Protein 3C66 (pdb70)

Foldseek 3Di:
DLLLLFDPGALDADFDDPLQVVQLVQLVVVLVVVQQADDPVLVVVVVVVVVVVQVLQLVLQLVLCVVVPDDNVLSNQQHKGKDWFFCVNLLRHGDQDETEMEIEGEQSQDVVSVVPVSVVSLVPDPQWDDWDFDCPDPQGWIWTQGVNHTYIYGYAYFHHSHDHHVDDLQDPNSQPPGDPNNNVRSPRRNLRVVLCVLHQDSVQLSSLLNLQVLLCVQQQQEAQLQQHFHRSLSSLLLRLLRSNHVNYGSLVSLLVSLVPLLPPPWPPERDSYDADDDDDPDDAQDVVVDVLSVPRTHFYWGRGPSIDTRRSLHAPQSVVSVSVLSVVSNVQSVCSSVVNHGSCVSSHGHDQLVPFFKKKKKKKKFFADVVVVCVLVVLLSSCNSVLQRVQCVDPFWPHWAKGRAKQKWKFQQQDLVSVVLCVVQPWWQVRNVVCVVTHTDDPPDCPCVPNVPGGMMMMIMIMIGTDTPCVDDDDDDDVVSVVVSVCSSPQDPHDQPPVSTIDIDMDMDTSQGGDPSVDDPPDDGDDDD/DQLQLFPVGALDQDAEDPLQVVQLVQLVVVLVVVQQADDPVLVVVVVVVQVVVQVLQLVLQLVLCVVVPDDNVLSNQLRKGKDWFFCVLLVRHGSQDATEMEIEGEQSQDPVSCVPVSVVSLVVDPQWDDWDFDQPDLAGWIWTQGVNHTYIYGYAYFHHSHDGHPDDLADPCRVPPGPDNNNVRSQRRNLRVVLCVNALDSVQLNSLLSLVVLLCVQQQQEAQLQQHAHRSLSSQLLSNLRSRHVNYHNLVSLLVSLVCLLPPPPPPARESHDQDDDDPNVQAQDVVPDVLSVPQTYFYWRHGPRTDGRRSLHDPFSVVSVSVLSVVSNVASVCVSVVNHHSVVSSHGHDVLPPFFKKKKKKKKFQDDPVVSVVQVVLLSSLVSVLQRVQCVDAWWVGWAKGRAKQKWKWQDDDLVRSVLCVVQPWWQVRVVVCVVTHIQDPPPCPPDVNVPGRMMMMIMIMTGTDTDCDPPDDDDDPVPSVVVSVVSSDDPPDDPPPVSTIDMDMDMYTSQTGDPSVDDPPDDGDDD/DDDDAPAQDPDRVDDDPVCRVVGD/DDDDAPAPDPPRVDDDPVCRVVD

Nearest PDB structures (foldseek):
  3c66-assembly2_B  TM=1.002E+00  e=4.349E-104  Saccharomyces cerevisiae
  3c66-assembly1_A  TM=9.801E-01  e=2.612E-94  Saccharomyces cerevisiae
  1fa0-assembly2_B  TM=9.844E-01  e=1.983E-90  Saccharomyces cerevisiae
  2hhp-assembly1_A  TM=9.898E-01  e=4.742E-90  Saccharomyces cerevisiae
  2q66-assembly1_A  TM=9.422E-01  e=1.354E-90  Saccharomyces cerevisiae

InterPro domains:
  IPR007010 Poly(A) polymerase, RNA-binding domain [PF04926] (353-531)
  IPR007012 Poly(A) polymerase, central domain [PF04928] (206-351)
  IPR011068 Nucleotidyltransferase, class I-like, C-terminal [SSF55003] (353-522)
  IPR014492 Poly(A) polymerase [PIRSF018425] (3-551)
  IPR043519 Nucleotidyltransferase superfamily [G3DSA:3.30.460.10] (40-195)
  IPR043519 Nucleotidyltransferase superfamily [SSF81301] (4-197)
  IPR048840 Poly(A) polymerase, nucleotidyltransferase domain [PF20750] (8-201)

GO terms:
  GO:0005847 mRNA cleavage and polyadenylation specificity factor complex (C, IDA)
  GO:0031124 mRNA 3'-end processing (P, IDA)
  GO:1990817 poly(A) RNA polymerase activity (F, IDA)
  GO:0031126 sno(s)RNA 3'-end processing (P, IGI)
  GO:0031124 mRNA 3'-end processing (P, IMP)
  GO:0000287 magnesium ion binding (F, IDA)
  GO:0005524 ATP binding (F, IDA)
  GO:0005515 protein binding (F, IPI)

Structure (mmCIF, N/CA/C/O backbone):
data_3C66
#
_entry.id   3C66
#
_cell.length_a   111.124
_cell.length_b   184.211
_cell.length_c   73.534
_cell.angle_alpha   90.00
_cell.angle_beta   90.00
_cell.angle_gamma   90.00
#
_symmetry.space_group_name_H-M   'P 21 21 2'
#
loop_
_entity.id
_entity.type
_entity.pdbx_description
1 polymer 'Poly(A) polymerase'
2 polymer 'Pre-mRNA polyadenylation factor FIP1'
3 non-polymer '2-(N-MORPHOLINO)-ETHANESULFONIC ACID'
4 non-polymer GLYCEROL
5 water water
#
loop_
_atom_site.group_PDB
_atom_site.id
_atom_site.type_symbol
_atom_site.label_atom_id
_atom_site.label_alt_id
_atom_site.label_comp_id
_atom_site.label_asym_id
_atom_site.label_entity_id
_atom_site.label_seq_id
_atom_site.pdbx_PDB_ins_code
_atom_site.Cartn_x
_atom_site.Cartn_y
_atom_site.Cartn_z
_atom_site.occupancy
_atom_site.B_iso_or_equiv
_atom_site.auth_seq_id
_atom_site.auth_comp_id
_atom_site.auth_asym_id
_atom_site.auth_atom_id
_atom_site.pdbx_PDB_model_num
ATOM 1 N N . SER A 1 3 ? -13.731 -7.968 -4.999 1.00 61.79 3 SER A N 1
ATOM 2 C CA . SER A 1 3 ? -12.360 -7.431 -4.686 1.00 62.21 3 SER A CA 1
ATOM 3 C C . SER A 1 3 ? -11.897 -6.501 -5.829 1.00 61.95 3 SER A C 1
ATOM 4 O O . SER A 1 3 ? -11.656 -5.296 -5.632 1.00 62.00 3 SER A O 1
ATOM 7 N N . GLN A 1 4 ? -11.790 -7.098 -7.021 1.00 61.12 4 GLN A N 1
ATOM 8 C CA . GLN A 1 4 ? -11.639 -6.399 -8.285 1.00 59.57 4 GLN A CA 1
ATOM 9 C C . GLN A 1 4 ? -13.030 -6.003 -8.778 1.00 58.62 4 GLN A C 1
ATOM 10 O O . GLN A 1 4 ? -13.179 -5.509 -9.904 1.00 58.32 4 GLN A O 1
ATOM 16 N N . LYS A 1 5 ? -14.044 -6.215 -7.936 1.00 57.15 5 LYS A N 1
ATOM 17 C CA . LYS A 1 5 ? -15.435 -5.899 -8.292 1.00 56.31 5 LYS A CA 1
ATOM 18 C C . LYS A 1 5 ? -15.568 -4.410 -8.617 1.00 55.29 5 LYS A C 1
ATOM 19 O O . LYS A 1 5 ? -16.406 -3.988 -9.431 1.00 54.94 5 LYS A O 1
ATOM 25 N N . VAL A 1 6 ? -14.686 -3.644 -7.981 1.00 53.99 6 VAL A N 1
ATOM 26 C CA . VAL A 1 6 ? -14.670 -2.194 -7.996 1.00 52.82 6 VAL A CA 1
ATOM 27 C C . VAL A 1 6 ? -14.166 -1.647 -9.326 1.00 52.43 6 VAL A C 1
ATOM 28 O O . VAL A 1 6 ? -14.252 -0.456 -9.586 1.00 52.39 6 VAL A O 1
ATOM 32 N N . PHE A 1 7 ? -13.660 -2.530 -10.176 1.00 52.13 7 PHE A N 1
ATOM 33 C CA . PHE A 1 7 ? -13.201 -2.135 -11.500 1.00 51.89 7 PHE A CA 1
ATOM 34 C C . PHE A 1 7 ? -14.130 -2.650 -12.606 1.00 51.89 7 PHE A C 1
ATOM 35 O O . PHE A 1 7 ? -13.791 -2.562 -13.790 1.00 51.89 7 PHE A O 1
ATOM 43 N N . GLY A 1 8 ? -15.290 -3.189 -12.225 1.00 51.77 8 GLY A N 1
ATOM 44 C CA . GLY A 1 8 ? -16.302 -3.604 -13.192 1.00 51.58 8 GLY A CA 1
ATOM 45 C C . GLY A 1 8 ? -15.937 -4.784 -14.077 1.00 51.82 8 GLY A C 1
ATOM 46 O O . GLY A 1 8 ? -14.846 -5.343 -13.979 1.00 51.73 8 GLY A O 1
ATOM 47 N N . ILE A 1 9 ? -16.847 -5.131 -14.980 1.00 51.96 9 ILE A N 1
ATOM 48 C CA . ILE A 1 9 ? -16.801 -6.412 -15.682 1.00 51.88 9 ILE A CA 1
ATOM 49 C C . ILE A 1 9 ? -15.727 -6.569 -16.759 1.00 52.32 9 ILE A C 1
ATOM 50 O O . ILE A 1 9 ? -15.597 -7.650 -17.335 1.00 52.65 9 ILE A O 1
ATOM 55 N N . THR A 1 10 ? -14.945 -5.519 -17.013 1.00 52.73 10 THR A N 1
ATOM 56 C CA . THR A 1 10 ? -13.897 -5.571 -18.042 1.00 52.84 10 THR A CA 1
ATOM 57 C C . THR A 1 10 ? -12.591 -5.015 -17.537 1.00 53.03 10 THR A C 1
ATOM 58 O O . THR A 1 10 ? -11.649 -4.826 -18.320 1.00 53.44 10 THR A O 1
ATOM 62 N N . GLY A 1 11 ? -12.533 -4.730 -16.238 1.00 52.97 11 GLY A N 1
ATOM 63 C CA . GLY A 1 11 ? -11.377 -4.061 -15.642 1.00 52.89 11 GLY A CA 1
ATOM 64 C C . GLY A 1 11 ? -11.279 -2.606 -16.070 1.00 53.03 11 GLY A C 1
ATOM 65 O O . GLY A 1 11 ? -12.132 -2.113 -16.804 1.00 53.24 11 GLY A O 1
ATOM 66 N N . PRO A 1 12 ? -10.226 -1.910 -15.656 1.00 53.36 12 PRO A N 1
ATOM 67 C CA . PRO A 1 12 ? -10.119 -0.482 -15.949 1.00 53.39 12 PRO A CA 1
ATOM 68 C C . PRO A 1 12 ? -9.772 -0.246 -17.408 1.00 53.35 12 PRO A C 1
ATOM 69 O O . PRO A 1 12 ? -9.217 -1.128 -18.071 1.00 53.37 12 PRO A O 1
ATOM 73 N N . VAL A 1 13 ? -10.123 0.929 -17.910 1.00 53.44 13 VAL A N 1
ATOM 74 C CA . VAL A 1 13 ? -9.620 1.362 -19.209 1.00 53.20 13 VAL A CA 1
ATOM 75 C C . VAL A 1 13 ? -8.223 1.891 -18.983 1.00 52.95 13 VAL A C 1
ATOM 76 O O . VAL A 1 13 ? -7.312 1.498 -19.685 1.00 53.34 13 VAL A O 1
ATOM 80 N N . SER A 1 14 ? -8.055 2.760 -17.990 1.00 52.92 14 SER A N 1
ATOM 81 C CA . SER A 1 14 ? -6.726 3.282 -17.631 1.00 53.06 14 SER A CA 1
ATOM 82 C C . SER A 1 14 ? -6.625 3.516 -16.126 1.00 53.10 14 SER A C 1
ATOM 83 O O . SER A 1 14 ? -7.617 3.889 -15.480 1.00 53.60 14 SER A O 1
ATOM 86 N N . THR A 1 15 ? -5.433 3.278 -15.585 1.00 52.56 15 THR A N 1
ATOM 87 C CA . THR A 1 15 ? -5.200 3.337 -14.144 1.00 52.55 15 THR A CA 1
ATOM 88 C C . THR A 1 15 ? -4.328 4.534 -13.763 1.00 52.40 15 THR A C 1
ATOM 89 O O . THR A 1 15 ? -4.001 4.730 -12.597 1.00 51.90 15 THR A O 1
ATOM 93 N N . VAL A 1 16 ? -3.986 5.340 -14.764 1.00 52.58 16 VAL A N 1
ATOM 94 C CA . VAL A 1 16 ? -3.228 6.568 -14.582 1.00 52.74 16 VAL A CA 1
ATOM 95 C C . VAL A 1 16 ? -4.045 7.598 -13.793 1.00 52.85 16 VAL A C 1
ATOM 96 O O . VAL A 1 16 ? -5.187 7.910 -14.154 1.00 52.88 16 VAL A O 1
ATOM 100 N N . GLY A 1 17 ? -3.447 8.125 -12.726 1.00 53.05 17 GLY A N 1
ATOM 101 C CA . GLY A 1 17 ? -4.085 9.142 -11.884 1.00 53.43 17 GLY A CA 1
ATOM 102 C C . GLY A 1 17 ? -4.196 10.523 -12.512 1.00 53.55 17 GLY A C 1
ATOM 103 O O . GLY A 1 17 ? -3.860 10.714 -13.677 1.00 53.94 17 GLY A O 1
ATOM 104 N N . ALA A 1 18 ? -4.668 11.493 -11.737 1.00 53.61 18 ALA A N 1
ATOM 105 C CA . ALA A 1 18 ? -4.927 12.837 -12.257 1.00 53.80 18 ALA A CA 1
ATOM 106 C C . ALA A 1 18 ? -3.670 13.716 -12.348 1.00 54.04 18 ALA A C 1
ATOM 107 O O . ALA A 1 18 ? -2.796 13.636 -11.488 1.00 53.73 18 ALA A O 1
ATOM 109 N N . THR A 1 19 ? -3.584 14.551 -13.389 1.00 54.57 19 THR A N 1
ATOM 110 C CA . THR A 1 19 ? -2.526 15.586 -13.472 1.00 54.79 19 THR A CA 1
ATOM 111 C C . THR A 1 19 ? -3.015 16.875 -12.815 1.00 54.85 19 THR A C 1
ATOM 112 O O . THR A 1 19 ? -4.204 17.028 -12.538 1.00 55.28 19 THR A O 1
ATOM 116 N N . ALA A 1 20 ? -2.092 17.799 -12.568 1.00 55.25 20 ALA A N 1
ATOM 117 C CA . ALA A 1 20 ? -2.420 19.086 -11.957 1.00 55.45 20 ALA A CA 1
ATOM 118 C C . ALA A 1 20 ? -3.473 19.871 -12.781 1.00 55.64 20 ALA A C 1
ATOM 119 O O . ALA A 1 20 ? -4.483 20.404 -12.221 1.00 56.23 20 ALA A O 1
ATOM 121 N N . ALA A 1 21 ? -3.268 19.917 -14.102 1.00 55.44 21 ALA A N 1
ATOM 122 C CA . ALA A 1 21 ? -4.188 20.637 -14.984 1.00 55.21 21 ALA A CA 1
ATOM 123 C C . ALA A 1 21 ? -5.602 20.068 -14.854 1.00 55.27 21 ALA A C 1
ATOM 124 O O . ALA A 1 21 ? -6.590 20.813 -14.863 1.00 55.37 21 ALA A O 1
ATOM 126 N N . GLU A 1 22 ? -5.678 18.744 -14.718 1.00 55.13 22 GLU A N 1
ATOM 127 C CA . GLU A 1 22 ? -6.934 18.031 -14.496 1.00 55.17 22 GLU A CA 1
ATOM 128 C C . GLU A 1 22 ? -7.588 18.376 -13.158 1.00 54.17 22 GLU A C 1
ATOM 129 O O . GLU A 1 22 ? -8.778 18.670 -13.106 1.00 54.26 22 GLU A O 1
ATOM 135 N N . ASN A 1 23 ? -6.803 18.361 -12.083 1.00 53.91 23 ASN A N 1
ATOM 136 C CA . ASN A 1 23 ? -7.319 18.756 -10.769 1.00 53.31 23 ASN A CA 1
ATOM 137 C C . ASN A 1 23 ? -7.845 20.192 -10.691 1.00 52.90 23 ASN A C 1
ATOM 138 O O . ASN A 1 23 ? -8.901 20.425 -10.081 1.00 52.80 23 ASN A O 1
ATOM 143 N N . LYS A 1 24 ? -7.115 21.148 -11.299 1.00 52.25 24 LYS A N 1
ATOM 144 C CA . LYS A 1 24 ? -7.619 22.529 -11.366 1.00 51.59 24 LYS A CA 1
ATOM 145 C C . LYS A 1 24 ? -9.035 22.573 -11.956 1.00 50.89 24 LYS A C 1
ATOM 146 O O . LYS A 1 24 ? -9.937 23.201 -11.394 1.00 50.91 24 LYS A O 1
ATOM 152 N N . LEU A 1 25 ? -9.215 21.893 -13.085 1.00 49.85 25 LEU A N 1
ATOM 153 C CA . LEU A 1 25 ? -10.508 21.801 -13.738 1.00 49.02 25 LEU A CA 1
ATOM 154 C C . LEU A 1 25 ? -11.525 21.030 -12.901 1.00 48.73 25 LEU A C 1
ATOM 155 O O . LEU A 1 25 ? -12.727 21.201 -13.076 1.00 48.50 25 LEU A O 1
ATOM 160 N N . ASN A 1 26 ? -11.041 20.167 -12.014 1.00 48.50 26 ASN A N 1
ATOM 161 C CA . ASN A 1 26 ? -11.906 19.528 -11.038 1.00 48.27 26 ASN A CA 1
ATOM 162 C C . ASN A 1 26 ? -12.305 20.531 -9.952 1.00 47.98 26 ASN A C 1
ATOM 163 O O . ASN A 1 26 ? -13.470 20.587 -9.539 1.00 47.93 26 ASN A O 1
ATOM 168 N N . ASP A 1 27 ? -11.342 21.340 -9.517 1.00 47.58 27 ASP A N 1
ATOM 169 C CA . ASP A 1 27 ? -11.604 22.363 -8.509 1.00 47.35 27 ASP A CA 1
ATOM 170 C C . ASP A 1 27 ? -12.648 23.359 -8.986 1.00 46.96 27 ASP A C 1
ATOM 171 O O . ASP A 1 27 ? -13.505 23.778 -8.209 1.00 47.01 27 ASP A O 1
ATOM 176 N N . SER A 1 28 ? -12.591 23.725 -10.262 1.00 46.43 28 SER A N 1
ATOM 177 C CA . SER A 1 28 ? -13.558 24.673 -10.787 1.00 46.21 28 SER A CA 1
ATOM 178 C C . SER A 1 28 ? -14.932 24.023 -10.960 1.00 46.27 28 SER A C 1
ATOM 179 O O . SER A 1 28 ? -15.949 24.704 -10.862 1.00 46.50 28 SER A O 1
ATOM 182 N N . LEU A 1 29 ? -14.960 22.711 -11.182 1.00 46.01 29 LEU A N 1
ATOM 183 C CA . LEU A 1 29 ? -16.224 21.980 -11.247 1.00 45.94 29 LEU A CA 1
ATOM 184 C C . LEU A 1 29 ? -16.958 22.014 -9.907 1.00 46.24 29 LEU A C 1
ATOM 185 O O . LEU A 1 29 ? -18.126 22.400 -9.855 1.00 46.01 29 LEU A O 1
ATOM 190 N N . ILE A 1 30 ? -16.268 21.608 -8.837 1.00 46.54 30 ILE A N 1
ATOM 191 C CA . ILE A 1 30 ? -16.846 21.617 -7.494 1.00 46.69 30 ILE A CA 1
ATOM 192 C C . ILE A 1 30 ? -17.311 23.037 -7.206 1.00 46.79 30 ILE A C 1
ATOM 193 O O . ILE A 1 30 ? -18.406 23.246 -6.684 1.00 46.98 30 ILE A O 1
ATOM 198 N N . GLN A 1 31 ? -16.493 24.011 -7.591 1.00 46.75 31 GLN A N 1
ATOM 199 C CA . GLN A 1 31 ? -16.844 25.419 -7.402 1.00 46.78 31 GLN A CA 1
ATOM 200 C C . GLN A 1 31 ? -18.086 25.837 -8.196 1.00 46.24 31 GLN A C 1
ATOM 201 O O . GLN A 1 31 ? -18.937 26.556 -7.687 1.00 45.77 31 GLN A O 1
ATOM 207 N N . GLU A 1 32 ? -18.205 25.359 -9.427 1.00 46.44 32 GLU A N 1
ATOM 208 C CA . GLU A 1 32 ? -19.413 25.615 -10.222 1.00 46.89 32 GLU A CA 1
ATOM 209 C C . GLU A 1 32 ? -20.617 24.948 -9.568 1.00 46.94 32 GLU A C 1
ATOM 210 O O . GLU A 1 32 ? -21.689 25.550 -9.477 1.00 47.10 32 GLU A O 1
ATOM 216 N N . LEU A 1 33 ? -20.414 23.713 -9.102 1.00 47.06 33 LEU A N 1
ATOM 217 C CA . LEU A 1 33 ? -21.423 22.956 -8.359 1.00 46.97 33 LEU A CA 1
ATOM 218 C C . LEU A 1 33 ? -21.890 23.706 -7.107 1.00 47.39 33 LEU A C 1
ATOM 219 O O . LEU A 1 33 ? -23.083 23.738 -6.800 1.00 47.12 33 LEU A O 1
ATOM 224 N N . LYS A 1 34 ? -20.940 24.318 -6.403 1.00 48.12 34 LYS A N 1
ATOM 225 C CA . LYS A 1 34 ? -21.240 25.136 -5.243 1.00 49.02 34 LYS A CA 1
ATOM 226 C C . LYS A 1 34 ? -22.090 26.355 -5.626 1.00 49.56 34 LYS A C 1
ATOM 227 O O . LYS A 1 34 ? -23.171 26.560 -5.062 1.00 49.57 34 LYS A O 1
ATOM 233 N N . LYS A 1 35 ? -21.605 27.147 -6.590 1.00 50.05 35 LYS A N 1
ATOM 234 C CA . LYS A 1 35 ? -22.352 28.296 -7.134 1.00 50.47 35 LYS A CA 1
ATOM 235 C C . LYS A 1 35 ? -23.780 27.897 -7.539 1.00 50.55 35 LYS A C 1
ATOM 236 O O . LYS A 1 35 ? -24.741 28.637 -7.318 1.00 50.41 35 LYS A O 1
ATOM 242 N N . GLU A 1 36 ? -23.911 26.709 -8.108 1.00 50.60 36 GLU A N 1
ATOM 243 C CA . GLU A 1 36 ? -25.197 26.234 -8.569 1.00 51.01 36 GLU A CA 1
ATOM 244 C C . GLU A 1 36 ? -26.082 25.658 -7.447 1.00 50.82 36 GLU A C 1
ATOM 245 O O . GLU A 1 36 ? -27.235 25.293 -7.686 1.00 50.08 36 GLU A O 1
ATOM 251 N N . GLY A 1 37 ? -25.528 25.580 -6.232 1.00 51.06 37 GLY A N 1
ATOM 252 C CA . GLY A 1 37 ? -26.274 25.154 -5.041 1.00 50.98 37 GLY A CA 1
ATOM 253 C C . GLY A 1 37 ? -26.529 23.657 -4.982 1.00 51.18 37 GLY A C 1
ATOM 254 O O . GLY A 1 37 ? -27.585 23.210 -4.505 1.00 51.27 37 GLY A O 1
ATOM 255 N N . SER A 1 38 ? -25.570 22.878 -5.475 1.00 50.66 38 SER A N 1
ATOM 256 C CA . SER A 1 38 ? -25.631 21.441 -5.339 1.00 50.60 38 SER A CA 1
ATOM 257 C C . SER A 1 38 ? -25.616 21.042 -3.862 1.00 50.43 38 SER A C 1
ATOM 258 O O . SER A 1 38 ? -26.411 20.199 -3.437 1.00 50.95 38 SER A O 1
ATOM 261 N N . PHE A 1 39 ? -24.725 21.666 -3.094 1.00 49.73 39 PHE A N 1
ATOM 262 C CA . PHE A 1 39 ? -24.434 21.269 -1.724 1.00 49.24 39 PHE A CA 1
ATOM 263 C C . PHE A 1 39 ? -25.247 22.038 -0.700 1.00 49.83 39 PHE A C 1
ATOM 264 O O . PHE A 1 39 ? -25.397 23.251 -0.795 1.00 49.92 39 PHE A O 1
ATOM 272 N N . GLU A 1 40 ? -25.745 21.331 0.304 1.00 50.57 40 GLU A N 1
ATOM 273 C CA . GLU A 1 40 ? -26.224 21.979 1.522 1.00 51.12 40 GLU A CA 1
ATOM 274 C C . GLU A 1 40 ? -25.037 22.279 2.451 1.00 51.31 40 GLU A C 1
ATOM 275 O O . GLU A 1 40 ? -23.991 21.633 2.351 1.00 51.25 40 GLU A O 1
ATOM 281 N N . THR A 1 41 ? -25.190 23.249 3.351 1.00 51.61 41 THR A N 1
ATOM 282 C CA . THR A 1 41 ? -24.153 23.517 4.360 1.00 52.09 41 THR A CA 1
ATOM 283 C C . THR A 1 41 ? -23.935 22.321 5.294 1.00 52.54 41 THR A C 1
ATOM 284 O O . THR A 1 41 ? -24.769 21.399 5.364 1.00 52.92 41 THR A O 1
ATOM 288 N N . GLU A 1 42 ? -22.823 22.345 6.022 1.00 52.92 42 GLU A N 1
ATOM 289 C CA . GLU A 1 42 ? -22.549 21.332 7.045 1.00 53.77 42 GLU A CA 1
ATOM 290 C C . GLU A 1 42 ? -23.668 21.281 8.093 1.00 53.78 42 GLU A C 1
ATOM 291 O O . GLU A 1 42 ? -23.968 20.219 8.649 1.00 53.60 42 GLU A O 1
ATOM 297 N N . GLN A 1 43 ? -24.273 22.441 8.344 1.00 54.10 43 GLN A N 1
ATOM 298 C CA . GLN A 1 43 ? -25.334 22.581 9.334 1.00 54.42 43 GLN A CA 1
ATOM 299 C C . GLN A 1 43 ? -26.564 21.778 8.985 1.00 54.51 43 GLN A C 1
ATOM 300 O O . GLN A 1 43 ? -27.004 20.962 9.784 1.00 54.61 43 GLN A O 1
ATOM 306 N N . GLU A 1 44 ? -27.111 21.995 7.793 1.00 54.64 44 GLU A N 1
ATOM 307 C CA . GLU A 1 44 ? -28.301 21.262 7.365 1.00 54.89 44 GLU A CA 1
ATOM 308 C C . GLU A 1 44 ? -28.056 19.755 7.170 1.00 54.85 44 GLU A C 1
ATOM 309 O O . GLU A 1 44 ? -28.986 18.952 7.272 1.00 54.94 44 GLU A O 1
ATOM 315 N N . THR A 1 45 ? -26.808 19.370 6.914 1.00 54.69 45 THR A N 1
ATOM 316 C CA . THR A 1 45 ? -26.435 17.957 6.960 1.00 54.67 45 THR A CA 1
ATOM 317 C C . THR A 1 45 ? -26.483 17.437 8.393 1.00 54.86 45 THR A C 1
ATOM 318 O O . THR A 1 45 ? -26.966 16.328 8.641 1.00 54.99 45 THR A O 1
ATOM 322 N N . ALA A 1 46 ? -25.982 18.240 9.332 1.00 55.05 46 ALA A N 1
ATOM 323 C CA . ALA A 1 46 ? -25.999 17.872 10.753 1.00 55.19 46 ALA A CA 1
ATOM 324 C C . ALA A 1 46 ? -27.427 17.610 11.231 1.00 55.30 46 ALA A C 1
ATOM 325 O O . ALA A 1 46 ? -27.665 16.663 11.992 1.00 55.40 46 ALA A O 1
ATOM 327 N N . ASN A 1 47 ? -28.369 18.429 10.757 1.00 55.28 47 ASN A N 1
ATOM 328 C CA . ASN A 1 47 ? -29.769 18.297 11.131 1.00 55.39 47 ASN A CA 1
ATOM 329 C C . ASN A 1 47 ? -30.314 16.991 10.619 1.00 56.01 47 ASN A C 1
ATOM 330 O O . ASN A 1 47 ? -31.050 16.308 11.332 1.00 56.62 47 ASN A O 1
ATOM 335 N N . ARG A 1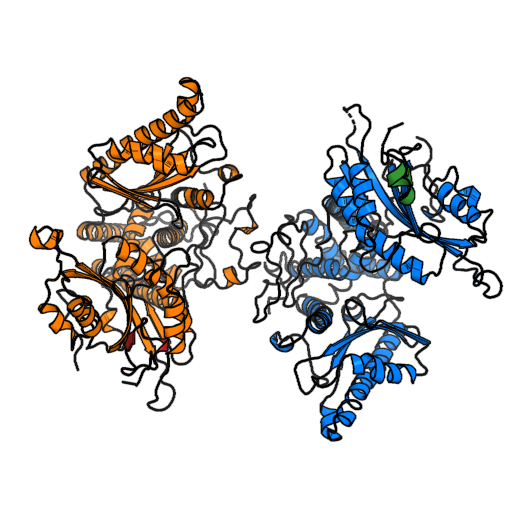 48 ? -29.929 16.647 9.387 1.00 56.11 48 ARG A N 1
ATOM 336 C CA . ARG A 1 48 ? -30.375 15.428 8.728 1.00 56.23 48 ARG A CA 1
ATOM 337 C C . ARG A 1 48 ? -29.980 14.221 9.550 1.00 56.27 48 ARG A C 1
ATOM 338 O O . ARG A 1 48 ? -30.796 13.326 9.771 1.00 56.57 48 ARG A O 1
ATOM 346 N N . VAL A 1 49 ? -28.727 14.214 9.999 1.00 56.15 49 VAL A N 1
ATOM 347 C CA . VAL A 1 49 ? -28.167 13.124 10.790 1.00 55.91 49 VAL A CA 1
ATOM 348 C C . VAL A 1 49 ? -29.008 12.968 12.055 1.00 55.80 49 VAL A C 1
ATOM 349 O O . VAL A 1 49 ? -29.450 11.868 12.387 1.00 56.20 49 VAL A O 1
ATOM 353 N N . GLN A 1 50 ? -29.266 14.087 12.721 1.00 55.56 50 GLN A N 1
ATOM 354 C CA . GLN A 1 50 ? -30.007 14.104 13.973 1.00 55.38 50 GLN A CA 1
ATOM 355 C C . GLN A 1 50 ? -31.423 13.567 13.827 1.00 55.52 50 GLN A C 1
ATOM 356 O O . GLN A 1 50 ? -31.877 12.781 14.660 1.00 55.22 50 GLN A O 1
ATOM 362 N N . VAL A 1 51 ? -32.106 13.973 12.758 1.00 55.91 51 VAL A N 1
ATOM 363 C CA . VAL A 1 51 ? -33.433 13.424 12.431 1.00 56.16 51 VAL A CA 1
ATOM 364 C C . VAL A 1 51 ? -33.452 11.881 12.321 1.00 56.25 51 VAL A C 1
ATOM 365 O O . VAL A 1 51 ? -34.303 11.217 12.922 1.00 56.03 51 VAL A O 1
ATOM 369 N N . LEU A 1 52 ? -32.506 11.317 11.584 1.00 56.75 52 LEU A N 1
ATOM 370 C CA . LEU A 1 52 ? -32.431 9.857 11.459 1.00 57.65 52 LEU A CA 1
ATOM 371 C C . LEU A 1 52 ? -32.195 9.175 12.801 1.00 57.85 52 LEU A C 1
ATOM 372 O O . LEU A 1 52 ? -32.808 8.154 13.071 1.00 57.60 52 LEU A O 1
ATOM 377 N N . LYS A 1 53 ? -31.313 9.749 13.624 1.00 58.46 53 LYS A N 1
ATOM 378 C CA . LYS A 1 53 ? -31.132 9.309 15.007 1.00 59.44 53 LYS A CA 1
ATOM 379 C C . LYS A 1 53 ? -32.451 9.153 15.745 1.00 59.15 53 LYS A C 1
ATOM 380 O O . LYS A 1 53 ? -32.715 8.106 16.332 1.00 59.73 53 LYS A O 1
ATOM 386 N N . ILE A 1 54 ? -33.270 10.196 15.720 1.00 59.01 54 ILE A N 1
ATOM 387 C CA . ILE A 1 54 ? -34.563 10.166 16.387 1.00 59.08 54 ILE A CA 1
ATOM 388 C C . ILE A 1 54 ? -35.440 9.069 15.795 1.00 59.12 54 ILE A C 1
ATOM 389 O O . ILE A 1 54 ? -36.105 8.335 16.533 1.00 59.26 54 ILE A O 1
ATOM 394 N N . LEU A 1 55 ? -35.406 8.939 14.471 1.00 58.99 55 LEU A N 1
ATOM 395 C CA . LEU A 1 55 ? -36.164 7.908 13.783 1.00 58.75 55 LEU A CA 1
ATOM 396 C C . LEU A 1 55 ? -35.636 6.520 14.106 1.00 58.99 55 LEU A C 1
ATOM 397 O O . LEU A 1 55 ? -36.404 5.567 14.238 1.00 59.09 55 LEU A O 1
ATOM 402 N N . GLN A 1 56 ? -34.325 6.400 14.250 1.00 59.28 56 GLN A N 1
ATOM 403 C CA . GLN A 1 56 ? -33.749 5.130 14.641 1.00 59.60 56 GLN A CA 1
ATOM 404 C C . GLN A 1 56 ? -34.281 4.759 16.021 1.00 60.08 56 GLN A C 1
ATOM 405 O O . GLN A 1 56 ? -34.642 3.602 16.248 1.00 59.84 56 GLN A O 1
ATOM 411 N N . GLU A 1 57 ? -34.352 5.752 16.920 1.00 60.41 57 GLU A N 1
ATOM 412 C CA . GLU A 1 57 ? -34.866 5.545 18.273 1.00 61.08 57 GLU A CA 1
ATOM 413 C C . GLU A 1 57 ? -36.310 5.092 18.203 1.00 60.14 57 GLU A C 1
ATOM 414 O O . GLU A 1 57 ? -36.725 4.188 18.926 1.00 60.31 57 GLU A O 1
ATOM 420 N N . LEU A 1 58 ? -37.065 5.722 17.319 1.00 59.37 58 LEU A N 1
ATOM 421 C CA . LEU A 1 58 ? -38.482 5.451 17.208 1.00 59.08 58 LEU A CA 1
ATOM 422 C C . LEU A 1 58 ? -38.778 4.109 16.559 1.00 59.06 58 LEU A C 1
ATOM 423 O O . LEU A 1 58 ? -39.765 3.469 16.907 1.00 58.52 58 LEU A O 1
ATOM 428 N N . ALA A 1 59 ? -37.936 3.700 15.611 1.00 59.48 59 ALA A N 1
ATOM 429 C CA . ALA A 1 59 ? -38.048 2.383 14.981 1.00 60.04 59 ALA A CA 1
ATOM 430 C C . ALA A 1 59 ? -37.854 1.273 16.014 1.00 60.66 59 ALA A C 1
ATOM 431 O O . ALA A 1 59 ? -38.625 0.302 16.045 1.00 60.92 59 ALA A O 1
ATOM 433 N N . GLN A 1 60 ? -36.839 1.434 16.868 1.00 60.96 60 GLN A N 1
ATOM 434 C CA . GLN A 1 60 ? -36.578 0.499 17.965 1.00 61.42 60 GLN A CA 1
ATOM 435 C C . GLN A 1 60 ? -37.742 0.463 18.934 1.00 61.39 60 GLN A C 1
ATOM 436 O O . GLN A 1 60 ? -38.072 -0.595 19.447 1.00 61.82 60 GLN A O 1
ATOM 442 N N . ARG A 1 61 ? -38.368 1.615 19.176 1.00 61.38 61 ARG A N 1
ATOM 443 C CA . ARG A 1 61 ? -39.483 1.700 20.120 1.00 61.66 61 ARG A CA 1
ATOM 444 C C . ARG A 1 61 ? -40.725 1.010 19.571 1.00 60.44 61 ARG A C 1
ATOM 445 O O . ARG A 1 61 ? -41.314 0.144 20.214 1.00 60.29 61 ARG A O 1
ATOM 453 N N . PHE A 1 62 ? -41.105 1.422 18.370 1.00 59.87 62 PHE A N 1
ATOM 454 C CA . PHE A 1 62 ? -42.103 0.759 17.540 1.00 58.88 62 PHE A CA 1
ATOM 455 C C . PHE A 1 62 ? -42.043 -0.767 17.723 1.00 58.96 62 PHE A C 1
ATOM 456 O O . PHE A 1 62 ? -43.037 -1.390 18.128 1.00 58.87 62 PHE A O 1
ATOM 464 N N . VAL A 1 63 ? -40.870 -1.355 17.471 1.00 58.80 63 VAL A N 1
ATOM 465 C CA . VAL A 1 63 ? -40.716 -2.814 17.493 1.00 58.55 63 VAL A CA 1
ATOM 466 C C . VAL A 1 63 ? -40.849 -3.334 18.910 1.00 58.42 63 VAL A C 1
ATOM 467 O O . VAL A 1 63 ? -41.495 -4.358 19.155 1.00 58.46 63 VAL A O 1
ATOM 471 N N . TYR A 1 64 ? -40.261 -2.597 19.843 1.00 58.08 64 TYR A N 1
ATOM 472 C CA . TYR A 1 64 ? -40.345 -2.933 21.238 1.00 57.73 64 TYR A CA 1
ATOM 473 C C . TYR A 1 64 ? -41.812 -3.090 21.657 1.00 58.06 64 TYR A C 1
ATOM 474 O O . TYR A 1 64 ? -42.193 -4.121 22.229 1.00 57.81 64 TYR A O 1
ATOM 483 N N . GLU A 1 65 ? -42.624 -2.075 21.344 1.00 58.33 65 GLU A N 1
ATOM 484 C CA A GLU A 1 65 ? -44.033 -2.021 21.755 0.50 58.35 65 GLU A CA 1
ATOM 485 C CA B GLU A 1 65 ? -44.014 -2.039 21.796 0.50 58.67 65 GLU A CA 1
ATOM 486 C C . GLU A 1 65 ? -44.849 -3.162 21.175 1.00 58.72 65 GLU A C 1
ATOM 487 O O . GLU A 1 65 ? -45.718 -3.736 21.853 1.00 58.88 65 GLU A O 1
ATOM 498 N N . VAL A 1 66 ? -44.576 -3.489 19.909 1.00 58.59 66 VAL A N 1
ATOM 499 C CA . VAL A 1 66 ? -45.306 -4.569 19.251 1.00 58.45 66 VAL A CA 1
ATOM 500 C C . VAL A 1 66 ? -44.918 -5.912 19.857 1.00 58.66 66 VAL A C 1
ATOM 501 O O . VAL A 1 66 ? -45.769 -6.777 20.072 1.00 58.71 66 VAL A O 1
ATOM 505 N N . SER A 1 67 ? -43.630 -6.057 20.159 1.00 58.82 67 SER A N 1
ATOM 506 C CA . SER A 1 67 ? -43.112 -7.253 20.809 1.00 58.55 67 SER A CA 1
ATOM 507 C C . SER A 1 67 ? -43.633 -7.427 22.236 1.00 58.68 67 SER A C 1
ATOM 508 O O . SER A 1 67 ? -43.777 -8.557 22.704 1.00 58.68 67 SER A O 1
ATOM 511 N N . LYS A 1 68 ? -43.918 -6.323 22.928 1.00 58.70 68 LYS A N 1
ATOM 512 C CA . LYS A 1 68 ? -44.592 -6.416 24.233 1.00 58.87 68 LYS A CA 1
ATOM 513 C C . LYS A 1 68 ? -46.038 -6.877 24.076 1.00 58.90 68 LYS A C 1
ATOM 514 O O . LYS A 1 68 ? -46.504 -7.713 24.834 1.00 58.69 68 LYS A O 1
ATOM 520 N N . LYS A 1 69 ? -46.730 -6.348 23.070 1.00 59.49 69 LYS A N 1
ATOM 521 C CA . LYS A 1 69 ? -48.078 -6.800 22.740 1.00 60.07 69 LYS A CA 1
ATOM 522 C C . LYS A 1 69 ? -48.152 -8.294 22.409 1.00 60.36 69 LYS A C 1
ATOM 523 O O . LYS A 1 69 ? -49.158 -8.928 22.695 1.00 60.82 69 LYS A O 1
ATOM 529 N N . LYS A 1 70 ? -47.110 -8.864 21.807 1.00 60.42 70 LYS A N 1
ATOM 530 C CA . LYS A 1 70 ? -47.130 -10.304 21.548 1.00 60.82 70 LYS A CA 1
ATOM 531 C C . LYS A 1 70 ? -46.633 -11.095 22.778 1.00 60.93 70 LYS A C 1
ATOM 532 O O . LYS A 1 70 ? -46.420 -12.311 22.714 1.00 61.04 70 LYS A O 1
ATOM 538 N N . ASN A 1 71 ? -46.467 -10.385 23.896 1.00 60.87 71 ASN A N 1
ATOM 539 C CA . ASN A 1 71 ? -46.095 -10.970 25.190 1.00 60.77 71 ASN A CA 1
ATOM 540 C C . ASN A 1 71 ? -44.696 -11.579 25.290 1.00 60.39 71 ASN A C 1
ATOM 541 O O . ASN A 1 71 ? -44.497 -12.618 25.924 1.00 60.67 71 ASN A O 1
ATOM 546 N N . MET A 1 72 ? -43.726 -10.910 24.678 1.00 59.72 72 MET A N 1
ATOM 547 C CA . MET A 1 72 ? -42.317 -11.197 24.919 1.00 58.95 72 MET A CA 1
ATOM 548 C C . MET A 1 72 ? -41.879 -10.500 26.206 1.00 58.42 72 MET A C 1
ATOM 549 O O . MET A 1 72 ? -42.567 -9.591 26.690 1.00 58.49 72 MET A O 1
ATOM 554 N N . SER A 1 73 ? -40.744 -10.921 26.761 1.00 57.56 73 SER A N 1
ATOM 555 C CA . SER A 1 73 ? -40.147 -10.228 27.892 1.00 57.10 73 SER A CA 1
ATOM 556 C C . SER A 1 73 ? -39.517 -8.912 27.443 1.00 56.67 73 SER A C 1
ATOM 557 O O . SER A 1 73 ? -39.431 -8.640 26.234 1.00 56.76 73 SER A O 1
ATOM 560 N N . ASP A 1 74 ? -39.098 -8.098 28.414 1.00 56.10 74 ASP A N 1
ATOM 561 C CA . ASP A 1 74 ? -38.345 -6.872 28.161 1.00 55.96 74 ASP A CA 1
ATOM 562 C C . ASP A 1 74 ? -37.122 -7.130 27.301 1.00 55.91 74 ASP A C 1
ATOM 563 O O . ASP A 1 74 ? -36.904 -6.438 26.299 1.00 56.16 74 ASP A O 1
ATOM 568 N N . GLY A 1 75 ? -36.327 -8.122 27.707 1.00 55.77 75 GLY A N 1
ATOM 569 C CA . GLY A 1 75 ? -35.104 -8.503 27.005 1.00 55.40 75 GLY A CA 1
ATOM 570 C C . GLY A 1 75 ? -35.373 -8.906 25.574 1.00 55.36 75 GLY A C 1
ATOM 571 O O . GLY A 1 75 ? -34.751 -8.374 24.650 1.00 55.35 75 GLY A O 1
ATOM 572 N N . MET A 1 76 ? -36.322 -9.820 25.379 1.00 55.16 76 MET A N 1
ATOM 573 C CA . MET A 1 76 ? -36.674 -10.225 24.019 1.00 55.68 76 MET A CA 1
ATOM 574 C C . MET A 1 76 ? -37.223 -9.093 23.164 1.00 56.00 76 MET A C 1
ATOM 575 O O . MET A 1 76 ? -36.974 -9.048 21.966 1.00 56.09 76 MET A O 1
ATOM 580 N N . ALA A 1 77 ? -37.951 -8.171 23.781 1.00 56.91 77 ALA A N 1
ATOM 581 C CA . ALA A 1 77 ? -38.506 -7.042 23.040 1.00 57.44 77 ALA A CA 1
ATOM 582 C C . ALA A 1 77 ? -37.382 -6.132 22.577 1.00 57.90 77 ALA A C 1
ATOM 583 O O . ALA A 1 77 ? -37.365 -5.730 21.408 1.00 58.53 77 ALA A O 1
ATOM 585 N N . ARG A 1 78 ? -36.433 -5.831 23.467 1.00 58.04 78 ARG A N 1
ATOM 586 C CA . ARG A 1 78 ? -35.276 -5.023 23.086 1.00 58.64 78 ARG A CA 1
ATOM 587 C C . ARG A 1 78 ? -34.491 -5.721 21.994 1.00 58.68 78 ARG A C 1
ATOM 588 O O . ARG A 1 78 ? -34.186 -5.135 20.958 1.00 58.63 78 ARG A O 1
ATOM 596 N N . ASP A 1 79 ? -34.194 -6.991 22.227 1.00 59.22 79 ASP A N 1
ATOM 597 C CA . ASP A 1 79 ? -33.386 -7.776 21.304 1.00 59.52 79 ASP A CA 1
ATOM 598 C C . ASP A 1 79 ? -34.028 -7.918 19.922 1.00 59.80 79 ASP A C 1
ATOM 599 O O . ASP A 1 79 ? -33.321 -8.081 18.920 1.00 59.92 79 ASP A O 1
ATOM 604 N N . ALA A 1 80 ? -35.358 -7.831 19.866 1.00 59.71 80 ALA A N 1
ATOM 605 C CA . ALA A 1 80 ? -36.058 -7.830 18.587 1.00 59.87 80 ALA A CA 1
ATOM 606 C C . ALA A 1 80 ? -35.640 -6.642 17.688 1.00 59.90 80 ALA A C 1
ATOM 607 O O . ALA A 1 80 ? -35.824 -6.679 16.477 1.00 60.24 80 ALA A O 1
ATOM 609 N N . GLY A 1 81 ? -35.096 -5.593 18.297 1.00 60.17 81 GLY A N 1
ATOM 610 C CA . GLY A 1 81 ? -34.440 -4.510 17.576 1.00 60.30 81 GLY A CA 1
ATOM 611 C C . GLY A 1 81 ? -35.287 -3.604 16.701 1.00 60.75 81 GLY A C 1
ATOM 612 O O . GLY A 1 81 ? -36.214 -2.943 17.180 1.00 60.94 81 GLY A O 1
ATOM 613 N N . GLY A 1 82 ? -34.948 -3.556 15.417 1.00 60.59 82 GLY A N 1
ATOM 614 C CA . GLY A 1 82 ? -35.627 -2.661 14.479 1.00 61.20 82 GLY A CA 1
ATOM 615 C C . GLY A 1 82 ? -34.640 -1.629 13.980 1.00 61.31 82 GLY A C 1
ATOM 616 O O . GLY A 1 82 ? -33.904 -1.048 14.783 1.00 61.28 82 GLY A O 1
ATOM 617 N N . LYS A 1 83 ? -34.610 -1.397 12.669 1.00 60.93 83 LYS A N 1
ATOM 618 C CA . LYS A 1 83 ? -33.523 -0.611 12.103 1.00 61.35 83 LYS A CA 1
ATOM 619 C C . LYS A 1 83 ? -33.852 0.234 10.872 1.00 61.29 83 LYS A C 1
ATOM 620 O O . LYS A 1 83 ? -34.503 -0.212 9.932 1.00 61.73 83 LYS A O 1
ATOM 626 N N . ILE A 1 84 ? -33.345 1.455 10.891 1.00 61.65 84 ILE A N 1
ATOM 627 C CA . ILE A 1 84 ? -33.551 2.447 9.845 1.00 61.84 84 ILE A CA 1
ATOM 628 C C . ILE A 1 84 ? -32.386 2.418 8.849 1.00 61.73 84 ILE A C 1
ATOM 629 O O . ILE A 1 84 ? -31.216 2.386 9.233 1.00 61.88 84 ILE A O 1
ATOM 634 N N . PHE A 1 85 ? -32.714 2.404 7.565 1.00 61.52 85 PHE A N 1
ATOM 635 C CA . PHE A 1 85 ? -31.706 2.524 6.512 1.00 61.11 85 PHE A CA 1
ATOM 636 C C . PHE A 1 85 ? -32.107 3.660 5.606 1.00 60.83 85 PHE A C 1
ATOM 637 O O . PHE A 1 85 ? -33.295 3.854 5.358 1.00 60.65 85 PHE A O 1
ATOM 645 N N . THR A 1 86 ? -31.132 4.397 5.079 1.00 60.49 86 THR A N 1
ATOM 646 C CA . THR A 1 86 ? -31.446 5.308 3.968 1.00 59.92 86 THR A CA 1
ATOM 647 C C . THR A 1 86 ? -31.023 4.709 2.623 1.00 59.58 86 THR A C 1
ATOM 648 O O . THR A 1 86 ? -30.233 3.763 2.572 1.00 59.46 86 THR A O 1
ATOM 652 N N . TYR A 1 87 ? -31.574 5.275 1.549 1.00 59.22 87 TYR A N 1
ATOM 653 C CA . TYR A 1 87 ? -31.262 4.891 0.182 1.00 58.32 87 TYR A CA 1
ATOM 654 C C . TYR A 1 87 ? -31.512 6.088 -0.749 1.00 58.61 87 TYR A C 1
ATOM 655 O O . TYR A 1 87 ? -31.888 7.181 -0.283 1.00 58.55 87 TYR A O 1
ATOM 664 N N . GLY A 1 88 ? -31.288 5.894 -2.054 1.00 58.39 88 GLY A N 1
ATOM 665 C CA . GLY A 1 88 ? -31.397 6.980 -3.046 1.00 57.57 88 GLY A CA 1
ATOM 666 C C . GLY A 1 88 ? -30.369 8.087 -2.818 1.00 57.40 88 GLY A C 1
ATOM 667 O O . GLY A 1 88 ? -29.323 7.855 -2.213 1.00 57.45 88 GLY A O 1
ATOM 668 N N . SER A 1 89 ? -30.681 9.295 -3.281 1.00 56.89 89 SER A N 1
ATOM 669 C CA . SER A 1 89 ? -29.758 10.420 -3.231 1.00 56.46 89 SER A CA 1
ATOM 670 C C . SER A 1 89 ? -29.006 10.592 -1.908 1.00 56.06 89 SER A C 1
ATOM 671 O O . SER A 1 89 ? -27.767 10.666 -1.906 1.00 56.07 89 SER A O 1
ATOM 674 N N . TYR A 1 90 ? -29.731 10.662 -0.791 1.00 55.12 90 TYR A N 1
ATOM 675 C CA . TYR A 1 90 ? -29.073 10.946 0.484 1.00 54.55 90 TYR A CA 1
ATOM 676 C C . TYR A 1 90 ? -28.023 9.908 0.843 1.00 54.40 90 TYR A C 1
ATOM 677 O O . TYR A 1 90 ? -26.899 10.250 1.176 1.00 54.48 90 TYR A O 1
ATOM 686 N N . ARG A 1 91 ? -28.405 8.641 0.782 1.00 54.31 91 ARG A N 1
ATOM 687 C CA . ARG A 1 91 ? -27.499 7.553 1.064 1.00 54.15 91 ARG A CA 1
ATOM 688 C C . ARG A 1 91 ? -26.257 7.642 0.195 1.00 54.07 91 ARG A C 1
ATOM 689 O O . ARG A 1 91 ? -25.147 7.315 0.642 1.00 54.27 91 ARG A O 1
ATOM 697 N N . LEU A 1 92 ? -26.432 8.076 -1.050 1.00 53.34 92 LEU A N 1
ATOM 698 C CA . LEU A 1 92 ? -25.290 8.189 -1.950 1.00 52.84 92 LEU A CA 1
ATOM 699 C C . LEU A 1 92 ? -24.353 9.377 -1.661 1.00 52.50 92 LEU A C 1
ATOM 700 O O . LEU A 1 92 ? -23.195 9.337 -2.042 1.00 52.65 92 LEU A O 1
ATOM 705 N N . GLY A 1 93 ? -24.847 10.415 -0.990 1.00 52.15 93 GLY A N 1
ATOM 706 C CA . GLY A 1 93 ? -24.059 11.627 -0.740 1.00 51.94 93 GLY A CA 1
ATOM 707 C C . GLY A 1 93 ? -24.190 12.666 -1.853 1.00 51.95 93 GLY A C 1
ATOM 708 O O . GLY A 1 93 ? -23.279 13.465 -2.085 1.00 51.64 93 GLY A O 1
ATOM 709 N N . VAL A 1 94 ? -25.335 12.653 -2.537 1.00 51.72 94 VAL A N 1
ATOM 710 C CA . VAL A 1 94 ? -25.556 13.498 -3.709 1.00 51.46 94 VAL A CA 1
ATOM 711 C C . VAL A 1 94 ? -26.787 14.377 -3.538 1.00 51.61 94 VAL A C 1
ATOM 712 O O . VAL A 1 94 ? -27.132 15.137 -4.420 1.00 51.56 94 VAL A O 1
ATOM 716 N N . HIS A 1 95 ? -27.439 14.261 -2.390 1.00 52.14 95 HIS A N 1
ATOM 717 C CA . HIS A 1 95 ? -28.605 15.067 -2.055 1.00 52.78 95 HIS A CA 1
ATOM 718 C C . HIS A 1 95 ? -28.276 16.553 -1.999 1.00 53.60 95 HIS A C 1
ATOM 719 O O . HIS A 1 95 ? -27.117 16.955 -1.821 1.00 53.51 95 HIS A O 1
ATOM 726 N N . GLY A 1 96 ? -29.320 17.364 -2.135 1.00 54.50 96 GLY A N 1
ATOM 727 C CA . GLY A 1 96 ? -29.196 18.806 -2.135 1.00 55.17 96 GLY A CA 1
ATOM 728 C C . GLY A 1 96 ? -30.011 19.434 -1.029 1.00 55.92 96 GLY A C 1
ATOM 729 O O . GLY A 1 96 ? -30.585 18.722 -0.193 1.00 56.03 96 GLY A O 1
ATOM 730 N N . PRO A 1 97 ? -30.071 20.768 -1.027 1.00 56.40 97 PRO A N 1
ATOM 731 C CA . PRO A 1 97 ? -30.684 21.516 0.068 1.00 56.77 97 PRO A CA 1
ATOM 732 C C . PRO A 1 97 ? -32.121 21.095 0.354 1.00 57.31 97 PRO A C 1
ATOM 733 O O . PRO A 1 97 ? -32.483 20.921 1.521 1.00 57.73 97 PRO A O 1
ATOM 737 N N . GLY A 1 98 ? -32.921 20.912 -0.692 1.00 57.58 98 GLY A N 1
ATOM 738 C CA . GLY A 1 98 ? -34.331 20.601 -0.501 1.00 58.21 98 GLY A CA 1
ATOM 739 C C . GLY A 1 98 ? -34.651 19.119 -0.480 1.00 58.62 98 GLY A C 1
ATOM 740 O O . GLY A 1 98 ? -35.801 18.739 -0.252 1.00 58.57 98 GLY A O 1
ATOM 741 N N . SER A 1 99 ? -33.633 18.289 -0.703 1.00 58.97 99 SER A N 1
ATOM 742 C CA . SER A 1 99 ? -33.804 16.850 -0.947 1.00 59.52 99 SER A CA 1
ATOM 743 C C . SER A 1 99 ? -34.494 16.043 0.166 1.00 59.80 99 SER A C 1
ATOM 744 O O . SER A 1 99 ? -34.223 16.236 1.354 1.00 59.65 99 SER A O 1
ATOM 747 N N . ASP A 1 100 ? -35.387 15.141 -0.252 1.00 60.30 100 ASP A N 1
ATOM 748 C CA . ASP A 1 100 ? -36.056 14.174 0.628 1.00 60.44 100 ASP A CA 1
ATOM 749 C C . ASP A 1 100 ? -35.053 13.115 1.027 1.00 60.00 100 ASP A C 1
ATOM 750 O O . ASP A 1 100 ? -34.102 12.858 0.299 1.00 59.87 100 ASP A O 1
ATOM 755 N N . ILE A 1 101 ? -35.252 12.511 2.189 1.00 59.71 101 ILE A N 1
ATOM 756 C CA . ILE A 1 101 ? -34.478 11.336 2.553 1.00 59.71 101 ILE A CA 1
ATOM 757 C C . ILE A 1 101 ? -35.368 10.132 2.313 1.00 59.72 101 ILE A C 1
ATOM 758 O O . ILE A 1 101 ? -36.430 10.028 2.922 1.00 59.98 101 ILE A O 1
ATOM 763 N N . ASP A 1 102 ? -34.963 9.252 1.399 1.00 59.29 102 ASP A N 1
ATOM 764 C CA . ASP A 1 102 ? -35.664 7.989 1.232 1.00 59.53 102 ASP A CA 1
ATOM 765 C C . ASP A 1 102 ? -35.208 6.995 2.334 1.00 59.36 102 ASP A C 1
ATOM 766 O O . ASP A 1 102 ? -34.019 6.676 2.463 1.00 58.93 102 ASP A O 1
ATOM 771 N N . THR A 1 103 ? -36.166 6.525 3.128 1.00 59.12 103 THR A N 1
ATOM 772 C CA . THR A 1 103 ? -35.885 5.771 4.341 1.00 59.01 103 THR A CA 1
ATOM 773 C C . THR A 1 103 ? -36.667 4.451 4.430 1.00 58.95 103 THR A C 1
ATOM 774 O O . THR A 1 103 ? -37.824 4.372 4.028 1.00 59.53 103 THR A O 1
ATOM 778 N N . LEU A 1 104 ? -36.039 3.435 5.001 1.00 58.56 104 LEU A N 1
ATOM 779 C CA . LEU A 1 104 ? -36.644 2.124 5.134 1.00 58.61 104 LEU A CA 1
ATOM 780 C C . LEU A 1 104 ? -36.532 1.640 6.571 1.00 59.03 104 LEU A C 1
ATOM 781 O O . LEU A 1 104 ? -35.439 1.637 7.152 1.00 59.86 104 LEU A O 1
ATOM 786 N N . VAL A 1 105 ? -37.669 1.258 7.152 1.00 59.03 105 VAL A N 1
ATOM 787 C CA . VAL A 1 105 ? -37.709 0.684 8.496 1.00 58.49 105 VAL A CA 1
ATOM 788 C C . VAL A 1 105 ? -37.762 -0.830 8.352 1.00 58.03 105 VAL A C 1
ATOM 789 O O . VAL A 1 105 ? -38.635 -1.362 7.672 1.00 58.23 105 VAL A O 1
ATOM 793 N N . VAL A 1 106 ? -36.827 -1.524 8.982 1.00 57.59 106 VAL A N 1
ATOM 794 C CA . VAL A 1 106 ? -36.781 -2.970 8.863 1.00 57.30 106 VAL A CA 1
ATOM 795 C C . VAL A 1 106 ? -37.245 -3.600 10.176 1.00 56.99 106 VAL A C 1
ATOM 796 O O . VAL A 1 106 ? -36.751 -3.245 11.252 1.00 57.36 106 VAL A O 1
ATOM 800 N N . VAL A 1 107 ? -38.218 -4.510 10.089 1.00 56.03 107 VAL A N 1
ATOM 801 C CA . VAL A 1 107 ? -38.823 -5.100 11.298 1.00 55.01 107 VAL A CA 1
ATOM 802 C C . VAL A 1 107 ? -38.818 -6.635 11.281 1.00 54.77 107 VAL A C 1
ATOM 803 O O . VAL A 1 107 ? -38.817 -7.247 10.216 1.00 55.24 107 VAL A O 1
ATOM 807 N N . PRO A 1 108 ? -38.749 -7.262 12.452 1.00 54.24 108 PRO A N 1
ATOM 808 C CA . PRO A 1 108 ? -38.797 -8.708 12.530 1.00 53.67 108 PRO A CA 1
ATOM 809 C C . PRO A 1 108 ? -40.179 -9.279 12.171 1.00 53.62 108 PRO A C 1
ATOM 810 O O . PRO A 1 108 ? -41.145 -8.527 11.979 1.00 53.30 108 PRO A O 1
ATOM 814 N N . LYS A 1 109 ? -40.252 -10.605 12.111 1.00 53.30 109 LYS A N 1
ATOM 815 C CA . LYS A 1 109 ? -41.373 -11.330 11.538 1.00 53.51 109 LYS A CA 1
ATOM 816 C C . LYS A 1 109 ? -42.724 -10.950 12.125 1.00 53.95 109 LYS A C 1
ATOM 817 O O . LYS A 1 109 ? -43.711 -10.875 11.388 1.00 53.96 109 LYS A O 1
ATOM 823 N N . HIS A 1 110 ? -42.748 -10.699 13.434 1.00 54.05 110 HIS A N 1
ATOM 824 C CA . HIS A 1 110 ? -43.973 -10.512 14.202 1.00 54.51 110 HIS A CA 1
ATOM 825 C C . HIS A 1 110 ? -44.514 -9.072 14.205 1.00 55.13 110 HIS A C 1
ATOM 826 O O . HIS A 1 110 ? -45.479 -8.756 14.922 1.00 55.34 110 HIS A O 1
ATOM 833 N N . VAL A 1 111 ? -43.903 -8.213 13.393 1.00 55.68 111 VAL A N 1
ATOM 834 C CA . VAL A 1 111 ? -44.355 -6.834 13.236 1.00 56.51 111 VAL A CA 1
ATOM 835 C C . VAL A 1 111 ? -44.963 -6.687 11.835 1.00 57.00 111 VAL A C 1
ATOM 836 O O . VAL A 1 111 ? -44.258 -6.822 10.830 1.00 57.22 111 VAL A O 1
ATOM 840 N N . THR A 1 112 ? -46.266 -6.428 11.764 1.00 57.58 112 THR A N 1
ATOM 841 C CA . THR A 1 112 ? -46.946 -6.273 10.464 1.00 58.19 112 THR A CA 1
ATOM 842 C C . THR A 1 112 ? -46.863 -4.832 9.985 1.00 58.91 112 THR A C 1
ATOM 843 O O . THR A 1 112 ? -46.343 -3.962 10.694 1.00 59.00 112 THR A O 1
ATOM 847 N N . ARG A 1 113 ? -47.392 -4.569 8.793 1.00 59.57 113 ARG A N 1
ATOM 848 C CA . ARG A 1 113 ? -47.455 -3.198 8.309 1.00 60.58 113 ARG A CA 1
ATOM 849 C C . ARG A 1 113 ? -48.696 -2.492 8.835 1.00 60.66 113 ARG A C 1
ATOM 850 O O . ARG A 1 113 ? -48.744 -1.270 8.879 1.00 60.86 113 ARG A O 1
ATOM 858 N N . GLU A 1 114 ? -49.688 -3.274 9.257 1.00 61.08 114 GLU A N 1
ATOM 859 C CA . GLU A 1 114 ? -50.844 -2.750 9.991 1.00 61.32 114 GLU A CA 1
ATOM 860 C C . GLU A 1 114 ? -50.343 -2.172 11.312 1.00 61.51 114 GLU A C 1
ATOM 861 O O . GLU A 1 114 ? -50.905 -1.194 11.823 1.00 61.59 114 GLU A O 1
ATOM 867 N N . ASP A 1 115 ? -49.278 -2.776 11.853 1.00 61.07 115 ASP A N 1
ATOM 868 C CA . ASP A 1 115 ? -48.626 -2.246 13.040 1.00 61.01 115 ASP A CA 1
ATOM 869 C C . ASP A 1 115 ? -47.913 -0.937 12.694 1.00 61.01 115 ASP A C 1
ATOM 870 O O . ASP A 1 115 ? -47.977 0.029 13.457 1.00 60.79 115 ASP A O 1
ATOM 875 N N . PHE A 1 116 ? -47.236 -0.926 11.541 1.00 60.81 116 PHE A N 1
ATOM 876 C CA . PHE A 1 116 ? -46.507 0.237 11.034 1.00 60.21 116 PHE A CA 1
ATOM 877 C C . PHE A 1 116 ? -47.436 1.447 10.822 1.00 60.55 116 PHE A C 1
ATOM 878 O O . PHE A 1 116 ? -47.059 2.586 11.109 1.00 60.93 116 PHE A O 1
ATOM 886 N N . PHE A 1 117 ? -48.657 1.206 10.354 1.00 60.38 117 PHE A N 1
ATOM 887 C CA . PHE A 1 117 ? -49.587 2.307 10.078 1.00 60.32 117 PHE A CA 1
ATOM 888 C C . PHE A 1 117 ? -50.419 2.742 11.280 1.00 60.30 117 PHE A C 1
ATOM 889 O O . PHE A 1 117 ? -51.184 3.712 11.192 1.00 60.75 117 PHE A O 1
ATOM 897 N N . THR A 1 118 ? -50.265 2.032 12.394 1.00 60.07 118 THR A N 1
ATOM 898 C CA . THR A 1 118 ? -50.932 2.390 13.645 1.00 59.53 118 THR A CA 1
ATOM 899 C C . THR A 1 118 ? -49.939 2.793 14.733 1.00 59.66 118 THR A C 1
ATOM 900 O O . THR A 1 118 ? -49.957 3.928 15.205 1.00 59.48 118 THR A O 1
ATOM 904 N N . VAL A 1 119 ? -49.064 1.864 15.111 1.00 60.15 119 VAL A N 1
ATOM 905 C CA . VAL A 1 119 ? -48.124 2.062 16.213 1.00 60.37 119 VAL A CA 1
ATOM 906 C C . VAL A 1 119 ? -47.019 3.049 15.836 1.00 61.09 119 VAL A C 1
ATOM 907 O O . VAL A 1 119 ? -46.800 4.045 16.536 1.00 61.31 119 VAL A O 1
ATOM 911 N N . PHE A 1 120 ? -46.331 2.782 14.728 1.00 61.62 120 PHE A N 1
ATOM 912 C CA . PHE A 1 120 ? -45.250 3.647 14.292 1.00 62.07 120 PHE A CA 1
ATOM 913 C C . PHE A 1 120 ? -45.786 5.044 13.976 1.00 62.54 120 PHE A C 1
ATOM 914 O O . PHE A 1 120 ? -45.158 6.054 14.301 1.00 62.82 120 PHE A O 1
ATOM 922 N N . ASP A 1 121 ? -46.958 5.083 13.356 1.00 62.81 121 ASP A N 1
ATOM 923 C CA . ASP A 1 121 ? -47.632 6.324 13.039 1.00 63.24 121 ASP A CA 1
ATOM 924 C C . ASP A 1 121 ? -47.869 7.177 14.293 1.00 63.42 121 ASP A C 1
ATOM 925 O O . ASP A 1 121 ? -47.512 8.355 14.331 1.00 63.45 121 ASP A O 1
ATOM 930 N N . SER A 1 122 ? -48.458 6.579 15.322 1.00 63.64 122 SER A N 1
ATOM 931 C CA . SER A 1 122 ? -48.776 7.323 16.534 1.00 63.90 122 SER A CA 1
ATOM 932 C C . SER A 1 122 ? -47.528 7.715 17.328 1.00 63.89 122 SER A C 1
ATOM 933 O O . SER A 1 122 ? -47.568 8.652 18.127 1.00 64.17 122 SER A O 1
ATOM 936 N N . LEU A 1 123 ? -46.424 7.009 17.110 1.00 63.78 123 LEU A N 1
ATOM 937 C CA . LEU A 1 123 ? -45.162 7.390 17.741 1.00 63.81 123 LEU A CA 1
ATOM 938 C C . LEU A 1 123 ? -44.591 8.630 17.073 1.00 63.99 123 LEU A C 1
ATOM 939 O O . LEU A 1 123 ? -44.043 9.515 17.741 1.00 64.18 123 LEU A O 1
ATOM 944 N N . LEU A 1 124 ? -44.729 8.689 15.753 1.00 63.98 124 LEU A N 1
ATOM 945 C CA . LEU A 1 124 ? -44.345 9.870 14.999 1.00 63.86 124 LEU A CA 1
ATOM 946 C C . LEU A 1 124 ? -45.163 11.101 15.410 1.00 63.72 124 LEU A C 1
ATOM 947 O O . LEU A 1 124 ? -44.606 12.191 15.556 1.00 63.91 124 LEU A O 1
ATOM 952 N N . ARG A 1 125 ? -46.467 10.919 15.623 1.00 63.48 125 ARG A N 1
ATOM 953 C CA . ARG A 1 125 ? -47.360 12.032 15.976 1.00 63.21 125 ARG A CA 1
ATOM 954 C C . ARG A 1 125 ? -47.061 12.617 17.350 1.00 63.39 125 ARG A C 1
ATOM 955 O O . ARG A 1 125 ? -47.422 13.748 17.641 1.00 63.16 125 ARG A O 1
ATOM 963 N N . GLU A 1 126 ? -46.382 11.837 18.183 1.00 63.91 126 GLU A N 1
ATOM 964 C CA . GLU A 1 126 ? -46.019 12.267 19.523 1.00 64.19 126 GLU A CA 1
ATOM 965 C C . GLU A 1 126 ? -44.920 13.324 19.529 1.00 64.28 126 GLU A C 1
ATOM 966 O O . GLU A 1 126 ? -44.706 13.996 20.535 1.00 64.58 126 GLU A O 1
ATOM 972 N N . ARG A 1 127 ? -44.236 13.488 18.407 1.00 64.21 127 ARG A N 1
ATOM 973 C CA . ARG A 1 127 ? -43.039 14.310 18.381 1.00 64.28 127 ARG A CA 1
ATOM 974 C C . ARG A 1 127 ? -43.310 15.764 18.036 1.00 64.24 127 ARG A C 1
ATOM 975 O O . ARG A 1 127 ? -44.053 16.057 17.095 1.00 64.71 127 ARG A O 1
ATOM 983 N N . LYS A 1 128 ? -42.695 16.672 18.794 1.00 64.02 128 LYS A N 1
ATOM 984 C CA . LYS A 1 128 ? -42.759 18.115 18.508 1.00 63.76 128 LYS A CA 1
ATOM 985 C C . LYS A 1 128 ? -42.199 18.452 17.117 1.00 63.71 128 LYS A C 1
ATOM 986 O O . LYS A 1 128 ? -42.705 19.339 16.437 1.00 63.85 128 LYS A O 1
ATOM 988 N N . GLU A 1 129 ? -41.167 17.717 16.705 1.00 63.64 129 GLU A N 1
ATOM 989 C CA . GLU A 1 129 ? -40.469 17.916 15.436 1.00 63.58 129 GLU A CA 1
ATOM 990 C C . GLU A 1 129 ? -41.348 17.586 14.215 1.00 63.63 129 GLU A C 1
ATOM 991 O O . GLU A 1 129 ? -40.990 17.893 13.070 1.00 63.06 129 GLU A O 1
ATOM 997 N N . LEU A 1 130 ? -42.494 16.956 14.468 1.00 63.75 130 LEU A N 1
ATOM 998 C CA . LEU A 1 130 ? -43.404 16.533 13.408 1.00 63.85 130 LEU A CA 1
ATOM 999 C C . LEU A 1 130 ? -44.341 17.671 13.044 1.00 63.99 130 LEU A C 1
ATOM 1000 O O . LEU A 1 130 ? -45.124 18.130 13.878 1.00 63.90 130 LEU A O 1
ATOM 1005 N N . ASP A 1 131 ? -44.259 18.132 11.800 1.00 64.44 131 ASP A N 1
ATOM 1006 C CA . ASP A 1 131 ? -45.168 19.181 11.331 1.00 64.79 131 ASP A CA 1
ATOM 1007 C C . ASP A 1 131 ? -46.152 18.746 10.240 1.00 64.92 131 ASP A C 1
ATOM 1008 O O . ASP A 1 131 ? -47.246 19.314 10.140 1.00 65.03 131 ASP A O 1
ATOM 1013 N N . GLU A 1 132 ? -45.784 17.751 9.433 1.00 64.84 132 GLU A N 1
ATOM 1014 C CA . GLU A 1 132 ? -46.758 17.150 8.521 1.00 64.90 132 GLU A CA 1
ATOM 1015 C C . GLU A 1 132 ? -46.568 15.649 8.376 1.00 64.65 132 GLU A C 1
ATOM 1016 O O . GLU A 1 132 ? -45.449 15.145 8.424 1.00 64.48 132 GLU A O 1
ATOM 1022 N N . ILE A 1 133 ? -47.684 14.947 8.209 1.00 64.52 133 ILE A N 1
ATOM 1023 C CA . ILE A 1 133 ? -47.688 13.501 8.042 1.00 64.05 133 ILE A CA 1
ATOM 1024 C C . ILE A 1 133 ? -48.797 13.087 7.080 1.00 64.29 133 ILE A C 1
ATOM 1025 O O . ILE A 1 133 ? -49.958 13.463 7.250 1.00 64.23 133 ILE A O 1
ATOM 1030 N N . ALA A 1 134 ? -48.420 12.319 6.065 1.00 64.40 134 ALA A N 1
ATOM 1031 C CA . ALA A 1 134 ? -49.362 11.812 5.083 1.00 64.64 134 ALA A CA 1
ATOM 1032 C C . ALA A 1 134 ? -49.150 10.304 4.920 1.00 64.83 134 ALA A C 1
ATOM 1033 O O . ALA A 1 134 ? -48.269 9.882 4.166 1.00 64.71 134 ALA A O 1
ATOM 1035 N N . PRO A 1 135 ? -49.925 9.493 5.649 1.00 65.16 135 PRO A N 1
ATOM 1036 C CA . PRO A 1 135 ? -49.874 8.033 5.483 1.00 65.35 135 PRO A CA 1
ATOM 1037 C C . PRO A 1 135 ? -50.616 7.594 4.224 1.00 65.69 135 PRO A C 1
ATOM 1038 O O . PRO A 1 135 ? -51.734 8.045 3.980 1.00 65.89 135 PRO A O 1
ATOM 1042 N N . VAL A 1 136 ? -49.991 6.748 3.412 1.00 66.16 136 VAL A N 1
ATOM 1043 C CA . VAL A 1 136 ? -50.705 6.181 2.262 1.00 66.75 136 VAL A CA 1
ATOM 1044 C C . VAL A 1 136 ? -50.551 4.657 2.202 1.00 67.15 136 VAL A C 1
ATOM 1045 O O . VAL A 1 136 ? -49.672 4.135 1.519 1.00 67.22 136 VAL A O 1
ATOM 1049 N N . PRO A 1 137 ? -51.436 3.965 2.931 1.00 67.64 137 PRO A N 1
ATOM 1050 C CA . PRO A 1 137 ? -51.332 2.520 3.142 1.00 67.85 137 PRO A CA 1
ATOM 1051 C C . PRO A 1 137 ? -51.473 1.717 1.855 1.00 68.05 137 PRO A C 1
ATOM 1052 O O . PRO A 1 137 ? -50.702 0.794 1.626 1.00 68.34 137 PRO A O 1
ATOM 1056 N N . ASP A 1 138 ? -52.434 2.088 1.016 1.00 68.31 138 ASP A N 1
ATOM 1057 C CA . ASP A 1 138 ? -52.770 1.308 -0.175 1.00 68.54 138 ASP A CA 1
ATOM 1058 C C . ASP A 1 138 ? -51.968 1.670 -1.428 1.00 68.41 138 ASP A C 1
ATOM 1059 O O . ASP A 1 138 ? -52.383 1.364 -2.541 1.00 68.30 138 ASP A O 1
ATOM 1064 N N . ALA A 1 139 ? -50.818 2.311 -1.248 1.00 68.44 139 ALA A N 1
ATOM 1065 C CA . ALA A 1 139 ? -49.942 2.616 -2.367 1.00 68.46 139 ALA A CA 1
ATOM 1066 C C . ALA A 1 139 ? -49.213 1.356 -2.829 1.00 68.86 139 ALA A C 1
ATOM 1067 O O . ALA A 1 139 ? -49.163 0.342 -2.115 1.00 68.97 139 ALA A O 1
ATOM 1069 N N . PHE A 1 140 ? -48.669 1.430 -4.041 1.00 69.19 140 PHE A N 1
ATOM 1070 C CA . PHE A 1 140 ? -47.938 0.339 -4.672 1.00 69.35 140 PHE A CA 1
ATOM 1071 C C . PHE A 1 140 ? -46.794 -0.084 -3.751 1.00 68.97 140 PHE A C 1
ATOM 1072 O O . PHE A 1 140 ? -46.641 -1.270 -3.441 1.00 69.13 140 PHE A O 1
ATOM 1080 N N . VAL A 1 141 ? -46.008 0.886 -3.297 1.00 68.32 141 VAL A N 1
ATOM 1081 C CA . VAL A 1 141 ? -45.236 0.693 -2.068 1.00 68.09 141 VAL A CA 1
ATOM 1082 C C . VAL A 1 141 ? -45.948 1.468 -0.962 1.00 67.01 141 VAL A C 1
ATOM 1083 O O . VAL A 1 141 ? -46.072 2.682 -1.059 1.00 67.54 141 VAL A O 1
ATOM 1087 N N . PRO A 1 142 ? -46.441 0.783 0.064 1.00 65.92 142 PRO A N 1
ATOM 1088 C CA . PRO A 1 142 ? -47.054 1.470 1.196 1.00 65.07 142 PRO A CA 1
ATOM 1089 C C . PRO A 1 142 ? -46.021 2.352 1.886 1.00 64.38 142 PRO A C 1
ATOM 1090 O O . PRO A 1 142 ? -44.878 1.929 2.109 1.00 64.53 142 PRO A O 1
ATOM 1094 N N . ILE A 1 143 ? -46.421 3.580 2.196 1.00 63.23 143 ILE A N 1
ATOM 1095 C CA . ILE A 1 143 ? -45.473 4.611 2.593 1.00 62.23 143 ILE A CA 1
ATOM 1096 C C . ILE A 1 143 ? -46.093 5.587 3.597 1.00 62.14 143 ILE A C 1
ATOM 1097 O O . ILE A 1 143 ? -47.315 5.749 3.666 1.00 62.16 143 ILE A O 1
ATOM 1102 N N . ILE A 1 144 ? -45.236 6.211 4.395 1.00 61.67 144 ILE A N 1
ATOM 1103 C CA . ILE A 1 144 ? -45.633 7.334 5.223 1.00 60.94 144 ILE A CA 1
ATOM 1104 C C . ILE A 1 144 ? -44.726 8.517 4.859 1.00 60.92 144 ILE A C 1
ATOM 1105 O O . ILE A 1 144 ? -43.500 8.459 5.034 1.00 60.95 144 ILE A O 1
ATOM 1110 N N . LYS A 1 145 ? -45.320 9.565 4.303 1.00 60.59 145 LYS A N 1
ATOM 1111 C CA . LYS A 1 145 ? -44.569 10.771 3.987 1.00 60.53 145 LYS A CA 1
ATOM 1112 C C . LYS A 1 145 ? -44.673 11.691 5.189 1.00 60.18 145 LYS A C 1
ATOM 1113 O O . LYS A 1 145 ? -45.776 11.960 5.667 1.00 60.37 145 LYS A O 1
ATOM 1119 N N . ILE A 1 146 ? -43.533 12.154 5.694 1.00 59.56 146 ILE A N 1
ATOM 1120 C CA . ILE A 1 146 ? -43.539 13.101 6.795 1.00 59.40 146 ILE A CA 1
ATOM 1121 C C . ILE A 1 146 ? -42.597 14.249 6.515 1.00 59.90 146 ILE A C 1
ATOM 1122 O O . ILE A 1 146 ? -41.686 14.121 5.702 1.00 59.99 146 ILE A O 1
ATOM 1127 N N . LYS A 1 147 ? -42.843 15.376 7.175 1.00 60.46 147 LYS A N 1
ATOM 1128 C CA . LYS A 1 147 ? -41.849 16.436 7.310 1.00 61.00 147 LYS A CA 1
ATOM 1129 C C . LYS A 1 147 ? -41.487 16.531 8.791 1.00 60.92 147 LYS A C 1
ATOM 1130 O O . LYS A 1 147 ? -42.358 16.687 9.654 1.00 60.90 147 LYS A O 1
ATOM 1136 N N . PHE A 1 148 ? -40.196 16.402 9.072 1.00 60.97 148 PHE A N 1
ATOM 1137 C CA . PHE A 1 148 ? -39.676 16.325 10.425 1.00 60.85 148 PHE A CA 1
ATOM 1138 C C . PHE A 1 148 ? -38.586 17.379 10.529 1.00 60.80 148 PHE A C 1
ATOM 1139 O O . PHE A 1 148 ? -37.637 17.342 9.744 1.00 61.46 148 PHE A O 1
ATOM 1147 N N . SER A 1 149 ? -38.717 18.317 11.466 1.00 60.07 149 SER A N 1
ATOM 1148 C CA . SER A 1 149 ? -37.779 19.441 11.578 1.00 59.76 149 SER A CA 1
ATOM 1149 C C . SER A 1 149 ? -37.491 20.095 10.222 1.00 59.43 149 SER A C 1
ATOM 1150 O O . SER A 1 149 ? -36.339 20.406 9.901 1.00 59.14 149 SER A O 1
ATOM 1153 N N . GLY A 1 150 ? -38.542 20.286 9.428 1.00 59.28 150 GLY A N 1
ATOM 1154 C CA . GLY A 1 150 ? -38.425 20.925 8.114 1.00 59.19 150 GLY A CA 1
ATOM 1155 C C . GLY A 1 150 ? -37.842 20.032 7.029 1.00 59.25 150 GLY A C 1
ATOM 1156 O O . GLY A 1 150 ? -37.864 20.394 5.846 1.00 59.05 150 GLY A O 1
ATOM 1157 N N . ILE A 1 151 ? -37.324 18.867 7.428 1.00 59.09 151 ILE A N 1
ATOM 1158 C CA . ILE A 1 151 ? -36.711 17.912 6.496 1.00 59.12 151 ILE A CA 1
ATOM 1159 C C . ILE A 1 151 ? -37.737 16.864 6.046 1.00 59.18 151 ILE A C 1
ATOM 1160 O O . ILE A 1 151 ? -38.406 16.257 6.890 1.00 59.20 151 ILE A O 1
ATOM 1165 N N . SER A 1 152 ? -37.870 16.667 4.732 1.00 58.96 152 SER A N 1
ATOM 1166 C CA . SER A 1 152 ? -38.821 15.682 4.201 1.00 59.45 152 SER A CA 1
ATOM 1167 C C . SER A 1 152 ? -38.282 14.243 4.210 1.00 59.42 152 SER A C 1
ATOM 1168 O O . SER A 1 152 ? -37.221 13.974 3.657 1.00 59.45 152 SER A O 1
ATOM 1171 N N . ILE A 1 153 ? -39.012 13.339 4.867 1.00 59.70 153 ILE A N 1
ATOM 1172 C CA . ILE A 1 153 ? -38.649 11.915 4.958 1.00 59.92 153 ILE A CA 1
ATOM 1173 C C . ILE A 1 153 ? -39.743 11.087 4.313 1.00 60.29 153 ILE A C 1
ATOM 1174 O O . ILE A 1 153 ? -40.928 11.319 4.555 1.00 60.66 153 ILE A O 1
ATOM 1179 N N . ASP A 1 154 ? -39.347 10.139 3.473 1.00 60.97 154 ASP A N 1
ATOM 1180 C CA . ASP A 1 154 ? -40.264 9.131 2.935 1.00 61.63 154 ASP A CA 1
ATOM 1181 C C . ASP A 1 154 ? -39.955 7.816 3.631 1.00 61.57 154 ASP A C 1
ATOM 1182 O O . ASP A 1 154 ? -38.837 7.302 3.501 1.00 61.73 154 ASP A O 1
ATOM 1187 N N . LEU A 1 155 ? -40.923 7.290 4.391 1.00 61.46 155 LEU A N 1
ATOM 1188 C CA . LEU A 1 155 ? -40.711 6.058 5.172 1.00 61.44 155 LEU A CA 1
ATOM 1189 C C . LEU A 1 155 ? -41.491 4.846 4.654 1.00 61.48 155 LEU A C 1
ATOM 1190 O O . LEU A 1 155 ? -42.729 4.865 4.587 1.00 61.54 155 LEU A O 1
ATOM 1195 N N . ILE A 1 156 ? -40.748 3.798 4.295 1.00 61.36 156 ILE A N 1
ATOM 1196 C CA . ILE A 1 156 ? -41.322 2.514 3.898 1.00 61.51 156 ILE A CA 1
ATOM 1197 C C . ILE A 1 156 ? -40.918 1.395 4.869 1.00 61.84 156 ILE A C 1
ATOM 1198 O O . ILE A 1 156 ? -39.968 1.541 5.646 1.00 61.89 156 ILE A O 1
ATOM 1203 N N . CYS A 1 157 ? -41.648 0.282 4.822 1.00 62.48 157 CYS A N 1
ATOM 1204 C CA . CYS A 1 157 ? -41.479 -0.799 5.797 1.00 62.25 157 CYS A CA 1
ATOM 1205 C C . CYS A 1 157 ? -41.234 -2.172 5.168 1.00 61.70 157 CYS A C 1
ATOM 1206 O O . CYS A 1 157 ? -41.935 -2.573 4.237 1.00 61.53 157 CYS A O 1
ATOM 1209 N N . ALA A 1 158 ? -40.228 -2.877 5.678 1.00 60.98 158 ALA A N 1
ATOM 1210 C CA . ALA A 1 158 ? -39.902 -4.225 5.214 1.00 60.31 158 ALA A CA 1
ATOM 1211 C C . ALA A 1 158 ? -39.896 -5.185 6.375 1.00 59.98 158 ALA A C 1
ATOM 1212 O O . ALA A 1 158 ? -39.301 -4.918 7.429 1.00 59.93 158 ALA A O 1
ATOM 1214 N N . ARG A 1 159 ? -40.557 -6.312 6.178 1.00 59.60 159 ARG A N 1
ATOM 1215 C CA . ARG A 1 159 ? -40.769 -7.254 7.250 1.00 59.68 159 ARG A CA 1
ATOM 1216 C C . ARG A 1 159 ? -40.042 -8.540 6.878 1.00 59.73 159 ARG A C 1
ATOM 1217 O O . ARG A 1 159 ? -40.461 -9.254 5.940 1.00 60.52 159 ARG A O 1
ATOM 1225 N N . LEU A 1 160 ? -38.939 -8.805 7.583 1.00 58.67 160 LEU A N 1
ATOM 1226 C CA . LEU A 1 160 ? -38.105 -9.980 7.335 1.00 58.12 160 LEU A CA 1
ATOM 1227 C C . LEU A 1 160 ? -38.616 -11.253 8.004 1.00 57.55 160 LEU A C 1
ATOM 1228 O O . LEU A 1 160 ? -39.294 -11.208 9.023 1.00 57.53 160 LEU A O 1
ATOM 1233 N N . ASP A 1 161 ? -38.244 -12.386 7.426 1.00 56.97 161 ASP A N 1
ATOM 1234 C CA . ASP A 1 161 ? -38.562 -13.707 7.949 1.00 56.49 161 ASP A CA 1
ATOM 1235 C C . ASP A 1 161 ? -37.586 -14.098 9.060 1.00 56.32 161 ASP A C 1
ATOM 1236 O O . ASP A 1 161 ? -36.914 -15.116 8.972 1.00 56.40 161 ASP A O 1
ATOM 1241 N N . GLN A 1 162 ? -37.536 -13.287 10.111 1.00 56.34 162 GLN A N 1
ATOM 1242 C CA . GLN A 1 162 ? -36.519 -13.381 11.158 1.00 56.28 162 GLN A CA 1
ATOM 1243 C C . GLN A 1 162 ? -37.075 -12.879 12.472 1.00 55.79 162 GLN A C 1
ATOM 1244 O O . GLN A 1 162 ? -37.847 -11.919 12.471 1.00 55.66 162 GLN A O 1
ATOM 1250 N N . PRO A 1 163 ? -36.648 -13.463 13.595 1.00 55.34 163 PRO A N 1
ATOM 1251 C CA . PRO A 1 163 ? -37.128 -13.022 14.905 1.00 55.16 163 PRO A CA 1
ATOM 1252 C C . PRO A 1 163 ? -36.586 -11.650 15.360 1.00 55.03 163 PRO A C 1
ATOM 1253 O O . PRO A 1 163 ? -37.252 -10.939 16.138 1.00 55.03 163 PRO A O 1
ATOM 1257 N N . GLN A 1 164 ? -35.409 -11.270 14.870 1.00 54.69 164 GLN A N 1
ATOM 1258 C CA . GLN A 1 164 ? -34.745 -10.069 15.368 1.00 54.63 164 GLN A CA 1
ATOM 1259 C C . GLN A 1 164 ? -34.100 -9.273 14.257 1.00 55.20 164 GLN A C 1
ATOM 1260 O O . GLN A 1 164 ? -33.606 -9.851 13.290 1.00 55.48 164 GLN A O 1
ATOM 1266 N N . VAL A 1 165 ? -34.101 -7.949 14.401 1.00 55.41 165 VAL A N 1
ATOM 1267 C CA . VAL A 1 165 ? -33.361 -7.076 13.500 1.00 55.84 165 VAL A CA 1
ATOM 1268 C C . VAL A 1 165 ? -32.356 -6.260 14.332 1.00 56.51 165 VAL A C 1
ATOM 1269 O O . VAL A 1 165 ? -32.686 -5.188 14.824 1.00 57.68 165 VAL A O 1
ATOM 1273 N N . PRO A 1 166 ? -31.138 -6.755 14.515 1.00 56.55 166 PRO A N 1
ATOM 1274 C CA . PRO A 1 166 ? -30.178 -6.067 15.380 1.00 56.99 166 PRO A CA 1
ATOM 1275 C C . PRO A 1 166 ? -29.674 -4.805 14.708 1.00 57.67 166 PRO A C 1
ATOM 1276 O O . PRO A 1 166 ? -29.838 -4.656 13.514 1.00 58.28 166 PRO A O 1
ATOM 1280 N N . LEU A 1 167 ? -29.069 -3.908 15.475 1.00 58.74 167 LEU A N 1
ATOM 1281 C CA . LEU A 1 167 ? -28.486 -2.671 14.954 1.00 59.43 167 LEU A CA 1
ATOM 1282 C C . LEU A 1 167 ? -27.423 -2.907 13.903 1.00 59.64 167 LEU A C 1
ATOM 1283 O O . LEU A 1 167 ? -27.153 -2.039 13.090 1.00 60.22 167 LEU A O 1
ATOM 1288 N N . SER A 1 168 ? -26.795 -4.069 13.944 1.00 60.16 168 SER A N 1
ATOM 1289 C CA . SER A 1 168 ? -25.645 -4.349 13.110 1.00 60.62 168 SER A CA 1
ATOM 1290 C C . SER A 1 168 ? -26.028 -4.891 11.735 1.00 60.95 168 SER A C 1
ATOM 1291 O O . SER A 1 168 ? -25.148 -5.228 10.950 1.00 60.69 168 SER A O 1
ATOM 1294 N N . LEU A 1 169 ? -27.328 -4.966 11.444 1.00 61.32 169 LEU A N 1
ATOM 1295 C CA . LEU A 1 169 ? -27.813 -5.649 10.241 1.00 61.84 169 LEU A CA 1
ATOM 1296 C C . LEU A 1 169 ? -27.543 -4.879 8.949 1.00 62.25 169 LEU A C 1
ATOM 1297 O O . LEU A 1 169 ? -27.848 -3.699 8.839 1.00 62.52 169 LEU A O 1
ATOM 1302 N N . THR A 1 170 ? -26.942 -5.553 7.977 1.00 62.80 170 THR A N 1
ATOM 1303 C CA . THR A 1 170 ? -26.807 -4.995 6.630 1.00 62.75 170 THR A CA 1
ATOM 1304 C C . THR A 1 170 ? -27.602 -5.891 5.719 1.00 62.36 170 THR A C 1
ATOM 1305 O O . THR A 1 170 ? -27.731 -7.090 5.979 1.00 62.48 170 THR A O 1
ATOM 1309 N N . LEU A 1 171 ? -28.135 -5.309 4.650 1.00 61.92 171 LEU A N 1
ATOM 1310 C CA . LEU A 1 171 ? -29.171 -5.959 3.870 1.00 61.13 171 LEU A CA 1
ATOM 1311 C C . LEU A 1 171 ? -28.638 -6.697 2.649 1.00 61.20 171 LEU A C 1
ATOM 1312 O O . LEU A 1 171 ? -29.393 -7.022 1.734 1.00 60.28 171 LEU A O 1
ATOM 1317 N N . SER A 1 172 ? -27.340 -6.988 2.642 1.00 61.38 172 SER A N 1
ATOM 1318 C CA . SER A 1 172 ? -26.704 -7.405 1.402 1.00 61.79 172 SER A CA 1
ATOM 1319 C C . SER A 1 172 ? -26.813 -8.888 1.110 1.00 61.79 172 SER A C 1
ATOM 1320 O O . SER A 1 172 ? -26.718 -9.289 -0.043 1.00 61.99 172 SER A O 1
ATOM 1323 N N . ASP A 1 173 ? -27.035 -9.697 2.136 1.00 62.09 173 ASP A N 1
ATOM 1324 C CA . ASP A 1 173 ? -27.192 -11.135 1.942 1.00 62.66 173 ASP A CA 1
ATOM 1325 C C . ASP A 1 173 ? -28.519 -11.524 1.254 1.00 62.73 173 ASP A C 1
ATOM 1326 O O . ASP A 1 173 ? -29.598 -11.185 1.733 1.00 62.68 173 ASP A O 1
ATOM 1331 N N . LYS A 1 174 ? -28.415 -12.262 0.150 1.00 62.94 174 LYS A N 1
ATOM 1332 C CA . LYS A 1 174 ? -29.573 -12.783 -0.591 1.00 63.62 174 LYS A CA 1
ATOM 1333 C C . LYS A 1 174 ? -30.653 -13.444 0.280 1.00 63.78 174 LYS A C 1
ATOM 1334 O O . LYS A 1 174 ? -31.852 -13.298 -0.003 1.00 64.00 174 LYS A O 1
ATOM 1340 N N . ASN A 1 175 ? -30.240 -14.186 1.307 1.00 63.58 175 ASN A N 1
ATOM 1341 C CA . ASN A 1 175 ? -31.195 -14.914 2.143 1.00 63.81 175 ASN A CA 1
ATOM 1342 C C . ASN A 1 175 ? -32.079 -14.048 2.999 1.00 63.16 175 ASN A C 1
ATOM 1343 O O . ASN A 1 175 ? -32.975 -14.561 3.645 1.00 63.67 175 ASN A O 1
ATOM 1348 N N . LEU A 1 176 ? -31.818 -12.746 3.032 1.00 62.40 176 LEU A N 1
ATOM 1349 C CA . LEU A 1 176 ? -32.714 -11.821 3.715 1.00 62.02 176 LEU A CA 1
ATOM 1350 C C . LEU A 1 176 ? -34.014 -11.696 2.947 1.00 61.60 176 LEU A C 1
ATOM 1351 O O . LEU A 1 176 ? -34.987 -11.171 3.458 1.00 61.69 176 LEU A O 1
ATOM 1356 N N . LEU A 1 177 ? -34.021 -12.190 1.716 1.00 61.27 177 LEU A N 1
ATOM 1357 C CA . LEU A 1 177 ? -35.194 -12.111 0.860 1.00 61.09 177 LEU A CA 1
ATOM 1358 C C . LEU A 1 177 ? -36.121 -13.325 0.956 1.00 61.18 177 LEU A C 1
ATOM 1359 O O . LEU A 1 177 ? -37.209 -13.300 0.384 1.00 61.78 177 LEU A O 1
ATOM 1364 N N . ARG A 1 178 ? -35.704 -14.386 1.650 1.00 60.98 178 ARG A N 1
ATOM 1365 C CA . ARG A 1 178 ? -36.547 -15.592 1.788 1.00 60.39 178 ARG A CA 1
ATOM 1366 C C . ARG A 1 178 ? -37.940 -15.283 2.376 1.00 60.41 178 ARG A C 1
ATOM 1367 O O . ARG A 1 178 ? -38.069 -14.435 3.259 1.00 60.16 178 ARG A O 1
ATOM 1375 N N . ASN A 1 179 ? -38.967 -15.958 1.858 1.00 60.27 179 ASN A N 1
ATOM 1376 C CA . ASN A 1 179 ? -40.358 -15.848 2.346 1.00 60.58 179 ASN A CA 1
ATOM 1377 C C . ASN A 1 179 ? -40.900 -14.459 2.515 1.00 60.82 179 ASN A C 1
ATOM 1378 O O . ASN A 1 179 ? -41.503 -14.145 3.542 1.00 61.45 179 ASN A O 1
ATOM 1383 N N . LEU A 1 180 ? -40.687 -13.615 1.527 1.00 61.21 180 LEU A N 1
ATOM 1384 C CA . LEU A 1 180 ? -41.221 -12.273 1.596 1.00 61.32 180 LEU A CA 1
ATOM 1385 C C . LEU A 1 180 ? -42.275 -12.190 0.543 1.00 62.01 180 LEU A C 1
ATOM 1386 O O . LEU A 1 180 ? -42.137 -12.810 -0.522 1.00 61.81 180 LEU A O 1
ATOM 1391 N N . ASP A 1 181 ? -43.329 -11.433 0.837 1.00 62.83 181 ASP A N 1
ATOM 1392 C CA . ASP A 1 181 ? -44.335 -11.130 -0.166 1.00 63.67 181 ASP A CA 1
ATOM 1393 C C . ASP A 1 181 ? -43.854 -9.974 -1.029 1.00 63.42 181 ASP A C 1
ATOM 1394 O O . ASP A 1 181 ? -42.944 -9.241 -0.651 1.00 62.96 181 ASP A O 1
ATOM 1399 N N . GLU A 1 182 ? -44.458 -9.816 -2.194 1.00 63.67 182 GLU A N 1
ATOM 1400 C CA . GLU A 1 182 ? -43.941 -8.858 -3.153 1.00 64.14 182 GLU A CA 1
ATOM 1401 C C . GLU A 1 182 ? -43.777 -7.441 -2.611 1.00 63.79 182 GLU A C 1
ATOM 1402 O O . GLU A 1 182 ? -42.792 -6.791 -2.921 1.00 63.37 182 GLU A O 1
ATOM 1408 N N . LYS A 1 183 ? -44.710 -6.960 -1.793 1.00 64.03 183 LYS A N 1
ATOM 1409 C CA . LYS A 1 183 ? -44.531 -5.615 -1.218 1.00 64.22 183 LYS A CA 1
ATOM 1410 C C . LYS A 1 183 ? -43.243 -5.487 -0.400 1.00 64.13 183 LYS A C 1
ATOM 1411 O O . LYS A 1 183 ? -42.484 -4.543 -0.608 1.00 64.25 183 LYS A O 1
ATOM 1417 N N . ASP A 1 184 ? -42.986 -6.447 0.493 1.00 64.25 184 ASP A N 1
ATOM 1418 C CA . ASP A 1 184 ? -41.734 -6.482 1.284 1.00 64.58 184 ASP A CA 1
ATOM 1419 C C . ASP A 1 184 ? -40.478 -6.638 0.426 1.00 64.19 184 ASP A C 1
ATOM 1420 O O . ASP A 1 184 ? -39.473 -5.995 0.680 1.00 64.78 184 ASP A O 1
ATOM 1425 N N . LEU A 1 185 ? -40.547 -7.507 -0.578 1.00 64.08 185 LEU A N 1
ATOM 1426 C CA . LEU A 1 185 ? -39.488 -7.720 -1.559 1.00 63.77 185 LEU A CA 1
ATOM 1427 C C . LEU A 1 185 ? -39.087 -6.388 -2.179 1.00 63.22 185 LEU A C 1
ATOM 1428 O O . LEU A 1 185 ? -37.914 -6.021 -2.249 1.00 63.02 185 LEU A O 1
ATOM 1433 N N . ARG A 1 186 ? -40.099 -5.662 -2.614 1.00 62.74 186 ARG A N 1
ATOM 1434 C CA . ARG A 1 186 ? -39.932 -4.370 -3.247 1.00 62.74 186 ARG A CA 1
ATOM 1435 C C . ARG A 1 186 ? -39.320 -3.344 -2.295 1.00 61.76 186 ARG A C 1
ATOM 1436 O O . ARG A 1 186 ? -38.440 -2.566 -2.680 1.00 61.70 186 ARG A O 1
ATOM 1444 N N . ALA A 1 187 ? -39.790 -3.354 -1.054 1.00 60.45 187 ALA A N 1
ATOM 1445 C CA . ALA A 1 187 ? -39.338 -2.398 -0.069 1.00 59.69 187 ALA A CA 1
ATOM 1446 C C . ALA A 1 187 ? -37.839 -2.507 0.224 1.00 59.40 187 ALA A C 1
ATOM 1447 O O . ALA A 1 187 ? -37.195 -1.492 0.516 1.00 59.43 187 ALA A O 1
ATOM 1449 N N . LEU A 1 188 ? -37.286 -3.721 0.138 1.00 58.74 188 LEU A N 1
ATOM 1450 C CA . LEU A 1 188 ? -35.848 -3.931 0.401 1.00 58.39 188 LEU A CA 1
ATOM 1451 C C . LEU A 1 188 ? -34.942 -3.483 -0.732 1.00 57.98 188 LEU A C 1
ATOM 1452 O O . LEU A 1 188 ? -33.755 -3.177 -0.502 1.00 58.64 188 LEU A O 1
ATOM 1457 N N . ASN A 1 189 ? -35.491 -3.467 -1.946 1.00 56.70 189 ASN A N 1
ATOM 1458 C CA . ASN A 1 189 ? -34.682 -3.339 -3.148 1.00 55.87 189 ASN A CA 1
ATOM 1459 C C . ASN A 1 189 ? -33.907 -2.022 -3.248 1.00 55.23 189 ASN A C 1
ATOM 1460 O O . ASN A 1 189 ? -32.723 -2.032 -3.603 1.00 55.64 189 ASN A O 1
ATOM 1465 N N . GLY A 1 190 ? -34.558 -0.910 -2.904 1.00 53.66 190 GLY A N 1
ATOM 1466 C CA . GLY A 1 190 ? -33.964 0.408 -3.060 1.00 52.22 190 GLY A CA 1
ATOM 1467 C C . GLY A 1 190 ? -32.671 0.527 -2.267 1.00 51.78 190 GLY A C 1
ATOM 1468 O O . GLY A 1 190 ? -31.682 1.108 -2.737 1.00 52.42 190 GLY A O 1
ATOM 1469 N N . THR A 1 191 ? -32.685 -0.035 -1.065 1.00 49.46 191 THR A N 1
ATOM 1470 C CA . THR A 1 191 ? -31.563 0.051 -0.180 1.00 47.40 191 THR A CA 1
ATOM 1471 C C . THR A 1 191 ? -30.455 -0.883 -0.645 1.00 46.43 191 THR A C 1
ATOM 1472 O O . THR A 1 191 ? -29.293 -0.494 -0.676 1.00 45.77 191 THR A O 1
ATOM 1476 N N . ARG A 1 192 ? -30.814 -2.107 -1.016 1.00 45.21 192 ARG A N 1
ATOM 1477 C CA . ARG A 1 192 ? -29.815 -3.062 -1.461 1.00 44.12 192 ARG A CA 1
ATOM 1478 C C . ARG A 1 192 ? -29.108 -2.562 -2.719 1.00 44.37 192 ARG A C 1
ATOM 1479 O O . ARG A 1 192 ? -27.871 -2.686 -2.823 1.00 44.43 192 ARG A O 1
ATOM 1487 N N . VAL A 1 193 ? -29.879 -1.970 -3.646 1.00 44.20 193 VAL A N 1
ATOM 1488 C CA . VAL A 1 193 ? -29.324 -1.392 -4.876 1.00 43.95 193 VAL A CA 1
ATOM 1489 C C . VAL A 1 193 ? -28.346 -0.280 -4.566 1.00 44.46 193 VAL A C 1
ATOM 1490 O O . VAL A 1 193 ? -27.198 -0.361 -4.987 1.00 44.67 193 VAL A O 1
ATOM 1494 N N . THR A 1 194 ? -28.770 0.747 -3.826 1.00 44.91 194 THR A N 1
ATOM 1495 C CA . THR A 1 194 ? -27.869 1.869 -3.569 1.00 46.16 194 THR A CA 1
ATOM 1496 C C . THR A 1 194 ? -26.682 1.490 -2.687 1.00 46.91 194 THR A C 1
ATOM 1497 O O . THR A 1 194 ? -25.594 2.011 -2.881 1.00 47.68 194 THR A O 1
ATOM 1501 N N . ASP A 1 195 ? -26.870 0.563 -1.752 1.00 47.31 195 ASP A N 1
ATOM 1502 C CA . ASP A 1 195 ? -25.736 0.020 -1.020 1.00 48.29 195 ASP A CA 1
ATOM 1503 C C . ASP A 1 195 ? -24.709 -0.609 -1.954 1.00 48.75 195 ASP A C 1
ATOM 1504 O O . ASP A 1 195 ? -23.508 -0.453 -1.740 1.00 49.13 195 ASP A O 1
ATOM 1509 N N . GLU A 1 196 ? -25.180 -1.337 -2.968 1.00 48.76 196 GLU A N 1
ATOM 1510 C CA . GLU A 1 196 ? -24.278 -2.073 -3.846 1.00 49.01 196 GLU A CA 1
ATOM 1511 C C . GLU A 1 196 ? -23.524 -1.176 -4.795 1.00 48.92 196 GLU A C 1
ATOM 1512 O O . GLU A 1 196 ? -22.350 -1.405 -5.049 1.00 49.29 196 GLU A O 1
ATOM 1518 N N . ILE A 1 197 ? -24.195 -0.148 -5.303 1.00 48.99 197 ILE A N 1
ATOM 1519 C CA . ILE A 1 197 ? -23.553 0.844 -6.152 1.00 48.54 197 ILE A CA 1
ATOM 1520 C C . ILE A 1 197 ? -22.355 1.382 -5.393 1.00 48.98 197 ILE A C 1
ATOM 1521 O O . ILE A 1 197 ? -21.237 1.408 -5.916 1.00 49.12 197 ILE A O 1
ATOM 1526 N N . LEU A 1 198 ? -22.580 1.748 -4.134 1.00 49.35 198 LEU A N 1
ATOM 1527 C CA . LEU A 1 198 ? -21.506 2.244 -3.261 1.00 49.21 198 LEU A CA 1
ATOM 1528 C C . LEU A 1 198 ? -20.351 1.267 -3.118 1.00 49.37 198 LEU A C 1
ATOM 1529 O O . LEU A 1 198 ? -19.202 1.665 -3.039 1.00 49.64 198 LEU A O 1
ATOM 1534 N N . GLU A 1 199 ? -20.645 -0.021 -3.095 1.00 49.80 199 GLU A N 1
ATOM 1535 C CA . GLU A 1 199 ? -19.574 -0.999 -2.956 1.00 50.19 199 GLU A CA 1
ATOM 1536 C C . GLU A 1 199 ? -18.984 -1.392 -4.306 1.00 49.51 199 GLU A C 1
ATOM 1537 O O . GLU A 1 199 ? -18.042 -2.178 -4.358 1.00 49.30 199 GLU A O 1
ATOM 1543 N N . LEU A 1 200 ? -19.551 -0.869 -5.396 1.00 48.68 200 LEU A N 1
ATOM 1544 C CA . LEU A 1 200 ? -19.069 -1.205 -6.737 1.00 47.78 200 LEU A CA 1
ATOM 1545 C C . LEU A 1 200 ? -18.279 -0.073 -7.402 1.00 47.72 200 LEU A C 1
ATOM 1546 O O . LEU A 1 200 ? -18.036 -0.089 -8.616 1.00 48.09 200 LEU A O 1
ATOM 1551 N N . VAL A 1 201 ? -17.859 0.886 -6.591 1.00 47.12 201 VAL A N 1
ATOM 1552 C CA . VAL A 1 201 ? -17.249 2.085 -7.097 1.00 47.00 201 VAL A CA 1
ATOM 1553 C C . VAL A 1 201 ? -15.858 2.237 -6.466 1.00 47.36 201 VAL A C 1
ATOM 1554 O O . VAL A 1 201 ? -15.686 1.995 -5.260 1.00 47.54 201 VAL A O 1
ATOM 1558 N N . PRO A 1 202 ? -14.859 2.587 -7.274 1.00 47.55 202 PRO A N 1
ATOM 1559 C CA . PRO A 1 202 ? -13.459 2.585 -6.806 1.00 47.53 202 PRO A CA 1
ATOM 1560 C C . PRO A 1 202 ? -13.147 3.682 -5.803 1.00 47.55 202 PRO A C 1
ATOM 1561 O O . PRO A 1 202 ? -12.539 3.402 -4.793 1.00 47.69 202 PRO A O 1
ATOM 1565 N N . LYS A 1 203 ? -13.546 4.917 -6.093 1.00 47.85 203 LYS A N 1
ATOM 1566 C CA . LYS A 1 203 ? -13.341 6.045 -5.183 1.00 48.07 203 LYS A CA 1
ATOM 1567 C C . LYS A 1 203 ? -14.657 6.822 -5.031 1.00 48.34 203 LYS A C 1
ATOM 1568 O O . LYS A 1 203 ? -15.038 7.617 -5.911 1.00 48.44 203 LYS A O 1
ATOM 1574 N N . PRO A 1 204 ? -15.361 6.571 -3.929 1.00 48.38 204 PRO A N 1
ATOM 1575 C CA . PRO A 1 204 ? -16.688 7.157 -3.691 1.00 48.62 204 PRO A CA 1
ATOM 1576 C C . PRO A 1 204 ? -16.810 8.696 -3.760 1.00 48.83 204 PRO A C 1
ATOM 1577 O O . PRO A 1 204 ? -17.777 9.197 -4.334 1.00 48.90 204 PRO A O 1
ATOM 1581 N N . ASN A 1 205 ? -15.860 9.439 -3.200 1.00 48.72 205 ASN A N 1
ATOM 1582 C CA . ASN A 1 205 ? -15.930 10.898 -3.292 1.00 49.03 205 ASN A CA 1
ATOM 1583 C C . ASN A 1 205 ? -15.828 11.393 -4.734 1.00 48.74 205 ASN A C 1
ATOM 1584 O O . ASN A 1 205 ? -16.465 12.380 -5.113 1.00 48.61 205 ASN A O 1
ATOM 1589 N N . VAL A 1 206 ? -15.013 10.712 -5.535 1.00 48.36 206 VAL A N 1
ATOM 1590 C CA . VAL A 1 206 ? -14.868 11.074 -6.937 1.00 47.57 206 VAL A CA 1
ATOM 1591 C C . VAL A 1 206 ? -16.202 10.825 -7.629 1.00 46.94 206 VAL A C 1
ATOM 1592 O O . VAL A 1 206 ? -16.672 11.667 -8.394 1.00 47.12 206 VAL A O 1
ATOM 1596 N N . PHE A 1 207 ? -16.812 9.679 -7.320 1.00 46.00 207 PHE A N 1
ATOM 1597 C CA . PHE A 1 207 ? -18.123 9.290 -7.837 1.00 44.78 207 PHE A CA 1
ATOM 1598 C C . PHE A 1 207 ? -19.221 10.276 -7.430 1.00 44.58 207 PHE A C 1
ATOM 1599 O O . PHE A 1 207 ? -20.054 10.666 -8.262 1.00 44.75 207 PHE A O 1
ATOM 1607 N N . ARG A 1 208 ? -19.222 10.663 -6.152 1.00 44.14 208 ARG A N 1
ATOM 1608 C CA A ARG A 1 208 ? -20.210 11.596 -5.634 0.50 43.94 208 ARG A CA 1
ATOM 1609 C CA B ARG A 1 208 ? -20.197 11.614 -5.620 0.50 43.96 208 ARG A CA 1
ATOM 1610 C C . ARG A 1 208 ? -20.210 12.909 -6.434 1.00 44.08 208 ARG A C 1
ATOM 1611 O O . ARG A 1 208 ? -21.274 13.384 -6.868 1.00 44.10 208 ARG A O 1
ATOM 1626 N N . ILE A 1 209 ? -19.028 13.477 -6.661 1.00 44.14 209 ILE A N 1
ATOM 1627 C CA . ILE A 1 209 ? -18.925 14.734 -7.411 1.00 44.19 209 ILE A CA 1
ATOM 1628 C C . ILE A 1 209 ? -19.361 14.549 -8.857 1.00 44.79 209 ILE A C 1
ATOM 1629 O O . ILE A 1 209 ? -20.108 15.375 -9.393 1.00 45.55 209 ILE A O 1
ATOM 1634 N N . ALA A 1 210 ? -18.934 13.453 -9.483 1.00 44.92 210 ALA A N 1
ATOM 1635 C CA . ALA A 1 210 ? -19.320 13.186 -10.869 1.00 44.60 210 ALA A CA 1
ATOM 1636 C C . ALA A 1 210 ? -20.834 13.088 -10.966 1.00 44.87 210 ALA A C 1
ATOM 1637 O O . ALA A 1 210 ? -21.440 13.626 -11.898 1.00 45.19 210 ALA A O 1
ATOM 1639 N N . LEU A 1 211 ? -21.448 12.418 -9.990 1.00 45.23 211 LEU A N 1
ATOM 1640 C CA . LEU A 1 211 ? -22.903 12.253 -9.972 1.00 45.43 211 LEU A CA 1
ATOM 1641 C C . LEU A 1 211 ? -23.614 13.591 -9.759 1.00 45.34 211 LEU A C 1
ATOM 1642 O O . LEU A 1 211 ? -24.642 13.848 -10.387 1.00 45.92 211 LEU A O 1
ATOM 1647 N N . ARG A 1 212 ? -23.074 14.442 -8.885 1.00 44.76 212 ARG A N 1
ATOM 1648 C CA . ARG A 1 212 ? -23.685 15.750 -8.666 1.00 44.10 212 ARG A CA 1
ATOM 1649 C C . ARG A 1 212 ? -23.733 16.513 -9.983 1.00 44.29 212 ARG A C 1
ATOM 1650 O O . ARG A 1 212 ? -24.770 17.100 -10.338 1.00 43.47 212 ARG A O 1
ATOM 1658 N N . ALA A 1 213 ? -22.616 16.466 -10.710 1.00 44.06 213 ALA A N 1
ATOM 1659 C CA . ALA A 1 213 ? -22.539 17.082 -12.022 1.00 44.57 213 ALA A CA 1
ATOM 1660 C C . ALA A 1 213 ? -23.569 16.490 -12.988 1.00 45.13 213 ALA A C 1
ATOM 1661 O O . ALA A 1 213 ? -24.331 17.234 -13.625 1.00 45.25 213 ALA A O 1
ATOM 1663 N N . ILE A 1 214 ? -23.619 15.162 -13.086 1.00 45.45 214 ILE A N 1
ATOM 1664 C CA . ILE A 1 214 ? -24.597 14.546 -13.985 1.00 45.81 214 ILE A CA 1
ATOM 1665 C C . ILE A 1 214 ? -26.039 14.922 -13.631 1.00 46.13 214 ILE A C 1
ATOM 1666 O O . ILE A 1 214 ? -26.804 15.217 -14.540 1.00 46.74 214 ILE A O 1
ATOM 1671 N N . LYS A 1 215 ? -26.412 14.933 -12.346 1.00 46.06 215 LYS A N 1
ATOM 1672 C CA . LYS A 1 215 ? -27.810 15.251 -11.968 1.00 46.61 215 LYS A CA 1
ATOM 1673 C C . LYS A 1 215 ? -28.218 16.668 -12.379 1.00 46.66 215 LYS A C 1
ATOM 1674 O O . LYS A 1 215 ? -29.313 16.884 -12.918 1.00 47.08 215 LYS A O 1
ATOM 1680 N N . LEU A 1 216 ? -27.330 17.626 -12.140 1.00 46.65 216 LEU A N 1
ATOM 1681 C CA . LEU A 1 216 ? -27.544 19.004 -12.558 1.00 46.72 216 LEU A CA 1
ATOM 1682 C C . LEU A 1 216 ? -27.743 19.107 -14.076 1.00 47.10 216 LEU A C 1
ATOM 1683 O O . LEU A 1 216 ? -28.764 19.634 -14.552 1.00 47.47 216 LEU A O 1
ATOM 1688 N N . TRP A 1 217 ? -26.768 18.594 -14.819 1.00 47.20 217 TRP A N 1
ATOM 1689 C CA . TRP A 1 217 ? -26.827 18.491 -16.278 1.00 47.18 217 TRP A CA 1
ATOM 1690 C C . TRP A 1 217 ? -28.147 17.837 -16.752 1.00 47.87 217 TRP A C 1
ATOM 1691 O O . TRP A 1 217 ? -28.932 18.457 -17.487 1.00 47.99 217 TRP A O 1
ATOM 1702 N N . ALA A 1 218 ? -28.416 16.616 -16.300 1.00 48.28 218 ALA A N 1
ATOM 1703 C CA . ALA A 1 218 ? -29.625 15.897 -16.723 1.00 48.83 218 ALA A CA 1
ATOM 1704 C C . ALA A 1 218 ? -30.914 16.707 -16.538 1.00 48.95 218 ALA A C 1
ATOM 1705 O O . ALA A 1 218 ? -31.728 16.772 -17.461 1.00 48.31 218 ALA A O 1
ATOM 1707 N N . GLN A 1 219 ? -31.070 17.323 -15.359 1.00 49.74 219 GLN A N 1
ATOM 1708 C CA . GLN A 1 219 ? -32.172 18.237 -15.046 1.00 50.62 219 GLN A CA 1
ATOM 1709 C C . GLN A 1 219 ? -32.203 19.399 -16.050 1.00 50.53 219 GLN A C 1
ATOM 1710 O O . GLN A 1 219 ? -33.212 19.644 -16.715 1.00 50.64 219 GLN A O 1
ATOM 1716 N N . ARG A 1 220 ? -31.088 20.109 -16.176 1.00 50.07 220 ARG A N 1
ATOM 1717 C CA . ARG A 1 220 ? -31.082 21.313 -16.995 1.00 49.64 220 ARG A CA 1
ATOM 1718 C C . ARG A 1 220 ? -31.273 21.020 -18.479 1.00 49.39 220 ARG A C 1
ATOM 1719 O O . ARG A 1 220 ? -31.988 21.751 -19.184 1.00 49.08 220 ARG A O 1
ATOM 1727 N N . ARG A 1 221 ? -30.658 19.937 -18.941 1.00 49.26 221 ARG A N 1
ATOM 1728 C CA . ARG A 1 221 ? -30.833 19.491 -20.330 1.00 49.38 221 ARG A CA 1
ATOM 1729 C C . ARG A 1 221 ? -32.150 18.739 -20.589 1.00 49.04 221 ARG A C 1
ATOM 1730 O O . ARG A 1 221 ? -32.405 18.319 -21.708 1.00 48.73 221 ARG A O 1
ATOM 1738 N N . ALA A 1 222 ? -32.970 18.576 -19.550 1.00 49.16 222 ALA A N 1
ATOM 1739 C CA . ALA A 1 222 ? -34.303 17.945 -19.672 1.00 49.21 222 ALA A CA 1
ATOM 1740 C C . ALA A 1 222 ? -34.220 16.486 -20.153 1.00 48.75 222 ALA A C 1
ATOM 1741 O O . ALA A 1 222 ? -34.883 16.077 -21.101 1.00 48.49 222 ALA A O 1
ATOM 1743 N N . VAL A 1 223 ? -33.370 15.716 -19.494 1.00 48.81 223 VAL A N 1
ATOM 1744 C CA . VAL A 1 223 ? -33.198 14.303 -19.806 1.00 48.58 223 VAL A CA 1
ATOM 1745 C C . VAL A 1 223 ? -33.166 13.581 -18.482 1.00 48.86 223 VAL A C 1
ATOM 1746 O O . VAL A 1 223 ? -32.390 12.652 -18.274 1.00 48.81 223 VAL A O 1
ATOM 1750 N N . TYR A 1 224 ? -34.016 14.059 -17.582 1.00 48.97 224 TYR A N 1
ATOM 1751 C CA . TYR A 1 224 ? -34.160 13.502 -16.263 1.00 49.98 224 TYR A CA 1
ATOM 1752 C C . TYR A 1 224 ? -35.655 13.452 -15.957 1.00 50.50 224 TYR A C 1
ATOM 1753 O O . TYR A 1 224 ? -36.241 14.455 -15.523 1.00 51.46 224 TYR A O 1
ATOM 1762 N N . ALA A 1 225 ? -36.284 12.309 -16.206 1.00 49.93 225 ALA A N 1
ATOM 1763 C CA . ALA A 1 225 ? -37.707 12.132 -15.899 1.00 49.55 225 ALA A CA 1
ATOM 1764 C C . ALA A 1 225 ? -38.164 10.754 -16.317 1.00 49.23 225 ALA A C 1
ATOM 1765 O O . ALA A 1 225 ? -38.516 10.549 -17.473 1.00 48.86 225 ALA A O 1
ATOM 1767 N N . ASN A 1 226 ? -38.181 9.826 -15.362 1.00 49.08 226 ASN A N 1
ATOM 1768 C CA . ASN A 1 226 ? -38.497 8.446 -15.663 1.00 48.95 226 ASN A CA 1
ATOM 1769 C C . ASN A 1 226 ? -39.871 8.292 -16.311 1.00 48.81 226 ASN A C 1
ATOM 1770 O O . ASN A 1 226 ? -40.013 7.619 -17.347 1.00 48.54 226 ASN A O 1
ATOM 1775 N N . ILE A 1 227 ? -40.873 8.934 -15.717 1.00 47.76 227 ILE A N 1
ATOM 1776 C CA . ILE A 1 227 ? -42.210 8.803 -16.226 1.00 47.96 227 ILE A CA 1
ATOM 1777 C C . ILE A 1 227 ? -42.279 9.183 -17.724 1.00 47.72 227 ILE A C 1
ATOM 1778 O O . ILE A 1 227 ? -43.024 8.570 -18.475 1.00 47.80 227 ILE A O 1
ATOM 1783 N N . PHE A 1 228 ? -41.482 10.157 -18.166 1.00 47.01 228 PHE A N 1
ATOM 1784 C CA . PHE A 1 228 ? -41.572 10.597 -19.551 1.00 46.33 228 PHE A CA 1
ATOM 1785 C C . PHE A 1 228 ? -40.560 9.899 -20.448 1.00 46.09 228 PHE A C 1
ATOM 1786 O O . PHE A 1 228 ? -40.347 10.304 -21.589 1.00 46.55 228 PHE A O 1
ATOM 1794 N N . GLY A 1 229 ? -39.946 8.835 -19.958 1.00 45.47 229 GLY A N 1
ATOM 1795 C CA . GLY A 1 229 ? -39.063 8.053 -20.820 1.00 44.89 229 GLY A CA 1
ATOM 1796 C C . GLY A 1 229 ? -37.605 8.470 -20.831 1.00 44.31 229 GLY A C 1
ATOM 1797 O O . GLY A 1 229 ? -36.884 8.159 -21.771 1.00 44.66 229 GLY A O 1
ATOM 1798 N N . PHE A 1 230 ? -37.166 9.160 -19.784 1.00 44.03 230 PHE A N 1
ATOM 1799 C CA . PHE A 1 230 ? -35.755 9.450 -19.563 1.00 44.10 230 PHE A CA 1
ATOM 1800 C C . PHE A 1 230 ? -35.239 8.745 -18.320 1.00 44.62 230 PHE A C 1
ATOM 1801 O O . PHE A 1 230 ? -36.034 8.363 -17.455 1.00 44.90 230 PHE A O 1
ATOM 1809 N N . PRO A 1 231 ? -33.919 8.575 -18.217 1.00 44.63 231 PRO A N 1
ATOM 1810 C CA . PRO A 1 231 ? -33.318 7.956 -17.039 1.00 44.95 231 PRO A CA 1
ATOM 1811 C C . PRO A 1 231 ? -33.636 8.754 -15.771 1.00 45.56 231 PRO A C 1
ATOM 1812 O O . PRO A 1 231 ? -33.577 9.982 -15.785 1.00 46.12 231 PRO A O 1
ATOM 1816 N N . GLY A 1 232 ? -34.023 8.063 -14.704 1.00 46.34 232 GLY A N 1
ATOM 1817 C CA . GLY A 1 232 ? -34.184 8.668 -13.383 1.00 46.47 232 GLY A CA 1
ATOM 1818 C C . GLY A 1 232 ? -32.876 8.607 -12.599 1.00 47.39 232 GLY A C 1
ATOM 1819 O O . GLY A 1 232 ? -31.833 8.187 -13.123 1.00 47.66 232 GLY A O 1
ATOM 1820 N N . GLY A 1 233 ? -32.948 9.015 -11.331 1.00 47.80 233 GLY A N 1
ATOM 1821 C CA . GLY A 1 233 ? -31.811 9.094 -10.420 1.00 47.28 233 GLY A CA 1
ATOM 1822 C C . GLY A 1 233 ? -30.940 7.871 -10.320 1.00 47.34 233 GLY A C 1
ATOM 1823 O O . GLY A 1 233 ? -29.713 7.972 -10.405 1.00 47.90 233 GLY A O 1
ATOM 1824 N N . VAL 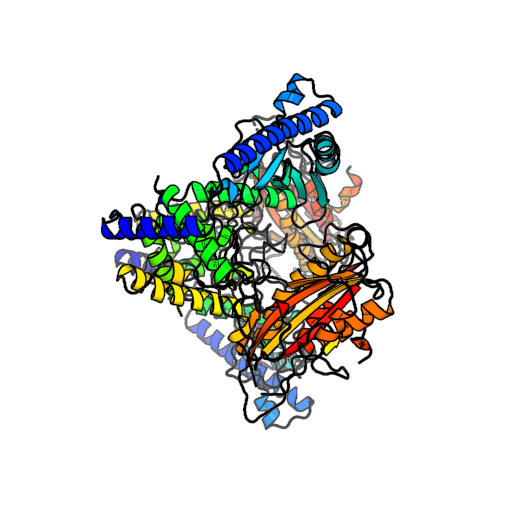A 1 234 ? -31.555 6.718 -10.112 1.00 47.22 234 VAL A N 1
ATOM 1825 C CA . VAL A 1 234 ? -30.784 5.480 -9.919 1.00 47.62 234 VAL A CA 1
ATOM 1826 C C . VAL A 1 234 ? -30.058 5.106 -11.206 1.00 47.25 234 VAL A C 1
ATOM 1827 O O . VAL A 1 234 ? -28.902 4.653 -11.170 1.00 47.62 234 VAL A O 1
ATOM 1831 N N . ALA A 1 235 ? -30.725 5.308 -12.342 1.00 46.85 235 ALA A N 1
ATOM 1832 C CA . ALA A 1 235 ? -30.117 5.019 -13.650 1.00 46.26 235 ALA A CA 1
ATOM 1833 C C . ALA A 1 235 ? -28.880 5.870 -13.863 1.00 46.16 235 ALA A C 1
ATOM 1834 O O . ALA A 1 235 ? -27.806 5.359 -14.203 1.00 45.87 235 ALA A O 1
ATOM 1836 N N . TRP A 1 236 ? -29.021 7.172 -13.631 1.00 46.10 236 TRP A N 1
ATOM 1837 C CA . TRP A 1 236 ? -27.902 8.076 -13.815 1.00 45.72 236 TRP A CA 1
ATOM 1838 C C . TRP A 1 236 ? -26.780 7.673 -12.877 1.00 45.98 236 TRP A C 1
ATOM 1839 O O . TRP A 1 236 ? -25.616 7.656 -13.276 1.00 45.70 236 TRP A O 1
ATOM 1850 N N . ALA A 1 237 ? -27.137 7.302 -11.645 1.00 46.20 237 ALA A N 1
ATOM 185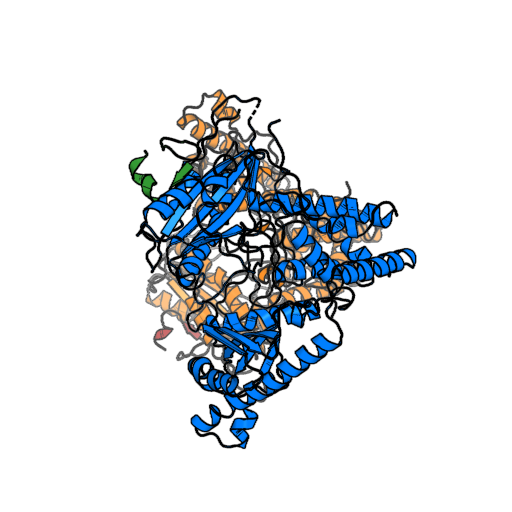1 C CA . ALA A 1 237 ? -26.135 6.930 -10.643 1.00 46.37 237 ALA A CA 1
ATOM 1852 C C . ALA A 1 237 ? -25.343 5.739 -11.128 1.00 46.46 237 ALA A C 1
ATOM 1853 O O . ALA A 1 237 ? -24.122 5.729 -11.032 1.00 46.96 237 ALA A O 1
ATOM 1855 N N . MET A 1 238 ? -26.036 4.752 -11.685 1.00 46.85 238 MET A N 1
ATOM 1856 C CA . MET A 1 238 ? -25.383 3.545 -12.171 1.00 47.18 238 MET A CA 1
ATOM 1857 C C . MET A 1 238 ? -24.517 3.799 -13.406 1.00 47.36 238 MET A C 1
ATOM 1858 O O . MET A 1 238 ? -23.405 3.248 -13.521 1.00 47.62 238 MET A O 1
ATOM 1863 N N . LEU A 1 239 ? -25.016 4.639 -14.320 1.00 47.03 239 LEU A N 1
ATOM 1864 C CA . LEU A 1 239 ? -24.235 5.071 -15.482 1.00 46.16 239 LEU A CA 1
ATOM 1865 C C . LEU A 1 239 ? -22.951 5.754 -15.040 1.00 45.79 239 LEU A C 1
ATOM 1866 O O . LEU A 1 239 ? -21.883 5.438 -15.534 1.00 46.83 239 LEU A O 1
ATOM 1871 N N . VAL A 1 240 ? -23.040 6.664 -14.087 1.00 45.11 240 VAL A N 1
ATOM 1872 C CA . VAL A 1 240 ? -21.849 7.315 -13.558 1.00 44.55 240 VAL A CA 1
ATOM 1873 C C . VAL A 1 240 ? -20.935 6.297 -12.872 1.00 44.69 240 VAL A C 1
ATOM 1874 O O . VAL A 1 240 ? -19.710 6.328 -13.040 1.00 44.67 240 VAL A O 1
ATOM 1878 N N . ALA A 1 241 ? -21.527 5.367 -12.130 1.00 44.62 241 ALA A N 1
ATOM 1879 C CA . ALA A 1 241 ? -20.728 4.335 -11.479 1.00 44.68 241 ALA A CA 1
ATOM 1880 C C . ALA A 1 241 ? -19.923 3.514 -12.490 1.00 45.04 241 ALA A C 1
ATOM 1881 O O . ALA A 1 241 ? -18.739 3.243 -12.260 1.00 45.63 241 ALA A O 1
ATOM 1883 N N . ARG A 1 242 ? -20.543 3.146 -13.613 1.00 44.94 242 ARG A N 1
ATOM 1884 C CA . ARG A 1 242 ? -19.866 2.350 -14.632 1.00 45.03 242 ARG A CA 1
ATOM 1885 C C . ARG A 1 242 ? -18.582 3.034 -15.093 1.00 45.53 242 ARG A C 1
ATOM 1886 O O . ARG A 1 242 ? -17.538 2.383 -15.226 1.00 45.85 242 ARG A O 1
ATOM 1894 N N . ILE A 1 243 ? -18.640 4.349 -15.297 1.00 45.79 243 ILE A N 1
ATOM 1895 C CA . ILE A 1 243 ? -17.484 5.094 -15.828 1.00 45.35 243 ILE A CA 1
ATOM 1896 C C . ILE A 1 243 ? -16.397 5.234 -14.773 1.00 45.85 243 ILE A C 1
ATOM 1897 O O . ILE A 1 243 ? -15.192 5.262 -15.086 1.00 46.03 243 ILE A O 1
ATOM 1902 N N . CYS A 1 244 ? -16.821 5.318 -13.518 1.00 46.00 244 CYS A N 1
ATOM 1903 C CA . CYS A 1 244 ? -15.874 5.365 -12.423 1.00 46.23 244 CYS A CA 1
ATOM 1904 C C . CYS A 1 244 ? -15.002 4.108 -12.370 1.00 46.33 244 CYS A C 1
ATOM 1905 O O . CYS A 1 244 ? -13.826 4.176 -11.981 1.00 46.71 244 CYS A O 1
ATOM 1908 N N . GLN A 1 245 ? -15.572 2.973 -12.772 1.00 46.21 245 GLN A N 1
ATOM 1909 C CA . GLN A 1 245 ? -14.860 1.695 -12.726 1.00 46.26 245 GLN A CA 1
ATOM 1910 C C . GLN A 1 245 ? -13.800 1.620 -13.791 1.00 46.35 245 GLN A C 1
ATOM 1911 O O . GLN A 1 245 ? -12.708 1.081 -13.553 1.00 46.89 245 GLN A O 1
ATOM 1917 N N . LEU A 1 246 ? -14.118 2.159 -14.963 1.00 46.17 246 LEU A N 1
ATOM 1918 C CA . LEU A 1 246 ? -13.171 2.191 -16.066 1.00 46.34 246 LEU A CA 1
ATOM 1919 C C . LEU A 1 246 ? -11.970 3.109 -15.808 1.00 46.94 246 LEU A C 1
ATOM 1920 O O . LEU A 1 246 ? -10.944 2.978 -16.473 1.00 47.12 246 LEU A O 1
ATOM 1925 N N . TYR A 1 247 ? -12.109 4.021 -14.842 1.00 47.51 247 TYR A N 1
ATOM 1926 C CA . TYR A 1 247 ? -11.096 5.031 -14.542 1.00 48.27 247 TYR A CA 1
ATOM 1927 C C . TYR A 1 247 ? -10.919 5.220 -13.033 1.00 48.50 247 TYR A C 1
ATOM 1928 O O . TYR A 1 247 ? -11.274 6.266 -12.484 1.00 48.79 247 TYR A O 1
ATOM 1937 N N . PRO A 1 248 ? -10.343 4.224 -12.364 1.00 48.42 248 PRO A N 1
ATOM 1938 C CA . PRO A 1 248 ? -10.398 4.164 -10.906 1.00 48.65 248 PRO A CA 1
ATOM 1939 C C . PRO A 1 248 ? -9.673 5.330 -10.236 1.00 48.83 248 PRO A C 1
ATOM 1940 O O . PRO A 1 248 ? -10.110 5.778 -9.161 1.00 49.39 248 PRO A O 1
ATOM 1944 N N . ASN A 1 249 ? -8.601 5.816 -10.873 1.00 48.27 249 ASN A N 1
ATOM 1945 C CA . ASN A 1 249 ? -7.772 6.892 -10.324 1.00 47.64 249 ASN A CA 1
ATOM 1946 C C . ASN A 1 249 ? -8.013 8.279 -10.918 1.00 47.58 249 ASN A C 1
ATOM 1947 O O . ASN A 1 249 ? -7.355 9.249 -10.520 1.00 47.69 249 ASN A O 1
ATOM 1952 N N . ALA A 1 250 ? -8.945 8.372 -11.866 1.00 47.05 250 ALA A N 1
ATOM 1953 C CA . ALA A 1 250 ? -9.262 9.645 -12.506 1.00 46.37 250 ALA A CA 1
ATOM 1954 C C . ALA A 1 250 ? -9.940 10.573 -11.511 1.00 46.00 250 ALA A C 1
ATOM 1955 O O . ALA A 1 250 ? -10.521 10.114 -10.532 1.00 46.23 250 ALA A O 1
ATOM 1957 N N . CYS A 1 251 ? -9.851 11.874 -11.746 1.00 45.58 251 CYS A N 1
ATOM 1958 C CA . CYS A 1 251 ? -10.646 12.821 -10.973 1.00 45.65 251 CYS A CA 1
ATOM 1959 C C . CYS A 1 251 ? -11.989 12.983 -11.664 1.00 45.08 251 CYS A C 1
ATOM 1960 O O . CYS A 1 251 ? -12.155 12.551 -12.800 1.00 45.76 251 CYS A O 1
ATOM 1963 N N . SER A 1 252 ? -12.937 13.625 -10.993 1.00 44.44 252 SER A N 1
ATOM 1964 C CA . SER A 1 252 ? -14.297 13.722 -11.503 1.00 43.78 252 SER A CA 1
ATOM 1965 C C . SER A 1 252 ? -14.398 14.454 -12.848 1.00 43.60 252 SER A C 1
ATOM 1966 O O . SER A 1 252 ? -15.158 14.029 -13.729 1.00 43.60 252 SER A O 1
ATOM 1969 N N . ALA A 1 253 ? -13.629 15.529 -13.015 1.00 42.79 253 ALA A N 1
ATOM 1970 C CA . ALA A 1 253 ? -13.646 16.260 -14.275 1.00 42.73 253 ALA A CA 1
ATOM 1971 C C . ALA A 1 253 ? -13.386 15.286 -15.410 1.00 42.91 253 ALA A C 1
ATOM 1972 O O . ALA A 1 253 ? -14.215 15.176 -16.337 1.00 42.96 253 ALA A O 1
ATOM 1974 N N . VAL A 1 254 ? -12.266 14.550 -15.317 1.00 42.18 254 VAL A N 1
ATOM 1975 C CA . VAL A 1 254 ? -11.954 13.540 -16.331 1.00 41.63 254 VAL A CA 1
ATOM 1976 C C . VAL A 1 254 ? -13.085 12.519 -16.491 1.00 41.35 254 VAL A C 1
ATOM 1977 O O . VAL A 1 254 ? -13.414 12.139 -17.609 1.00 40.88 254 VAL A O 1
ATOM 1981 N N . ILE A 1 255 ? -13.674 12.093 -15.375 1.00 41.39 255 ILE A N 1
ATOM 1982 C CA . ILE A 1 255 ? -14.733 11.086 -15.419 1.00 41.71 255 ILE A CA 1
ATOM 1983 C C . ILE A 1 255 ? -15.884 11.554 -16.295 1.00 41.56 255 ILE A C 1
ATOM 1984 O O . ILE A 1 255 ? -16.286 10.837 -17.208 1.00 41.25 255 ILE A O 1
ATOM 1989 N N . LEU A 1 256 ? -16.368 12.770 -16.037 1.00 41.91 256 LEU A N 1
ATOM 1990 C CA . LEU A 1 256 ? -17.390 13.382 -16.876 1.00 42.11 256 LEU A CA 1
ATOM 1991 C C . LEU A 1 256 ? -17.007 13.346 -18.353 1.00 42.70 256 LEU A C 1
ATOM 1992 O O . LEU A 1 256 ? -17.807 12.915 -19.178 1.00 43.36 256 LEU A O 1
ATOM 1997 N N . ASN A 1 257 ? -15.795 13.781 -18.691 1.00 43.20 257 ASN A N 1
ATOM 1998 C CA . ASN A 1 257 ? -15.341 13.733 -20.081 1.00 43.90 257 ASN A CA 1
ATOM 1999 C C . ASN A 1 257 ? -15.524 12.330 -20.669 1.00 44.63 257 ASN A C 1
ATOM 2000 O O . ASN A 1 257 ? -16.294 12.141 -21.647 1.00 45.09 257 ASN A O 1
ATOM 2005 N N . ARG A 1 258 ? -14.878 11.345 -20.048 1.00 44.66 258 ARG A N 1
ATOM 2006 C CA A ARG A 1 258 ? -14.924 9.969 -20.536 0.50 44.85 258 ARG A CA 1
ATOM 2007 C CA B ARG A 1 258 ? -14.940 9.973 -20.539 0.50 45.19 258 ARG A CA 1
ATOM 2008 C C . ARG A 1 258 ? -16.356 9.394 -20.477 1.00 45.38 258 ARG A C 1
ATOM 2009 O O . ARG A 1 258 ? -16.713 8.507 -21.256 1.00 46.05 258 ARG A O 1
ATOM 2024 N N . PHE A 1 259 ? -17.183 9.919 -19.574 1.00 45.68 259 PHE A N 1
ATOM 2025 C CA . PHE A 1 259 ? -18.578 9.482 -19.430 1.00 45.38 259 PHE A CA 1
ATOM 2026 C C . PHE A 1 259 ? -19.392 9.860 -20.668 1.00 46.20 259 PHE A C 1
ATOM 2027 O O . PHE A 1 259 ? -20.224 9.070 -21.161 1.00 46.89 259 PHE A O 1
ATOM 2035 N N . PHE A 1 260 ? -19.178 11.066 -21.186 1.00 46.21 260 PHE A N 1
ATOM 2036 C CA . PHE A 1 260 ? -19.942 11.471 -22.358 1.00 45.86 260 PHE A CA 1
ATOM 2037 C C . PHE A 1 260 ? -19.473 10.713 -23.594 1.00 45.97 260 PHE A C 1
ATOM 2038 O O . PHE A 1 260 ? -20.282 10.340 -24.422 1.00 46.50 260 PHE A O 1
ATOM 2046 N N . ILE A 1 261 ? -18.172 10.447 -23.697 1.00 46.60 261 ILE A N 1
ATOM 2047 C CA . ILE A 1 261 ? -17.621 9.777 -24.877 1.00 46.14 261 ILE A CA 1
ATOM 2048 C C . ILE A 1 261 ? -18.071 8.321 -24.928 1.00 45.94 261 ILE A C 1
ATOM 2049 O O . ILE A 1 261 ? -18.501 7.827 -25.980 1.00 46.38 261 ILE A O 1
ATOM 2054 N N . ILE A 1 262 ? -17.981 7.640 -23.792 1.00 44.93 262 ILE A N 1
ATOM 2055 C CA . ILE A 1 262 ? -18.258 6.218 -23.760 1.00 44.83 262 ILE A CA 1
ATOM 2056 C C . ILE A 1 262 ? -19.756 5.901 -23.870 1.00 45.26 262 ILE A C 1
ATOM 2057 O O . ILE A 1 262 ? -20.135 4.997 -24.609 1.00 45.55 262 ILE A O 1
ATOM 2062 N N . LEU A 1 263 ? -20.602 6.643 -23.156 1.00 45.23 263 LEU A N 1
ATOM 2063 C CA . LEU A 1 263 ? -22.037 6.444 -23.284 1.00 45.61 263 LEU A CA 1
ATOM 2064 C C . LEU A 1 263 ? -22.572 6.857 -24.654 1.00 46.09 263 LEU A C 1
ATOM 2065 O O . LEU A 1 263 ? -23.629 6.379 -25.065 1.00 46.03 263 LEU A O 1
ATOM 2070 N N . SER A 1 264 ? -21.843 7.716 -25.375 1.00 46.44 264 SER A N 1
ATOM 2071 C CA . SER A 1 264 ? -22.314 8.145 -26.711 1.00 46.47 264 SER A CA 1
ATOM 2072 C C . SER A 1 264 ? -21.866 7.187 -27.806 1.00 46.43 264 SER A C 1
ATOM 2073 O O . SER A 1 264 ? -22.501 7.108 -28.845 1.00 45.92 264 SER A O 1
ATOM 2076 N N . GLU A 1 265 ? -20.760 6.481 -27.558 1.00 46.86 265 GLU A N 1
ATOM 2077 C CA . GLU A 1 265 ? -20.273 5.415 -28.445 1.00 47.21 265 GLU A CA 1
ATOM 2078 C C . GLU A 1 265 ? -20.646 3.992 -27.976 1.00 47.12 265 GLU A C 1
ATOM 2079 O O . GLU A 1 265 ? -20.258 3.009 -28.611 1.00 47.18 265 GLU A O 1
ATOM 2085 N N . TRP A 1 266 ? -21.404 3.881 -26.883 1.00 46.72 266 TRP A N 1
ATOM 2086 C CA . TRP A 1 266 ? -21.846 2.580 -26.394 1.00 46.41 266 TRP A CA 1
ATOM 2087 C C . TRP A 1 266 ? -22.644 1.893 -27.474 1.00 46.27 266 TRP A C 1
ATOM 2088 O O . TRP A 1 266 ? -23.415 2.552 -28.159 1.00 46.75 266 TRP A O 1
ATOM 2099 N N . ASN A 1 267 ? -22.465 0.574 -27.614 1.00 45.58 267 ASN A N 1
ATOM 2100 C CA . ASN A 1 267 ? -23.212 -0.226 -28.570 1.00 44.41 267 ASN A CA 1
ATOM 2101 C C . ASN A 1 267 ? -24.625 -0.557 -28.075 1.00 44.52 267 ASN A C 1
ATOM 2102 O O . ASN A 1 267 ? -24.983 -1.727 -27.843 1.00 44.40 267 ASN A O 1
ATOM 2107 N N . TRP A 1 268 ? -25.433 0.479 -27.922 1.00 43.90 268 TRP A N 1
ATOM 2108 C CA . TRP A 1 268 ? -26.796 0.294 -27.450 1.00 43.80 268 TRP A CA 1
ATOM 2109 C C . TRP A 1 268 ? -27.673 -0.623 -28.268 1.00 43.85 268 TRP A C 1
ATOM 2110 O O . TRP A 1 268 ? -27.772 -0.418 -29.473 1.00 43.95 268 TRP A O 1
ATOM 2121 N N . PRO A 1 269 ? -27.992 -1.793 -27.749 1.00 44.15 269 PRO A N 1
ATOM 2122 C CA . PRO A 1 269 ? -28.868 -2.022 -26.620 1.00 44.33 269 PRO A CA 1
ATOM 2123 C C . PRO A 1 269 ? -28.078 -2.882 -25.605 1.00 44.47 269 PRO A C 1
ATOM 2124 O O . PRO A 1 269 ? -28.638 -3.329 -24.596 1.00 45.71 269 PRO A O 1
ATOM 2128 N N . GLN A 1 270 ? -26.802 -3.156 -25.877 1.00 44.43 270 GLN A N 1
ATOM 2129 C CA . GLN A 1 270 ? -25.979 -3.890 -24.918 1.00 45.17 270 GLN A CA 1
ATOM 2130 C C . GLN A 1 270 ? -26.052 -3.158 -23.573 1.00 43.99 270 GLN A C 1
ATOM 2131 O O . GLN A 1 270 ? -25.837 -1.950 -23.527 1.00 43.16 270 GLN A O 1
ATOM 2137 N N . PRO A 1 271 ? -26.345 -3.901 -22.502 1.00 43.37 271 PRO A N 1
ATOM 2138 C CA . PRO A 1 271 ? -26.619 -3.331 -21.183 1.00 43.69 271 PRO A CA 1
ATOM 2139 C C . PRO A 1 271 ? -25.408 -2.736 -20.507 1.00 44.32 271 PRO A C 1
ATOM 2140 O O . PRO A 1 271 ? -24.312 -3.206 -20.736 1.00 45.51 271 PRO A O 1
ATOM 2144 N N . VAL A 1 272 ? -25.581 -1.694 -19.701 1.00 44.87 272 VAL A N 1
ATOM 2145 C CA . VAL A 1 272 ? -24.522 -1.357 -18.739 1.00 45.11 272 VAL A CA 1
ATOM 2146 C C . VAL A 1 272 ? -24.849 -2.009 -17.402 1.00 45.55 272 VAL A C 1
ATOM 2147 O O . VAL A 1 272 ? -25.983 -1.879 -16.891 1.00 45.27 272 VAL A O 1
ATOM 2151 N N . ILE A 1 273 ? -23.867 -2.759 -16.886 1.00 45.58 273 ILE A N 1
ATOM 2152 C CA . ILE A 1 273 ? -24.028 -3.533 -15.665 1.00 46.02 273 ILE A CA 1
ATOM 2153 C C . ILE A 1 273 ? -22.816 -3.258 -14.829 1.00 46.02 273 ILE A C 1
ATOM 2154 O O . ILE A 1 273 ? -21.747 -3.021 -15.367 1.00 47.39 273 ILE A O 1
ATOM 2159 N N . LEU A 1 274 ? -22.982 -3.265 -13.514 1.00 45.68 274 LEU A N 1
ATOM 2160 C CA . LEU A 1 274 ? -21.920 -2.913 -12.597 1.00 44.91 274 LEU A CA 1
ATOM 2161 C C . LEU A 1 274 ? -21.151 -4.131 -12.109 1.00 45.16 274 LEU A C 1
ATOM 2162 O O . LEU A 1 274 ? -20.059 -3.992 -11.524 1.00 45.26 274 LEU A O 1
ATOM 2167 N N . LYS A 1 275 ? -21.732 -5.309 -12.348 1.00 44.80 275 LYS A N 1
ATOM 2168 C CA . LYS A 1 275 ? -21.138 -6.623 -12.047 1.00 44.94 275 LYS A CA 1
ATOM 2169 C C . LYS A 1 275 ? -21.932 -7.707 -12.788 1.00 45.39 275 LYS A C 1
ATOM 2170 O O . LYS A 1 275 ? -23.018 -7.413 -13.315 1.00 45.75 275 LYS A O 1
ATOM 2176 N N . PRO A 1 276 ? -21.438 -8.947 -12.843 1.00 45.32 276 PRO A N 1
ATOM 2177 C CA . PRO A 1 276 ? -22.173 -9.996 -13.557 1.00 45.47 276 PRO A CA 1
ATOM 2178 C C . PRO A 1 276 ? -23.561 -10.198 -12.942 1.00 46.16 276 PRO A C 1
ATOM 2179 O O . PRO A 1 276 ? -23.697 -10.193 -11.726 1.00 46.19 276 PRO A O 1
ATOM 2183 N N . ILE A 1 277 ? -24.589 -10.331 -13.778 1.00 47.21 277 ILE A N 1
ATOM 2184 C CA . ILE A 1 277 ? -25.947 -10.529 -13.291 1.00 47.86 277 ILE A CA 1
ATOM 2185 C C . ILE A 1 277 ? -26.028 -11.883 -12.603 1.00 49.21 277 ILE A C 1
ATOM 2186 O O . ILE A 1 277 ? -25.455 -12.857 -13.093 1.00 49.32 277 ILE A O 1
ATOM 2191 N N . GLU A 1 278 ? -26.743 -11.970 -11.488 1.00 50.41 278 GLU A N 1
ATOM 2192 C CA . GLU A 1 278 ? -26.752 -13.230 -10.754 1.00 52.28 278 GLU A CA 1
ATOM 2193 C C . GLU A 1 278 ? -28.099 -13.944 -10.690 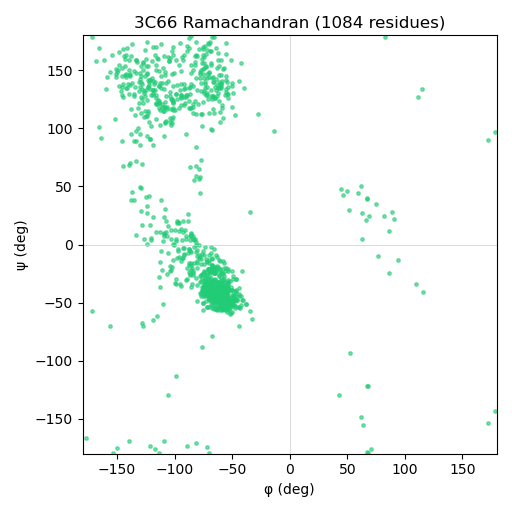1.00 52.74 278 GLU A C 1
ATOM 2194 O O . GLU A 1 278 ? -29.136 -13.349 -10.943 1.00 52.70 278 GLU A O 1
ATOM 2200 N N . ASP A 1 279 ? -28.032 -15.236 -10.391 1.00 54.46 279 ASP A N 1
ATOM 2201 C CA . ASP A 1 279 ? -29.166 -16.088 -10.048 1.00 56.60 279 ASP A CA 1
ATOM 2202 C C . ASP A 1 279 ? -29.455 -15.986 -8.574 1.00 57.55 279 ASP A C 1
ATOM 2203 O O . ASP A 1 279 ? -28.722 -15.335 -7.824 1.00 57.76 279 ASP A O 1
ATOM 2208 N N . GLY A 1 280 ? -30.481 -16.722 -8.157 1.00 58.70 280 GLY A N 1
ATOM 2209 C CA . GLY A 1 280 ? -30.789 -16.921 -6.753 1.00 59.96 280 GLY A CA 1
ATOM 2210 C C . GLY A 1 280 ? -31.871 -17.964 -6.624 1.00 61.06 280 GLY A C 1
ATOM 2211 O O . GLY A 1 280 ? -32.382 -18.455 -7.630 1.00 60.83 280 GLY A O 1
ATOM 2212 N N . PRO A 1 281 ? -32.247 -18.277 -5.386 1.00 62.05 281 PRO A N 1
ATOM 2213 C CA . PRO A 1 281 ? -33.139 -19.405 -5.100 1.00 62.59 281 PRO A CA 1
ATOM 2214 C C . PRO A 1 281 ? -34.623 -19.113 -5.355 1.00 63.18 281 PRO A C 1
ATOM 2215 O O . PRO A 1 281 ? -35.449 -20.039 -5.301 1.00 63.78 281 PRO A O 1
ATOM 2219 N N . LEU A 1 282 ? -34.964 -17.854 -5.621 1.00 63.23 282 LEU A N 1
ATOM 2220 C CA . LEU A 1 282 ? -36.364 -17.421 -5.567 1.00 63.60 282 LEU A CA 1
ATOM 2221 C C . LEU A 1 282 ? -37.078 -17.426 -6.903 1.00 63.77 282 LEU A C 1
ATOM 2222 O O . LEU A 1 282 ? -36.448 -17.303 -7.945 1.00 64.22 282 LEU A O 1
ATOM 2227 N N . GLN A 1 283 ? -38.400 -17.558 -6.867 1.00 63.87 283 GLN A N 1
ATOM 2228 C CA . GLN A 1 283 ? -39.205 -17.410 -8.081 1.00 63.95 283 GLN A CA 1
ATOM 2229 C C . GLN A 1 283 ? -39.406 -15.938 -8.422 1.00 63.16 283 GLN A C 1
ATOM 2230 O O . GLN A 1 283 ? -40.547 -15.479 -8.549 1.00 63.55 283 GLN A O 1
ATOM 2236 N N . VAL A 1 284 ? -38.305 -15.201 -8.568 1.00 61.75 284 VAL A N 1
ATOM 2237 C CA . VAL A 1 284 ? -38.387 -13.785 -8.960 1.00 60.34 284 VAL A CA 1
ATOM 2238 C C . VAL A 1 284 ? -37.698 -13.543 -10.283 1.00 59.05 284 VAL A C 1
ATOM 2239 O O . VAL A 1 284 ? -36.621 -14.071 -10.550 1.00 59.24 284 VAL A O 1
ATOM 2243 N N . ARG A 1 285 ? -38.352 -12.737 -11.100 1.00 57.41 285 ARG A N 1
ATOM 2244 C CA . ARG A 1 285 ? -37.907 -12.406 -12.432 1.00 56.01 285 ARG A CA 1
ATOM 2245 C C . ARG A 1 285 ? -36.604 -11.588 -12.348 1.00 54.26 285 ARG A C 1
ATOM 2246 O O . ARG A 1 285 ? -36.521 -10.611 -11.612 1.00 53.35 285 ARG A O 1
ATOM 2254 N N . VAL A 1 286 ? -35.584 -12.044 -13.076 1.00 52.62 286 VAL A N 1
ATOM 2255 C CA . VAL A 1 286 ? -34.313 -11.323 -13.232 1.00 50.71 286 VAL A CA 1
ATOM 2256 C C . VAL A 1 286 ? -34.277 -10.788 -14.661 1.00 49.95 286 VAL A C 1
ATOM 2257 O O . VAL A 1 286 ? -34.829 -11.421 -15.557 1.00 50.02 286 VAL A O 1
ATOM 2261 N N . TRP A 1 287 ? -33.683 -9.614 -14.874 1.00 48.51 287 TRP A N 1
ATOM 2262 C CA . TRP A 1 287 ? -33.485 -9.120 -16.238 1.00 47.59 287 TRP A CA 1
ATOM 2263 C C . TRP A 1 287 ? -32.760 -10.166 -17.079 1.00 47.41 287 TRP A C 1
ATOM 2264 O O . TRP A 1 287 ? -31.694 -10.667 -16.682 1.00 47.37 287 TRP A O 1
ATOM 2275 N N . ASN A 1 288 ? -33.348 -10.513 -18.221 1.00 46.84 288 ASN A N 1
ATOM 2276 C CA . ASN A 1 288 ? -32.817 -11.582 -19.060 1.00 46.64 288 ASN A CA 1
ATOM 2277 C C . ASN A 1 288 ? -33.416 -11.516 -20.453 1.00 47.09 288 ASN A C 1
ATOM 2278 O O . ASN A 1 288 ? -34.479 -12.074 -20.697 1.00 47.46 288 ASN A O 1
ATOM 2283 N N . PRO A 1 289 ? -32.749 -10.808 -21.358 1.00 47.75 289 PRO A N 1
ATOM 2284 C CA . PRO A 1 289 ? -33.250 -10.607 -22.710 1.00 48.17 289 PRO A CA 1
ATOM 2285 C C . PRO A 1 289 ? -33.443 -11.892 -23.495 1.00 49.01 289 PRO A C 1
ATOM 2286 O O . PRO A 1 289 ? -34.218 -11.920 -24.456 1.00 49.38 289 PRO A O 1
ATOM 2290 N N . LYS A 1 290 ? -32.766 -12.954 -23.078 1.00 49.65 290 LYS A N 1
ATOM 2291 C CA . LYS A 1 290 ? -32.874 -14.241 -23.755 1.00 50.28 290 LYS A CA 1
ATOM 2292 C C . LYS A 1 290 ? -34.209 -14.926 -23.472 1.00 50.43 290 LYS A C 1
ATOM 2293 O O . LYS A 1 290 ? -34.710 -15.666 -24.305 1.00 50.59 290 LYS A O 1
ATOM 2299 N N . ILE A 1 291 ? -34.758 -14.696 -22.283 1.00 50.58 291 ILE A N 1
ATOM 2300 C CA . ILE A 1 291 ? -35.939 -15.402 -21.823 1.00 50.87 291 ILE A CA 1
ATOM 2301 C C . ILE A 1 291 ? -37.194 -14.535 -22.028 1.00 50.75 291 ILE A C 1
ATOM 2302 O O . ILE A 1 291 ? -38.274 -15.047 -22.311 1.00 49.99 291 ILE A O 1
ATOM 2307 N N . TYR A 1 292 ? -37.022 -13.217 -21.902 1.00 50.59 292 TYR A N 1
ATOM 2308 C CA . TYR A 1 292 ? -38.128 -12.273 -21.888 1.00 50.19 292 TYR A CA 1
ATOM 2309 C C . TYR A 1 292 ? -38.120 -11.307 -23.058 1.00 49.99 292 TYR A C 1
ATOM 2310 O O . TYR A 1 292 ? -37.150 -10.560 -23.249 1.00 49.97 292 TYR A O 1
ATOM 2319 N N . ALA A 1 293 ? -39.204 -11.312 -23.834 1.00 49.74 293 ALA A N 1
ATOM 2320 C CA . ALA A 1 293 ? -39.344 -10.382 -24.957 1.00 49.79 293 ALA A CA 1
ATOM 2321 C C . ALA A 1 293 ? -39.301 -8.900 -24.531 1.00 49.99 293 ALA A C 1
ATOM 2322 O O . ALA A 1 293 ? -38.742 -8.049 -25.255 1.00 50.83 293 ALA A O 1
ATOM 2324 N N A GLN A 1 294 ? -39.886 -8.608 -23.365 0.50 49.77 294 GLN A N 1
ATOM 2325 N N B GLN A 1 294 ? -39.853 -8.592 -23.359 0.50 49.34 294 GLN A N 1
ATOM 2326 C CA A GLN A 1 294 ? -39.916 -7.263 -22.791 0.50 49.21 294 GLN A CA 1
ATOM 2327 C CA B GLN A 1 294 ? -39.894 -7.209 -22.900 0.50 48.35 294 GLN A CA 1
ATOM 2328 C C A GLN A 1 294 ? -38.484 -6.749 -22.624 0.50 48.78 294 GLN A C 1
ATOM 2329 C C B GLN A 1 294 ? -38.503 -6.683 -22.491 0.50 48.36 294 GLN A C 1
ATOM 2330 O O A GLN A 1 294 ? -38.162 -5.641 -23.061 0.50 48.51 294 GLN A O 1
ATOM 2331 O O B GLN A 1 294 ? -38.223 -5.489 -22.631 0.50 48.21 294 GLN A O 1
ATOM 2342 N N . ASP A 1 295 ? -37.632 -7.575 -22.022 1.00 48.45 295 ASP A N 1
ATOM 2343 C CA . ASP A 1 295 ? -36.218 -7.215 -21.738 1.00 48.38 295 ASP A CA 1
ATOM 2344 C C . ASP A 1 295 ? -35.457 -6.874 -23.020 1.00 48.59 295 ASP A C 1
ATOM 2345 O O . ASP A 1 295 ? -34.784 -5.853 -23.113 1.00 47.97 295 ASP A O 1
ATOM 2350 N N . ARG A 1 296 ? -35.620 -7.751 -24.005 1.00 49.46 296 ARG A N 1
ATOM 2351 C CA . ARG A 1 296 ? -35.094 -7.637 -25.363 1.00 50.13 296 ARG A CA 1
ATOM 2352 C C . ARG A 1 296 ? -35.451 -6.301 -26.033 1.00 49.99 296 ARG A C 1
ATOM 2353 O O . ARG A 1 296 ? -34.695 -5.778 -26.854 1.00 50.07 296 ARG A O 1
ATOM 2361 N N . SER A 1 297 ? -36.606 -5.750 -25.684 1.00 49.49 297 SER A N 1
ATOM 2362 C CA . SER A 1 297 ? -37.028 -4.500 -26.280 1.00 49.43 297 SER A CA 1
ATOM 2363 C C . SER A 1 297 ? -36.496 -3.258 -25.567 1.00 48.71 297 SER A C 1
ATOM 2364 O O . SER A 1 297 ? -36.701 -2.164 -26.059 1.00 48.60 297 SER A O 1
ATOM 2367 N N . HIS A 1 298 ? -35.819 -3.403 -24.430 1.00 48.50 298 HIS A N 1
ATOM 2368 C CA . HIS A 1 298 ? -35.146 -2.247 -23.815 1.00 48.84 298 HIS A CA 1
ATOM 2369 C C . HIS A 1 298 ? -34.072 -1.643 -24.729 1.00 48.91 298 HIS A C 1
ATOM 2370 O O . HIS A 1 298 ? -33.286 -2.379 -25.310 1.00 49.45 298 HIS A O 1
ATOM 2377 N N . ARG A 1 299 ? -34.024 -0.318 -24.847 1.00 48.61 299 ARG A N 1
ATOM 2378 C CA . ARG A 1 299 ? -33.183 0.298 -25.870 1.00 48.57 299 ARG A CA 1
ATOM 2379 C C . ARG A 1 299 ? -31.850 0.792 -25.358 1.00 48.81 299 ARG A C 1
ATOM 2380 O O . ARG A 1 299 ? -30.863 0.773 -26.125 1.00 48.74 299 ARG A O 1
ATOM 2388 N N . MET A 1 300 ? -31.828 1.269 -24.104 1.00 48.02 300 MET A N 1
ATOM 2389 C CA . MET A 1 300 ? -30.581 1.657 -23.424 1.00 47.98 300 MET A CA 1
ATOM 2390 C C . MET A 1 300 ? -30.576 1.068 -22.027 1.00 46.12 300 MET A C 1
ATOM 2391 O O . MET A 1 300 ? -30.720 1.806 -21.056 1.00 45.75 300 MET A O 1
ATOM 2396 N N . PRO A 1 301 ? -30.403 -0.244 -21.901 1.00 45.09 301 PRO A N 1
ATOM 2397 C CA . PRO A 1 301 ? -30.614 -0.903 -20.624 1.00 44.29 301 PRO A CA 1
ATOM 2398 C C . PRO A 1 301 ? -29.515 -0.569 -19.649 1.00 44.03 301 PRO A C 1
ATOM 2399 O O . PRO A 1 301 ? -28.311 -0.649 -19.992 1.00 44.29 301 PRO A O 1
ATOM 2403 N N . VAL A 1 302 ? -29.947 -0.163 -18.456 1.00 43.58 302 VAL A N 1
ATOM 2404 C CA . VAL A 1 302 ? -29.076 0.093 -17.309 1.00 43.48 302 VAL A CA 1
ATOM 2405 C C . VAL A 1 302 ? -29.590 -0.755 -16.142 1.00 43.57 302 VAL A C 1
ATOM 2406 O O . VAL A 1 302 ? -30.671 -0.479 -15.599 1.00 43.00 302 VAL A O 1
ATOM 2410 N N . ILE A 1 303 ? -28.799 -1.773 -15.778 1.00 43.09 303 ILE A N 1
ATOM 2411 C CA . ILE A 1 303 ? -29.242 -2.857 -14.906 1.00 43.12 303 ILE A CA 1
ATOM 2412 C C . ILE A 1 303 ? -28.808 -2.654 -13.458 1.00 43.57 303 ILE A C 1
ATOM 2413 O O . ILE A 1 303 ? -27.645 -2.394 -13.193 1.00 43.26 303 ILE A O 1
ATOM 2418 N N . THR A 1 304 ? -29.747 -2.767 -12.516 1.00 44.59 304 THR A N 1
ATOM 2419 C CA . THR A 1 304 ? -29.394 -2.675 -11.089 1.00 44.61 304 THR A CA 1
ATOM 2420 C C . THR A 1 304 ? -28.615 -3.925 -10.729 1.00 45.15 304 THR A C 1
ATOM 2421 O O . THR A 1 304 ? -28.905 -4.986 -11.262 1.00 46.37 304 THR A O 1
ATOM 2425 N N . PRO A 1 305 ? -27.672 -3.829 -9.795 1.00 45.18 305 PRO A N 1
ATOM 2426 C CA . PRO A 1 305 ? -26.824 -4.961 -9.461 1.00 44.68 305 PRO A CA 1
ATOM 2427 C C . PRO A 1 305 ? -27.378 -5.874 -8.358 1.00 44.30 305 PRO A C 1
ATOM 2428 O O . PRO A 1 305 ? -27.090 -7.070 -8.343 1.00 44.62 305 PRO A O 1
ATOM 2432 N N . ALA A 1 306 ? -28.154 -5.343 -7.434 1.00 44.03 306 ALA A N 1
ATOM 2433 C CA . ALA A 1 306 ? -28.688 -6.202 -6.387 1.00 44.17 306 ALA A CA 1
ATOM 2434 C C . ALA A 1 306 ? -29.624 -7.254 -6.990 1.00 44.26 306 ALA A C 1
ATOM 2435 O O . ALA A 1 306 ? -30.461 -6.913 -7.829 1.00 43.43 306 ALA A O 1
ATOM 2437 N N . TYR A 1 307 ? -29.453 -8.518 -6.579 1.00 45.20 307 TYR A N 1
ATOM 2438 C CA . TYR A 1 307 ? -30.404 -9.607 -6.864 1.00 46.75 307 TYR A CA 1
ATOM 2439 C C . TYR A 1 307 ? -31.846 -9.099 -6.668 1.00 48.22 307 TYR A C 1
ATOM 2440 O O . TYR A 1 307 ? -32.082 -8.385 -5.694 1.00 49.08 307 TYR A O 1
ATOM 2449 N N . PRO A 1 308 ? -32.830 -9.717 -7.311 1.00 48.76 308 PRO A N 1
ATOM 2450 C CA . PRO A 1 308 ? -33.278 -9.524 -8.692 1.00 48.78 308 PRO A CA 1
ATOM 2451 C C . PRO A 1 308 ? -32.798 -8.300 -9.469 1.00 48.86 308 PRO A C 1
ATOM 2452 O O . PRO A 1 308 ? -33.390 -7.216 -9.360 1.00 48.45 308 PRO A O 1
ATOM 2456 N N . SER A 1 309 ? -31.761 -8.494 -10.282 1.00 48.67 309 SER A N 1
ATOM 2457 C CA . SER A 1 309 ? -31.380 -7.491 -11.267 1.00 49.04 309 SER A CA 1
ATOM 2458 C C . SER A 1 309 ? -32.560 -7.110 -12.141 1.00 49.31 309 SER A C 1
ATOM 2459 O O . SER A 1 309 ? -33.232 -7.973 -12.704 1.00 49.66 309 SER A O 1
ATOM 2462 N N . MET A 1 310 ? -32.791 -5.807 -12.251 1.00 49.91 310 MET A N 1
ATOM 2463 C CA . MET A 1 310 ? -33.878 -5.243 -13.022 1.00 50.16 310 MET A CA 1
ATOM 2464 C C . MET A 1 310 ? -33.343 -4.096 -13.882 1.00 49.37 310 MET A C 1
ATOM 2465 O O . MET A 1 310 ? -32.254 -3.544 -13.608 1.00 49.11 310 MET A O 1
ATOM 2470 N N . CYS A 1 311 ? -34.081 -3.763 -14.944 1.00 48.34 311 CYS A N 1
ATOM 2471 C CA . CYS A 1 311 ? -33.696 -2.660 -15.829 1.00 47.75 311 CYS A CA 1
ATOM 2472 C C . CYS A 1 311 ? -34.336 -1.380 -15.350 1.00 47.13 311 CYS A C 1
ATOM 2473 O O . CYS A 1 311 ? -35.568 -1.285 -15.227 1.00 47.99 311 CYS A O 1
ATOM 2476 N N . ALA A 1 312 ? -33.494 -0.403 -15.064 1.00 45.73 312 ALA A N 1
ATOM 2477 C CA . ALA A 1 312 ? -33.957 0.846 -14.501 1.00 45.37 312 ALA A CA 1
ATOM 2478 C C . ALA A 1 312 ? -34.278 1.862 -15.602 1.00 44.83 312 ALA A C 1
ATOM 2479 O O . ALA A 1 312 ? -34.438 3.026 -15.341 1.00 45.70 312 ALA A O 1
ATOM 2481 N N . THR A 1 313 ? -34.356 1.434 -16.847 1.00 44.74 313 THR A N 1
ATOM 2482 C CA . THR A 1 313 ? -34.715 2.359 -17.919 1.00 44.17 313 THR A CA 1
ATOM 2483 C C . THR A 1 313 ? -35.699 1.707 -18.884 1.00 44.19 313 THR A C 1
ATOM 2484 O O . THR A 1 313 ? -35.596 1.912 -20.097 1.00 43.46 313 THR A O 1
ATOM 2488 N N . HIS A 1 314 ? -36.641 0.920 -18.354 1.00 44.45 314 HIS A N 1
ATOM 2489 C CA A HIS A 1 314 ? -37.664 0.285 -19.194 0.50 44.67 314 HIS A CA 1
ATOM 2490 C CA B HIS A 1 314 ? -37.657 0.285 -19.188 0.50 44.83 314 HIS A CA 1
ATOM 2491 C C . HIS A 1 314 ? -38.329 1.302 -20.120 1.00 44.60 314 HIS A C 1
ATOM 2492 O O . HIS A 1 314 ? -38.548 1.018 -21.278 1.00 45.11 314 HIS A O 1
ATOM 2505 N N . ASN A 1 315 ? -38.603 2.498 -19.607 1.00 44.37 315 ASN A N 1
ATOM 2506 C CA . ASN A 1 315 ? -39.395 3.525 -20.311 1.00 44.26 315 ASN A CA 1
ATOM 2507 C C . ASN A 1 315 ? -38.815 4.278 -21.528 1.00 44.60 315 ASN A C 1
ATOM 2508 O O . ASN A 1 315 ? -39.593 4.968 -22.240 1.00 44.84 315 ASN A O 1
ATOM 2513 N N . ILE A 1 316 ? -37.492 4.186 -21.746 1.00 43.39 316 ILE A N 1
ATOM 2514 C CA . ILE A 1 316 ? -36.836 4.876 -22.862 1.00 42.92 316 ILE A CA 1
ATOM 2515 C C . ILE A 1 316 ? -37.377 4.403 -24.216 1.00 43.55 316 ILE A C 1
ATOM 2516 O O . ILE A 1 316 ? -37.543 3.188 -24.445 1.00 43.69 316 ILE A O 1
ATOM 2521 N N . THR A 1 317 ? -37.646 5.368 -25.101 1.00 43.22 317 THR A N 1
ATOM 2522 C CA . THR A 1 317 ? -38.314 5.119 -26.381 1.00 42.95 317 THR A CA 1
ATOM 2523 C C . THR A 1 317 ? -37.336 5.546 -27.446 1.00 43.96 317 THR A C 1
ATOM 2524 O O . THR A 1 317 ? -36.343 6.187 -27.109 1.00 44.68 317 THR A O 1
ATOM 2528 N N . GLU A 1 318 ? -37.623 5.233 -28.718 1.00 44.22 318 GLU A N 1
ATOM 2529 C CA A GLU A 1 318 ? -36.670 5.523 -29.794 0.50 44.34 318 GLU A CA 1
ATOM 2530 C CA B GLU A 1 318 ? -36.726 5.528 -29.840 0.50 44.16 318 GLU A CA 1
ATOM 2531 C C . GLU A 1 318 ? -36.354 7.002 -29.798 1.00 43.95 318 GLU A C 1
ATOM 2532 O O . GLU A 1 318 ? -35.184 7.384 -29.953 1.00 44.48 318 GLU A O 1
ATOM 2543 N N . SER A 1 319 ? -37.381 7.815 -29.585 1.00 43.31 319 SER A N 1
ATOM 2544 C CA . SER A 1 319 ? -37.248 9.250 -29.565 1.00 42.61 319 SER A CA 1
ATOM 2545 C C . SER A 1 319 ? -36.479 9.725 -28.361 1.00 42.76 319 SER A C 1
ATOM 2546 O O . SER A 1 319 ? -35.622 10.581 -28.525 1.00 44.00 319 SER A O 1
ATOM 2549 N N . THR A 1 320 ? -36.728 9.189 -27.164 1.00 42.19 320 THR A N 1
ATOM 2550 C CA . THR A 1 320 ? -35.938 9.675 -26.022 1.00 42.79 320 THR A CA 1
ATOM 2551 C C . THR A 1 320 ? -34.470 9.240 -26.108 1.00 42.59 320 THR A C 1
ATOM 2552 O O . THR A 1 320 ? -33.596 9.967 -25.658 1.00 43.58 320 THR A O 1
ATOM 2556 N N . LYS A 1 321 ? -34.202 8.076 -26.686 1.00 41.88 321 LYS A N 1
ATOM 2557 C CA . LYS A 1 321 ? -32.849 7.640 -26.861 1.00 42.72 321 LYS A CA 1
ATOM 2558 C C . LYS A 1 321 ? -32.136 8.626 -27.793 1.00 43.27 321 LYS A C 1
ATOM 2559 O O . LYS A 1 321 ? -30.947 8.869 -27.641 1.00 41.80 321 LYS A O 1
ATOM 2565 N N . LYS A 1 322 ? -32.887 9.212 -28.739 1.00 44.00 322 LYS A N 1
ATOM 2566 C CA . LYS A 1 322 ? -32.294 10.160 -29.680 1.00 44.35 322 LYS A CA 1
ATOM 2567 C C . LYS A 1 322 ? -31.820 11.408 -28.938 1.00 45.26 322 LYS A C 1
ATOM 2568 O O . LYS A 1 322 ? -30.697 11.903 -29.160 1.00 45.91 322 LYS A O 1
ATOM 2574 N N . VAL A 1 323 ? -32.671 11.897 -28.041 1.00 45.32 323 VAL A N 1
ATOM 2575 C CA . VAL A 1 323 ? -32.359 13.074 -27.250 1.00 44.96 323 VAL A CA 1
ATOM 2576 C C . VAL A 1 323 ? -31.179 12.822 -26.331 1.00 44.50 323 VAL A C 1
ATOM 2577 O O . VAL A 1 323 ? -30.241 13.615 -26.289 1.00 44.32 323 VAL A O 1
ATOM 2581 N N . ILE A 1 324 ? -31.237 11.720 -25.589 1.00 44.20 324 ILE A N 1
ATOM 2582 C CA . ILE A 1 324 ? -30.165 11.351 -24.660 1.00 43.69 324 ILE A CA 1
ATOM 2583 C C . ILE A 1 324 ? -28.825 11.329 -25.395 1.00 44.04 324 ILE A C 1
ATOM 2584 O O . ILE A 1 324 ? -27.869 11.984 -24.976 1.00 44.74 324 ILE A O 1
ATOM 2589 N N . LEU A 1 325 ? -28.783 10.608 -26.512 1.00 44.08 325 LEU A N 1
ATOM 2590 C CA . LEU A 1 325 ? -27.622 10.577 -27.393 1.00 44.22 325 LEU A CA 1
ATOM 2591 C C . LEU A 1 325 ? -27.166 11.939 -27.920 1.00 44.45 325 LEU A C 1
ATOM 2592 O O . LEU A 1 325 ? -25.960 12.176 -27.986 1.00 45.16 325 LEU A O 1
ATOM 2597 N N . GLN A 1 326 ? -28.095 12.826 -28.293 1.00 44.10 326 GLN A N 1
ATOM 2598 C CA . GLN A 1 326 ? -27.704 14.171 -28.715 1.00 44.17 326 GLN A CA 1
ATOM 2599 C C . GLN A 1 326 ? -27.025 14.812 -27.546 1.00 44.18 326 GLN A C 1
ATOM 2600 O O . GLN A 1 326 ? -25.961 15.379 -27.681 1.00 44.65 326 GLN A O 1
ATOM 2606 N N . GLU A 1 327 ? -27.649 14.710 -26.384 1.00 44.46 327 GLU A N 1
ATOM 2607 C CA . GLU A 1 327 ? -27.104 15.335 -25.200 1.00 44.47 327 GLU A CA 1
ATOM 2608 C C . GLU A 1 327 ? -25.733 14.805 -24.814 1.00 44.54 327 GLU A C 1
ATOM 2609 O O . GLU A 1 327 ? -24.899 15.579 -24.344 1.00 44.93 327 GLU A O 1
ATOM 2615 N N . PHE A 1 328 ? -25.474 13.513 -25.017 1.00 44.30 328 PHE A N 1
ATOM 2616 C CA . PHE A 1 328 ? -24.126 13.014 -24.748 1.00 44.00 328 PHE A CA 1
ATOM 2617 C C . PHE A 1 328 ? -23.151 13.628 -25.730 1.00 43.74 328 PHE A C 1
ATOM 2618 O O . PHE A 1 328 ? -22.049 14.038 -25.340 1.00 43.77 328 PHE A O 1
ATOM 2626 N N . VAL A 1 329 ? -23.558 13.697 -26.999 1.00 42.80 329 VAL A N 1
ATOM 2627 C CA . VAL A 1 329 ? -22.697 14.243 -28.035 1.00 42.00 329 VAL A CA 1
ATOM 2628 C C . VAL A 1 329 ? -22.378 15.710 -27.730 1.00 42.28 329 VAL A C 1
ATOM 2629 O O . VAL A 1 329 ? -21.226 16.150 -27.904 1.00 43.26 329 VAL A O 1
ATOM 2633 N N . ARG A 1 330 ? -23.365 16.449 -27.224 1.00 41.64 330 ARG A N 1
ATOM 2634 C CA . ARG A 1 330 ? -23.140 17.813 -26.721 1.00 41.36 330 ARG A CA 1
ATOM 2635 C C . ARG A 1 330 ? -22.166 17.819 -25.532 1.00 41.54 330 ARG A C 1
ATOM 2636 O O . ARG A 1 330 ? -21.300 18.693 -25.427 1.00 41.96 330 ARG A O 1
ATOM 2644 N N . GLY A 1 331 ? -22.295 16.833 -24.653 1.00 41.56 331 GLY A N 1
ATOM 2645 C CA . GLY A 1 331 ? -21.402 16.700 -23.509 1.00 41.74 331 GLY A CA 1
ATOM 2646 C C . GLY A 1 331 ? -19.970 16.549 -23.984 1.00 42.47 331 GLY A C 1
ATOM 2647 O O . GLY A 1 331 ? -19.055 17.168 -23.439 1.00 42.05 331 GLY A O 1
ATOM 2648 N N . VAL A 1 332 ? -19.797 15.743 -25.029 1.00 42.93 332 VAL A N 1
ATOM 2649 C CA . VAL A 1 332 ? -18.490 15.413 -25.582 1.00 43.30 332 VAL A CA 1
ATOM 2650 C C . VAL A 1 332 ? -17.786 16.663 -26.112 1.00 43.62 332 VAL A C 1
ATOM 2651 O O . VAL A 1 332 ? -16.571 16.824 -25.927 1.00 42.46 332 VAL A O 1
ATOM 2655 N N . GLN A 1 333 ? -18.560 17.545 -26.752 1.00 44.17 333 GLN A N 1
ATOM 2656 C CA . GLN A 1 333 ? -18.000 18.752 -27.368 1.00 45.00 333 GLN A CA 1
ATOM 2657 C C . GLN A 1 333 ? -17.714 19.817 -26.319 1.00 44.61 333 GLN A C 1
ATOM 2658 O O . GLN A 1 333 ? -16.665 20.475 -26.362 1.00 44.18 333 GLN A O 1
ATOM 2664 N N . ILE A 1 334 ? -18.636 19.974 -25.368 1.00 44.23 334 ILE A N 1
ATOM 2665 C CA . ILE A 1 334 ? -18.435 20.955 -24.298 1.00 43.48 334 ILE A CA 1
ATOM 2666 C C . ILE A 1 334 ? -17.304 20.582 -23.334 1.00 43.66 334 ILE A C 1
ATOM 2667 O O . ILE A 1 334 ? -16.473 21.421 -23.018 1.00 43.78 334 ILE A O 1
ATOM 2672 N N . THR A 1 335 ? -17.244 19.331 -22.891 1.00 44.13 335 THR A N 1
ATOM 2673 C CA . THR A 1 335 ? -16.191 18.937 -21.942 1.00 44.59 335 THR A CA 1
ATOM 2674 C C . THR A 1 335 ? -14.797 18.981 -22.556 1.00 44.55 335 THR A C 1
ATOM 2675 O O . THR A 1 335 ? -13.844 19.344 -21.878 1.00 45.18 335 THR A O 1
ATOM 2679 N N . ASN A 1 336 ? -14.681 18.637 -23.834 1.00 44.14 336 ASN A N 1
ATOM 2680 C CA . ASN A 1 336 ? -13.409 18.743 -24.527 1.00 43.82 336 ASN A CA 1
ATOM 2681 C C . ASN A 1 336 ? -12.972 20.192 -24.619 1.00 44.17 336 ASN A C 1
ATOM 2682 O O . ASN A 1 336 ? -11.761 20.501 -24.518 1.00 44.05 336 ASN A O 1
ATOM 2687 N N . ASP A 1 337 ? -13.964 21.070 -24.813 1.00 44.12 337 ASP A N 1
ATOM 2688 C CA . ASP A 1 337 ? -13.750 22.521 -24.853 1.00 44.51 337 ASP A CA 1
ATOM 2689 C C . ASP A 1 337 ? -13.331 23.093 -23.493 1.00 44.54 337 ASP A C 1
ATOM 2690 O O . ASP A 1 337 ? -12.407 23.921 -23.432 1.00 44.28 337 ASP A O 1
ATOM 2695 N N . ILE A 1 338 ? -13.984 22.636 -22.416 1.00 44.08 338 ILE A N 1
ATOM 2696 C CA . ILE A 1 338 ? -13.538 22.943 -21.055 1.00 44.21 338 ILE A CA 1
ATOM 2697 C C . ILE A 1 338 ? -12.080 22.507 -20.848 1.00 44.84 338 ILE A C 1
ATOM 2698 O O . ILE A 1 338 ? -11.261 23.271 -20.310 1.00 44.86 338 ILE A O 1
ATOM 2703 N N . PHE A 1 339 ? -11.766 21.292 -21.301 1.00 45.09 339 PHE A N 1
ATOM 2704 C CA . PHE A 1 339 ? -10.410 20.748 -21.231 1.00 45.39 339 PHE A CA 1
ATOM 2705 C C . PHE A 1 339 ? -9.428 21.439 -22.184 1.00 45.43 339 PHE A C 1
ATOM 2706 O O . PHE A 1 339 ? -8.231 21.186 -22.126 1.00 45.47 339 PHE A O 1
ATOM 2714 N N . SER A 1 340 ? -9.941 22.297 -23.065 1.00 45.53 340 SER A N 1
ATOM 2715 C CA . SER A 1 340 ? -9.099 23.058 -23.995 1.00 45.40 340 SER A CA 1
ATOM 2716 C C . SER A 1 340 ? -9.046 24.533 -23.634 1.00 45.38 340 SER A C 1
ATOM 2717 O O . SER A 1 340 ? -8.519 25.334 -24.399 1.00 45.47 340 SER A O 1
ATOM 2720 N N . ASN A 1 341 ? -9.597 24.877 -22.469 1.00 45.66 341 ASN A N 1
ATOM 2721 C CA . ASN A 1 341 ? -9.645 26.256 -21.964 1.00 45.83 341 ASN A CA 1
ATOM 2722 C C . ASN A 1 341 ? -10.533 27.170 -22.813 1.00 45.71 341 ASN A C 1
ATOM 2723 O O . ASN A 1 341 ? -10.388 28.396 -22.766 1.00 45.68 341 ASN A O 1
ATOM 2728 N N . LYS A 1 342 ? -11.448 26.571 -23.579 1.00 45.37 342 LYS A N 1
ATOM 2729 C CA . LYS A 1 342 ? -12.324 27.308 -24.495 1.00 45.46 342 LYS A CA 1
ATOM 2730 C C . LYS A 1 342 ? -13.772 27.481 -24.005 1.00 45.29 342 LYS A C 1
ATOM 2731 O O . LYS A 1 342 ? -14.500 28.342 -24.509 1.00 45.04 342 LYS A O 1
ATOM 2737 N N . LYS A 1 343 ? -14.195 26.658 -23.045 1.00 45.38 343 LYS A N 1
ATOM 2738 C CA . LYS A 1 343 ? -15.536 26.782 -22.448 1.00 45.32 343 LYS A CA 1
ATOM 2739 C C . LYS A 1 343 ? -15.491 26.550 -20.938 1.00 45.31 343 LYS A C 1
ATOM 2740 O O . LYS A 1 343 ? -14.551 25.961 -20.426 1.00 45.15 343 LYS A O 1
ATOM 2746 N N . SER A 1 344 ? -16.501 27.043 -20.232 1.00 45.60 344 SER A N 1
ATOM 2747 C CA . SER A 1 344 ? -16.592 26.889 -18.778 1.00 45.74 344 SER A CA 1
ATOM 2748 C C . SER A 1 344 ? -17.574 25.771 -18.445 1.00 45.94 344 SER A C 1
ATOM 2749 O O . SER A 1 344 ? -18.302 25.310 -19.319 1.00 45.90 344 SER A O 1
ATOM 2752 N N . TRP A 1 345 ? -17.615 25.366 -17.176 1.00 46.13 345 TRP A N 1
ATOM 2753 C CA . TRP A 1 345 ? -18.576 24.361 -16.715 1.00 45.93 345 TRP A CA 1
ATOM 2754 C C . TRP A 1 345 ? -19.991 24.919 -16.760 1.00 45.73 345 TRP A C 1
ATOM 2755 O O . TRP A 1 345 ? -20.939 24.192 -17.035 1.00 46.30 345 TRP A O 1
ATOM 2766 N N . ALA A 1 346 ? -20.123 26.214 -16.499 1.00 45.51 346 ALA A N 1
ATOM 2767 C CA . ALA A 1 346 ? -21.396 26.911 -16.639 1.00 45.41 346 ALA A CA 1
ATOM 2768 C C . ALA A 1 346 ? -22.079 26.575 -17.966 1.00 45.22 346 ALA A C 1
ATOM 2769 O O . ALA A 1 346 ? -23.299 26.377 -17.991 1.00 45.57 346 ALA A O 1
ATOM 2771 N N . ASN A 1 347 ? -21.292 26.494 -19.045 1.00 44.58 347 ASN A N 1
ATOM 2772 C CA . ASN A 1 347 ? -21.776 26.080 -20.375 1.00 44.29 347 ASN A CA 1
ATOM 2773 C C . ASN A 1 347 ? -22.465 24.711 -20.439 1.00 44.25 347 ASN A C 1
ATOM 2774 O O . ASN A 1 347 ? -23.520 24.561 -21.074 1.00 44.06 347 ASN A O 1
ATOM 2779 N N . LEU A 1 348 ? -21.858 23.720 -19.786 1.00 43.95 348 LEU A N 1
ATOM 2780 C CA . LEU A 1 348 ? -22.390 22.364 -19.752 1.00 43.23 348 LEU A CA 1
ATOM 2781 C C . LEU A 1 348 ? -23.742 22.319 -19.052 1.00 43.65 348 LEU A C 1
ATOM 2782 O O . LEU A 1 348 ? -24.623 21.507 -19.396 1.00 43.62 348 LEU A O 1
ATOM 2787 N N . PHE A 1 349 ? -23.908 23.197 -18.071 1.00 43.41 349 PHE A N 1
ATOM 2788 C CA . PHE A 1 349 ? -25.122 23.198 -17.280 1.00 43.14 349 PHE A CA 1
ATOM 2789 C C . PHE A 1 349 ? -26.125 24.226 -17.776 1.00 43.45 349 PHE A C 1
ATOM 2790 O O . PHE A 1 349 ? -27.025 24.614 -17.042 1.00 43.78 349 PHE A O 1
ATOM 2798 N N . GLU A 1 350 ? -25.963 24.672 -19.014 1.00 43.86 350 GLU A N 1
ATOM 2799 C CA . GLU A 1 350 ? -26.846 25.668 -19.591 1.00 44.52 350 GLU A CA 1
ATOM 2800 C C . GLU A 1 350 ? -28.204 25.038 -19.787 1.00 44.52 350 GLU A C 1
ATOM 2801 O O . GLU A 1 350 ? -28.307 23.921 -20.306 1.00 44.86 350 GLU A O 1
ATOM 2807 N N . LYS A 1 351 ? -29.244 25.749 -19.360 1.00 44.20 351 LYS A N 1
ATOM 2808 C CA . LYS A 1 351 ? -30.618 25.301 -19.540 1.00 43.68 351 LYS A CA 1
ATOM 2809 C C . LYS A 1 351 ? -30.898 24.891 -20.999 1.00 43.22 351 LYS A C 1
ATOM 2810 O O . LYS A 1 351 ? -30.466 25.560 -21.949 1.00 42.97 351 LYS A O 1
ATOM 2816 N N . ASN A 1 352 ? -31.637 23.791 -21.157 1.00 42.49 352 ASN A N 1
ATOM 2817 C CA . ASN A 1 352 ? -32.157 23.351 -22.460 1.00 41.38 352 ASN A CA 1
ATOM 2818 C C . ASN A 1 352 ? -32.989 24.453 -23.153 1.00 40.58 352 ASN A C 1
ATOM 2819 O O . ASN A 1 352 ? -33.407 25.414 -22.506 1.00 40.05 352 ASN A O 1
ATOM 2824 N N . ASP A 1 353 ? -33.237 24.305 -24.452 1.00 39.68 353 ASP A N 1
ATOM 2825 C CA . ASP A 1 353 ? -34.047 25.275 -25.176 1.00 39.65 353 ASP A CA 1
ATOM 2826 C C . ASP A 1 353 ? -35.127 24.560 -25.981 1.00 39.34 353 ASP A C 1
ATOM 2827 O O . ASP A 1 353 ? -35.328 24.800 -27.182 1.00 39.67 353 ASP A O 1
ATOM 2832 N N . PHE A 1 354 ? -35.815 23.678 -25.278 1.00 38.98 354 PHE A N 1
ATOM 2833 C CA . PHE A 1 354 ? -36.823 22.794 -25.824 1.00 38.40 354 PHE A CA 1
ATOM 2834 C C . PHE A 1 354 ? -37.914 23.553 -26.551 1.00 38.45 354 PHE A C 1
ATOM 2835 O O . PHE A 1 354 ? -38.334 23.137 -27.619 1.00 38.83 354 PHE A O 1
ATOM 2843 N N . PHE A 1 355 ? -38.356 24.672 -25.982 1.00 38.54 355 PHE A N 1
ATOM 2844 C CA . PHE A 1 355 ? -39.465 25.434 -26.553 1.00 38.69 355 PHE A CA 1
ATOM 2845 C C . PHE A 1 355 ? -39.043 26.382 -27.667 1.00 38.60 355 PHE A C 1
ATOM 2846 O O . PHE A 1 355 ? -39.880 27.124 -28.206 1.00 38.40 355 PHE A O 1
ATOM 2854 N N . PHE A 1 356 ? -37.761 26.334 -28.034 1.00 38.32 356 PHE A N 1
ATOM 2855 C CA . PHE A 1 356 ? -37.283 27.080 -29.194 1.00 38.30 356 PHE A CA 1
ATOM 2856 C C . PHE A 1 356 ? -36.846 26.187 -30.346 1.00 38.82 356 PHE A C 1
ATOM 2857 O O . PHE A 1 356 ? -36.723 26.647 -31.487 1.00 38.19 356 PHE A O 1
ATOM 2865 N N . ARG A 1 357 ? -36.659 24.903 -30.057 1.00 39.63 357 ARG A N 1
ATOM 2866 C CA . ARG A 1 357 ? -35.983 24.016 -31.002 1.00 41.21 357 ARG A CA 1
ATOM 2867 C C . ARG A 1 357 ? -36.871 23.332 -32.062 1.00 41.35 357 ARG A C 1
ATOM 2868 O O . ARG A 1 357 ? -36.355 22.840 -33.059 1.00 41.76 357 ARG A O 1
ATOM 2876 N N . TYR A 1 358 ? -38.185 23.287 -31.855 1.00 41.81 358 TYR A N 1
ATOM 2877 C CA . TYR A 1 358 ? -39.094 22.714 -32.853 1.00 42.05 358 TYR A CA 1
ATOM 2878 C C . TYR A 1 358 ? -40.122 23.753 -33.345 1.00 42.81 358 TYR A C 1
ATOM 2879 O O . TYR A 1 358 ? -40.406 24.734 -32.652 1.00 42.28 358 TYR A O 1
ATOM 2888 N N . LYS A 1 359 ? -40.678 23.520 -34.534 1.00 43.87 359 LYS A N 1
ATOM 2889 C CA . LYS A 1 359 ? -41.667 24.423 -35.116 1.00 45.12 359 LYS A CA 1
ATOM 2890 C C . LYS A 1 359 ? -43.059 24.139 -34.611 1.00 45.47 359 LYS A C 1
ATOM 2891 O O . LYS A 1 359 ? -43.932 25.018 -34.658 1.00 45.13 359 LYS A O 1
ATOM 2897 N N . PHE A 1 360 ? -43.274 22.905 -34.145 1.00 46.10 360 PHE A N 1
ATOM 2898 C CA . PHE A 1 360 ? -44.616 22.444 -33.764 1.00 46.10 360 PHE A CA 1
ATOM 2899 C C . PHE A 1 360 ? -44.581 21.700 -32.455 1.00 46.63 360 PHE A C 1
ATOM 2900 O O . PHE A 1 360 ? -43.582 21.040 -32.127 1.00 47.10 360 PHE A O 1
ATOM 2908 N N . TYR A 1 361 ? -45.678 21.786 -31.707 1.00 46.63 361 TYR A N 1
ATOM 2909 C CA . TYR A 1 361 ? -45.785 21.087 -30.425 1.00 46.51 361 TYR A CA 1
ATOM 2910 C C . TYR A 1 361 ? -47.152 20.492 -30.276 1.00 46.53 361 TYR A C 1
ATOM 2911 O O . TYR A 1 361 ? -48.130 21.051 -30.748 1.00 47.18 361 TYR A O 1
ATOM 2920 N N . LEU A 1 362 ? -47.223 19.358 -29.606 1.00 47.10 362 LEU A N 1
ATOM 2921 C CA . LEU A 1 362 ? -48.503 18.766 -29.233 1.00 47.64 362 LEU A CA 1
ATOM 2922 C C . LEU A 1 362 ? -48.720 18.913 -27.733 1.00 47.52 362 LEU A C 1
ATOM 2923 O O . LEU A 1 362 ? -48.088 18.228 -26.962 1.00 47.97 362 LEU A O 1
ATOM 2928 N N . GLU A 1 363 ? -49.579 19.838 -27.321 1.00 48.50 363 GLU A N 1
ATOM 2929 C CA . GLU A 1 363 ? -50.033 19.925 -25.930 1.00 48.56 363 GLU A CA 1
ATOM 2930 C C . GLU A 1 363 ? -51.001 18.799 -25.610 1.00 48.78 363 GLU A C 1
ATOM 2931 O O . GLU A 1 363 ? -51.873 18.460 -26.422 1.00 48.11 363 GLU A O 1
ATOM 2937 N N . ILE A 1 364 ? -50.847 18.260 -24.405 1.00 49.02 364 ILE A N 1
ATOM 2938 C CA . ILE A 1 364 ? -51.775 17.328 -23.809 1.00 49.07 364 ILE A CA 1
ATOM 2939 C C . ILE A 1 364 ? -52.148 17.897 -22.465 1.00 49.38 364 ILE A C 1
ATOM 2940 O O . ILE A 1 364 ? -51.295 17.985 -21.579 1.00 48.95 364 ILE A O 1
ATOM 2945 N N . THR A 1 365 ? -53.424 18.261 -22.316 1.00 50.08 365 THR A N 1
ATOM 2946 C CA . THR A 1 365 ? -53.957 18.883 -21.082 1.00 50.20 365 THR A CA 1
ATOM 2947 C C . THR A 1 365 ? -54.976 18.083 -20.247 1.00 49.79 365 THR A C 1
ATOM 2948 O O . THR A 1 365 ? -56.061 17.697 -20.717 1.00 49.65 365 THR A O 1
ATOM 2952 N N . ALA A 1 366 ? -54.625 17.851 -18.994 1.00 49.26 366 ALA A N 1
ATOM 2953 C CA . ALA A 1 366 ? -55.599 17.332 -18.037 1.00 49.04 366 ALA A CA 1
ATOM 2954 C C . ALA A 1 366 ? -56.263 18.497 -17.319 1.00 48.77 366 ALA A C 1
ATOM 2955 O O . ALA A 1 366 ? -55.588 19.284 -16.648 1.00 48.88 366 ALA A O 1
ATOM 2957 N N . TYR A 1 367 ? -57.577 18.598 -17.453 1.00 48.55 367 TYR A N 1
ATOM 2958 C CA . TYR A 1 367 ? -58.353 19.601 -16.730 1.00 48.77 367 TYR A CA 1
ATOM 2959 C C . TYR A 1 367 ? -59.180 18.958 -15.617 1.00 48.99 367 TYR A C 1
ATOM 2960 O O . TYR A 1 367 ? -59.789 17.903 -15.831 1.00 49.31 367 TYR A O 1
ATOM 2969 N N . THR A 1 368 ? -59.242 19.618 -14.454 1.00 49.05 368 THR A N 1
ATOM 2970 C CA . THR A 1 368 ? -60.142 19.211 -13.358 1.00 48.79 368 THR A CA 1
ATOM 2971 C C . THR A 1 368 ? -60.890 20.375 -12.712 1.00 49.03 368 THR A C 1
ATOM 2972 O O . THR A 1 368 ? -60.280 21.345 -12.278 1.00 49.09 368 THR A O 1
ATOM 2976 N N . ARG A 1 369 ? -62.207 20.258 -12.616 1.00 49.05 369 ARG A N 1
ATOM 2977 C CA . ARG A 1 369 ? -62.986 21.200 -11.831 1.00 49.57 369 ARG A CA 1
ATOM 2978 C C . ARG A 1 369 ? -63.494 20.479 -10.588 1.00 49.91 369 ARG A C 1
ATOM 2979 O O . ARG A 1 369 ? -64.542 19.829 -10.611 1.00 50.07 369 ARG A O 1
ATOM 2987 N N . GLY A 1 370 ? -62.722 20.595 -9.509 1.00 50.42 370 GLY A N 1
ATOM 2988 C CA . GLY A 1 370 ? -62.957 19.843 -8.275 1.00 50.81 370 GLY A CA 1
ATOM 2989 C C . GLY A 1 370 ? -61.827 20.020 -7.270 1.00 51.31 370 GLY A C 1
ATOM 2990 O O . GLY A 1 370 ? -61.138 21.045 -7.274 1.00 51.49 370 GLY A O 1
ATOM 2991 N N . SER A 1 371 ? -61.645 19.029 -6.396 1.00 51.55 371 SER A N 1
ATOM 2992 C CA . SER A 1 371 ? -60.594 19.068 -5.392 1.00 51.69 371 SER A CA 1
ATOM 2993 C C . SER A 1 371 ? -59.265 18.847 -6.084 1.00 52.46 371 SER A C 1
ATOM 2994 O O . SER A 1 371 ? -59.195 18.209 -7.146 1.00 52.55 371 SER A O 1
ATOM 2997 N N . ASP A 1 372 ? -58.202 19.370 -5.490 1.00 52.91 372 ASP A N 1
ATOM 2998 C CA . ASP A 1 372 ? -56.901 19.177 -6.073 1.00 53.61 372 ASP A CA 1
ATOM 2999 C C . ASP A 1 372 ? -56.456 17.726 -5.910 1.00 53.64 372 ASP A C 1
ATOM 3000 O O . ASP A 1 372 ? -55.599 17.244 -6.664 1.00 54.16 372 ASP A O 1
ATOM 3005 N N . GLU A 1 373 ? -57.059 17.031 -4.947 1.00 53.20 373 GLU A N 1
ATOM 3006 C CA . GLU A 1 373 ? -56.851 15.603 -4.794 1.00 53.32 373 GLU A CA 1
ATOM 3007 C C . GLU A 1 373 ? -57.393 14.837 -6.008 1.00 53.17 373 GLU A C 1
ATOM 3008 O O . GLU A 1 373 ? -56.770 13.879 -6.473 1.00 53.00 373 GLU A O 1
ATOM 3014 N N . GLN A 1 374 ? -58.553 15.265 -6.511 1.00 53.00 374 GLN A N 1
ATOM 3015 C CA . GLN A 1 374 ? -59.114 14.718 -7.750 1.00 52.33 374 GLN A CA 1
ATOM 3016 C C . GLN A 1 374 ? -58.203 15.010 -8.937 1.00 52.51 374 GLN A C 1
ATOM 3017 O O . GLN A 1 374 ? -57.974 14.142 -9.790 1.00 52.23 374 GLN A O 1
ATOM 3023 N N . HIS A 1 375 ? -57.683 16.232 -8.988 1.00 52.60 375 HIS A N 1
ATOM 3024 C CA . HIS A 1 375 ? -56.812 16.617 -10.093 1.00 53.06 375 HIS A CA 1
ATOM 3025 C C . HIS A 1 375 ? -55.483 15.847 -10.095 1.00 53.11 375 HIS A C 1
ATOM 3026 O O . HIS A 1 375 ? -55.045 15.369 -11.132 1.00 53.32 375 HIS A O 1
ATOM 3033 N N . LEU A 1 376 ? -54.867 15.728 -8.925 1.00 53.07 376 LEU A N 1
ATOM 3034 C CA . LEU A 1 376 ? -53.666 14.937 -8.748 1.00 52.78 376 LEU A CA 1
ATOM 3035 C C . LEU A 1 376 ? -53.816 13.563 -9.372 1.00 52.21 376 LEU A C 1
ATOM 3036 O O . LEU A 1 376 ? -52.972 13.128 -10.158 1.00 51.77 376 LEU A O 1
ATOM 3041 N N . LYS A 1 377 ? -54.902 12.896 -9.002 1.00 51.95 377 LYS A N 1
ATOM 3042 C CA . LYS A 1 377 ? -55.259 11.580 -9.516 1.00 52.07 377 LYS A CA 1
ATOM 3043 C C . LYS A 1 377 ? -55.426 11.583 -11.034 1.00 51.89 377 LYS A C 1
ATOM 3044 O O . LYS A 1 377 ? -54.780 10.810 -11.737 1.00 51.72 377 LYS A O 1
ATOM 3050 N N . TRP A 1 378 ? -56.293 12.468 -11.527 1.00 51.45 378 TRP A N 1
ATOM 3051 C CA . TRP A 1 378 ? -56.630 12.529 -12.938 1.00 50.99 378 TRP A CA 1
ATOM 3052 C C . TRP A 1 378 ? -55.412 12.837 -13.803 1.00 51.79 378 TRP A C 1
ATOM 3053 O O . TRP A 1 378 ? -55.162 12.126 -14.782 1.00 52.64 378 TRP A O 1
ATOM 3064 N N . SER A 1 379 ? -54.652 13.876 -13.438 1.00 51.88 379 SER A N 1
ATOM 3065 C CA . SER A 1 379 ? -53.477 14.298 -14.209 1.00 51.41 379 SER A CA 1
ATOM 3066 C C . SER A 1 379 ? -52.319 13.314 -14.075 1.00 52.17 379 SER A C 1
ATOM 3067 O O . SER A 1 379 ? -51.540 13.132 -15.018 1.00 52.75 379 SER A O 1
ATOM 3070 N N . GLY A 1 380 ? -52.199 12.700 -12.896 1.00 52.24 380 GLY A N 1
ATOM 3071 C CA . GLY A 1 380 ? -51.261 11.615 -12.671 1.00 51.79 380 GLY A CA 1
ATOM 3072 C C . GLY A 1 380 ? -51.500 10.500 -13.662 1.00 51.97 380 GLY A C 1
ATOM 3073 O O . GLY A 1 380 ? -50.570 9.937 -14.214 1.00 52.75 380 GLY A O 1
ATOM 3074 N N . LEU A 1 381 ? -52.761 10.200 -13.915 1.00 52.38 381 LEU A N 1
ATOM 3075 C CA . LEU A 1 381 ? -53.124 9.176 -14.883 1.00 52.52 381 LEU A CA 1
ATOM 3076 C C . LEU A 1 381 ? -52.710 9.595 -16.292 1.00 51.93 381 LEU A C 1
ATOM 3077 O O . LEU A 1 381 ? -51.981 8.868 -16.968 1.00 51.96 381 LEU A O 1
ATOM 3082 N N . VAL A 1 382 ? -53.179 10.767 -16.715 1.00 51.29 382 VAL A N 1
ATOM 3083 C CA . VAL A 1 382 ? -52.848 11.317 -18.024 1.00 51.03 382 VAL A CA 1
ATOM 3084 C C . VAL A 1 382 ? -51.312 11.350 -18.260 1.00 51.57 382 VAL A C 1
ATOM 3085 O O . VAL A 1 382 ? -50.839 10.829 -19.266 1.00 51.93 382 VAL A O 1
ATOM 3089 N N . GLU A 1 383 ? -50.555 11.923 -17.320 1.00 51.39 383 GLU A N 1
ATOM 3090 C CA . GLU A 1 383 ? -49.096 11.957 -17.383 1.00 52.02 383 GLU A CA 1
ATOM 3091 C C . GLU A 1 383 ? -48.433 10.623 -17.696 1.00 51.75 383 GLU A C 1
ATOM 3092 O O . GLU A 1 383 ? -47.493 10.566 -18.498 1.00 52.07 383 GLU A O 1
ATOM 3098 N N . SER A 1 384 ? -48.903 9.568 -17.032 1.00 50.86 384 SER A N 1
ATOM 3099 C CA . SER A 1 384 ? -48.278 8.258 -17.120 1.00 50.09 384 SER A CA 1
ATOM 3100 C C . SER A 1 384 ? -48.428 7.651 -18.507 1.00 49.74 384 SER A C 1
ATOM 3101 O O . SER A 1 384 ? -47.762 6.665 -18.830 1.00 49.33 384 SER A O 1
ATOM 3104 N N . LYS A 1 385 ? -49.289 8.252 -19.330 1.00 49.43 385 LYS A N 1
ATOM 3105 C CA . LYS A 1 385 ? -49.562 7.713 -20.669 1.00 49.18 385 LYS A CA 1
ATOM 3106 C C . LYS A 1 385 ? -48.841 8.510 -21.740 1.00 49.38 385 LYS A C 1
ATOM 3107 O O . LYS A 1 385 ? -48.620 8.021 -22.844 1.00 49.83 385 LYS A O 1
ATOM 3113 N N . VAL A 1 386 ? -48.480 9.745 -21.429 1.00 49.42 386 VAL A N 1
ATOM 3114 C CA . VAL A 1 386 ? -47.802 10.582 -22.419 1.00 49.59 386 VAL A CA 1
ATOM 3115 C C . VAL A 1 386 ? -46.775 9.744 -23.192 1.00 49.58 386 VAL A C 1
ATOM 3116 O O . VAL A 1 386 ? -46.735 9.759 -24.415 1.00 50.22 386 VAL A O 1
ATOM 3120 N N . ARG A 1 387 ? -45.975 8.995 -22.449 1.00 49.41 387 ARG A N 1
ATOM 3121 C CA . ARG A 1 387 ? -44.972 8.074 -22.965 1.00 49.01 387 ARG A CA 1
ATOM 3122 C C . ARG A 1 387 ? -45.526 7.153 -24.049 1.00 48.28 387 ARG A C 1
ATOM 3123 O O . ARG A 1 387 ? -44.926 6.969 -25.114 1.00 48.43 387 ARG A O 1
ATOM 3131 N N . LEU A 1 388 ? -46.669 6.547 -23.751 1.00 47.39 388 LEU A N 1
ATOM 3132 C CA . LEU A 1 388 ? -47.334 5.654 -24.683 1.00 46.22 388 LEU A 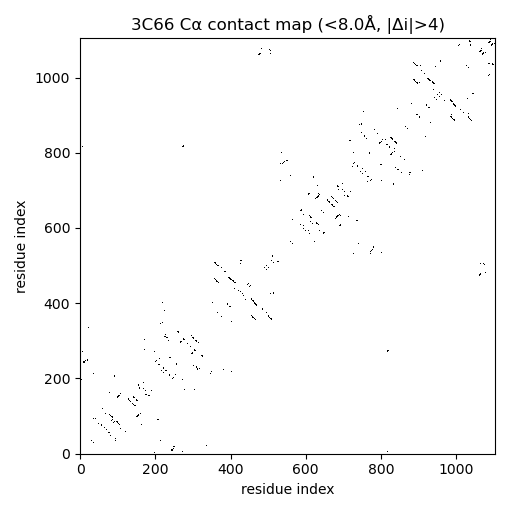CA 1
ATOM 3133 C C . LEU A 1 388 ? -47.715 6.415 -25.956 1.00 45.70 388 LEU A C 1
ATOM 3134 O O . LEU A 1 388 ? -47.603 5.877 -27.046 1.00 45.19 388 LEU A O 1
ATOM 3139 N N . LEU A 1 389 ? -48.098 7.682 -25.829 1.00 45.44 389 LEU A N 1
ATOM 3140 C CA . LEU A 1 389 ? -48.356 8.482 -27.019 1.00 46.11 389 LEU A CA 1
ATOM 3141 C C . LEU A 1 389 ? -47.081 8.676 -27.830 1.00 46.29 389 LEU A C 1
ATOM 3142 O O . LEU A 1 389 ? -47.090 8.507 -29.058 1.00 46.24 389 LEU A O 1
ATOM 3147 N N . VAL A 1 390 ? -45.990 9.021 -27.143 1.00 46.80 390 VAL A N 1
ATOM 3148 C CA . VAL A 1 390 ? -44.675 9.173 -27.778 1.00 46.82 390 VAL A CA 1
ATOM 3149 C C . VAL A 1 390 ? -44.401 7.946 -28.630 1.00 47.41 390 VAL A C 1
ATOM 3150 O O . VAL A 1 390 ? -43.993 8.075 -29.785 1.00 47.53 390 VAL A O 1
ATOM 3154 N N . MET A 1 391 ? -44.699 6.766 -28.087 1.00 47.50 391 MET A N 1
ATOM 3155 C CA . MET A 1 391 ? -44.362 5.521 -28.764 1.00 48.35 391 MET A CA 1
ATOM 3156 C C . MET A 1 391 ? -45.181 5.265 -30.022 1.00 48.39 391 MET A C 1
ATOM 3157 O O . MET A 1 391 ? -44.682 4.703 -30.985 1.00 49.14 391 MET A O 1
ATOM 3162 N N . LYS A 1 392 ? -46.438 5.660 -30.018 1.00 48.79 392 LYS A N 1
ATOM 3163 C CA . LYS A 1 392 ? -47.286 5.398 -31.171 1.00 49.19 392 LYS A CA 1
ATOM 3164 C C . LYS A 1 392 ? -46.946 6.362 -32.301 1.00 49.28 392 LYS A C 1
ATOM 3165 O O . LYS A 1 392 ? -46.919 5.987 -33.469 1.00 49.58 392 LYS A O 1
ATOM 3171 N N . LEU A 1 393 ? -46.685 7.605 -31.924 1.00 50.01 393 LEU A N 1
ATOM 3172 C CA . LEU A 1 393 ? -46.281 8.656 -32.839 1.00 50.35 393 LEU A CA 1
ATOM 3173 C C . LEU A 1 393 ? -44.909 8.364 -33.474 1.00 50.99 393 LEU A C 1
ATOM 3174 O O . LEU A 1 393 ? -44.751 8.491 -34.686 1.00 51.50 393 LEU A O 1
ATOM 3179 N N . GLU A 1 394 ? -43.934 7.949 -32.670 1.00 51.16 394 GLU A N 1
ATOM 3180 C CA . GLU A 1 394 ? -42.552 7.824 -33.161 1.00 52.20 394 GLU A CA 1
ATOM 3181 C C . GLU A 1 394 ? -42.364 6.768 -34.252 1.00 52.27 394 GLU A C 1
ATOM 3182 O O . GLU A 1 394 ? -41.412 6.842 -35.031 1.00 52.33 394 GLU A O 1
ATOM 3188 N N . VAL A 1 395 ? -43.287 5.807 -34.318 1.00 52.58 395 VAL A N 1
ATOM 3189 C CA . VAL A 1 395 ? -43.212 4.700 -35.294 1.00 52.35 395 VAL A CA 1
ATOM 3190 C C . VAL A 1 395 ? -43.724 5.128 -36.674 1.00 52.23 395 VAL A C 1
ATOM 3191 O O . VAL A 1 395 ? -43.405 4.503 -37.695 1.00 52.23 395 VAL A O 1
ATOM 3195 N N . LEU A 1 396 ? -44.513 6.201 -36.693 1.00 51.94 396 LEU A N 1
ATOM 3196 C CA . LEU A 1 396 ? -45.083 6.729 -37.926 1.00 51.60 396 LEU A CA 1
ATOM 3197 C C . LEU A 1 396 ? -44.043 7.246 -38.929 1.00 51.57 396 LEU A C 1
ATOM 3198 O O . LEU A 1 396 ? -43.022 7.846 -38.558 1.00 51.72 396 LEU A O 1
ATOM 3203 N N . ALA A 1 397 ? -44.337 7.004 -40.203 1.00 51.08 397 ALA A N 1
ATOM 3204 C CA . ALA A 1 397 ? -43.430 7.280 -41.311 1.00 50.23 397 ALA A CA 1
ATOM 3205 C C . ALA A 1 397 ? -42.991 8.739 -41.404 1.00 49.71 397 ALA A C 1
ATOM 3206 O O . ALA A 1 397 ? -41.827 9.017 -41.708 1.00 49.93 397 ALA A O 1
ATOM 3208 N N . GLY A 1 398 ? -43.921 9.659 -41.164 1.00 48.97 398 GLY A N 1
ATOM 3209 C CA . GLY A 1 398 ? -43.664 11.084 -41.330 1.00 48.42 398 GLY A CA 1
ATOM 3210 C C . GLY A 1 398 ? -43.089 11.770 -40.102 1.00 48.37 398 GLY A C 1
ATOM 3211 O O . GLY A 1 398 ? -42.550 12.878 -40.197 1.00 48.19 398 GLY A O 1
ATOM 3212 N N . ILE A 1 399 ? -43.197 11.114 -38.950 1.00 48.03 399 ILE A N 1
ATOM 3213 C CA . ILE A 1 399 ? -42.684 11.662 -37.703 1.00 47.97 399 ILE A CA 1
ATOM 3214 C C . ILE A 1 399 ? -41.176 11.369 -37.533 1.00 47.76 399 ILE A C 1
ATOM 3215 O O . ILE A 1 399 ? -40.779 10.221 -37.368 1.00 47.55 399 ILE A O 1
ATOM 3220 N N . LYS A 1 400 ? -40.355 12.417 -37.567 1.00 47.79 400 LYS A N 1
ATOM 3221 C CA . LYS A 1 400 ? -38.910 12.284 -37.361 1.00 48.54 400 LYS A CA 1
ATOM 3222 C C . LYS A 1 400 ? -38.544 12.062 -35.898 1.00 48.30 400 LYS A C 1
ATOM 3223 O O . LYS A 1 400 ? -37.653 11.265 -35.603 1.00 48.31 400 LYS A O 1
ATOM 3229 N N . ILE A 1 401 ? -39.220 12.786 -35.005 1.00 48.06 401 ILE A N 1
ATOM 3230 C CA . ILE A 1 401 ? -39.083 12.622 -33.561 1.00 48.01 401 ILE A CA 1
ATOM 3231 C C . ILE A 1 401 ? -40.328 13.119 -32.854 1.00 47.76 401 ILE A C 1
ATOM 3232 O O . ILE A 1 401 ? -40.985 14.050 -33.314 1.00 47.63 401 ILE A O 1
ATOM 3237 N N . ALA A 1 402 ? -40.634 12.489 -31.725 1.00 47.75 402 ALA A N 1
ATOM 3238 C CA . ALA A 1 402 ? -41.604 12.989 -30.768 1.00 47.28 402 ALA A CA 1
ATOM 3239 C C . ALA A 1 402 ? -40.881 13.132 -29.425 1.00 47.42 402 ALA A C 1
ATOM 3240 O O . ALA A 1 402 ? -40.553 12.146 -28.763 1.00 47.37 402 ALA A O 1
ATOM 3242 N N . HIS A 1 403 ? -40.597 14.374 -29.056 1.00 47.51 403 HIS A N 1
ATOM 3243 C CA . HIS A 1 403 ? -39.822 14.697 -27.872 1.00 47.59 403 HIS A CA 1
ATOM 3244 C C . HIS A 1 403 ? -40.748 15.170 -26.729 1.00 47.87 403 HIS A C 1
ATOM 3245 O O . HIS A 1 403 ? -41.244 16.294 -26.758 1.00 47.54 403 HIS A O 1
ATOM 3252 N N . PRO A 1 404 ? -40.989 14.325 -25.724 1.00 48.03 404 PRO A N 1
ATOM 3253 C CA . PRO A 1 404 ? -41.692 14.777 -24.522 1.00 47.74 404 PRO A CA 1
ATOM 3254 C C . PRO A 1 404 ? -40.766 15.628 -23.688 1.00 48.12 404 PRO A C 1
ATOM 3255 O O . PRO A 1 404 ? -39.613 15.228 -23.469 1.00 49.07 404 PRO A O 1
ATOM 3259 N N . PHE A 1 405 ? -41.237 16.802 -23.271 1.00 48.14 405 PHE A N 1
ATOM 3260 C CA . PHE A 1 405 ? -40.591 17.574 -22.221 1.00 48.64 405 PHE A CA 1
ATOM 3261 C C . PHE A 1 405 ? -40.759 16.821 -20.894 1.00 49.40 405 PHE A C 1
ATOM 3262 O O . PHE A 1 405 ? -41.554 15.901 -20.811 1.00 50.49 405 PHE A O 1
ATOM 3270 N N . THR A 1 406 ? -40.022 17.201 -19.864 1.00 50.18 406 THR A N 1
ATOM 3271 C CA . THR A 1 406 ? -39.861 16.344 -18.688 1.00 51.01 406 THR A CA 1
ATOM 3272 C C . THR A 1 406 ? -40.643 16.843 -17.496 1.00 51.99 406 THR A C 1
ATOM 3273 O O . THR A 1 406 ? -40.527 16.301 -16.389 1.00 51.95 406 THR A O 1
ATOM 3277 N N . LYS A 1 407 ? -41.459 17.864 -17.722 1.00 53.05 407 LYS A N 1
ATOM 3278 C CA . LYS A 1 407 ? -42.167 18.501 -16.628 1.00 54.04 407 LYS A CA 1
ATOM 3279 C C . LYS A 1 407 ? -43.549 18.978 -17.084 1.00 53.50 407 LYS A C 1
ATOM 3280 O O . LYS A 1 407 ? -43.689 19.526 -18.162 1.00 53.45 407 LYS A O 1
ATOM 3286 N N . PRO A 1 408 ? -44.569 18.737 -16.273 1.00 53.47 408 PRO A N 1
ATOM 3287 C CA . PRO A 1 408 ? -45.901 19.255 -16.538 1.00 53.34 408 PRO A CA 1
ATOM 3288 C C . PRO A 1 408 ? -45.974 20.739 -16.222 1.00 53.50 408 PRO A C 1
ATOM 3289 O O . PRO A 1 408 ? -45.256 21.214 -15.350 1.00 53.53 408 PRO A O 1
ATOM 3293 N N . PHE A 1 409 ? -46.843 21.461 -16.922 1.00 53.84 409 PHE A N 1
ATOM 3294 C CA . PHE A 1 409 ? -47.093 22.868 -16.616 1.00 53.81 409 PHE A CA 1
ATOM 3295 C C . PHE A 1 409 ? -48.413 23.048 -15.897 1.00 54.16 409 PHE A C 1
ATOM 3296 O O . PHE A 1 409 ? -49.480 22.885 -16.487 1.00 54.35 409 PHE A O 1
ATOM 3304 N N . GLU A 1 410 ? -48.315 23.378 -14.611 1.00 54.44 410 GLU A N 1
ATOM 3305 C CA . GLU A 1 410 ? -49.467 23.464 -13.720 1.00 54.81 410 GLU A CA 1
ATOM 3306 C C . GLU A 1 410 ? -50.038 24.873 -13.672 1.00 54.30 410 GLU A C 1
ATOM 3307 O O . GLU A 1 410 ? -49.301 25.844 -13.513 1.00 54.38 410 GLU A O 1
ATOM 3313 N N . SER A 1 411 ? -51.355 24.978 -13.777 1.00 53.81 411 SER A N 1
ATOM 3314 C CA . SER A 1 411 ? -52.044 26.198 -13.363 1.00 53.48 411 SER A CA 1
ATOM 3315 C C . SER A 1 411 ? -53.450 25.920 -12.832 1.00 53.33 411 SER A C 1
ATOM 3316 O O . SER A 1 411 ? -53.990 24.828 -12.996 1.00 53.16 411 SER A O 1
ATOM 3319 N N . SER A 1 412 ? -54.027 26.919 -12.175 1.00 53.56 412 SER A N 1
ATOM 3320 C CA . SER A 1 412 ? -55.380 26.820 -11.619 1.00 53.32 412 SER A CA 1
ATOM 3321 C C . SER A 1 412 ? -56.073 28.185 -11.573 1.00 53.44 412 SER A C 1
ATOM 3322 O O . SER A 1 412 ? -55.434 29.208 -11.339 1.00 52.99 412 SER A O 1
ATOM 3325 N N . TYR A 1 413 ? -57.381 28.189 -11.815 1.00 54.00 413 TYR A N 1
ATOM 3326 C CA . TYR A 1 413 ? -58.179 29.413 -11.769 1.00 54.66 413 TYR A CA 1
ATOM 3327 C C . TYR A 1 413 ? -59.386 29.257 -10.857 1.00 54.69 413 TYR A C 1
ATOM 3328 O O . TYR A 1 413 ? -59.853 28.143 -10.600 1.00 54.63 413 TYR A O 1
ATOM 3337 N N . CYS A 1 414 ? -59.887 30.376 -10.351 1.00 54.77 414 CYS A N 1
ATOM 3338 C CA . CYS A 1 414 ? -61.196 30.370 -9.738 1.00 54.88 414 CYS A CA 1
ATOM 3339 C C . CYS A 1 414 ? -62.211 30.133 -10.833 1.00 54.91 414 CYS A C 1
ATOM 3340 O O . CYS A 1 414 ? -62.201 30.810 -11.863 1.00 55.17 414 CYS A O 1
ATOM 3343 N N . CYS A 1 415 ? -63.072 29.150 -10.619 1.00 54.66 415 CYS A N 1
ATOM 3344 C CA . CYS A 1 415 ? -64.012 28.750 -11.647 1.00 54.70 415 CYS A CA 1
ATOM 3345 C C . CYS A 1 415 ? -65.433 28.719 -11.097 1.00 54.77 415 CYS A C 1
ATOM 3346 O O . CYS A 1 415 ? -66.013 27.646 -10.948 1.00 54.39 415 CYS A O 1
ATOM 3349 N N . PRO A 1 416 ? -65.986 29.897 -10.795 1.00 55.03 416 PRO A N 1
ATOM 3350 C CA . PRO A 1 416 ? -67.347 30.001 -10.273 1.00 55.17 416 PRO A CA 1
ATOM 3351 C C . PRO A 1 416 ? -68.396 29.127 -10.982 1.00 55.28 416 PRO A C 1
ATOM 3352 O O . PRO A 1 416 ? -69.176 28.482 -10.289 1.00 55.13 416 PRO A O 1
ATOM 3356 N N . THR A 1 417 ? -68.398 29.084 -12.321 1.00 55.51 417 THR A N 1
ATOM 3357 C CA . THR A 1 417 ? -69.458 28.387 -13.085 1.00 55.89 417 THR A CA 1
ATOM 3358 C C . THR A 1 417 ? -68.992 27.338 -14.094 1.00 56.19 417 THR A C 1
ATOM 3359 O O . THR A 1 417 ? -67.814 27.265 -14.444 1.00 56.39 417 THR A O 1
ATOM 3363 N N . GLU A 1 418 ? -69.951 26.545 -14.574 1.00 56.70 418 GLU A N 1
ATOM 3364 C CA . GLU A 1 418 ? -69.754 25.649 -15.722 1.00 57.28 418 GLU A CA 1
ATOM 3365 C C . GLU A 1 418 ? -69.228 26.415 -16.942 1.00 57.11 418 GLU A C 1
ATOM 3366 O O . GLU A 1 418 ? -68.346 25.931 -17.639 1.00 57.02 418 GLU A O 1
ATOM 3372 N N . ASP A 1 419 ? -69.786 27.605 -17.182 1.00 57.31 419 ASP A N 1
ATOM 3373 C CA . ASP A 1 419 ? -69.438 28.457 -18.333 1.00 57.25 419 ASP A CA 1
ATOM 3374 C C . ASP A 1 419 ? -67.985 28.926 -18.308 1.00 57.24 419 ASP A C 1
ATOM 3375 O O . ASP A 1 419 ? -67.303 28.923 -19.344 1.00 57.39 419 ASP A O 1
ATOM 3380 N N . ASP A 1 420 ? -67.508 29.320 -17.128 1.00 57.06 420 ASP A N 1
ATOM 3381 C CA . ASP A 1 420 ? -66.091 29.632 -16.963 1.00 56.99 420 ASP A CA 1
ATOM 3382 C C . ASP A 1 420 ? -65.244 28.425 -17.347 1.00 56.56 420 ASP A C 1
ATOM 3383 O O . ASP A 1 420 ? -64.190 28.583 -17.963 1.00 57.15 420 ASP A O 1
ATOM 3388 N N . TYR A 1 421 ? -65.726 27.228 -17.013 1.00 55.69 421 TYR A N 1
ATOM 3389 C CA . TYR A 1 421 ? -65.002 25.988 -17.287 1.00 55.08 421 TYR A CA 1
ATOM 3390 C C . TYR A 1 421 ? -64.956 25.651 -18.773 1.00 55.27 421 TYR A C 1
ATOM 3391 O O . TYR A 1 421 ? -63.951 25.158 -19.260 1.00 55.70 421 TYR A O 1
ATOM 3400 N N . GLU A 1 422 ? -66.032 25.924 -19.501 1.00 55.68 422 GLU A N 1
ATOM 3401 C CA . GLU A 1 422 ? -66.017 25.747 -20.958 1.00 55.96 422 GLU A CA 1
ATOM 3402 C C . GLU A 1 422 ? -64.950 26.638 -21.567 1.00 55.43 422 GLU A C 1
ATOM 3403 O O . GLU A 1 422 ? -64.249 26.253 -22.507 1.00 55.22 422 GLU A O 1
ATOM 3409 N N . MET A 1 423 ? -64.847 27.835 -21.006 1.00 55.30 423 MET A N 1
ATOM 3410 C CA . MET A 1 423 ? -64.027 28.880 -21.567 1.00 55.20 423 MET A CA 1
ATOM 3411 C C . MET A 1 423 ? -62.567 28.569 -21.323 1.00 54.47 423 MET A C 1
ATOM 3412 O O . MET A 1 423 ? -61.747 28.701 -22.232 1.00 54.24 423 MET A O 1
ATOM 3417 N N . ILE A 1 424 ? -62.249 28.133 -20.104 1.00 53.87 424 ILE A N 1
ATOM 3418 C CA . ILE A 1 424 ? -60.881 27.747 -19.785 1.00 53.03 424 ILE A CA 1
ATOM 3419 C C . ILE A 1 424 ? -60.454 26.721 -20.813 1.00 52.98 424 ILE A C 1
ATOM 3420 O O . ILE A 1 424 ? -59.434 26.901 -21.473 1.00 53.09 424 ILE A O 1
ATOM 3425 N N . GLN A 1 425 ? -61.273 25.683 -20.984 1.00 52.74 425 GLN A N 1
ATOM 3426 C CA . GLN A 1 425 ? -61.029 24.658 -21.998 1.00 52.40 425 GLN A CA 1
ATOM 3427 C C . GLN A 1 425 ? -60.912 25.238 -23.392 1.00 52.65 425 GLN A C 1
ATOM 3428 O O . GLN A 1 425 ? -60.080 24.799 -24.172 1.00 53.18 425 GLN A O 1
ATOM 3434 N N . ASP A 1 426 ? -61.728 26.230 -23.702 1.00 53.13 426 ASP A N 1
ATOM 3435 C CA . ASP A 1 426 ? -61.738 26.783 -25.045 1.00 53.92 426 ASP A CA 1
ATOM 3436 C C . ASP A 1 426 ? -60.488 27.611 -25.358 1.00 54.40 426 ASP A C 1
ATOM 3437 O O . ASP A 1 426 ? -59.797 27.359 -26.352 1.00 54.39 426 ASP A O 1
ATOM 3442 N N . LYS A 1 427 ? -60.203 28.585 -24.493 1.00 54.88 427 LYS A N 1
ATOM 3443 C CA . LYS A 1 427 ? -59.199 29.608 -24.774 1.00 55.18 427 LYS A CA 1
ATOM 3444 C C . LYS A 1 427 ? -57.775 29.224 -24.377 1.00 55.48 427 LYS A C 1
ATOM 3445 O O . LYS A 1 427 ? -56.815 29.758 -24.939 1.00 55.45 427 LYS A O 1
ATOM 3451 N N . TYR A 1 428 ? -57.630 28.301 -23.428 1.00 55.76 428 TYR A N 1
ATOM 3452 C CA . TYR A 1 428 ? -56.297 27.882 -22.989 1.00 56.06 428 TYR A CA 1
ATOM 3453 C C . TYR A 1 428 ? -55.473 27.242 -24.123 1.00 55.99 428 TYR A C 1
ATOM 3454 O O . TYR A 1 428 ? -56.025 26.701 -25.082 1.00 55.87 428 TYR A O 1
ATOM 3463 N N . GLY A 1 429 ? -54.149 27.337 -24.011 1.00 56.30 429 GLY A N 1
ATOM 3464 C CA . GLY A 1 429 ? -53.233 26.538 -24.827 1.00 56.27 429 GLY A CA 1
ATOM 3465 C C . GLY A 1 429 ? -52.744 27.198 -26.098 1.00 56.27 429 GLY A C 1
ATOM 3466 O O . GLY A 1 429 ? -51.817 26.709 -26.736 1.00 56.57 429 GLY A O 1
ATOM 3467 N N . SER A 1 430 ? -53.379 28.293 -26.481 1.00 55.97 430 SER A N 1
ATOM 3468 C CA . SER A 1 430 ? -52.929 29.075 -27.620 1.00 56.21 430 SER A CA 1
ATOM 3469 C C . SER A 1 430 ? -52.649 30.488 -27.135 1.00 56.21 430 SER A C 1
ATOM 3470 O O . SER A 1 430 ? -53.421 31.046 -26.358 1.00 56.30 430 SER A O 1
ATOM 3473 N N . HIS A 1 431 ? -51.549 31.072 -27.581 1.00 56.23 431 HIS A N 1
ATOM 3474 C CA . HIS A 1 431 ? -51.251 32.427 -27.163 1.00 56.43 431 HIS A CA 1
ATOM 3475 C C . HIS A 1 431 ? -52.233 33.443 -27.767 1.00 56.71 431 HIS A C 1
ATOM 3476 O O . HIS A 1 431 ? -52.464 34.504 -27.182 1.00 56.78 431 HIS A O 1
ATOM 3483 N N . LYS A 1 432 ? -52.820 33.099 -28.916 1.00 56.96 432 LYS A N 1
ATOM 3484 C CA A LYS A 1 432 ? -53.860 33.912 -29.556 0.50 57.06 432 LYS A CA 1
ATOM 3485 C CA B LYS A 1 432 ? -53.835 33.940 -29.545 0.50 57.19 432 LYS A CA 1
ATOM 3486 C C . LYS A 1 432 ? -55.003 34.200 -28.594 1.00 57.30 432 LYS A C 1
ATOM 3487 O O . LYS A 1 432 ? -55.500 35.318 -28.520 1.00 57.33 432 LYS A O 1
ATOM 3498 N N . THR A 1 433 ? -55.410 33.171 -27.853 1.00 57.61 433 THR A N 1
ATOM 3499 C CA . THR A 1 433 ? -56.612 33.232 -27.021 1.00 57.84 433 THR A CA 1
ATOM 3500 C C . THR A 1 433 ? -56.335 33.200 -25.525 1.00 57.94 433 THR A C 1
ATOM 3501 O O . THR A 1 433 ? -57.247 33.351 -24.727 1.00 58.11 433 THR A O 1
ATOM 3505 N N . GLU A 1 434 ? -55.077 33.008 -25.157 1.00 58.31 434 GLU A N 1
ATOM 3506 C CA . GLU A 1 434 ? -54.654 32.846 -23.758 1.00 58.81 434 GLU A CA 1
ATOM 3507 C C . GLU A 1 434 ? -55.045 33.990 -22.806 1.00 58.78 434 GLU A C 1
ATOM 3508 O O . GLU A 1 434 ? -55.365 33.754 -21.643 1.00 58.14 434 GLU A O 1
ATOM 3514 N N . THR A 1 435 ? -55.011 35.221 -23.307 1.00 59.61 435 THR A N 1
ATOM 3515 C CA . THR A 1 435 ? -55.292 36.414 -22.494 1.00 60.46 435 THR A CA 1
ATOM 3516 C C . THR A 1 435 ? -56.737 36.485 -21.996 1.00 60.87 435 THR A C 1
ATOM 3517 O O . THR A 1 435 ? -57.026 37.183 -21.030 1.00 60.72 435 THR A O 1
ATOM 3521 N N . ALA A 1 436 ? -57.631 35.757 -22.657 1.00 61.77 436 ALA A N 1
ATOM 3522 C CA . ALA A 1 436 ? -59.026 35.645 -22.234 1.00 62.99 436 ALA A CA 1
ATOM 3523 C C . ALA A 1 436 ? -59.220 35.192 -20.785 1.00 63.91 436 ALA A C 1
ATOM 3524 O O . ALA A 1 436 ? -60.182 35.602 -20.141 1.00 63.99 436 ALA A O 1
ATOM 3526 N N . LEU A 1 437 ? -58.317 34.362 -20.266 1.00 65.44 437 LEU A N 1
ATOM 3527 C CA . LEU A 1 437 ? -58.475 33.876 -18.889 1.00 66.85 437 LEU A CA 1
ATOM 3528 C C . LEU A 1 437 ? -57.776 34.675 -17.780 1.00 67.70 437 LEU A C 1
ATOM 3529 O O . LEU A 1 437 ? -57.564 34.170 -16.679 1.00 67.81 437 LEU A O 1
ATOM 3534 N N . ASN A 1 438 ? -57.448 35.933 -18.073 1.00 68.85 438 ASN A N 1
ATOM 3535 C CA . ASN A 1 438 ? -57.070 36.906 -17.039 1.00 70.00 438 ASN A CA 1
ATOM 3536 C C . ASN A 1 438 ? -58.334 37.409 -16.349 1.00 70.84 438 ASN A C 1
ATOM 3537 O O . ASN A 1 438 ? -58.303 37.818 -15.183 1.00 70.81 438 ASN A O 1
ATOM 3542 N N . ALA A 1 439 ? -59.440 37.374 -17.095 1.00 71.93 439 ALA A N 1
ATOM 3543 C CA . ALA A 1 439 ? -60.785 37.631 -16.573 1.00 73.00 439 ALA A CA 1
ATOM 3544 C C . ALA A 1 439 ? -61.094 36.783 -15.334 1.00 73.84 439 ALA A C 1
ATOM 3545 O O . ALA A 1 439 ? -61.767 37.247 -14.412 1.00 73.86 439 ALA A O 1
ATOM 3547 N N . LEU A 1 440 ? -60.599 35.546 -15.330 1.00 74.97 440 LEU A N 1
ATOM 3548 C CA . LEU A 1 440 ? -60.698 34.656 -14.177 1.00 76.16 440 LEU A CA 1
ATOM 3549 C C . LEU A 1 440 ? -59.445 34.750 -13.321 1.00 77.09 440 LEU A C 1
ATOM 3550 O O . LEU A 1 440 ? -58.330 34.570 -13.826 1.00 77.46 440 LEU A O 1
ATOM 3555 N N . LYS A 1 441 ? -59.633 35.020 -12.028 1.00 78.07 441 LYS A N 1
ATOM 3556 C CA . LYS A 1 441 ? -58.524 35.130 -11.068 1.00 78.92 441 LYS A CA 1
ATOM 3557 C C . LYS A 1 441 ? -57.565 33.924 -11.139 1.00 79.39 441 LYS A C 1
ATOM 3558 O O . LYS A 1 441 ? -57.961 32.772 -10.918 1.00 79.24 441 LYS A O 1
ATOM 3564 N N . LEU A 1 442 ? -56.310 34.219 -11.475 1.00 80.14 442 LEU A N 1
ATOM 3565 C CA . LEU A 1 442 ? -55.249 33.225 -11.577 1.00 80.75 442 LEU A CA 1
ATOM 3566 C C . LEU A 1 442 ? -54.709 32.952 -10.174 1.00 81.16 442 LEU A C 1
ATOM 3567 O O . LEU A 1 442 ? -54.095 33.828 -9.556 1.00 81.31 442 LEU A O 1
ATOM 3572 N N . VAL A 1 443 ? -54.956 31.744 -9.675 1.00 81.64 443 VAL A N 1
ATOM 3573 C CA . VAL A 1 443 ? -54.499 31.326 -8.351 1.00 82.23 443 VAL A CA 1
ATOM 3574 C C . VAL A 1 443 ? -52.971 31.274 -8.329 1.00 83.01 443 VAL A C 1
ATOM 3575 O O . VAL A 1 443 ? -52.355 30.615 -9.171 1.00 83.07 443 VAL A O 1
ATOM 3579 N N . THR A 1 444 ? -52.369 31.976 -7.368 1.00 83.96 444 THR A N 1
ATOM 3580 C CA . THR A 1 444 ? -50.911 32.134 -7.314 1.00 84.82 444 THR A CA 1
ATOM 3581 C C . THR A 1 444 ? -50.265 31.450 -6.110 1.00 85.39 444 THR A C 1
ATOM 3582 O O . THR A 1 444 ? -50.768 31.542 -4.985 1.00 85.38 444 THR A O 1
ATOM 3586 N N . ASP A 1 445 ? -49.141 30.778 -6.368 1.00 86.22 445 ASP A N 1
ATOM 3587 C CA . ASP A 1 445 ? -48.293 30.196 -5.325 1.00 86.86 445 ASP A CA 1
ATOM 3588 C C . ASP A 1 445 ? -47.999 31.211 -4.219 1.00 87.25 445 ASP A C 1
ATOM 3589 O O . ASP A 1 445 ? -47.809 30.829 -3.063 1.00 87.39 445 ASP A O 1
ATOM 3591 N N . GLU A 1 446 ? -47.978 32.496 -4.582 1.00 87.71 446 GLU A N 1
ATOM 3592 C CA . GLU A 1 446 ? -47.764 33.587 -3.622 1.00 88.09 446 GLU A CA 1
ATOM 3593 C C . GLU A 1 446 ? -49.056 34.271 -3.139 1.00 88.36 446 GLU A C 1
ATOM 3594 O O . GLU A 1 446 ? -49.017 35.054 -2.188 1.00 88.44 446 GLU A O 1
ATOM 3596 N N . ASN A 1 447 ? -50.187 33.982 -3.787 1.00 88.85 447 ASN A N 1
ATOM 3597 C CA . ASN A 1 447 ? -51.491 34.556 -3.396 1.00 89.18 447 ASN A CA 1
ATOM 3598 C C . ASN A 1 447 ? -52.545 33.484 -3.094 1.00 89.40 447 ASN A C 1
ATOM 3599 O O . ASN A 1 447 ? -53.238 33.008 -4.005 1.00 89.42 447 ASN A O 1
ATOM 3604 N N . LYS A 1 448 ? -52.657 33.107 -1.819 1.00 89.54 448 LYS A N 1
ATOM 3605 C CA . LYS A 1 448 ? -53.661 32.130 -1.371 1.00 89.59 448 LYS A CA 1
ATOM 3606 C C . LYS A 1 448 ? -54.359 32.514 -0.063 1.00 89.70 448 LYS A C 1
ATOM 3607 O O . LYS A 1 448 ? -54.525 31.671 0.831 1.00 89.80 448 LYS A O 1
ATOM 3613 N N . GLU A 1 449 ? -54.763 33.785 0.033 1.00 89.67 449 GLU A N 1
ATOM 3614 C CA . GLU A 1 449 ? -55.603 34.274 1.128 1.00 89.51 449 GLU A CA 1
ATOM 3615 C C . GLU A 1 449 ? -56.780 33.315 1.319 1.00 89.51 449 GLU A C 1
ATOM 3616 O O . GLU A 1 449 ? -57.656 33.220 0.456 1.00 89.57 449 GLU A O 1
ATOM 3618 N N . GLU A 1 450 ? -56.776 32.600 2.444 1.00 89.45 450 GLU A N 1
ATOM 3619 C CA . GLU A 1 450 ? -57.705 31.482 2.696 1.00 89.23 450 GLU A CA 1
ATOM 3620 C C . GLU A 1 450 ? -59.193 31.866 2.791 1.00 88.86 450 GLU A C 1
ATOM 3621 O O . GLU A 1 450 ? -60.065 31.060 2.446 1.00 88.94 450 GLU A O 1
ATOM 3627 N N . GLU A 1 451 ? -59.479 33.085 3.249 1.00 88.22 451 GLU A N 1
ATOM 3628 C CA . GLU A 1 451 ? -60.862 33.581 3.337 1.00 87.43 451 GLU A CA 1
ATOM 3629 C C . GLU A 1 451 ? -61.348 34.271 2.047 1.00 86.98 451 GLU A C 1
ATOM 3630 O O . GLU A 1 451 ? -62.244 35.118 2.091 1.00 86.95 451 GLU A O 1
ATOM 3636 N N . SER A 1 452 ? -60.760 33.895 0.910 1.00 86.31 452 SER A N 1
ATOM 3637 C CA . SER A 1 452 ? -61.073 34.498 -0.390 1.00 85.67 452 SER A CA 1
ATOM 3638 C C . SER A 1 452 ? -60.741 33.549 -1.560 1.00 85.22 452 SER A C 1
ATOM 3639 O O . SER A 1 452 ? -61.646 33.025 -2.219 1.00 85.05 452 SER A O 1
ATOM 3642 N N . ILE A 1 453 ? -59.444 33.329 -1.800 1.00 84.60 453 ILE A N 1
ATOM 3643 C CA . ILE A 1 453 ? -58.960 32.459 -2.882 1.00 83.91 453 ILE A CA 1
ATOM 3644 C C . ILE A 1 453 ? -59.130 30.974 -2.531 1.00 83.34 453 ILE A C 1
ATOM 3645 O O . ILE A 1 453 ? -59.775 30.233 -3.279 1.00 83.50 453 ILE A O 1
ATOM 3650 N N . LYS A 1 454 ? -58.559 30.549 -1.399 1.00 82.41 454 LYS A N 1
ATOM 3651 C CA . LYS A 1 454 ? -58.637 29.147 -0.955 1.00 81.22 454 LYS A CA 1
ATOM 3652 C C . LYS A 1 454 ? -60.011 28.844 -0.347 1.00 80.17 454 LYS A C 1
ATOM 3653 O O . LYS A 1 454 ? -60.161 28.684 0.866 1.00 79.95 454 LYS A O 1
ATOM 3655 N N . ASP A 1 455 ? -61.005 28.766 -1.227 1.00 78.85 455 ASP A N 1
ATOM 3656 C CA . ASP A 1 455 ? -62.405 28.651 -0.854 1.00 77.59 455 ASP A CA 1
ATOM 3657 C C . ASP A 1 455 ? -63.235 28.379 -2.106 1.00 76.46 455 ASP A C 1
ATOM 3658 O O . ASP A 1 455 ? -63.951 27.378 -2.181 1.00 76.34 455 ASP A O 1
ATOM 3663 N N . ALA A 1 456 ? -63.128 29.277 -3.084 1.00 74.97 456 ALA A N 1
ATOM 3664 C CA . ALA A 1 456 ? -63.884 29.189 -4.329 1.00 73.61 456 ALA A CA 1
ATOM 3665 C C . ALA A 1 456 ? -63.670 27.851 -5.039 1.00 72.51 456 ALA A C 1
ATOM 3666 O O . ALA A 1 456 ? -62.573 27.283 -4.978 1.00 72.52 456 ALA A O 1
ATOM 3668 N N . PRO A 1 457 ? -64.714 27.337 -5.694 1.00 71.27 457 PRO A N 1
ATOM 3669 C CA . PRO A 1 457 ? -64.544 26.232 -6.639 1.00 70.08 457 PRO A CA 1
ATOM 3670 C C . PRO A 1 457 ? -63.397 26.560 -7.602 1.00 68.76 457 PRO A C 1
ATOM 3671 O O . PRO A 1 457 ? -63.342 27.666 -8.147 1.00 68.67 457 PRO A O 1
ATOM 3675 N N . LYS A 1 458 ? -62.473 25.620 -7.777 1.00 67.11 458 LYS A N 1
ATOM 3676 C CA . LYS A 1 458 ? -61.286 25.860 -8.600 1.00 65.63 458 LYS A CA 1
ATOM 3677 C C . LYS A 1 458 ? -61.135 24.841 -9.729 1.00 64.24 458 LYS A C 1
ATOM 3678 O O . LYS A 1 458 ? -61.528 23.682 -9.594 1.00 63.92 458 LYS A O 1
ATOM 3684 N N . ALA A 1 459 ? -60.593 25.295 -10.854 1.00 62.80 459 ALA A N 1
ATOM 3685 C CA . ALA A 1 459 ? -60.270 24.407 -11.967 1.00 61.47 459 ALA A CA 1
ATOM 3686 C C . ALA A 1 459 ? -58.770 24.271 -12.071 1.00 60.38 459 ALA A C 1
ATOM 3687 O O . ALA A 1 459 ? -58.056 25.262 -12.008 1.00 60.19 459 ALA A O 1
ATOM 3689 N N . TYR A 1 460 ? -58.295 23.040 -12.225 1.00 59.41 460 TYR A N 1
ATOM 3690 C CA . TYR A 1 460 ? -56.865 22.771 -12.325 1.00 58.42 460 TYR A CA 1
ATOM 3691 C C . TYR A 1 460 ? -56.481 22.281 -13.705 1.00 57.66 460 TYR A C 1
ATOM 3692 O O . TYR A 1 460 ? -57.206 21.484 -14.294 1.00 57.57 460 TYR A O 1
ATOM 3701 N N . LEU A 1 461 ? -55.345 22.760 -14.213 1.00 56.83 461 LEU A N 1
ATOM 3702 C CA . LEU A 1 461 ? -54.804 22.283 -15.487 1.00 56.36 461 LEU A CA 1
ATOM 3703 C C . LEU A 1 461 ? -53.421 21.710 -15.287 1.00 55.93 461 LEU A C 1
ATOM 3704 O O . LEU A 1 461 ? -52.637 22.239 -14.511 1.00 56.66 461 LEU A O 1
ATOM 3709 N N . SER A 1 462 ? -53.121 20.625 -15.983 1.00 55.18 462 SER A N 1
ATOM 3710 C CA . SER A 1 462 ? -51.761 20.146 -16.085 1.00 54.69 462 SER A CA 1
ATOM 3711 C C . SER A 1 462 ? -51.507 19.902 -17.545 1.00 54.76 462 SER A C 1
ATOM 3712 O O . SER A 1 462 ? -52.328 19.276 -18.211 1.00 55.14 462 SER A O 1
ATOM 3715 N N . THR A 1 463 ? -50.389 20.398 -18.056 1.00 54.41 463 THR A N 1
ATOM 3716 C CA . THR A 1 463 ? -50.122 20.283 -19.479 1.00 54.48 463 THR A CA 1
ATOM 3717 C C . THR A 1 463 ? -48.747 19.696 -19.782 1.00 54.55 463 THR A C 1
ATOM 3718 O O . THR A 1 463 ? -47.735 20.214 -19.302 1.00 54.56 463 THR A O 1
ATOM 3722 N N . MET A 1 464 ? -48.717 18.620 -20.575 1.00 54.44 464 MET A N 1
ATOM 3723 C CA . MET A 1 464 ? -47.447 18.126 -21.136 1.00 54.84 464 MET A CA 1
ATOM 3724 C C . MET A 1 464 ? -47.259 18.505 -22.600 1.00 53.69 464 MET A C 1
ATOM 3725 O O . MET A 1 464 ? -48.225 18.589 -23.360 1.00 53.78 464 MET A O 1
ATOM 3730 N N . TYR A 1 465 ? -46.009 18.740 -22.976 1.00 52.60 465 TYR A N 1
ATOM 3731 C CA . TYR A 1 465 ? -45.663 19.164 -24.334 1.00 51.64 465 TYR A CA 1
ATOM 3732 C C . TYR A 1 465 ? -44.803 18.099 -25.031 1.00 50.99 465 TYR A C 1
ATOM 3733 O O . TYR A 1 465 ? -43.774 17.673 -24.503 1.00 49.71 465 TYR A O 1
ATOM 3742 N N . ILE A 1 466 ? -45.237 17.672 -26.212 1.00 50.11 466 ILE A N 1
ATOM 3743 C CA . ILE A 1 466 ? -44.367 16.876 -27.080 1.00 49.44 466 ILE A CA 1
ATOM 3744 C C . ILE A 1 466 ? -43.956 17.742 -28.266 1.00 48.85 466 ILE A C 1
ATOM 3745 O O . ILE A 1 466 ? -44.805 18.183 -29.048 1.00 48.71 466 ILE A O 1
ATOM 3750 N N . GLY A 1 467 ? -42.658 17.974 -28.382 1.00 47.81 467 GLY A N 1
ATOM 3751 C CA . GLY A 1 467 ? -42.084 18.596 -29.554 1.00 48.39 467 GLY A CA 1
ATOM 3752 C C . GLY A 1 467 ? -42.045 17.627 -30.723 1.00 48.75 467 GLY A C 1
ATOM 3753 O O . GLY A 1 467 ? -41.807 16.432 -30.552 1.00 48.44 467 GLY A O 1
ATOM 3754 N N . LEU A 1 468 ? -42.282 18.153 -31.921 1.00 49.42 468 LEU A N 1
ATOM 3755 C CA . LEU A 1 468 ? -42.360 17.331 -33.122 1.00 49.61 468 LEU A CA 1
ATOM 3756 C C . LEU A 1 468 ? -41.518 17.881 -34.254 1.00 50.13 468 LEU A C 1
ATOM 3757 O O . LEU A 1 468 ? -41.442 19.090 -34.467 1.00 49.62 468 LEU A O 1
ATOM 3762 N N . ASP A 1 469 ? -40.878 16.950 -34.955 1.00 51.58 469 ASP A N 1
ATOM 3763 C CA . ASP A 1 469 ? -40.113 17.197 -36.162 1.00 53.13 469 ASP A CA 1
ATOM 3764 C C . ASP A 1 469 ? -40.686 16.254 -37.221 1.00 53.81 469 ASP A C 1
ATOM 3765 O O . ASP A 1 469 ? -40.815 15.055 -36.973 1.00 54.28 469 ASP A O 1
ATOM 3770 N N . PHE A 1 470 ? -41.061 16.789 -38.381 1.00 54.55 470 PHE A N 1
ATOM 3771 C CA . PHE A 1 470 ? -41.632 15.969 -39.462 1.00 55.01 470 PHE A CA 1
ATOM 3772 C C . PHE A 1 470 ? -40.652 15.697 -40.612 1.00 55.84 470 PHE A C 1
ATOM 3773 O O . PHE A 1 470 ? -39.653 16.406 -40.764 1.00 56.18 470 PHE A O 1
ATOM 3781 N N . ASN A 1 471 ? -40.932 14.665 -41.409 1.00 56.79 471 ASN A N 1
ATOM 3782 C CA . ASN A 1 471 ? -40.084 14.318 -42.563 1.00 57.61 471 ASN A CA 1
ATOM 3783 C C . ASN A 1 471 ? -40.480 15.016 -43.872 1.00 58.32 471 ASN A C 1
ATOM 3784 O O . ASN A 1 471 ? -39.667 15.106 -44.808 1.00 58.79 471 ASN A O 1
ATOM 3789 N N . ILE A 1 472 ? -41.725 15.498 -43.934 1.00 58.97 472 ILE A N 1
ATOM 3790 C CA . ILE A 1 472 ? -42.222 16.324 -45.050 1.00 59.14 472 ILE A CA 1
ATOM 3791 C C . ILE A 1 472 ? -41.999 15.697 -46.434 1.00 59.31 472 ILE A C 1
ATOM 3792 O O . ILE A 1 472 ? -41.055 16.043 -47.152 1.00 59.34 472 ILE A O 1
ATOM 3794 N N . ASN A 1 474 ? -39.151 16.068 -49.025 1.00 71.63 474 ASN A N 1
ATOM 3795 C CA . ASN A 1 474 ? -39.461 16.466 -50.397 1.00 71.75 474 ASN A CA 1
ATOM 3796 C C . ASN A 1 474 ? -40.813 15.900 -50.879 1.00 71.81 474 ASN A C 1
ATOM 3797 O O . ASN A 1 474 ? -41.026 15.704 -52.085 1.00 71.71 474 ASN A O 1
ATOM 3799 N N . LYS A 1 475 ? -41.723 15.671 -49.926 1.00 71.76 475 LYS A N 1
ATOM 3800 C CA . LYS A 1 475 ? -43.022 15.028 -50.184 1.00 71.68 475 LYS A CA 1
ATOM 3801 C C . LYS A 1 475 ? -44.211 15.938 -49.822 1.00 71.44 475 LYS A C 1
ATOM 3802 O O . LYS A 1 475 ? -44.151 16.666 -48.831 1.00 71.61 475 LYS A O 1
ATOM 3808 N N . LYS A 1 476 ? -45.288 15.886 -50.608 1.00 70.86 476 LYS A N 1
ATOM 3809 C CA . LYS A 1 476 ? -46.409 16.831 -50.446 1.00 70.45 476 LYS A CA 1
ATOM 3810 C C . LYS A 1 476 ? -47.720 16.199 -49.958 1.00 70.00 476 LYS A C 1
ATOM 3811 O O . LYS A 1 476 ? -48.447 15.587 -50.748 1.00 70.11 476 LYS A O 1
ATOM 3817 N N . GLU A 1 477 ? -48.028 16.380 -48.668 1.00 69.16 477 GLU A N 1
ATOM 3818 C CA . GLU A 1 477 ? -49.231 15.785 -48.052 1.00 68.33 477 GLU A CA 1
ATOM 3819 C C . GLU A 1 477 ? -49.575 16.314 -46.646 1.00 67.59 477 GLU A C 1
ATOM 3820 O O . GLU A 1 477 ? -48.712 16.834 -45.922 1.00 67.68 477 GLU A O 1
ATOM 3823 N N . LYS A 1 478 ? -50.845 16.160 -46.269 1.00 66.24 478 LYS A N 1
ATOM 3824 C CA . LYS A 1 478 ? -51.293 16.432 -44.911 1.00 64.90 478 LYS A CA 1
ATOM 3825 C C . LYS A 1 478 ? -50.845 15.284 -44.008 1.00 63.66 478 LYS A C 1
ATOM 3826 O O . LYS A 1 478 ? -51.188 14.124 -44.260 1.00 63.73 478 LYS A O 1
ATOM 3832 N N . VAL A 1 479 ? -50.080 15.617 -42.967 1.00 61.83 479 VAL A N 1
ATOM 3833 C CA . VAL A 1 479 ? -49.632 14.652 -41.957 1.00 60.07 479 VAL A CA 1
ATOM 3834 C C . VAL A 1 479 ? -50.743 14.304 -40.954 1.00 59.05 479 VAL A C 1
ATOM 3835 O O . VAL A 1 479 ? -51.150 15.138 -40.138 1.00 58.30 479 VAL A O 1
ATOM 3839 N N . ASP A 1 480 ? -51.195 13.052 -41.017 1.00 58.06 480 ASP A N 1
ATOM 3840 C CA . ASP A 1 480 ? -52.332 12.549 -40.244 1.00 57.17 480 ASP A CA 1
ATOM 3841 C C . ASP A 1 480 ? -51.946 11.718 -39.001 1.00 56.33 480 ASP A C 1
ATOM 3842 O O . ASP A 1 480 ? -51.472 10.588 -39.107 1.00 56.10 480 ASP A O 1
ATOM 3847 N N . ILE A 1 481 ? -52.177 12.269 -37.818 1.00 55.57 481 ILE A N 1
ATOM 3848 C CA . ILE A 1 481 ? -51.813 11.568 -36.577 1.00 54.55 481 ILE A CA 1
ATOM 3849 C C . ILE A 1 481 ? -52.994 11.381 -35.601 1.00 53.74 481 ILE A C 1
ATOM 3850 O O . ILE A 1 481 ? -52.795 11.262 -34.377 1.00 53.11 481 ILE A O 1
ATOM 3855 N N . HIS A 1 482 ? -54.209 11.327 -36.151 1.00 52.52 482 HIS A N 1
ATOM 3856 C CA . HIS A 1 482 ? -55.400 11.240 -35.317 1.00 51.93 482 HIS A CA 1
ATOM 3857 C C . HIS A 1 482 ? -55.580 9.883 -34.645 1.00 51.73 482 HIS A C 1
ATOM 3858 O O . HIS A 1 482 ? -56.006 9.834 -33.493 1.00 51.50 482 HIS A O 1
ATOM 3865 N N . ILE A 1 483 ? -55.233 8.796 -35.341 1.00 51.53 483 ILE A N 1
ATOM 3866 C CA . ILE A 1 483 ? -55.311 7.446 -34.745 1.00 51.51 483 ILE A CA 1
ATOM 3867 C C . ILE A 1 483 ? -54.489 7.334 -33.448 1.00 51.44 483 ILE A C 1
ATOM 3868 O O . ILE A 1 483 ? -55.044 6.980 -32.409 1.00 51.39 483 ILE A O 1
ATOM 3873 N N . PRO A 1 484 ? -53.189 7.646 -33.492 1.00 51.26 484 PRO A N 1
ATOM 3874 C CA . PRO A 1 484 ? -52.371 7.688 -32.267 1.00 50.96 484 PRO A CA 1
ATOM 3875 C C . PRO A 1 484 ? -52.915 8.598 -31.155 1.00 50.72 484 PRO A C 1
ATOM 3876 O O . PRO A 1 484 ? -52.833 8.237 -29.971 1.00 50.57 484 PRO A O 1
ATOM 3880 N N . CYS A 1 485 ? -53.463 9.757 -31.521 1.00 50.83 485 CYS A N 1
ATOM 3881 C CA . CYS A 1 485 ? -54.024 10.678 -30.522 1.00 50.78 485 CYS A CA 1
ATOM 3882 C C . CYS A 1 485 ? -55.279 10.111 -29.877 1.00 51.20 485 CYS A C 1
ATOM 3883 O O . CYS A 1 485 ? -55.464 10.215 -28.653 1.00 51.29 485 CYS A O 1
ATOM 3886 N N . THR A 1 486 ? -56.105 9.478 -30.704 1.00 51.33 486 THR A N 1
ATOM 3887 C CA . THR A 1 486 ? -57.350 8.845 -30.293 1.00 51.71 486 THR A CA 1
ATOM 3888 C C . THR A 1 486 ? -57.050 7.618 -29.446 1.00 52.48 486 THR A C 1
ATOM 3889 O O . THR A 1 486 ? -57.714 7.376 -28.433 1.00 52.95 486 THR A O 1
ATOM 3893 N N . GLU A 1 487 ? -56.049 6.842 -29.857 1.00 52.56 487 GLU A N 1
ATOM 3894 C CA . GLU A 1 487 ? -55.678 5.664 -29.105 1.00 52.89 487 GLU A CA 1
ATOM 3895 C C . GLU A 1 487 ? -55.203 6.097 -27.727 1.00 53.01 487 GLU A C 1
ATOM 3896 O O . GLU A 1 487 ? -55.664 5.552 -26.723 1.00 53.24 487 GLU A O 1
ATOM 3902 N N . PHE A 1 488 ? -54.310 7.093 -27.689 1.00 52.94 488 PHE A N 1
ATOM 3903 C CA . PHE A 1 488 ? -53.892 7.715 -26.430 1.00 52.82 488 PHE A CA 1
ATOM 3904 C C . PHE A 1 488 ? -55.088 8.104 -25.550 1.00 52.95 488 PHE A C 1
ATOM 3905 O O . PHE A 1 488 ? -55.136 7.720 -24.394 1.00 53.83 488 PHE A O 1
ATOM 3913 N N . VAL A 1 489 ? -56.056 8.837 -26.084 1.00 52.76 489 VAL A N 1
ATOM 3914 C CA . VAL A 1 489 ? -57.185 9.270 -25.267 1.00 52.45 489 VAL A CA 1
ATOM 3915 C C . VAL A 1 489 ? -57.827 8.057 -24.596 1.00 53.09 489 VAL A C 1
ATOM 3916 O O . VAL A 1 489 ? -58.052 8.062 -23.385 1.00 53.31 489 VAL A O 1
ATOM 3920 N N . ASN A 1 490 ? -58.084 7.007 -25.373 1.00 53.54 490 ASN A N 1
ATOM 3921 C CA . ASN A 1 490 ? -58.685 5.777 -24.829 1.00 54.25 490 ASN A CA 1
ATOM 3922 C C . ASN A 1 490 ? -57.818 5.013 -23.809 1.00 54.66 490 ASN A C 1
ATOM 3923 O O . ASN A 1 490 ? -58.326 4.198 -23.048 1.00 54.90 490 ASN A O 1
ATOM 3928 N N . LEU A 1 491 ? -56.520 5.279 -23.808 1.00 55.21 491 LEU A N 1
ATOM 3929 C CA . LEU A 1 491 ? -55.619 4.738 -22.804 1.00 56.24 491 LEU A CA 1
ATOM 3930 C C . LEU A 1 491 ? -55.770 5.436 -21.461 1.00 56.87 491 LEU A C 1
ATOM 3931 O O . LEU A 1 491 ? -55.431 4.864 -20.434 1.00 56.99 491 LEU A O 1
ATOM 3936 N N . CYS A 1 492 ? -56.274 6.668 -21.466 1.00 57.74 492 CYS A N 1
ATOM 3937 C CA . CYS A 1 492 ? -56.486 7.409 -20.230 1.00 58.77 492 CYS A CA 1
ATOM 3938 C C . CYS A 1 492 ? -57.753 6.892 -19.579 1.00 60.62 492 CYS A C 1
ATOM 3939 O O . CYS A 1 492 ? -58.597 7.642 -19.095 1.00 60.76 492 CYS A O 1
ATOM 3942 N N . ARG A 1 493 ? -57.846 5.571 -19.578 1.00 62.91 493 ARG A N 1
ATOM 3943 C CA . ARG A 1 493 ? -59.058 4.840 -19.252 1.00 64.66 493 ARG A CA 1
ATOM 3944 C C . ARG A 1 493 ? -59.178 4.672 -17.751 1.00 65.21 493 ARG A C 1
ATOM 3945 O O . ARG A 1 493 ? -58.210 4.328 -17.032 1.00 64.79 493 ARG A O 1
ATOM 3953 N N . SER A 1 494 ? -60.410 4.910 -17.314 1.00 66.16 494 SER A N 1
ATOM 3954 C CA . SER A 1 494 ? -60.829 4.860 -15.926 1.00 66.17 494 SER A CA 1
ATOM 3955 C C . SER A 1 494 ? -60.742 3.395 -15.445 1.00 66.73 494 SER A C 1
ATOM 3956 O O . SER A 1 494 ? -61.634 2.594 -15.724 1.00 66.93 494 SER A O 1
ATOM 3959 N N . PHE A 1 495 ? -59.651 3.049 -14.755 1.00 67.29 495 PHE A N 1
ATOM 3960 C CA . PHE A 1 495 ? -59.368 1.646 -14.371 1.00 67.68 495 PHE A CA 1
ATOM 3961 C C . PHE A 1 495 ? -60.356 1.075 -13.340 1.00 67.84 495 PHE A C 1
ATOM 3962 O O . PHE A 1 495 ? -61.270 0.315 -13.706 1.00 68.12 495 PHE A O 1
ATOM 3964 N N . ASN A 1 496 ? -60.167 1.428 -12.066 1.00 67.73 496 ASN A N 1
ATOM 3965 C CA . ASN A 1 496 ? -61.181 1.169 -11.029 1.00 67.61 496 ASN A CA 1
ATOM 3966 C C . ASN A 1 496 ? -61.623 2.462 -10.329 1.00 67.10 496 ASN A C 1
ATOM 3967 O O . ASN A 1 496 ? -61.788 2.516 -9.106 1.00 67.20 496 ASN A O 1
ATOM 3972 N N . GLU A 1 497 ? -61.799 3.496 -11.148 1.00 66.24 497 GLU A N 1
ATOM 3973 C CA . GLU A 1 497 ? -62.246 4.826 -10.745 1.00 65.08 497 GLU A CA 1
ATOM 3974 C C . GLU A 1 497 ? -62.729 5.473 -12.042 1.00 64.13 497 GLU A C 1
ATOM 3975 O O . GLU A 1 497 ? -62.325 5.040 -13.124 1.00 64.26 497 GLU A O 1
ATOM 3977 N N . ASP A 1 498 ? -63.575 6.498 -11.946 1.00 62.43 498 ASP A N 1
ATOM 3978 C CA . ASP A 1 498 ? -64.240 7.063 -13.123 1.00 60.49 498 ASP A CA 1
ATOM 3979 C C . ASP A 1 498 ? -63.768 8.489 -13.417 1.00 58.78 498 ASP A C 1
ATOM 3980 O O . ASP A 1 498 ? -63.636 9.301 -12.503 1.00 58.42 498 ASP A O 1
ATOM 3985 N N . TYR A 1 499 ? -63.509 8.786 -14.691 1.00 56.81 499 TYR A N 1
ATOM 3986 C CA . TYR A 1 499 ? -63.191 10.161 -15.107 1.00 54.86 499 TYR A CA 1
ATOM 3987 C C . TYR A 1 499 ? -64.041 10.665 -16.276 1.00 53.40 499 TYR A C 1
ATOM 3988 O O . TYR A 1 499 ? -63.719 11.674 -16.917 1.00 53.02 499 TYR A O 1
ATOM 3997 N N . GLY A 1 500 ? -65.148 9.970 -16.518 1.00 51.88 500 GLY A N 1
ATOM 3998 C CA . GLY A 1 500 ? -66.064 10.303 -17.600 1.00 49.67 500 GLY A CA 1
ATOM 3999 C C . GLY A 1 500 ? -67.066 11.423 -17.346 1.00 48.15 500 GLY A C 1
ATOM 4000 O O . GLY A 1 500 ? -67.774 11.816 -18.280 1.00 48.48 500 GLY A O 1
ATOM 4001 N N . ASP A 1 501 ? -67.147 11.945 -16.117 1.00 45.94 501 ASP A N 1
ATOM 4002 C CA . ASP A 1 501 ? -68.048 13.073 -15.859 1.00 43.91 501 ASP A CA 1
ATOM 4003 C C . ASP A 1 501 ? -67.438 14.406 -16.271 1.00 42.77 501 ASP A C 1
ATOM 4004 O O . ASP A 1 501 ? -66.929 15.122 -15.423 1.00 42.76 501 ASP A O 1
ATOM 4009 N N . HIS A 1 502 ? -67.558 14.762 -17.550 1.00 41.77 502 HIS A N 1
ATOM 4010 C CA . HIS A 1 502 ? -66.873 15.939 -18.097 1.00 41.43 502 HIS A CA 1
ATOM 4011 C C . HIS A 1 502 ? -67.247 17.276 -17.447 1.00 41.89 502 HIS A C 1
ATOM 4012 O O . HIS A 1 502 ? -66.547 18.272 -17.641 1.00 42.37 502 HIS A O 1
ATOM 4019 N N . LYS A 1 503 ? -68.333 17.306 -16.675 1.00 42.25 503 LYS A N 1
ATOM 4020 C CA . LYS A 1 503 ? -68.591 18.430 -15.758 1.00 42.10 503 LYS A CA 1
ATOM 4021 C C . LYS A 1 503 ? -67.432 18.630 -14.761 1.00 42.26 503 LYS A C 1
ATOM 4022 O O . LYS A 1 503 ? -67.273 19.706 -14.179 1.00 42.71 503 LYS A O 1
ATOM 4028 N N . VAL A 1 504 ? -66.623 17.589 -14.586 1.00 42.46 504 VAL A N 1
ATOM 4029 C CA . VAL A 1 504 ? -65.511 17.590 -13.634 1.00 42.46 504 VAL A CA 1
ATOM 4030 C C . VAL A 1 504 ? -64.177 17.378 -14.356 1.00 42.96 504 VAL A C 1
ATOM 4031 O O . VAL A 1 504 ? -63.344 18.296 -14.363 1.00 43.07 504 VAL A O 1
ATOM 4035 N N . PHE A 1 505 ? -63.964 16.212 -14.978 1.00 43.23 505 PHE A N 1
ATOM 4036 C CA . PHE A 1 505 ? -62.649 15.964 -15.650 1.00 44.64 505 PHE A CA 1
ATOM 4037 C C . PHE A 1 505 ? -62.683 16.164 -17.168 1.00 45.44 505 PHE A C 1
ATOM 4038 O O . PHE A 1 505 ? -63.708 15.913 -17.821 1.00 46.17 505 PHE A O 1
ATOM 4046 N N . ASN A 1 506 ? -61.568 16.614 -17.722 1.00 45.61 506 ASN A N 1
ATOM 4047 C CA . ASN A 1 506 ? -61.464 16.752 -19.168 1.00 46.60 506 ASN A CA 1
ATOM 4048 C C . ASN A 1 506 ? -60.077 16.424 -19.662 1.00 47.19 506 ASN A C 1
ATOM 4049 O O . ASN A 1 506 ? -59.132 16.361 -18.880 1.00 47.37 506 ASN A O 1
ATOM 4054 N N . LEU A 1 507 ? -59.987 16.167 -20.962 1.00 47.88 507 LEU A N 1
ATOM 4055 C CA . LEU A 1 507 ? -58.733 15.851 -21.605 1.00 48.34 507 LEU A CA 1
ATOM 4056 C C . LEU A 1 507 ? -58.750 16.422 -22.996 1.00 48.53 507 LEU A C 1
ATOM 4057 O O . LEU A 1 507 ? -59.697 16.222 -23.757 1.00 49.53 507 LEU A O 1
ATOM 4062 N N . ALA A 1 508 ? -57.711 17.155 -23.327 1.00 48.69 508 ALA A N 1
ATOM 4063 C CA . ALA A 1 508 ? -57.669 17.790 -24.614 1.00 48.76 508 ALA A CA 1
ATOM 4064 C C . ALA A 1 508 ? -56.262 17.733 -25.099 1.00 49.13 508 ALA A C 1
ATOM 4065 O O . ALA A 1 508 ? -55.315 17.761 -24.294 1.00 49.01 508 ALA A O 1
ATOM 4067 N N . LEU A 1 509 ? -56.138 17.616 -26.418 1.00 49.23 509 LEU A N 1
ATOM 4068 C CA . LEU A 1 509 ? -54.857 17.694 -27.098 1.00 48.97 509 LEU A CA 1
ATOM 4069 C C . LEU A 1 509 ? -54.983 18.789 -28.130 1.00 49.29 509 LEU A C 1
ATOM 4070 O O . LEU A 1 509 ? -56.061 19.032 -28.682 1.00 49.37 509 LEU A O 1
ATOM 4075 N N . ARG A 1 510 ? -53.874 19.465 -28.362 1.00 49.67 510 ARG A N 1
ATOM 4076 C CA . ARG A 1 510 ? -53.836 20.620 -29.216 1.00 50.07 510 ARG A CA 1
ATOM 4077 C C . ARG A 1 510 ? -52.483 20.665 -29.929 1.00 50.45 510 ARG A C 1
ATOM 4078 O O . ARG A 1 510 ? -51.422 20.491 -29.305 1.00 51.02 510 ARG A O 1
ATOM 4086 N N . PHE A 1 511 ? -52.529 20.874 -31.235 1.00 50.01 511 PHE A N 1
ATOM 4087 C CA . PHE A 1 511 ? -51.330 21.027 -32.022 1.00 50.36 511 PHE A CA 1
ATOM 4088 C C . PHE A 1 511 ? -51.062 22.517 -32.254 1.00 50.94 511 PHE A C 1
ATOM 4089 O O . PHE A 1 511 ? -51.931 23.272 -32.703 1.00 50.69 511 PHE A O 1
ATOM 4097 N N . VAL A 1 512 ? -49.836 22.926 -31.958 1.00 51.79 512 VAL A N 1
ATOM 4098 C CA . VAL A 1 512 ? -49.512 24.335 -31.835 1.00 52.38 512 VAL A CA 1
ATOM 4099 C C . VAL A 1 512 ? -48.177 24.650 -32.458 1.00 52.67 512 VAL A C 1
ATOM 4100 O O . VAL A 1 512 ? -47.206 23.908 -32.299 1.00 53.42 512 VAL A O 1
ATOM 4104 N N . LYS A 1 513 ? -48.133 25.761 -33.173 1.00 52.90 513 LYS A N 1
ATOM 4105 C CA . LYS A 1 513 ? -46.898 26.236 -33.758 1.00 53.12 513 LYS A CA 1
ATOM 4106 C C . LYS A 1 513 ? -46.046 26.921 -32.672 1.00 52.99 513 LYS A C 1
ATOM 4107 O O . LYS A 1 513 ? -46.585 27.484 -31.724 1.00 53.19 513 LYS A O 1
ATOM 4113 N N . GLY A 1 514 ? -44.724 26.834 -32.795 1.00 52.83 514 GLY A N 1
ATOM 4114 C CA . GLY A 1 514 ? -43.791 27.415 -31.812 1.00 52.97 514 GLY A CA 1
ATOM 4115 C C . GLY A 1 514 ? -44.104 28.830 -31.329 1.00 52.99 514 GLY A C 1
ATOM 4116 O O . GLY A 1 514 ? -44.198 29.079 -30.125 1.00 52.88 514 GLY A O 1
ATOM 4117 N N . TYR A 1 515 ? -44.267 29.761 -32.264 1.00 52.78 515 TYR A N 1
ATOM 4118 C CA . TYR A 1 515 ? -44.556 31.147 -31.904 1.00 52.78 515 TYR A CA 1
ATOM 4119 C C . TYR A 1 515 ? -45.841 31.357 -31.093 1.00 52.55 515 TYR A C 1
ATOM 4120 O O . TYR A 1 515 ? -45.966 32.347 -30.366 1.00 52.61 515 TYR A O 1
ATOM 4129 N N . ASP A 1 516 ? -46.789 30.432 -31.215 1.00 51.90 516 ASP A N 1
ATOM 4130 C CA . ASP A 1 516 ? -48.077 30.575 -30.552 1.00 51.50 516 ASP A CA 1
ATOM 4131 C C . ASP A 1 516 ? -48.126 29.776 -29.231 1.00 51.03 516 ASP A C 1
ATOM 4132 O O . ASP A 1 516 ? -49.195 29.497 -28.693 1.00 51.44 516 ASP A O 1
ATOM 4137 N N . LEU A 1 517 ? -46.966 29.414 -28.701 1.00 50.13 517 LEU A N 1
ATOM 4138 C CA . LEU A 1 517 ? -46.931 28.683 -27.450 1.00 49.39 517 LEU A CA 1
ATOM 4139 C C . LEU A 1 517 ? -47.418 29.562 -26.304 1.00 49.21 517 LEU A C 1
ATOM 4140 O O . LEU A 1 517 ? -47.183 30.766 -26.310 1.00 48.78 517 LEU A O 1
ATOM 4145 N N . PRO A 1 518 ? -48.142 28.964 -25.358 1.00 49.11 518 PRO A N 1
ATOM 4146 C CA . PRO A 1 518 ? -48.512 29.635 -24.107 1.00 49.33 518 PRO A CA 1
ATOM 4147 C C . PRO A 1 518 ? -47.332 30.305 -23.378 1.00 49.48 518 PRO A C 1
ATOM 4148 O O . PRO A 1 518 ? -46.267 29.712 -23.281 1.00 49.46 518 PRO A O 1
ATOM 4152 N N . ASP A 1 519 ? -47.540 31.525 -22.874 1.00 49.90 519 ASP A N 1
ATOM 4153 C CA . ASP A 1 519 ? -46.533 32.261 -22.089 1.00 50.70 519 ASP A CA 1
ATOM 4154 C C . ASP A 1 519 ? -45.876 31.435 -20.991 1.00 51.16 519 ASP A C 1
ATOM 4155 O O . ASP A 1 519 ? -44.654 31.443 -20.851 1.00 50.99 519 ASP A O 1
ATOM 4160 N N . GLU A 1 520 ? -46.707 30.737 -20.212 1.00 51.90 520 GLU A N 1
ATOM 4161 C CA . GLU A 1 520 ? -46.264 29.906 -19.080 1.00 52.02 520 GLU A CA 1
ATOM 4162 C C . GLU A 1 520 ? -45.007 29.120 -19.398 1.00 51.67 520 GLU A C 1
ATOM 4163 O O . GLU A 1 520 ? -44.286 28.709 -18.514 1.00 52.04 520 GLU A O 1
ATOM 4169 N N . VAL A 1 521 ? -44.770 28.917 -20.679 1.00 51.60 521 VAL A N 1
ATOM 4170 C CA . VAL A 1 521 ? -43.714 28.062 -21.168 1.00 52.11 521 VAL A CA 1
ATOM 4171 C C . VAL A 1 521 ? -42.325 28.754 -21.228 1.00 52.40 521 VAL A C 1
ATOM 4172 O O . VAL A 1 521 ? -41.299 28.088 -21.304 1.00 52.68 521 VAL A O 1
ATOM 4176 N N . PHE A 1 522 ? -42.310 30.081 -21.154 1.00 52.76 522 PHE A N 1
ATOM 4177 C CA . PHE A 1 522 ? -41.084 30.860 -21.223 1.00 53.30 522 PHE A CA 1
ATOM 4178 C C . PHE A 1 522 ? -40.771 31.501 -19.872 1.00 54.25 522 PHE A C 1
ATOM 4179 O O . PHE A 1 522 ? -41.680 31.976 -19.180 1.00 54.37 522 PHE A O 1
ATOM 4187 N N . ASP A 1 523 ? -39.489 31.491 -19.499 1.00 54.94 523 ASP A N 1
ATOM 4188 C CA . ASP A 1 523 ? -39.018 32.099 -18.248 1.00 56.33 523 ASP A CA 1
ATOM 4189 C C . ASP A 1 523 ? -39.189 33.621 -18.256 1.00 56.74 523 ASP A C 1
ATOM 4190 O O . ASP A 1 523 ? -39.638 34.201 -19.251 1.00 56.56 523 ASP A O 1
ATOM 4195 N N . GLU A 1 524 ? -38.815 34.259 -17.145 1.00 57.37 524 GLU A N 1
ATOM 4196 C CA . GLU A 1 524 ? -38.785 35.718 -17.057 1.00 57.85 524 GLU A CA 1
ATOM 4197 C C . GLU A 1 524 ? -37.837 36.327 -18.100 1.00 58.17 524 GLU A C 1
ATOM 4198 O O . GLU A 1 524 ? -38.155 37.362 -18.699 1.00 58.02 524 GLU A O 1
ATOM 4200 N N . ASN A 1 525 ? -36.691 35.673 -18.328 1.00 58.57 525 ASN A N 1
ATOM 4201 C CA . ASN A 1 525 ? -35.656 36.204 -19.239 1.00 58.92 525 ASN A CA 1
ATOM 4202 C C . ASN A 1 525 ? -35.733 35.747 -20.706 1.00 58.87 525 ASN A C 1
ATOM 4203 O O . ASN A 1 525 ? -34.946 36.196 -21.540 1.00 58.66 525 ASN A O 1
ATOM 4208 N N . GLU A 1 526 ? -36.682 34.863 -21.015 1.00 58.93 526 GLU A N 1
ATOM 4209 C CA . GLU A 1 526 ? -36.868 34.395 -22.387 1.00 58.74 526 GLU A CA 1
ATOM 4210 C C . GLU A 1 526 ? -37.881 35.233 -23.156 1.00 58.70 526 GLU A C 1
ATOM 4211 O O . GLU A 1 526 ? -38.920 35.614 -22.628 1.00 58.62 526 GLU A O 1
ATOM 4217 N N . LYS A 1 527 ? -37.555 35.520 -24.410 1.00 58.87 527 LYS A N 1
ATOM 4218 C CA . LYS A 1 527 ? -38.472 36.193 -25.317 1.00 59.25 527 LYS A CA 1
ATOM 4219 C C . LYS A 1 527 ? -39.048 35.161 -26.281 1.00 59.18 527 LYS A C 1
ATOM 4220 O O . LYS A 1 527 ? -38.298 34.449 -26.947 1.00 59.46 527 LYS A O 1
ATOM 4226 N N . ARG A 1 528 ? -40.375 35.073 -26.343 1.00 59.02 528 ARG A N 1
ATOM 4227 C CA . ARG A 1 528 ? -41.052 34.104 -27.216 1.00 58.78 528 ARG A CA 1
ATOM 4228 C C . ARG A 1 528 ? -40.702 34.313 -28.698 1.00 58.70 528 ARG A C 1
ATOM 4229 O O . ARG A 1 528 ? -40.486 35.447 -29.125 1.00 58.70 528 ARG A O 1
ATOM 4237 N N . PRO A 1 529 ? -40.630 33.231 -29.475 1.00 58.67 529 PRO A N 1
ATOM 4238 C CA . PRO A 1 529 ? -40.368 33.336 -30.902 1.00 58.71 529 PRO A CA 1
ATOM 4239 C C . PRO A 1 529 ? -41.600 33.831 -31.643 1.00 59.20 529 PRO A C 1
ATOM 4240 O O . PRO A 1 529 ? -42.716 33.752 -31.115 1.00 59.05 529 PRO A O 1
ATOM 4244 N N . SER A 1 530 ? -41.387 34.334 -32.856 1.00 59.81 530 SER A N 1
ATOM 4245 C CA . SER A 1 530 ? -42.439 34.965 -33.652 1.00 60.39 530 SER A CA 1
ATOM 4246 C C . SER A 1 530 ? -42.581 34.306 -35.028 1.00 60.77 530 SER A C 1
ATOM 4247 O O . SER A 1 530 ? -41.788 33.429 -35.383 1.00 61.02 530 SER A O 1
ATOM 4250 N N . LYS A 1 531 ? -43.593 34.725 -35.792 1.00 61.08 531 LYS A N 1
ATOM 4251 C CA . LYS A 1 531 ? -43.888 34.141 -37.104 1.00 61.24 531 LYS A CA 1
ATOM 4252 C C . LYS A 1 531 ? -42.728 34.299 -38.097 1.00 61.49 531 LYS A C 1
ATOM 4253 O O . LYS A 1 531 ? -42.362 35.416 -38.488 1.00 61.52 531 LYS A O 1
ATOM 4255 N N . LYS A 1 532 ? -42.146 33.163 -38.480 1.00 61.78 532 LYS A N 1
ATOM 4256 C CA . LYS A 1 532 ? -40.991 33.113 -39.387 1.00 61.76 532 LYS A CA 1
ATOM 4257 C C . LYS A 1 532 ? -41.384 33.419 -40.834 1.00 61.62 532 LYS A C 1
ATOM 4258 O O . LYS A 1 532 ? -41.488 34.581 -41.232 1.00 61.65 532 LYS A O 1
ATOM 4260 N N . SER B 1 3 ? -6.074 -13.573 -42.504 1.00 65.75 3 SER B N 1
ATOM 4261 C CA . SER B 1 3 ? -4.643 -13.141 -42.583 1.00 65.51 3 SER B CA 1
ATOM 4262 C C . SER B 1 3 ? -3.995 -13.271 -41.203 1.00 65.22 3 SER B C 1
ATOM 4263 O O . SER B 1 3 ? -2.995 -13.988 -41.037 1.00 65.54 3 SER B O 1
ATOM 4265 N N . GLN B 1 4 ? -4.580 -12.582 -40.221 1.00 64.09 4 GLN B N 1
ATOM 4266 C CA . GLN B 1 4 ? -4.159 -12.679 -38.830 1.00 62.72 4 GLN B CA 1
ATOM 4267 C C . GLN B 1 4 ? -4.999 -13.688 -38.041 1.00 61.52 4 GLN B C 1
ATOM 4268 O O . GLN B 1 4 ? -4.476 -14.363 -37.153 1.00 61.35 4 GLN B O 1
ATOM 4274 N N . LYS B 1 5 ? -6.287 -13.789 -38.384 1.00 59.93 5 LYS B N 1
ATOM 4275 C CA . LYS B 1 5 ? -7.264 -14.631 -37.680 1.00 58.61 5 LYS B CA 1
ATOM 4276 C C . LYS B 1 5 ? -6.749 -16.041 -37.465 1.00 57.18 5 LYS B C 1
ATOM 4277 O O . LYS B 1 5 ? -7.119 -16.721 -36.510 1.00 57.11 5 LYS B O 1
ATOM 4283 N N . VAL B 1 6 ? -5.864 -16.446 -38.363 1.00 55.63 6 VAL B N 1
ATOM 4284 C CA . VAL B 1 6 ? -5.246 -17.756 -38.375 1.00 54.25 6 VAL B CA 1
ATOM 4285 C C . VAL B 1 6 ? -4.305 -18.025 -37.183 1.00 53.44 6 VAL B C 1
ATOM 4286 O O . VAL B 1 6 ? -4.025 -19.179 -36.872 1.00 52.74 6 VAL B O 1
ATOM 4290 N N . PHE B 1 7 ? -3.848 -16.967 -36.506 1.00 52.87 7 PHE B N 1
ATOM 4291 C CA . PHE B 1 7 ? -2.970 -17.114 -35.328 1.00 52.58 7 PHE B CA 1
ATOM 4292 C C . PHE B 1 7 ? -3.687 -16.899 -33.981 1.00 52.06 7 PHE B C 1
ATOM 4293 O O . PHE B 1 7 ? -3.053 -16.905 -32.924 1.00 51.87 7 PHE B O 1
ATOM 4301 N N . GLY B 1 8 ? -5.007 -16.717 -34.024 1.00 51.98 8 GLY B N 1
ATOM 4302 C CA . GLY B 1 8 ? -5.830 -16.626 -32.813 1.00 51.32 8 GLY B CA 1
ATOM 4303 C C . GLY B 1 8 ? -5.872 -15.263 -32.159 1.00 51.19 8 GLY B C 1
ATOM 4304 O O . GLY B 1 8 ? -5.209 -14.323 -32.597 1.00 51.73 8 GLY B O 1
ATOM 4305 N N . ILE B 1 9 ? -6.642 -15.161 -31.084 1.00 50.86 9 ILE B N 1
ATOM 4306 C CA . ILE B 1 9 ? -6.903 -13.879 -30.430 1.00 50.25 9 ILE B CA 1
ATOM 4307 C C . ILE B 1 9 ? -5.758 -13.357 -29.587 1.00 50.26 9 ILE B C 1
ATOM 4308 O O . ILE B 1 9 ? -5.825 -12.231 -29.089 1.00 50.74 9 ILE B O 1
ATOM 4313 N N . THR B 1 10 ? -4.725 -14.170 -29.388 1.00 50.16 10 THR B N 1
ATOM 4314 C CA . THR B 1 10 ? -3.505 -13.699 -28.699 1.00 49.75 10 THR B CA 1
ATOM 4315 C C . THR B 1 10 ? -2.244 -13.806 -29.541 1.00 49.50 10 THR B C 1
ATOM 4316 O O . THR B 1 10 ? -1.155 -13.563 -29.028 1.00 50.68 10 THR B O 1
ATOM 4320 N N . GLY B 1 11 ? -2.376 -14.186 -30.811 1.00 48.79 11 GLY B N 1
ATOM 4321 C CA . GLY B 1 11 ? -1.228 -14.485 -31.662 1.00 47.77 11 GLY B CA 1
ATOM 4322 C C . GLY B 1 11 ? -0.468 -15.742 -31.256 1.00 47.62 11 GLY B C 1
ATOM 4323 O O . GLY B 1 11 ? -0.802 -16.391 -30.272 1.00 46.96 11 GLY B O 1
ATOM 4324 N N . PRO B 1 12 ? 0.604 -16.059 -31.981 1.00 47.85 12 PRO B N 1
ATOM 4325 C CA . PRO B 1 12 ? 1.353 -17.295 -31.746 1.00 47.71 12 PRO B CA 1
ATOM 4326 C C . PRO B 1 12 ? 2.077 -17.273 -30.406 1.00 47.64 12 PRO B C 1
ATOM 4327 O O . PRO B 1 12 ? 2.360 -16.203 -29.879 1.00 47.65 12 PRO B O 1
ATOM 4331 N N . VAL B 1 13 ? 2.334 -18.450 -29.847 1.00 47.69 13 VAL B N 1
ATOM 4332 C CA . VAL B 1 13 ? 3.291 -18.594 -28.754 1.00 47.24 13 VAL B CA 1
ATOM 4333 C C . VAL B 1 13 ? 4.664 -18.618 -29.397 1.00 47.11 13 VAL B C 1
ATOM 4334 O O . VAL B 1 13 ? 5.608 -18.099 -28.820 1.00 47.27 13 VAL B O 1
ATOM 4338 N N . SER B 1 14 ? 4.754 -19.215 -30.593 1.00 46.72 14 SER B N 1
ATOM 4339 C CA . SER B 1 14 ? 6.026 -19.438 -31.311 1.00 46.34 14 SER B CA 1
ATOM 4340 C C . SER B 1 14 ? 5.815 -19.669 -32.819 1.00 45.61 14 SER B C 1
ATOM 4341 O O . SER B 1 14 ? 4.933 -20.442 -33.203 1.00 46.23 14 SER B O 1
ATOM 4344 N N . THR B 1 15 ? 6.605 -19.007 -33.665 1.00 44.53 15 THR B N 1
ATOM 4345 C CA . THR B 1 15 ? 6.535 -19.237 -35.125 1.00 43.61 15 THR B CA 1
ATOM 4346 C C . THR B 1 15 ? 7.592 -20.234 -35.648 1.00 43.50 15 THR B C 1
ATOM 4347 O O . THR B 1 15 ? 7.604 -20.571 -36.837 1.00 43.40 15 THR B O 1
ATOM 4351 N N . VAL B 1 16 ? 8.470 -20.691 -34.759 1.00 42.77 16 VAL B N 1
ATOM 4352 C CA . VAL B 1 16 ? 9.486 -21.687 -35.079 1.00 42.25 16 VAL B CA 1
ATOM 4353 C C . VAL B 1 16 ? 8.914 -22.995 -35.687 1.00 42.04 16 VAL B C 1
ATOM 4354 O O . VAL B 1 16 ? 7.922 -23.540 -35.190 1.00 41.66 16 VAL B O 1
ATOM 4358 N N . GLY B 1 17 ? 9.550 -23.470 -36.764 1.00 41.55 17 GLY B N 1
ATOM 4359 C CA . GLY B 1 17 ? 9.163 -24.707 -37.452 1.00 41.30 17 GLY B CA 1
ATOM 4360 C C . GLY B 1 17 ? 9.666 -26.002 -36.819 1.00 41.18 17 GLY B C 1
ATOM 4361 O O . GLY B 1 17 ? 10.425 -25.980 -35.850 1.00 40.91 17 GLY B O 1
ATOM 4362 N N . ALA B 1 18 ? 9.232 -27.138 -37.369 1.00 41.03 18 ALA B N 1
ATOM 4363 C CA . ALA B 1 18 ? 9.535 -28.454 -36.790 1.00 40.75 18 ALA B CA 1
ATOM 4364 C C . ALA B 1 18 ? 11.005 -28.833 -36.941 1.00 40.89 18 ALA B C 1
ATOM 4365 O O . ALA B 1 18 ? 11.646 -28.502 -37.946 1.00 40.90 18 ALA B O 1
ATOM 4367 N N . THR B 1 19 ? 11.542 -29.515 -35.935 1.00 40.69 19 THR B N 1
ATOM 4368 C CA . THR B 1 19 ? 12.894 -30.058 -36.042 1.00 40.53 19 THR B CA 1
ATOM 4369 C C . THR B 1 19 ? 12.816 -31.486 -36.579 1.00 40.65 19 THR B C 1
ATOM 4370 O O . THR B 1 19 ? 11.741 -32.115 -36.566 1.00 40.97 19 THR B O 1
ATOM 4374 N N . ALA B 1 20 ? 13.950 -31.982 -37.053 1.00 40.19 20 ALA B N 1
ATOM 4375 C CA . ALA B 1 20 ? 14.069 -33.328 -37.596 1.00 40.44 20 ALA B CA 1
ATOM 4376 C C . ALA B 1 20 ? 13.649 -34.408 -36.599 1.00 40.46 20 ALA B C 1
ATOM 4377 O O . ALA B 1 20 ? 13.175 -35.467 -37.001 1.00 41.03 20 ALA B O 1
ATOM 4379 N N . ALA B 1 21 ? 13.829 -34.142 -35.308 1.00 40.63 21 ALA B N 1
ATOM 4380 C CA . ALA B 1 21 ? 13.411 -35.071 -34.263 1.00 40.99 21 ALA B CA 1
ATOM 4381 C C . ALA B 1 21 ? 11.885 -35.067 -34.080 1.00 41.69 21 ALA B C 1
ATOM 4382 O O . ALA B 1 21 ? 11.298 -36.117 -33.826 1.00 42.03 21 ALA B O 1
ATOM 4384 N N . GLU B 1 22 ? 11.250 -33.901 -34.205 1.00 41.96 22 GLU B N 1
ATOM 4385 C CA . GLU B 1 22 ? 9.782 -33.826 -34.154 1.00 43.23 22 GLU B CA 1
ATOM 4386 C C . GLU B 1 22 ? 9.136 -34.503 -35.374 1.00 43.26 22 GLU B C 1
ATOM 4387 O O . GLU B 1 22 ? 8.232 -35.314 -35.224 1.00 42.78 22 GLU B O 1
ATOM 4393 N N . ASN B 1 23 ? 9.647 -34.198 -36.570 1.00 43.97 23 ASN B N 1
ATOM 4394 C CA . ASN B 1 23 ? 9.234 -34.871 -37.815 1.00 44.27 23 ASN B CA 1
ATOM 4395 C C . ASN B 1 23 ? 9.296 -36.392 -37.743 1.00 44.43 23 ASN B C 1
ATOM 4396 O O . ASN B 1 23 ? 8.353 -37.086 -38.151 1.00 44.35 23 ASN B O 1
ATOM 4401 N N . LYS B 1 24 ? 10.402 -36.899 -37.204 1.00 44.56 24 LYS B N 1
ATOM 4402 C CA . LYS B 1 24 ? 10.541 -38.325 -36.937 1.00 44.77 24 LYS B CA 1
ATOM 4403 C C . LYS B 1 24 ? 9.428 -38.823 -35.989 1.00 44.98 24 LYS B C 1
ATOM 4404 O O . LYS B 1 24 ? 8.908 -39.925 -36.167 1.00 45.08 24 LYS B O 1
ATOM 4410 N N . LEU B 1 25 ? 9.048 -38.008 -35.009 1.00 45.01 25 LEU B N 1
ATOM 4411 C CA . LEU B 1 25 ? 7.952 -38.373 -34.115 1.00 45.46 25 LEU B CA 1
ATOM 4412 C C . LEU B 1 25 ? 6.590 -38.243 -34.808 1.00 45.75 25 LEU B C 1
ATOM 4413 O O . LEU B 1 25 ? 5.668 -39.031 -34.545 1.00 45.75 25 LEU B O 1
ATOM 4418 N N . ASN B 1 26 ? 6.479 -37.258 -35.700 1.00 45.75 26 ASN B N 1
ATOM 4419 C CA . ASN B 1 26 ? 5.281 -37.082 -36.497 1.00 45.65 26 ASN B CA 1
ATOM 4420 C C . ASN B 1 26 ? 5.089 -38.278 -37.436 1.00 46.00 26 ASN B C 1
ATOM 4421 O O . ASN B 1 26 ? 3.958 -38.706 -37.678 1.00 46.02 26 ASN B O 1
ATOM 4426 N N . ASP B 1 27 ? 6.194 -38.835 -37.932 1.00 46.47 27 ASP B N 1
ATOM 4427 C CA . ASP B 1 27 ? 6.129 -40.048 -38.752 1.00 46.91 27 ASP B CA 1
ATOM 4428 C C . ASP B 1 27 ? 5.555 -41.215 -37.936 1.00 47.30 27 ASP B C 1
ATOM 4429 O O . ASP B 1 27 ? 4.631 -41.885 -38.392 1.00 47.61 27 ASP B O 1
ATOM 4434 N N . SER B 1 28 ? 6.088 -41.423 -36.728 1.00 47.59 28 SER B N 1
ATOM 4435 C CA . SER B 1 28 ? 5.615 -42.458 -35.803 1.00 48.07 28 SER B CA 1
ATOM 4436 C C . SER B 1 28 ? 4.115 -42.306 -35.557 1.00 48.64 28 SER B C 1
ATOM 4437 O O . SER B 1 28 ? 3.377 -43.290 -35.569 1.00 48.71 28 SER B O 1
ATOM 4440 N N . LEU B 1 29 ? 3.695 -41.065 -35.325 1.00 48.93 29 LEU B N 1
ATOM 4441 C CA . LEU B 1 29 ? 2.316 -40.721 -35.070 1.00 49.53 29 LEU B CA 1
ATOM 4442 C C . LEU B 1 29 ? 1.401 -41.139 -36.228 1.00 50.29 29 LEU B C 1
ATOM 4443 O O . LEU B 1 29 ? 0.434 -41.894 -36.032 1.00 50.02 29 LEU B O 1
ATOM 4448 N N . ILE B 1 30 ? 1.727 -40.649 -37.425 1.00 51.07 30 ILE B N 1
ATOM 4449 C CA . ILE B 1 30 ? 0.961 -40.938 -38.633 1.00 51.57 30 ILE B CA 1
ATOM 4450 C C . ILE B 1 30 ? 0.897 -42.450 -38.889 1.00 52.43 30 ILE B C 1
ATOM 4451 O O . ILE B 1 30 ? -0.183 -42.975 -39.168 1.00 52.53 30 ILE B O 1
ATOM 4456 N N . GLN B 1 31 ? 2.039 -43.137 -38.766 1.00 53.06 31 GLN B N 1
ATOM 4457 C CA . GLN B 1 31 ? 2.090 -44.604 -38.854 1.00 54.05 31 GLN B CA 1
ATOM 4458 C C . GLN B 1 31 ? 1.221 -45.308 -37.811 1.00 54.45 31 GLN B C 1
ATOM 4459 O O . GLN B 1 31 ? 0.583 -46.320 -38.109 1.00 54.50 31 GLN B O 1
ATOM 4465 N N . GLU B 1 32 ? 1.188 -44.759 -36.597 1.00 54.91 32 GLU B N 1
ATOM 4466 C CA . GLU B 1 32 ? 0.397 -45.342 -35.524 1.00 55.31 32 GLU B CA 1
ATOM 4467 C C . GLU B 1 32 ? -1.079 -45.136 -35.822 1.00 55.11 32 GLU B C 1
ATOM 4468 O O . GLU B 1 32 ? -1.910 -45.949 -35.421 1.00 54.84 32 GLU B O 1
ATOM 4474 N N . LEU B 1 33 ? -1.380 -44.056 -36.540 1.00 54.92 33 LEU B N 1
ATOM 4475 C CA . LEU B 1 33 ? -2.746 -43.746 -36.943 1.00 55.24 33 LEU B CA 1
ATOM 4476 C C . LEU B 1 33 ? -3.236 -44.679 -38.034 1.00 55.38 33 LEU B C 1
ATOM 4477 O O . LEU B 1 33 ? -4.385 -45.107 -38.007 1.00 55.16 33 LEU B O 1
ATOM 4482 N N . LYS B 1 34 ? -2.355 -44.980 -38.991 1.00 56.02 34 LYS B N 1
ATOM 4483 C CA . LYS B 1 34 ? -2.648 -45.940 -40.056 1.00 56.65 34 LYS B CA 1
ATOM 4484 C C . LYS B 1 34 ? -2.946 -47.297 -39.434 1.00 56.43 34 LYS B C 1
ATOM 4485 O O . LYS B 1 34 ? -3.989 -47.885 -39.689 1.00 56.23 34 LYS B O 1
ATOM 4491 N N . LYS B 1 35 ? -2.033 -47.761 -38.582 1.00 56.46 35 LYS B N 1
ATOM 4492 C CA . LYS B 1 35 ? -2.207 -49.015 -37.857 1.00 56.39 35 LYS B CA 1
ATOM 4493 C C . LYS B 1 35 ? -3.613 -49.140 -37.228 1.00 55.99 35 LYS B C 1
ATOM 4494 O O . LYS B 1 35 ? -4.148 -50.237 -37.093 1.00 55.70 35 LYS B O 1
ATOM 4500 N N . GLU B 1 36 ? -4.213 -48.010 -36.884 1.00 55.60 36 GLU B N 1
ATOM 4501 C CA . GLU B 1 36 ? -5.475 -48.006 -36.166 1.00 55.70 36 GLU B CA 1
ATOM 4502 C C . GLU B 1 36 ? -6.698 -47.791 -37.060 1.00 55.68 36 GLU B C 1
ATOM 4503 O O . GLU B 1 36 ? -7.819 -47.683 -36.561 1.00 55.77 36 GLU B O 1
ATOM 4509 N N . GLY B 1 37 ? -6.481 -47.733 -38.373 1.00 55.65 37 GLY B N 1
ATOM 4510 C CA . GLY B 1 37 ? -7.568 -47.629 -39.335 1.00 55.66 37 GLY B CA 1
ATOM 4511 C C . GLY B 1 37 ? -8.288 -46.299 -39.237 1.00 56.22 37 GLY B C 1
ATOM 4512 O O . GLY B 1 37 ? -9.518 -46.228 -39.3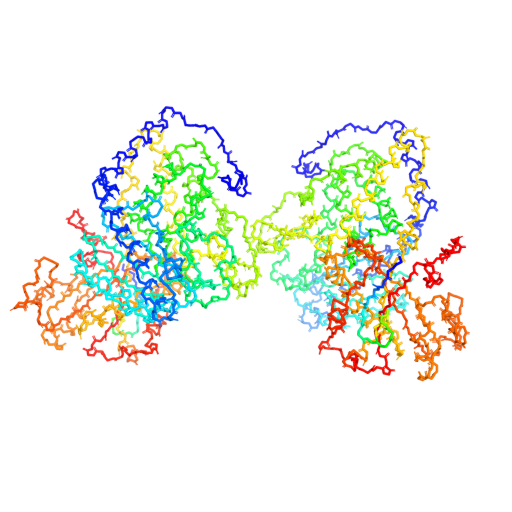47 1.00 56.07 37 GLY B O 1
ATOM 4513 N N . SER B 1 38 ? -7.516 -45.239 -39.015 1.00 56.22 38 SER B N 1
ATOM 4514 C CA . SER B 1 38 ? -8.063 -43.896 -38.998 1.00 56.31 38 SER B CA 1
ATOM 4515 C C . SER B 1 38 ? -8.380 -43.400 -40.419 1.00 56.54 38 SER B C 1
ATOM 4516 O O . SER B 1 38 ? -9.343 -42.653 -40.615 1.00 56.46 38 SER B O 1
ATOM 4519 N N . PHE B 1 39 ? -7.558 -43.816 -41.386 1.00 56.53 39 PHE B N 1
ATOM 4520 C CA . PHE B 1 39 ? -7.686 -43.406 -42.783 1.00 56.83 39 PHE B CA 1
ATOM 4521 C C . PHE B 1 39 ? -8.347 -44.490 -43.610 1.00 57.21 39 PHE B C 1
ATOM 4522 O O . PHE B 1 39 ? -7.998 -45.656 -43.493 1.00 57.20 39 PHE B O 1
ATOM 4530 N N . GLU B 1 40 ? -9.273 -44.084 -44.469 1.00 57.73 40 GLU B N 1
ATOM 4531 C CA . GLU B 1 40 ? -9.935 -44.980 -45.400 1.00 58.10 40 GLU B CA 1
ATOM 4532 C C . GLU B 1 40 ? -9.161 -45.064 -46.724 1.00 58.64 40 GLU B C 1
ATOM 4533 O O . GLU B 1 40 ? -8.227 -44.294 -46.947 1.00 59.05 40 GLU B O 1
ATOM 4539 N N . THR B 1 41 ? -9.547 -45.993 -47.599 1.00 58.88 41 THR B N 1
ATOM 4540 C CA . THR B 1 41 ? -8.895 -46.128 -48.903 1.00 59.19 41 THR B CA 1
ATOM 4541 C C . THR B 1 41 ? -9.385 -45.040 -49.846 1.00 59.73 41 THR B C 1
ATOM 4542 O O . THR B 1 41 ? -10.527 -44.582 -49.732 1.00 60.02 41 THR B O 1
ATOM 4546 N N . GLU B 1 42 ? -8.523 -44.635 -50.776 1.00 60.12 42 GLU B N 1
ATOM 4547 C CA . GLU B 1 42 ? -8.904 -43.711 -51.844 1.00 60.55 42 GLU B CA 1
ATOM 4548 C C . GLU B 1 42 ? -10.246 -44.089 -52.442 1.00 60.47 42 GLU B C 1
ATOM 4549 O O . GLU B 1 42 ? -11.049 -43.216 -52.798 1.00 60.53 42 GLU B O 1
ATOM 4555 N N . GLN B 1 43 ? -10.475 -45.398 -52.547 1.00 60.28 43 GLN B N 1
ATOM 4556 C CA . GLN B 1 43 ? -11.729 -45.924 -53.069 1.00 60.17 43 GLN B CA 1
ATOM 4557 C C . GLN B 1 43 ? -12.952 -45.599 -52.198 1.00 59.89 43 GLN B C 1
ATOM 4558 O O . GLN B 1 43 ? -13.975 -45.139 -52.716 1.00 59.80 43 GLN B O 1
ATOM 4564 N N . GLU B 1 44 ? -12.837 -45.807 -50.889 1.00 59.43 44 GLU B N 1
ATOM 4565 C CA . GLU B 1 44 ? -13.885 -45.387 -49.959 1.00 59.38 44 GLU B CA 1
ATOM 4566 C C . GLU B 1 44 ? -14.149 -43.885 -50.043 1.00 58.92 44 GLU B C 1
ATOM 4567 O O . GLU B 1 44 ? -15.290 -43.464 -49.935 1.00 58.71 44 GLU B O 1
ATOM 4573 N N . THR B 1 45 ? -13.099 -43.092 -50.257 1.00 58.79 45 THR B N 1
ATOM 4574 C CA . THR B 1 45 ? -13.240 -41.647 -50.476 1.00 58.63 45 THR B CA 1
ATOM 4575 C C . THR B 1 45 ? -13.919 -41.347 -51.803 1.00 58.35 45 THR B C 1
ATOM 4576 O O . THR B 1 45 ? -14.876 -40.581 -51.855 1.00 58.34 45 THR B O 1
ATOM 4580 N N . ALA B 1 46 ? -13.412 -41.950 -52.873 1.00 58.08 46 ALA B N 1
ATOM 4581 C CA . ALA B 1 46 ? -13.996 -41.768 -54.193 1.00 57.61 46 ALA B CA 1
ATOM 4582 C C . ALA B 1 46 ? -15.463 -42.181 -54.200 1.00 57.33 46 ALA B C 1
ATOM 4583 O O . ALA B 1 46 ? -16.253 -41.632 -54.963 1.00 57.61 46 ALA B O 1
ATOM 4585 N N . ASN B 1 47 ? -15.824 -43.149 -53.358 1.00 56.71 47 ASN B N 1
ATOM 4586 C CA . ASN B 1 47 ? -17.218 -43.545 -53.206 1.00 56.22 47 ASN B CA 1
ATOM 4587 C C . ASN B 1 47 ? -18.018 -42.409 -52.595 1.00 55.98 47 ASN B C 1
ATOM 4588 O O . ASN B 1 47 ? -19.069 -42.014 -53.118 1.00 55.79 47 ASN B O 1
ATOM 4593 N N . ARG B 1 48 ? -17.500 -41.890 -51.485 1.00 55.44 48 ARG B N 1
ATOM 4594 C CA . ARG B 1 48 ? -18.115 -40.783 -50.782 1.00 55.31 48 ARG B CA 1
ATOM 4595 C C . ARG B 1 48 ? -18.436 -39.650 -51.742 1.00 54.93 48 ARG B C 1
ATOM 4596 O O . ARG B 1 48 ? -19.574 -39.206 -51.801 1.00 54.72 48 ARG B O 1
ATOM 4604 N N . VAL B 1 49 ? -17.437 -39.217 -52.511 1.00 54.89 49 VAL B N 1
ATOM 4605 C CA . VAL B 1 49 ? -17.593 -38.128 -53.486 1.00 55.08 49 VAL B CA 1
ATOM 4606 C C . VAL B 1 49 ? -18.746 -38.345 -54.482 1.00 55.57 49 VAL B C 1
ATOM 4607 O O . VAL B 1 49 ? -19.590 -37.452 -54.678 1.00 55.71 49 VAL B O 1
ATOM 4611 N N . GLN B 1 50 ? -18.782 -39.534 -55.083 1.00 55.89 50 GLN B N 1
ATOM 4612 C CA . GLN B 1 50 ? -19.816 -39.910 -56.040 1.00 56.26 50 GLN B CA 1
ATOM 4613 C C . GLN B 1 50 ? -21.223 -39.784 -55.440 1.00 55.86 50 GLN B C 1
ATOM 4614 O O . GLN B 1 50 ? -22.135 -39.271 -56.083 1.00 55.71 50 GLN B O 1
ATOM 4620 N N . VAL B 1 51 ? -21.392 -40.238 -54.202 1.00 55.71 51 VAL B N 1
ATOM 4621 C CA . VAL B 1 51 ? -22.670 -40.083 -53.504 1.00 55.72 51 VAL B CA 1
ATOM 4622 C C . VAL B 1 51 ? -23.049 -38.594 -53.327 1.00 55.74 51 VAL B C 1
ATOM 4623 O O . VAL B 1 51 ? -24.192 -38.204 -53.549 1.00 55.92 51 VAL B O 1
ATOM 4627 N N . LEU B 1 52 ? -22.089 -37.760 -52.953 1.00 55.86 52 LEU B N 1
ATOM 4628 C CA . LEU B 1 52 ? -22.386 -36.353 -52.765 1.00 56.22 52 LEU B CA 1
ATOM 4629 C C . LEU B 1 52 ? -22.775 -35.716 -54.097 1.00 56.40 52 LEU B C 1
ATOM 4630 O O . LEU B 1 52 ? -23.706 -34.898 -54.163 1.00 56.46 52 LEU B O 1
ATOM 4635 N N . LYS B 1 53 ? -22.085 -36.127 -55.159 1.00 56.25 53 LYS B N 1
ATOM 4636 C CA . LYS B 1 53 ? -22.441 -35.703 -56.515 1.00 56.05 53 LYS B CA 1
ATOM 4637 C C . LYS B 1 53 ? -23.933 -36.007 -56.830 1.00 55.39 53 LYS B C 1
ATOM 4638 O O . LYS B 1 53 ? -24.648 -35.154 -57.353 1.00 55.29 53 LYS B O 1
ATOM 4644 N N . ILE B 1 54 ? -24.403 -37.198 -56.469 1.00 54.64 54 ILE B N 1
ATOM 4645 C CA . ILE B 1 54 ? -25.790 -37.576 -56.718 1.00 54.44 54 ILE B CA 1
ATOM 4646 C C . ILE B 1 54 ? -26.764 -36.845 -55.804 1.00 54.15 54 ILE B C 1
ATOM 4647 O O . ILE B 1 54 ? -27.896 -36.536 -56.200 1.00 53.91 54 ILE B O 1
ATOM 4652 N N . LEU B 1 55 ? -26.329 -36.565 -54.581 1.00 53.77 55 LEU B N 1
ATOM 4653 C CA . LEU B 1 55 ? -27.186 -35.858 -53.650 1.00 53.36 55 LEU B CA 1
ATOM 4654 C C . LEU B 1 55 ? -27.377 -34.405 -54.078 1.00 53.35 55 LEU B C 1
ATOM 4655 O O . LEU B 1 55 ? -28.445 -33.827 -53.901 1.00 52.74 55 LEU B O 1
ATOM 4660 N N . GLN B 1 56 ? -26.339 -33.831 -54.666 1.00 53.89 56 GLN B N 1
ATOM 4661 C CA . GLN B 1 56 ? -26.438 -32.494 -55.215 1.00 54.49 56 GLN B CA 1
ATOM 4662 C C . GLN B 1 56 ? -27.452 -32.477 -56.364 1.00 55.31 56 GLN B C 1
ATOM 4663 O O . GLN B 1 56 ? -28.417 -31.702 -56.333 1.00 55.63 56 GLN B O 1
ATOM 4669 N N . GLU B 1 57 ? -27.237 -33.342 -57.359 1.00 55.65 57 GLU B N 1
ATOM 4670 C CA . GLU B 1 57 ? -28.162 -33.499 -58.462 1.00 56.34 57 GLU B CA 1
ATOM 4671 C C . GLU B 1 57 ? -29.560 -33.667 -57.922 1.00 56.07 57 GLU B C 1
ATOM 4672 O O . GLU B 1 57 ? -30.475 -33.015 -58.393 1.00 56.81 57 GLU B O 1
ATOM 4678 N N . LEU B 1 58 ? -29.725 -34.535 -56.932 1.00 56.17 58 LEU B N 1
ATOM 4679 C CA . LEU B 1 58 ? -31.028 -34.757 -56.307 1.00 56.22 58 LEU B CA 1
ATOM 4680 C C . LEU B 1 58 ? -31.608 -33.520 -55.596 1.00 56.46 58 LEU B C 1
ATOM 4681 O O . LEU B 1 58 ? -32.825 -33.324 -55.577 1.00 56.56 58 LEU B O 1
ATOM 4686 N N . ALA B 1 59 ? -30.744 -32.687 -55.019 1.00 56.46 59 ALA B N 1
ATOM 4687 C CA . ALA B 1 59 ? -31.207 -31.489 -54.324 1.00 56.75 59 ALA B CA 1
ATOM 4688 C C . ALA B 1 59 ? -31.744 -30.444 -55.305 1.00 56.98 59 ALA B C 1
ATOM 4689 O O . ALA B 1 59 ? -32.727 -29.752 -55.020 1.00 57.20 59 ALA B O 1
ATOM 4691 N N . GLN B 1 60 ? -31.089 -30.328 -56.454 1.00 56.88 60 GLN B N 1
ATOM 4692 C CA . GLN B 1 60 ? -31.528 -29.408 -57.485 1.00 57.26 60 GLN B CA 1
ATOM 4693 C C . GLN B 1 60 ? -32.858 -29.865 -58.082 1.00 57.14 60 GLN B C 1
ATOM 4694 O O . GLN B 1 60 ? -33.725 -29.044 -58.396 1.00 57.18 60 GLN B O 1
ATOM 4700 N N . ARG B 1 61 ? -33.017 -31.177 -58.215 1.00 56.79 61 ARG B N 1
ATOM 4701 C CA . ARG B 1 61 ? -34.249 -31.754 -58.715 1.00 56.88 61 ARG B CA 1
ATOM 4702 C C . ARG B 1 61 ? -35.373 -31.451 -57.736 1.00 56.09 61 ARG B C 1
ATOM 4703 O O . ARG B 1 61 ? -36.485 -31.116 -58.125 1.00 56.46 61 ARG B O 1
ATOM 4711 N N . PHE B 1 62 ? -35.058 -31.580 -56.459 1.00 55.29 62 PHE B N 1
ATOM 4712 C CA . PHE B 1 62 ? -35.981 -31.326 -55.378 1.00 54.32 62 PHE B CA 1
ATOM 4713 C C . PHE B 1 62 ? -36.544 -29.908 -55.466 1.00 54.28 62 PHE B C 1
ATOM 4714 O O . PHE B 1 62 ? -37.753 -29.713 -55.450 1.00 54.48 62 PHE B O 1
ATOM 4722 N N . VAL B 1 63 ? -35.667 -28.922 -55.597 1.00 53.97 63 VAL B N 1
ATOM 4723 C CA . VAL B 1 63 ? -36.094 -27.536 -55.655 1.00 53.49 63 VAL B CA 1
ATOM 4724 C C . VAL B 1 63 ? -36.753 -27.243 -56.999 1.00 53.52 63 VAL B C 1
ATOM 4725 O O . VAL B 1 63 ? -37.753 -26.523 -57.065 1.00 52.80 63 VAL B O 1
ATOM 4729 N N . TYR B 1 64 ? -36.193 -27.821 -58.061 1.00 53.76 64 TYR B N 1
ATOM 4730 C CA . TYR B 1 64 ? -36.762 -27.675 -59.398 1.00 53.90 64 TYR B CA 1
ATOM 4731 C C . TYR B 1 64 ? -38.246 -27.989 -59.372 1.00 54.39 64 TYR B C 1
ATOM 4732 O O . TYR B 1 64 ? -39.056 -27.203 -59.857 1.00 54.70 64 TYR B O 1
ATOM 4741 N N . GLU B 1 65 ? -38.603 -29.120 -58.780 1.00 55.03 65 GLU B N 1
ATOM 4742 C CA . GLU B 1 65 ? -39.982 -29.591 -58.826 1.00 55.79 65 GLU B CA 1
ATOM 4743 C C . GLU B 1 65 ? -40.954 -28.865 -57.902 1.00 55.45 65 GLU B C 1
ATOM 4744 O O . GLU B 1 65 ? -42.149 -28.775 -58.207 1.00 55.49 65 GLU B O 1
ATOM 4750 N N . VAL B 1 66 ? -40.448 -28.356 -56.784 1.00 55.13 66 VAL B N 1
ATOM 4751 C CA . VAL B 1 66 ? -41.262 -27.575 -55.864 1.00 55.03 66 VAL B CA 1
ATOM 4752 C C . VAL B 1 66 ? -41.524 -26.207 -56.493 1.00 55.35 66 VAL B C 1
ATOM 4753 O O . VAL B 1 66 ? -42.615 -25.629 -56.342 1.00 55.33 66 VAL B O 1
ATOM 4757 N N . SER B 1 67 ? -40.523 -25.712 -57.218 1.00 55.59 67 SER B N 1
ATOM 4758 C CA . SER B 1 67 ? -40.642 -24.466 -57.983 1.00 55.92 67 SER B CA 1
ATOM 4759 C C . SER B 1 67 ? -41.616 -24.611 -59.155 1.00 56.28 67 SER B C 1
ATOM 4760 O O . SER B 1 67 ? -42.295 -23.647 -59.523 1.00 56.38 67 SER B O 1
ATOM 4763 N N . LYS B 1 68 ? -41.684 -25.804 -59.744 1.00 56.70 68 LYS B N 1
ATOM 4764 C CA . LYS B 1 68 ? -42.625 -26.035 -60.846 1.00 57.40 68 LYS B CA 1
ATOM 4765 C C . LYS B 1 68 ? -44.071 -26.087 -60.348 1.00 58.02 68 LYS B C 1
ATOM 4766 O O . LYS B 1 68 ? -44.952 -25.455 -60.930 1.00 57.85 68 LYS B O 1
ATOM 4772 N N . LYS B 1 69 ? -44.297 -26.798 -59.245 1.00 58.96 69 LYS B N 1
ATOM 4773 C CA . LYS B 1 69 ? -45.621 -26.858 -58.627 1.00 60.09 69 LYS B CA 1
ATOM 4774 C C . LYS B 1 69 ? -46.078 -25.499 -58.107 1.00 60.13 69 LYS B C 1
ATOM 4775 O O . LYS B 1 69 ? -47.223 -25.344 -57.706 1.00 60.34 69 LYS B O 1
ATOM 4781 N N . LYS B 1 70 ? -45.183 -24.517 -58.114 1.00 60.70 70 LYS B N 1
ATOM 4782 C CA . LYS B 1 70 ? -45.557 -23.149 -57.747 1.00 61.18 70 LYS B CA 1
ATOM 4783 C C . LYS B 1 70 ? -45.560 -22.230 -58.958 1.00 61.24 70 LYS B C 1
ATOM 4784 O O . LYS B 1 70 ? -45.404 -21.022 -58.825 1.00 61.40 70 LYS B O 1
ATOM 4790 N N . ASN B 1 71 ? -45.731 -22.821 -60.138 1.00 61.22 71 ASN B N 1
ATOM 4791 C CA . ASN B 1 71 ? -45.878 -22.077 -61.397 1.00 61.23 71 ASN B CA 1
ATOM 4792 C C . ASN B 1 71 ? -44.688 -21.212 -61.837 1.00 60.41 71 ASN B C 1
ATOM 4793 O O . ASN B 1 71 ? -44.866 -20.222 -62.546 1.00 60.41 71 ASN B O 1
ATOM 4798 N N . MET B 1 72 ? -43.479 -21.577 -61.434 1.00 59.37 72 MET B N 1
ATOM 4799 C CA . MET B 1 72 ? -42.303 -20.915 -61.982 1.00 58.22 72 MET B CA 1
ATOM 4800 C C . MET B 1 72 ? -42.008 -21.474 -63.374 1.00 56.80 72 MET B C 1
ATOM 4801 O O . MET B 1 72 ? -42.190 -22.667 -63.626 1.00 56.00 72 MET B O 1
ATOM 4806 N N . SER B 1 73 ? -41.558 -20.607 -64.273 1.00 55.76 73 SER B N 1
ATOM 4807 C CA . SER B 1 73 ? -41.070 -21.047 -65.571 1.00 54.93 73 SER B CA 1
ATOM 4808 C C . SER B 1 73 ? -39.899 -22.002 -65.354 1.00 54.72 73 SER B C 1
ATOM 4809 O O . SER B 1 73 ? -39.269 -21.984 -64.288 1.00 54.67 73 SER B O 1
ATOM 4812 N N . ASP B 1 74 ? -39.610 -22.837 -66.351 1.00 54.14 74 ASP B N 1
ATOM 4813 C CA . ASP B 1 74 ? -38.487 -23.771 -66.268 1.00 53.98 74 ASP B CA 1
ATOM 4814 C C . ASP B 1 74 ? -37.198 -23.043 -65.920 1.00 53.36 74 ASP B C 1
ATOM 4815 O O . ASP B 1 74 ? -36.401 -23.534 -65.122 1.00 53.39 74 ASP B O 1
ATOM 4820 N N . GLY B 1 75 ? -37.004 -21.873 -66.523 1.00 52.72 75 GLY B N 1
ATOM 4821 C CA . GLY B 1 75 ? -35.901 -20.992 -66.182 1.00 52.03 75 GLY B CA 1
ATOM 4822 C C . GLY B 1 75 ? -35.812 -20.633 -64.706 1.00 51.73 75 GLY B C 1
ATOM 4823 O O . GLY B 1 75 ? -34.786 -20.882 -64.070 1.00 52.22 75 GLY B O 1
ATOM 4824 N N . MET B 1 76 ? -36.865 -20.043 -64.146 1.00 50.98 76 MET B N 1
ATOM 4825 C CA . MET B 1 76 ? -36.829 -19.666 -62.730 1.00 50.43 76 MET B CA 1
ATOM 4826 C C . MET B 1 76 ? -36.657 -20.869 -61.807 1.00 50.38 76 MET B C 1
ATOM 4827 O O . MET B 1 76 ? -35.811 -20.856 -60.906 1.00 50.59 76 MET B O 1
ATOM 4832 N N . ALA B 1 77 ? -37.451 -21.910 -62.046 1.00 50.15 77 ALA B N 1
ATOM 4833 C CA . ALA B 1 77 ? -37.280 -23.179 -61.366 1.00 49.71 77 ALA B CA 1
ATOM 4834 C C . ALA B 1 77 ? -35.811 -23.636 -61.325 1.00 49.74 77 ALA B C 1
ATOM 4835 O O . ALA B 1 77 ? -35.325 -23.997 -60.252 1.00 49.92 77 ALA B O 1
ATOM 4837 N N . ARG B 1 78 ? -35.100 -23.600 -62.457 1.00 49.35 78 ARG B N 1
ATOM 4838 C CA . ARG B 1 78 ? -33.664 -23.942 -62.467 1.00 49.43 78 ARG B CA 1
ATOM 4839 C C . ARG B 1 78 ? -32.840 -23.019 -61.569 1.00 48.99 78 ARG B C 1
ATOM 4840 O O . ARG B 1 78 ? -32.108 -23.485 -60.694 1.00 49.12 78 ARG B O 1
ATOM 4848 N N . ASP B 1 79 ? -32.994 -21.715 -61.770 1.00 48.80 79 ASP B N 1
ATOM 4849 C CA . ASP B 1 79 ? -32.207 -20.705 -61.064 1.00 48.56 79 ASP B CA 1
ATOM 4850 C C . ASP B 1 79 ? -32.475 -20.692 -59.573 1.00 48.55 79 ASP B C 1
ATOM 4851 O O . ASP B 1 79 ? -31.640 -20.211 -58.793 1.00 48.70 79 ASP B O 1
ATOM 4856 N N . ALA B 1 80 ? -33.635 -21.219 -59.180 1.00 48.37 80 ALA B N 1
ATOM 4857 C CA . ALA B 1 80 ? -33.964 -21.385 -57.765 1.00 48.61 80 ALA B CA 1
ATOM 4858 C C . ALA B 1 80 ? -32.903 -22.271 -57.096 1.00 48.78 80 ALA B C 1
ATOM 4859 O O . ALA B 1 80 ? -32.698 -22.199 -55.880 1.00 48.78 80 ALA B O 1
ATOM 4861 N N . GLY B 1 81 ? -32.230 -23.082 -57.914 1.00 48.83 81 GLY B N 1
ATOM 4862 C CA . GLY B 1 81 ? -31.038 -23.813 -57.512 1.00 49.18 81 GLY B CA 1
ATOM 4863 C C . GLY B 1 81 ? -31.333 -24.881 -56.483 1.00 49.41 81 GLY B C 1
ATOM 4864 O O . GLY B 1 81 ? -32.148 -25.767 -56.728 1.00 50.02 81 GLY B O 1
ATOM 4865 N N . GLY B 1 82 ? -30.680 -24.780 -55.329 1.00 49.08 82 GLY B N 1
ATOM 4866 C CA . GLY B 1 82 ? -30.790 -25.773 -54.268 1.00 48.98 82 GLY B CA 1
ATOM 4867 C C . GLY B 1 82 ? -29.452 -26.467 -54.188 1.00 48.84 82 GLY B C 1
ATOM 4868 O O . GLY B 1 82 ? -28.952 -26.932 -55.200 1.00 48.89 82 GLY B O 1
ATOM 4869 N N . LYS B 1 83 ? -28.857 -26.526 -53.000 1.00 48.81 83 LYS B N 1
ATOM 4870 C CA . LYS B 1 83 ? -27.463 -26.976 -52.888 1.00 48.48 83 LYS B CA 1
ATOM 4871 C C . LYS B 1 83 ? -27.155 -27.678 -51.581 1.00 48.40 83 LYS B C 1
ATOM 4872 O O . LYS B 1 83 ? -27.718 -27.378 -50.545 1.00 48.36 83 LYS B O 1
ATOM 4878 N N . ILE B 1 84 ? -26.200 -28.590 -51.667 1.00 49.25 84 ILE B N 1
ATOM 4879 C CA . ILE B 1 84 ? -25.804 -29.496 -50.612 1.00 49.51 84 ILE B CA 1
ATOM 4880 C C . ILE B 1 84 ? -24.461 -29.061 -49.991 1.00 49.20 84 ILE B C 1
ATOM 4881 O O . ILE B 1 84 ? -23.565 -28.619 -50.700 1.00 49.27 84 ILE B O 1
ATOM 4886 N N . PHE B 1 85 ? -24.349 -29.179 -48.670 1.00 49.14 85 PHE B N 1
ATOM 4887 C CA . PHE B 1 85 ? -23.126 -28.878 -47.921 1.00 49.23 85 PHE B CA 1
ATOM 4888 C C . PHE B 1 85 ? -22.801 -30.037 -46.986 1.00 49.29 85 PHE B C 1
ATOM 4889 O O . PHE B 1 85 ? -23.721 -30.680 -46.475 1.00 49.42 85 PHE B O 1
ATOM 4897 N N . THR B 1 86 ? -21.515 -30.300 -46.735 1.00 49.08 86 THR B N 1
ATOM 4898 C CA . THR B 1 86 ? -21.173 -31.230 -45.645 1.00 49.20 86 THR B CA 1
ATOM 4899 C C . THR B 1 86 ? -20.642 -30.494 -44.441 1.00 48.76 86 THR B C 1
ATOM 4900 O O . THR B 1 86 ? -20.251 -29.340 -44.548 1.00 49.09 86 THR B O 1
ATOM 4904 N N . TYR B 1 87 ? -20.659 -31.161 -43.292 1.00 48.42 87 TYR B N 1
ATOM 4905 C CA . TYR B 1 87 ? -20.109 -30.607 -42.048 1.00 48.09 87 TYR B CA 1
ATOM 4906 C C . TYR B 1 87 ? -19.572 -31.720 -41.121 1.00 47.96 87 TYR B C 1
ATOM 4907 O O . TYR B 1 87 ? -19.541 -32.878 -41.518 1.00 47.55 87 TYR B O 1
ATOM 4916 N N . GLY B 1 88 ? -19.131 -31.379 -39.911 1.00 48.10 88 GLY B N 1
ATOM 4917 C CA . GLY B 1 88 ? -18.562 -32.379 -39.000 1.00 48.57 88 GLY B CA 1
ATOM 4918 C C . GLY B 1 88 ? -17.294 -33.052 -39.538 1.00 49.07 88 GLY B C 1
ATOM 4919 O O . GLY B 1 88 ? -16.512 -32.440 -40.282 1.00 49.42 88 GLY B O 1
ATOM 4920 N N . SER B 1 89 ? -17.088 -34.313 -39.180 1.00 48.89 89 SER B N 1
ATOM 4921 C CA . SER B 1 89 ? -15.861 -35.017 -39.566 1.00 49.58 89 SER B CA 1
ATOM 4922 C C . SER B 1 89 ? -15.462 -34.994 -41.052 1.00 49.40 89 SER B C 1
ATOM 4923 O O . SER B 1 89 ? -14.310 -34.686 -41.384 1.00 48.43 89 SER B O 1
ATOM 4926 N N . TYR B 1 90 ? -16.405 -35.344 -41.926 1.00 49.66 90 TYR B N 1
ATOM 4927 C CA . TYR B 1 90 ? -16.084 -35.514 -43.326 1.00 50.29 90 TYR B CA 1
ATOM 4928 C C . TYR B 1 90 ? -15.651 -34.188 -43.941 1.00 50.61 90 TYR B C 1
ATOM 4929 O O . TYR B 1 90 ? -14.692 -34.124 -44.710 1.00 50.56 90 TYR B O 1
ATOM 4938 N N . ARG B 1 91 ? -16.358 -33.126 -43.590 1.00 50.81 91 ARG B N 1
ATOM 4939 C CA . ARG B 1 91 ? -16.049 -31.829 -44.134 1.00 50.89 91 ARG B CA 1
ATOM 4940 C C . ARG B 1 91 ? -14.689 -31.379 -43.620 1.00 50.49 91 ARG B C 1
ATOM 4941 O O . ARG B 1 91 ? -13.934 -30.741 -44.354 1.00 50.93 91 ARG B O 1
ATOM 4949 N N . LEU B 1 92 ? -14.367 -31.725 -42.372 1.00 49.81 92 LEU B N 1
ATOM 4950 C CA . LEU B 1 92 ? -13.084 -31.324 -41.772 1.00 48.85 92 LEU B CA 1
ATOM 4951 C C . LEU B 1 92 ? -11.921 -32.134 -42.318 1.00 49.47 92 LEU B C 1
ATOM 4952 O O . LEU B 1 92 ? -10.759 -31.732 -42.155 1.00 50.01 92 LEU B O 1
ATOM 4957 N N . GLY B 1 93 ? -12.243 -33.274 -42.945 1.00 49.25 93 GLY B N 1
ATOM 4958 C CA . GLY B 1 93 ? -11.256 -34.211 -43.465 1.00 48.76 93 GLY B CA 1
ATOM 4959 C C . GLY B 1 93 ? -10.672 -35.170 -42.438 1.00 48.77 93 GLY B C 1
ATOM 4960 O O . GLY B 1 93 ? -9.560 -35.682 -42.629 1.00 49.25 93 GLY B O 1
ATOM 4961 N N . VAL B 1 94 ? -11.402 -35.435 -41.357 1.00 48.16 94 VAL B N 1
ATOM 4962 C CA . VAL B 1 94 ? -10.886 -36.310 -40.292 1.00 47.90 94 VAL B CA 1
ATOM 4963 C C . VAL B 1 94 ? -11.757 -37.553 -40.087 1.00 47.92 94 VAL B C 1
ATOM 4964 O O . VAL B 1 94 ? -11.754 -38.180 -39.032 1.00 47.76 94 VAL B O 1
ATOM 4968 N N . HIS B 1 95 ? -12.484 -37.910 -41.133 1.00 48.59 95 HIS B N 1
ATOM 4969 C CA . HIS B 1 95 ? -13.394 -39.055 -41.132 1.00 49.24 95 HIS B CA 1
ATOM 4970 C C . HIS B 1 95 ? -12.644 -40.386 -41.243 1.00 49.37 95 HIS B C 1
ATOM 4971 O O . HIS B 1 95 ? -11.521 -40.448 -41.761 1.00 48.75 95 HIS B O 1
ATOM 4978 N N . GLY B 1 96 ? -13.285 -41.447 -40.766 1.00 49.84 96 GLY B N 1
ATOM 4979 C CA . GLY B 1 96 ? -12.740 -42.789 -40.884 1.00 50.98 96 GLY B CA 1
ATOM 4980 C C . GLY B 1 96 ? -13.558 -43.695 -41.782 1.00 51.93 96 GLY B C 1
ATOM 4981 O O . GLY B 1 96 ? -14.574 -43.274 -42.347 1.00 52.49 96 GLY B O 1
ATOM 4982 N N . PRO B 1 97 ? -13.125 -44.944 -41.929 1.00 52.45 97 PRO B N 1
ATOM 4983 C CA . PRO B 1 97 ? -13.846 -45.905 -42.758 1.00 52.97 97 PRO B CA 1
ATOM 4984 C C . PRO B 1 97 ? -15.351 -45.984 -42.435 1.00 53.63 97 PRO B C 1
ATOM 4985 O O . PRO B 1 97 ? -16.191 -45.958 -43.354 1.00 53.76 97 PRO B O 1
ATOM 4989 N N . GLY B 1 98 ? -15.693 -46.068 -41.151 1.00 53.92 98 GLY B N 1
ATOM 4990 C CA . GLY B 1 98 ? -17.095 -46.241 -40.778 1.00 54.44 98 GLY B CA 1
ATOM 4991 C C . GLY B 1 98 ? -17.939 -44.980 -40.863 1.00 54.62 98 GLY B C 1
ATOM 4992 O O . GLY B 1 98 ? -19.144 -45.055 -41.078 1.00 54.69 98 GLY B O 1
ATOM 4993 N N . SER B 1 99 ? -17.294 -43.826 -40.717 1.00 54.70 99 SER B N 1
ATOM 4994 C CA . SER B 1 99 ? -17.975 -42.578 -40.386 1.00 55.04 99 SER B CA 1
ATOM 4995 C C . SER B 1 99 ? -19.075 -42.122 -41.362 1.00 54.92 99 SER B C 1
ATOM 4996 O O . SER B 1 99 ? -19.042 -42.417 -42.555 1.00 54.70 99 SER B O 1
ATOM 4999 N N . ASP B 1 100 ? -20.042 -41.399 -40.804 1.00 55.07 100 ASP B N 1
ATOM 5000 C CA . ASP B 1 100 ? -21.157 -40.818 -41.529 1.00 55.21 100 ASP B CA 1
ATOM 5001 C C . ASP B 1 100 ? -20.736 -39.524 -42.199 1.00 55.05 100 ASP B C 1
ATOM 5002 O O . ASP B 1 100 ? -19.723 -38.925 -41.847 1.00 55.15 100 ASP B O 1
ATOM 5007 N N . ILE B 1 101 ? -21.531 -39.094 -43.167 1.00 54.92 101 ILE B N 1
ATOM 5008 C CA . ILE B 1 101 ? -21.373 -37.781 -43.749 1.00 54.62 101 ILE B CA 1
ATOM 5009 C C . ILE B 1 101 ? -22.553 -36.945 -43.295 1.00 54.24 101 ILE B C 1
ATOM 5010 O O . ILE B 1 101 ? -23.694 -37.251 -43.599 1.00 53.98 101 ILE B O 1
ATOM 5015 N N . ASP B 1 102 ? -22.249 -35.914 -42.515 1.00 54.06 102 ASP B N 1
ATOM 5016 C CA . ASP B 1 102 ? -23.213 -34.918 -42.104 1.00 53.51 102 ASP B CA 1
ATOM 5017 C C . ASP B 1 102 ? -23.475 -33.990 -43.277 1.00 52.88 102 ASP B C 1
ATOM 5018 O O . ASP B 1 102 ? -22.600 -33.252 -43.717 1.00 52.62 102 ASP B O 1
ATOM 5023 N N . THR B 1 103 ? -24.689 -34.051 -43.800 1.00 52.62 103 THR B N 1
ATOM 5024 C CA . THR B 1 103 ? -25.008 -33.321 -45.010 1.00 52.23 103 THR B CA 1
ATOM 5025 C C . THR B 1 103 ? -26.138 -32.354 -44.771 1.00 51.59 103 THR B C 1
ATOM 5026 O O . THR B 1 103 ? -27.066 -32.655 -44.036 1.00 52.07 103 THR B O 1
ATOM 5030 N N . LEU B 1 104 ? -26.031 -31.181 -45.377 1.00 50.67 104 LEU B N 1
ATOM 5031 C CA . LEU B 1 104 ? -27.026 -30.149 -45.229 1.00 49.66 104 LEU B CA 1
ATOM 5032 C C . LEU B 1 104 ? -27.524 -29.748 -46.600 1.00 49.26 104 LEU B C 1
ATOM 5033 O O . LEU B 1 104 ? -26.736 -29.380 -47.456 1.00 49.41 104 LEU B O 1
ATOM 5038 N N . VAL B 1 105 ? -28.835 -29.836 -46.805 1.00 49.32 105 VAL B N 1
ATOM 5039 C CA . VAL B 1 105 ? -29.497 -29.329 -48.029 1.00 48.24 105 VAL B CA 1
ATOM 5040 C C . VAL B 1 105 ? -30.057 -27.912 -47.809 1.00 47.84 105 VAL B C 1
ATOM 5041 O O . VAL B 1 105 ? -30.944 -27.699 -46.971 1.00 47.45 105 VAL B O 1
ATOM 5045 N N . VAL B 1 106 ? -29.539 -26.952 -48.563 1.00 47.36 106 VAL B N 1
ATOM 5046 C CA . VAL B 1 106 ? -30.013 -25.589 -48.468 1.00 47.08 106 VAL B CA 1
ATOM 5047 C C . VAL B 1 106 ? -30.955 -25.287 -49.629 1.00 47.16 106 VAL B C 1
ATOM 5048 O O . VAL B 1 106 ? -30.587 -25.424 -50.807 1.00 47.42 106 VAL B O 1
ATOM 5052 N N . VAL B 1 107 ? -32.177 -24.896 -49.270 1.00 46.70 107 VAL B N 1
ATOM 5053 C CA . VAL B 1 107 ? -33.248 -24.611 -50.208 1.00 45.99 107 VAL B CA 1
ATOM 5054 C C . VAL B 1 107 ? -33.780 -23.178 -50.031 1.00 45.41 107 VAL B C 1
ATOM 5055 O O . VAL B 1 107 ? -33.677 -22.595 -48.955 1.00 44.95 107 VAL B O 1
ATOM 5059 N N . PRO B 1 108 ? -34.326 -22.609 -51.099 1.00 44.98 108 PRO B N 1
ATOM 5060 C CA . PRO B 1 108 ? -34.941 -21.269 -51.047 1.00 44.94 108 PRO B CA 1
ATOM 5061 C C . PRO B 1 108 ? -36.334 -21.171 -50.370 1.00 45.28 108 PRO B C 1
ATOM 5062 O O . PRO B 1 108 ? -36.982 -22.193 -50.081 1.00 44.99 108 PRO B O 1
ATOM 5066 N N . LYS B 1 109 ? -36.765 -19.924 -50.148 1.00 45.55 109 LYS B N 1
ATOM 5067 C CA . LYS B 1 109 ? -37.949 -19.570 -49.353 1.00 46.19 109 LYS B CA 1
ATOM 5068 C C . LYS B 1 109 ? -39.221 -20.350 -49.660 1.00 46.81 109 LYS B C 1
ATOM 5069 O O . LYS B 1 109 ? -39.965 -20.696 -48.750 1.00 46.77 109 LYS B O 1
ATOM 5075 N N . HIS B 1 110 ? -39.468 -20.615 -50.938 1.00 47.47 110 HIS B N 1
ATOM 5076 C CA . HIS B 1 110 ? -40.703 -21.282 -51.354 1.00 48.10 110 HIS B CA 1
ATOM 5077 C C . HIS B 1 110 ? -40.664 -22.809 -51.186 1.00 48.96 110 HIS B C 1
ATOM 5078 O O . HIS B 1 110 ? -41.632 -23.485 -51.529 1.00 49.54 110 HIS B O 1
ATOM 5085 N N . VAL B 1 111 ? -39.566 -23.344 -50.652 1.00 49.74 111 VAL B N 1
ATOM 5086 C CA . VAL B 1 111 ? -39.470 -24.781 -50.387 1.00 50.60 111 VAL B CA 1
ATOM 5087 C C . VAL B 1 111 ? -39.566 -25.041 -48.880 1.00 51.57 111 VAL B C 1
ATOM 5088 O O . VAL B 1 111 ? -38.729 -24.575 -48.098 1.00 51.92 111 VAL B O 1
ATOM 5092 N N . THR B 1 112 ? -40.596 -25.783 -48.480 1.00 52.53 112 THR B N 1
ATOM 5093 C CA . THR B 1 112 ? -40.931 -25.942 -47.063 1.00 53.39 112 THR B CA 1
ATOM 5094 C C . THR B 1 112 ? -40.322 -27.209 -46.472 1.00 54.14 112 THR B C 1
ATOM 5095 O O . THR B 1 112 ? -39.737 -28.028 -47.197 1.00 54.15 112 THR B O 1
ATOM 5099 N N . ARG B 1 113 ? -40.463 -27.370 -45.156 1.00 55.03 113 ARG B N 1
ATOM 5100 C CA . ARG B 1 113 ? -39.988 -28.576 -44.490 1.00 56.20 113 ARG B CA 1
ATOM 5101 C C . ARG B 1 113 ? -40.830 -29.790 -44.891 1.00 56.42 113 ARG B C 1
ATOM 5102 O O . ARG B 1 113 ? -40.327 -30.913 -44.923 1.00 56.44 113 ARG B O 1
ATOM 5110 N N . GLU B 1 114 ? -42.101 -29.558 -45.223 1.00 56.88 114 GLU B N 1
ATOM 5111 C CA . GLU B 1 114 ? -42.987 -30.643 -45.654 1.00 57.27 114 GLU B CA 1
ATOM 5112 C C . GLU B 1 114 ? -42.561 -31.147 -47.028 1.00 56.82 114 GLU B C 1
ATOM 5113 O O . GLU B 1 114 ? -42.595 -32.351 -47.281 1.00 56.57 114 GLU B O 1
ATOM 5119 N N . ASP B 1 115 ? -42.134 -30.225 -47.893 1.00 56.34 115 ASP B N 1
ATOM 5120 C CA . ASP B 1 115 ? -41.610 -30.581 -49.213 1.00 56.32 115 ASP B CA 1
ATOM 5121 C C . ASP B 1 115 ? -40.414 -31.510 -49.070 1.00 56.45 115 ASP B C 1
ATOM 5122 O O . ASP B 1 115 ? -40.265 -32.472 -49.827 1.00 56.40 115 ASP B O 1
ATOM 5127 N N . PHE B 1 116 ? -39.560 -31.195 -48.099 1.00 56.34 116 PHE B N 1
ATOM 5128 C CA . PHE B 1 116 ? -38.368 -31.977 -47.814 1.00 56.56 116 PHE B CA 1
ATOM 5129 C C . PHE B 1 116 ? -38.684 -33.433 -47.460 1.00 56.61 116 PHE B C 1
ATOM 5130 O O . PHE B 1 116 ? -38.045 -34.350 -47.976 1.00 56.33 116 PHE B O 1
ATOM 5138 N N . PHE B 1 117 ? -39.686 -33.636 -46.608 1.00 56.92 117 PHE B N 1
ATOM 5139 C CA . PHE B 1 117 ? -40.092 -34.980 -46.190 1.00 57.29 117 PHE B CA 1
ATOM 5140 C C . PHE B 1 117 ? -41.092 -35.638 -47.148 1.00 57.87 117 PHE B C 1
ATOM 5141 O O . PHE B 1 117 ? -41.659 -36.695 -46.853 1.00 57.87 117 PHE B O 1
ATOM 5149 N N . THR B 1 118 ? -41.293 -35.015 -48.302 1.00 58.60 118 THR B N 1
ATOM 5150 C CA . THR B 1 118 ? -42.212 -35.533 -49.291 1.00 59.23 118 THR B CA 1
ATOM 5151 C C . THR B 1 118 ? -41.496 -35.643 -50.617 1.00 59.55 118 THR B C 1
ATOM 5152 O O . THR B 1 118 ? -41.207 -36.740 -51.083 1.00 59.53 118 THR B O 1
ATOM 5156 N N . VAL B 1 119 ? -41.202 -34.498 -51.216 1.00 60.03 119 VAL B N 1
ATOM 5157 C CA . VAL B 1 119 ? -40.577 -34.471 -52.528 1.00 60.60 119 VAL B CA 1
ATOM 5158 C C . VAL B 1 119 ? -39.130 -34.990 -52.479 1.00 60.93 119 VAL B C 1
ATOM 5159 O O . VAL B 1 119 ? -38.712 -35.760 -53.350 1.00 61.16 119 VAL B O 1
ATOM 5163 N N . PHE B 1 120 ? -38.373 -34.580 -51.467 1.00 61.31 120 PHE B N 1
ATOM 5164 C CA . PHE B 1 120 ? -36.986 -35.025 -51.369 1.00 61.63 120 PHE B CA 1
ATOM 5165 C C . PHE B 1 120 ? -36.930 -36.480 -50.962 1.00 61.81 120 PHE B C 1
ATOM 5166 O O . PHE B 1 120 ? -36.127 -37.246 -51.494 1.00 61.82 120 PHE B O 1
ATOM 5174 N N . ASP B 1 121 ? -37.795 -36.843 -50.018 1.00 61.85 121 ASP B N 1
ATOM 5175 C CA . ASP B 1 121 ? -37.968 -38.218 -49.601 1.00 61.94 121 ASP B CA 1
ATOM 5176 C C . ASP B 1 121 ? -38.259 -39.102 -50.825 1.00 62.07 121 ASP B C 1
ATOM 5177 O O . ASP B 1 121 ? -37.518 -40.058 -51.083 1.00 62.09 121 ASP B O 1
ATOM 5182 N N . SER B 1 122 ? -39.310 -38.758 -51.582 1.00 62.07 122 SER B N 1
ATOM 5183 C CA . SER B 1 122 ? -39.709 -39.480 -52.805 1.00 62.08 122 SER B CA 1
ATOM 5184 C C . SER B 1 122 ? -38.603 -39.614 -53.838 1.00 62.12 122 SER B C 1
ATOM 5185 O O . SER B 1 122 ? -38.568 -40.591 -54.589 1.00 62.29 122 SER B O 1
ATOM 5188 N N . LEU B 1 123 ? -37.724 -38.616 -53.890 1.00 62.11 123 LEU B N 1
ATOM 5189 C CA . LEU B 1 123 ? -36.603 -38.623 -54.818 1.00 62.15 123 LEU B CA 1
ATOM 5190 C C . LEU B 1 123 ? -35.515 -39.593 -54.386 1.00 62.12 123 LEU B C 1
ATOM 5191 O O . LEU B 1 123 ? -34.804 -40.149 -55.227 1.00 62.18 123 LEU B O 1
ATOM 5196 N N . LEU B 1 124 ? -35.387 -39.782 -53.075 1.00 62.19 124 LEU B N 1
ATOM 5197 C CA . LEU B 1 124 ? -34.419 -40.723 -52.520 1.00 62.24 124 LEU B CA 1
ATOM 5198 C C . LEU B 1 124 ? -34.836 -42.168 -52.772 1.00 62.58 124 LEU B C 1
ATOM 5199 O O . LEU B 1 124 ? -33.994 -43.009 -53.094 1.00 62.90 124 LEU B O 1
ATOM 5204 N N . ARG B 1 125 ? -36.134 -42.446 -52.653 1.00 62.85 125 ARG B N 1
ATOM 5205 C CA . ARG B 1 125 ? -36.663 -43.796 -52.875 1.00 62.85 125 ARG B CA 1
ATOM 5206 C C . ARG B 1 125 ? -36.653 -44.234 -54.349 1.00 63.31 125 ARG B C 1
ATOM 5207 O O . ARG B 1 125 ? -36.698 -45.427 -54.634 1.00 63.22 125 ARG B O 1
ATOM 5215 N N . GLU B 1 126 ? -36.596 -43.273 -55.274 1.00 63.89 126 GLU B N 1
ATOM 5216 C CA . GLU B 1 126 ? -36.454 -43.565 -56.715 1.00 64.57 126 GLU B CA 1
ATOM 5217 C C . GLU B 1 126 ? -35.081 -44.158 -57.070 1.00 64.35 126 GLU B C 1
ATOM 5218 O O . GLU B 1 126 ? -34.919 -44.772 -58.119 1.00 64.52 126 GLU B O 1
ATOM 5224 N N . ARG B 1 127 ? -34.092 -43.963 -56.205 1.00 64.46 127 ARG B N 1
ATOM 5225 C CA . ARG B 1 127 ? -32.736 -44.436 -56.483 1.00 64.55 127 ARG B CA 1
ATOM 5226 C C . ARG B 1 127 ? -32.531 -45.897 -56.057 1.00 64.99 127 ARG B C 1
ATOM 5227 O O . ARG B 1 127 ? -33.124 -46.361 -55.081 1.00 65.15 127 ARG B O 1
ATOM 5235 N N . LYS B 1 128 ? -31.692 -46.623 -56.789 1.00 65.18 128 LYS B N 1
ATOM 5236 C CA . LYS B 1 128 ? -31.393 -48.005 -56.427 1.00 65.57 128 LYS B CA 1
ATOM 5237 C C . LYS B 1 128 ? -30.290 -48.063 -55.376 1.00 65.46 128 LYS B C 1
ATOM 5238 O O . LYS B 1 128 ? -30.195 -49.021 -54.603 1.00 65.64 128 LYS B O 1
ATOM 5244 N N . GLU B 1 129 ? -29.470 -47.018 -55.345 1.00 65.38 129 GLU B N 1
ATOM 5245 C CA . GLU B 1 129 ? -28.355 -46.925 -54.417 1.00 65.07 129 GLU B CA 1
ATOM 5246 C C . GLU B 1 129 ? -28.856 -46.790 -52.987 1.00 65.01 129 GLU B C 1
ATOM 5247 O O . GLU B 1 129 ? -28.110 -47.027 -52.037 1.00 64.92 129 GLU B O 1
ATOM 5253 N N . LEU B 1 130 ? -30.126 -46.416 -52.840 1.00 65.06 130 LEU B N 1
ATOM 5254 C CA . LEU B 1 130 ? -30.764 -46.333 -51.525 1.00 65.06 130 LEU B CA 1
ATOM 5255 C C . LEU B 1 130 ? -30.852 -47.738 -50.915 1.00 65.03 130 LEU B C 1
ATOM 5256 O O . LEU B 1 130 ? -31.357 -48.675 -51.542 1.00 64.78 130 LEU B O 1
ATOM 5261 N N . ASP B 1 131 ? -30.325 -47.863 -49.701 1.00 65.00 131 ASP B N 1
ATOM 5262 C CA . ASP B 1 131 ? -30.276 -49.131 -48.986 1.00 64.99 131 ASP B CA 1
ATOM 5263 C C . ASP B 1 131 ? -31.183 -49.085 -47.767 1.00 65.20 131 ASP B C 1
ATOM 5264 O O . ASP B 1 131 ? -31.799 -50.090 -47.431 1.00 65.57 131 ASP B O 1
ATOM 5269 N N . GLU B 1 132 ? -31.249 -47.926 -47.111 1.00 65.30 132 GLU B N 1
ATOM 5270 C CA . GLU B 1 132 ? -32.155 -47.694 -45.980 1.00 65.55 132 GLU B CA 1
ATOM 5271 C C . GLU B 1 132 ? -32.550 -46.233 -45.891 1.00 65.41 132 GLU B C 1
ATOM 5272 O O . GLU B 1 132 ? -31.786 -45.353 -46.288 1.00 65.16 132 GLU B O 1
ATOM 5278 N N . ILE B 1 133 ? -33.747 -45.988 -45.363 1.00 65.43 133 ILE B N 1
ATOM 5279 C CA . ILE B 1 133 ? -34.243 -44.634 -45.121 1.00 65.21 133 ILE B CA 1
ATOM 5280 C C . ILE B 1 133 ? -35.076 -44.621 -43.854 1.00 65.61 133 ILE B C 1
ATOM 5281 O O . ILE B 1 133 ? -35.847 -45.537 -43.604 1.00 65.90 133 ILE B O 1
ATOM 5286 N N . ALA B 1 134 ? -34.896 -43.585 -43.049 1.00 66.32 134 ALA B N 1
ATOM 5287 C CA . ALA B 1 134 ? -35.645 -43.405 -41.811 1.00 66.91 134 ALA B CA 1
ATOM 5288 C C . ALA B 1 134 ? -35.873 -41.911 -41.583 1.00 67.41 134 ALA B C 1
ATOM 5289 O O . ALA B 1 134 ? -35.046 -41.239 -40.960 1.00 67.17 134 ALA B O 1
ATOM 5291 N N . PRO B 1 135 ? -36.976 -41.391 -42.125 1.00 68.04 135 PRO B N 1
ATOM 5292 C CA . PRO B 1 135 ? -37.367 -39.997 -41.905 1.00 68.47 135 PRO B CA 1
ATOM 5293 C C . PRO B 1 135 ? -37.745 -39.733 -40.446 1.00 68.92 135 PRO B C 1
ATOM 5294 O O . PRO B 1 135 ? -38.704 -40.312 -39.940 1.00 69.06 135 PRO B O 1
ATOM 5298 N N . VAL B 1 136 ? -36.983 -38.875 -39.778 1.00 69.38 136 VAL B N 1
ATOM 5299 C CA . VAL B 1 136 ? -37.284 -38.494 -38.409 1.00 70.03 136 VAL B CA 1
ATOM 5300 C C . VAL B 1 136 ? -37.539 -36.982 -38.344 1.00 70.75 136 VAL B C 1
ATOM 5301 O O . VAL B 1 136 ? -36.607 -36.212 -38.066 1.00 70.99 136 VAL B O 1
ATOM 5305 N N . PRO B 1 137 ? -38.778 -36.539 -38.598 1.00 71.31 137 PRO B N 1
ATOM 5306 C CA . PRO B 1 137 ? -39.133 -35.152 -38.310 1.00 72.03 137 PRO B CA 1
ATOM 5307 C C . PRO B 1 137 ? -39.111 -34.990 -36.800 1.00 72.92 137 PRO B C 1
ATOM 5308 O O . PRO B 1 137 ? -38.833 -35.960 -36.093 1.00 73.26 137 PRO B O 1
ATOM 5312 N N . ASP B 1 138 ? -39.371 -33.788 -36.298 1.00 73.83 138 ASP B N 1
ATOM 5313 C CA . ASP B 1 138 ? -39.554 -33.579 -34.847 1.00 74.49 138 ASP B CA 1
ATOM 5314 C C . ASP B 1 138 ? -38.336 -33.895 -33.954 1.00 74.39 138 ASP B C 1
ATOM 5315 O O . ASP B 1 138 ? -38.433 -33.834 -32.723 1.00 74.65 138 ASP B O 1
ATOM 5320 N N . ALA B 1 139 ? -37.200 -34.230 -34.561 1.00 74.07 139 ALA B N 1
ATOM 5321 C CA . ALA B 1 139 ? -35.956 -34.298 -33.810 1.00 73.89 139 ALA B CA 1
ATOM 5322 C C . ALA B 1 139 ? -35.525 -32.869 -33.474 1.00 73.73 139 ALA B C 1
ATOM 5323 O O . ALA B 1 139 ? -36.083 -31.902 -34.017 1.00 73.61 139 ALA B O 1
ATOM 5325 N N . PHE B 1 140 ? -34.550 -32.742 -32.572 1.00 73.51 140 PHE B N 1
ATOM 5326 C CA . PHE B 1 140 ? -33.914 -31.454 -32.260 1.00 73.29 140 PHE B CA 1
ATOM 5327 C C . PHE B 1 140 ? -33.654 -30.692 -33.573 1.00 72.62 140 PHE B C 1
ATOM 5328 O O . PHE B 1 140 ? -34.059 -29.528 -33.720 1.00 72.63 140 PHE B O 1
ATOM 5336 N N . VAL B 1 141 ? -33.001 -31.367 -34.526 1.00 71.40 141 VAL B N 1
ATOM 5337 C CA . VAL B 1 141 ? -32.943 -30.901 -35.914 1.00 70.01 141 VAL B CA 1
ATOM 5338 C C . VAL B 1 141 ? -33.649 -31.936 -36.799 1.00 68.95 141 VAL B C 1
ATOM 5339 O O . VAL B 1 141 ? -33.254 -33.110 -36.816 1.00 68.88 141 VAL B O 1
ATOM 5343 N N . PRO B 1 142 ? -34.689 -31.504 -37.519 1.00 67.65 142 PRO B N 1
ATOM 5344 C CA . PRO B 1 142 ? -35.469 -32.388 -38.390 1.00 66.61 142 PRO B CA 1
ATOM 5345 C C . PRO B 1 142 ? -34.596 -33.042 -39.448 1.00 65.53 142 PRO B C 1
ATOM 5346 O O . PRO B 1 142 ? -34.033 -32.354 -40.294 1.00 65.34 142 PRO B O 1
ATOM 5350 N N . ILE B 1 143 ? -34.508 -34.367 -39.399 1.00 64.46 143 ILE B N 1
ATOM 5351 C CA . ILE B 1 143 ? -33.491 -35.107 -40.140 1.00 63.28 143 ILE B CA 1
ATOM 5352 C C . ILE B 1 143 ? -34.045 -36.255 -40.991 1.00 62.74 143 ILE B C 1
ATOM 5353 O O . ILE B 1 143 ? -35.118 -36.792 -40.711 1.00 62.92 143 ILE B O 1
ATOM 5358 N N . ILE B 1 144 ? -33.331 -36.599 -42.058 1.00 61.88 144 ILE B N 1
ATOM 5359 C CA . ILE B 1 144 ? -33.567 -37.858 -42.754 1.00 61.00 144 ILE B CA 1
ATOM 5360 C C . ILE B 1 144 ? -32.257 -38.627 -42.785 1.00 60.55 144 ILE B C 1
ATOM 5361 O O . ILE B 1 144 ? -31.319 -38.223 -43.469 1.00 60.76 144 ILE B O 1
ATOM 5366 N N . LYS B 1 145 ? -32.194 -39.720 -42.033 1.00 60.00 145 LYS B N 1
ATOM 5367 C CA . LYS B 1 145 ? -31.030 -40.617 -42.037 1.00 59.67 145 LYS B CA 1
ATOM 5368 C C . LYS B 1 145 ? -31.160 -41.661 -43.148 1.00 59.18 145 LYS B C 1
ATOM 5369 O O . LYS B 1 145 ? -32.195 -42.318 -43.265 1.00 58.84 145 LYS B O 1
ATOM 5375 N N . ILE B 1 146 ? -30.114 -41.807 -43.962 1.00 58.65 146 ILE B N 1
ATOM 5376 C CA . ILE B 1 146 ? -30.115 -42.795 -45.040 1.00 58.07 146 ILE B CA 1
ATOM 5377 C C . ILE B 1 146 ? -28.832 -43.618 -45.108 1.00 58.10 146 ILE B C 1
ATOM 5378 O O . ILE B 1 146 ? -27.797 -43.210 -44.585 1.00 58.01 146 ILE B O 1
ATOM 5383 N N . LYS B 1 147 ? -28.927 -44.785 -45.744 1.00 58.28 147 LYS B N 1
ATOM 5384 C CA . LYS B 1 147 ? -27.759 -45.539 -46.208 1.00 58.50 147 LYS B CA 1
ATOM 5385 C C . LYS B 1 147 ? -27.818 -45.575 -47.742 1.00 58.15 147 LYS B C 1
ATOM 5386 O O . LYS B 1 147 ? -28.801 -46.040 -48.316 1.00 58.10 147 LYS B O 1
ATOM 5392 N N . PHE B 1 148 ? -26.780 -45.051 -48.393 1.00 57.90 148 PHE B N 1
ATOM 5393 C CA . PHE B 1 148 ? -26.786 -44.809 -49.840 1.00 57.81 148 PHE B CA 1
ATOM 5394 C C . PHE B 1 148 ? -25.513 -45.359 -50.431 1.00 57.84 148 PHE B C 1
ATOM 5395 O O . PHE B 1 148 ? -24.418 -44.895 -50.093 1.00 58.04 148 PHE B O 1
ATOM 5403 N N . SER B 1 149 ? -25.656 -46.351 -51.312 1.00 57.79 149 SER B N 1
ATOM 5404 C CA . SER B 1 149 ? -24.528 -47.146 -51.805 1.00 57.60 149 SER B CA 1
ATOM 5405 C C . SER B 1 149 ? -23.580 -47.550 -50.678 1.00 57.66 149 SER B C 1
ATOM 5406 O O . SER B 1 149 ? -22.367 -47.378 -50.792 1.00 57.73 149 SER B O 1
ATOM 5409 N N . GLY B 1 150 ? -24.145 -48.064 -49.585 1.00 57.85 150 GLY B N 1
ATOM 5410 C CA . GLY B 1 150 ? -23.361 -48.512 -48.429 1.00 58.00 150 GLY B CA 1
ATOM 5411 C C . GLY B 1 150 ? -23.027 -47.428 -47.413 1.00 58.38 150 GLY B C 1
ATOM 5412 O O . GLY B 1 150 ? -22.807 -47.737 -46.239 1.00 58.54 150 GLY B O 1
ATOM 5413 N N . ILE B 1 151 ? -23.000 -46.164 -47.857 1.00 58.44 151 ILE B N 1
ATOM 5414 C CA . ILE B 1 151 ? -22.572 -45.013 -47.023 1.00 58.29 151 ILE B CA 1
ATOM 5415 C C . ILE B 1 151 ? -23.712 -44.426 -46.166 1.00 58.22 151 ILE B C 1
ATOM 5416 O O . ILE B 1 151 ? -24.845 -44.288 -46.633 1.00 58.08 151 ILE B O 1
ATOM 5421 N N . SER B 1 152 ? -23.398 -44.100 -44.909 1.00 58.14 152 SER B N 1
ATOM 5422 C CA . SER B 1 152 ? -24.358 -43.484 -43.990 1.00 58.02 152 SER B CA 1
ATOM 5423 C C . SER B 1 152 ? -24.321 -41.967 -44.083 1.00 57.84 152 SER B C 1
ATOM 5424 O O . SER B 1 152 ? -23.249 -41.348 -43.994 1.00 57.50 152 SER B O 1
ATOM 5427 N N . ILE B 1 153 ? -25.505 -41.381 -44.271 1.00 57.52 153 ILE B N 1
ATOM 5428 C CA . ILE B 1 153 ? -25.642 -39.950 -44.521 1.00 56.90 153 ILE B CA 1
ATOM 5429 C C . ILE B 1 153 ? -26.763 -39.351 -43.685 1.00 57.08 153 ILE B C 1
ATOM 5430 O O . ILE B 1 153 ? -27.881 -39.872 -43.631 1.00 56.98 153 ILE B O 1
ATOM 5435 N N . ASP B 1 154 ? -26.423 -38.265 -43.006 1.00 57.27 154 ASP B N 1
ATOM 5436 C CA . ASP B 1 154 ? -27.342 -37.516 -42.181 1.00 57.50 154 ASP B CA 1
ATOM 5437 C C . ASP B 1 154 ? -27.747 -36.308 -42.978 1.00 56.93 154 ASP B C 1
ATOM 5438 O O . ASP B 1 154 ? -26.901 -35.458 -43.287 1.00 57.09 154 ASP B O 1
ATOM 5443 N N . LEU B 1 155 ? -29.030 -36.229 -43.325 1.00 55.94 155 LEU B N 1
ATOM 5444 C CA . LEU B 1 155 ? -29.522 -35.109 -44.113 1.00 54.62 155 LEU B CA 1
ATOM 5445 C C . LEU B 1 155 ? -30.445 -34.201 -43.317 1.00 53.99 155 LEU B C 1
ATOM 5446 O O . LEU B 1 155 ? -31.501 -34.639 -42.840 1.00 54.24 155 LEU B O 1
ATOM 5451 N N . ILE B 1 156 ? -30.040 -32.940 -43.165 1.00 52.59 156 ILE B N 1
ATOM 5452 C CA . ILE B 1 156 ? -30.926 -31.916 -42.623 1.00 51.53 156 ILE B CA 1
ATOM 5453 C C . ILE B 1 156 ? -31.187 -30.845 -43.660 1.00 51.49 156 ILE B C 1
ATOM 5454 O O . ILE B 1 156 ? -30.524 -30.781 -44.705 1.00 51.01 156 ILE B O 1
ATOM 5459 N N . CYS B 1 157 ? -32.138 -29.976 -43.343 1.00 51.19 157 CYS B N 1
ATOM 5460 C CA . CYS B 1 157 ? -32.604 -28.998 -44.293 1.00 50.60 157 CYS B CA 1
ATOM 5461 C C . CYS B 1 157 ? -32.619 -27.597 -43.705 1.00 50.27 157 CYS B C 1
ATOM 5462 O O . CYS B 1 157 ? -33.062 -27.378 -42.575 1.00 50.42 157 CYS B O 1
ATOM 5465 N N . ALA B 1 158 ? -32.136 -26.647 -44.488 1.00 50.13 158 ALA B N 1
ATOM 5466 C CA . ALA B 1 158 ? -32.230 -25.239 -44.136 1.00 50.23 158 ALA B CA 1
ATOM 5467 C C . ALA B 1 158 ? -33.009 -24.486 -45.221 1.00 50.43 158 ALA B C 1
ATOM 5468 O O . ALA B 1 158 ? -32.705 -24.592 -46.412 1.00 50.18 158 ALA B O 1
ATOM 5470 N N . ARG B 1 159 ? -34.015 -23.733 -44.787 1.00 50.57 159 ARG B N 1
ATOM 5471 C CA . ARG B 1 159 ? -34.872 -22.953 -45.665 1.00 50.91 159 ARG B CA 1
ATOM 5472 C C . ARG B 1 159 ? -34.539 -21.468 -45.494 1.00 50.89 159 ARG B C 1
ATOM 5473 O O . ARG B 1 159 ? -34.919 -20.876 -44.468 1.00 51.53 159 ARG B O 1
ATOM 5481 N N . LEU B 1 160 ? -33.852 -20.880 -46.490 1.00 50.10 160 LEU B N 1
ATOM 5482 C CA . LEU B 1 160 ? -33.359 -19.492 -46.435 1.00 48.71 160 LEU B CA 1
ATOM 5483 C C . LEU B 1 160 ? -34.401 -18.469 -46.837 1.00 47.99 160 LEU B C 1
ATOM 5484 O O . LEU B 1 160 ? -35.272 -18.754 -47.651 1.00 47.80 160 LEU B O 1
ATOM 5489 N N . ASP B 1 161 ? -34.284 -17.272 -46.264 1.00 46.99 161 ASP B N 1
ATOM 5490 C CA . ASP B 1 161 ? -35.090 -16.105 -46.627 1.00 46.40 161 ASP B CA 1
ATOM 5491 C C . ASP B 1 161 ? -34.584 -15.468 -47.931 1.00 46.03 161 ASP B C 1
ATOM 5492 O O . ASP B 1 161 ? -34.206 -14.286 -47.980 1.00 45.80 161 ASP B O 1
ATOM 5497 N N . GLN B 1 162 ? -34.581 -16.281 -48.979 1.00 45.79 162 GLN B N 1
ATOM 5498 C CA . GLN B 1 162 ? -34.097 -15.922 -50.305 1.00 45.97 162 GLN B CA 1
ATOM 5499 C C . GLN B 1 162 ? -34.864 -16.711 -51.375 1.00 45.56 162 GLN B C 1
ATOM 5500 O O . GLN B 1 162 ? -35.252 -17.864 -51.159 1.00 45.11 162 GLN B O 1
ATOM 5506 N N . PRO B 1 163 ? -35.039 -16.099 -52.540 1.00 45.18 163 PRO B N 1
ATOM 5507 C CA . PRO B 1 163 ? -35.685 -16.759 -53.652 1.00 44.94 163 PRO B CA 1
ATOM 5508 C C . PRO B 1 163 ? -34.829 -17.825 -54.306 1.00 45.34 163 PRO B C 1
ATOM 5509 O O . PRO B 1 163 ? -35.374 -18.735 -54.943 1.00 45.62 163 PRO B O 1
ATOM 5513 N N . GLN B 1 164 ? -33.505 -17.727 -54.166 1.00 45.66 164 GLN B N 1
ATOM 5514 C CA . GLN B 1 164 ? -32.598 -18.616 -54.904 1.00 45.67 164 GLN B CA 1
ATOM 5515 C C . GLN B 1 164 ? -31.437 -19.117 -54.086 1.00 45.86 164 GLN B C 1
ATOM 5516 O O . GLN B 1 164 ? -30.890 -18.398 -53.273 1.00 46.59 164 GLN B O 1
ATOM 5522 N N . VAL B 1 165 ? -31.031 -20.348 -54.333 1.00 46.19 165 VAL B N 1
ATOM 5523 C CA . VAL B 1 165 ? -29.800 -20.861 -53.759 1.00 46.36 165 VAL B CA 1
ATOM 5524 C C . VAL B 1 165 ? -28.870 -21.290 -54.909 1.00 46.76 165 VAL B C 1
ATOM 5525 O O . VAL B 1 165 ? -28.931 -22.439 -55.396 1.00 46.94 165 VAL B O 1
ATOM 5529 N N . PRO B 1 166 ? -28.036 -20.368 -55.378 1.00 46.34 166 PRO B N 1
ATOM 5530 C CA . PRO B 1 166 ? -27.187 -20.644 -56.526 1.00 46.53 166 PRO B CA 1
ATOM 5531 C C . PRO B 1 166 ? -26.124 -21.658 -56.157 1.00 46.90 166 PRO B C 1
ATOM 5532 O O . PRO B 1 166 ? -25.909 -21.928 -54.983 1.00 46.92 166 PRO B O 1
ATOM 5536 N N . LEU B 1 167 ? -25.458 -22.217 -57.152 1.00 47.59 167 LEU B N 1
ATOM 5537 C CA . LEU B 1 167 ? -24.472 -23.254 -56.906 1.00 48.25 167 LEU B CA 1
ATOM 5538 C C . LEU B 1 167 ? -23.264 -22.687 -56.196 1.00 48.37 167 LEU B C 1
ATOM 5539 O O . LEU B 1 167 ? -22.528 -23.408 -55.537 1.00 48.56 167 LEU B O 1
ATOM 5544 N N . SER B 1 168 ? -23.061 -21.386 -56.319 1.00 48.82 168 SER B N 1
ATOM 5545 C CA . SER B 1 168 ? -21.866 -20.781 -55.773 1.00 49.53 168 SER B CA 1
ATOM 5546 C C . SER B 1 168 ? -22.064 -20.248 -54.357 1.00 50.08 168 SER B C 1
ATOM 5547 O O . SER B 1 168 ? -21.194 -19.525 -53.859 1.00 50.85 168 SER B O 1
ATOM 5550 N N . LEU B 1 169 ? -23.184 -20.580 -53.710 1.00 49.67 169 LEU B N 1
ATOM 5551 C CA . LEU B 1 169 ? -23.452 -20.063 -52.381 1.00 49.93 169 LEU B CA 1
ATOM 5552 C C . LEU B 1 169 ? -22.480 -20.600 -51.323 1.00 50.11 169 LEU B C 1
ATOM 5553 O O . LEU B 1 169 ? -22.299 -21.809 -51.208 1.00 50.12 169 LEU B O 1
ATOM 5558 N N . THR B 1 170 ? -21.842 -19.705 -50.572 1.00 50.07 170 THR B N 1
ATOM 5559 C CA . THR B 1 170 ? -21.126 -20.125 -49.363 1.00 50.52 170 THR B CA 1
ATOM 5560 C C . THR B 1 170 ? -22.002 -19.695 -48.189 1.00 50.98 170 THR B C 1
ATOM 5561 O O . THR B 1 170 ? -22.861 -18.828 -48.350 1.00 51.78 170 THR B O 1
ATOM 5565 N N . LEU B 1 171 ? -21.858 -20.307 -47.028 1.00 51.10 171 LEU B N 1
ATOM 5566 C CA . LEU B 1 171 ? -22.772 -19.943 -45.943 1.00 51.64 171 LEU B CA 1
ATOM 5567 C C . LEU B 1 171 ? -22.176 -18.938 -44.977 1.00 51.86 171 LEU B C 1
ATOM 5568 O O . LEU B 1 171 ? -22.653 -18.776 -43.859 1.00 51.82 171 LEU B O 1
ATOM 5573 N N . SER B 1 172 ? -21.157 -18.233 -45.439 1.00 52.41 172 SER B N 1
ATOM 5574 C CA . SER B 1 172 ? -20.333 -17.404 -44.567 1.00 53.23 172 SER B CA 1
ATOM 5575 C C . SER B 1 172 ? -21.038 -16.177 -43.950 1.00 53.61 172 SER B C 1
ATOM 5576 O O . SER B 1 172 ? -20.990 -15.986 -42.740 1.00 53.47 172 SER B O 1
ATOM 5579 N N . ASP B 1 173 ? -21.677 -15.363 -44.793 1.00 54.18 173 ASP B N 1
ATOM 5580 C CA . ASP B 1 173 ? -22.355 -14.118 -44.399 1.00 55.13 173 ASP B CA 1
ATOM 5581 C C . ASP B 1 173 ? -23.409 -14.306 -43.301 1.00 55.25 173 ASP B C 1
ATOM 5582 O O . ASP B 1 173 ? -24.273 -15.174 -43.421 1.00 55.51 173 ASP B O 1
ATOM 5587 N N . LYS B 1 174 ? -23.365 -13.480 -42.256 1.00 55.32 174 LYS B N 1
ATOM 5588 C CA . LYS B 1 174 ? -24.343 -13.597 -41.166 1.00 55.90 174 LYS B CA 1
ATOM 5589 C C . LYS B 1 174 ? -25.769 -13.175 -41.559 1.00 55.91 174 LYS B C 1
ATOM 5590 O O . LYS B 1 174 ? -26.744 -13.630 -40.948 1.00 55.75 174 LYS B O 1
ATOM 5596 N N . ASN B 1 175 ? -25.893 -12.344 -42.594 1.00 55.75 175 ASN B N 1
ATOM 5597 C CA . ASN B 1 175 ? -27.198 -12.017 -43.147 1.00 55.90 175 ASN B CA 1
ATOM 5598 C C . ASN B 1 175 ? -28.035 -13.235 -43.538 1.00 55.75 175 ASN B C 1
ATOM 5599 O O . ASN B 1 175 ? -29.272 -13.181 -43.479 1.00 55.71 175 ASN B O 1
ATOM 5604 N N . LEU B 1 176 ? -27.377 -14.326 -43.939 1.00 55.25 176 LEU B N 1
ATOM 5605 C CA . LEU B 1 176 ? -28.090 -15.560 -44.285 1.00 54.79 176 LEU B CA 1
ATOM 5606 C C . LEU B 1 176 ? -29.023 -16.014 -43.154 1.00 54.45 176 LEU B C 1
ATOM 5607 O O . LEU B 1 176 ? -30.004 -16.714 -43.392 1.00 54.19 176 LEU B O 1
ATOM 5612 N N . LEU B 1 177 ? -28.732 -15.568 -41.932 1.00 53.96 177 LEU B N 1
ATOM 5613 C CA . LEU B 1 177 ? -29.492 -15.961 -40.757 1.00 53.40 177 LEU B CA 1
ATOM 5614 C C . LEU B 1 177 ? -30.812 -15.228 -40.610 1.00 53.45 177 LEU B C 1
ATOM 5615 O O . LEU B 1 177 ? -31.621 -15.627 -39.782 1.00 53.37 177 LEU B O 1
ATOM 5620 N N . ARG B 1 178 ? -31.038 -14.174 -41.409 1.00 53.46 178 ARG B N 1
ATOM 5621 C CA . ARG B 1 178 ? -32.216 -13.315 -41.239 1.00 53.05 178 ARG B CA 1
ATOM 5622 C C . ARG B 1 178 ? -33.529 -14.060 -41.469 1.00 53.24 178 ARG B C 1
ATOM 5623 O O . ARG B 1 178 ? -33.639 -14.877 -42.398 1.00 53.07 178 ARG B O 1
ATOM 5631 N N . ASN B 1 179 ? -34.499 -13.782 -40.587 1.00 52.86 179 ASN B N 1
ATOM 5632 C CA . ASN B 1 179 ? -35.816 -14.426 -40.563 1.00 52.72 179 ASN B CA 1
ATOM 5633 C C . ASN B 1 179 ? -35.801 -15.943 -40.575 1.00 52.59 179 ASN B C 1
ATOM 5634 O O . ASN B 1 179 ? -36.728 -16.569 -41.075 1.00 52.91 179 ASN B O 1
ATOM 5639 N N . LEU B 1 180 ? -34.766 -16.550 -40.020 1.00 52.62 180 LEU B N 1
ATOM 5640 C CA . LEU B 1 180 ? -34.757 -18.001 -39.926 1.00 52.89 180 LEU B CA 1
ATOM 5641 C C . LEU B 1 180 ? -35.397 -18.421 -38.622 1.00 53.34 180 LEU B C 1
ATOM 5642 O O . LEU B 1 180 ? -35.034 -17.924 -37.562 1.00 53.46 180 LEU B O 1
ATOM 5647 N N . ASP B 1 181 ? -36.365 -19.323 -38.691 1.00 53.90 181 ASP B N 1
ATOM 5648 C CA . ASP B 1 181 ? -36.916 -19.881 -37.476 1.00 54.49 181 ASP B CA 1
ATOM 5649 C C . ASP B 1 181 ? -35.865 -20.800 -36.824 1.00 54.45 181 ASP B C 1
ATOM 5650 O O . ASP B 1 181 ? -34.805 -21.058 -37.407 1.00 54.27 181 ASP B O 1
ATOM 5655 N N . GLU B 1 182 ? -36.160 -21.270 -35.619 1.00 54.49 182 GLU B N 1
ATOM 5656 C CA . GLU B 1 182 ? -35.191 -21.938 -34.765 1.00 54.64 182 GLU B CA 1
ATOM 5657 C C . GLU B 1 182 ? -34.509 -23.154 -35.397 1.00 54.48 182 GLU B C 1
ATOM 5658 O O . GLU B 1 182 ? -33.280 -23.275 -35.334 1.00 54.37 182 GLU B O 1
ATOM 5664 N N . LYS B 1 183 ? -35.296 -24.050 -35.996 1.00 54.11 183 LYS B N 1
ATOM 5665 C CA . LYS B 1 183 ? -34.755 -25.288 -36.562 1.00 53.78 183 LYS B CA 1
ATOM 5666 C C . LYS B 1 183 ? -33.776 -25.008 -37.716 1.00 53.08 183 LYS B C 1
ATOM 5667 O O . LYS B 1 183 ? -32.737 -25.668 -37.830 1.00 52.73 183 LYS B O 1
ATOM 5673 N N . ASP B 1 184 ? -34.104 -24.015 -38.545 1.00 52.38 184 ASP B N 1
ATOM 5674 C CA . ASP B 1 184 ? -33.226 -23.567 -39.630 1.00 51.88 184 ASP B CA 1
ATOM 5675 C C . ASP B 1 184 ? -31.911 -22.945 -39.104 1.00 51.38 184 ASP B C 1
ATOM 5676 O O . ASP B 1 184 ? -30.830 -23.231 -39.621 1.00 51.05 184 ASP B O 1
ATOM 5681 N N . LEU B 1 185 ? -32.007 -22.111 -38.069 1.00 50.85 185 LEU B N 1
ATOM 5682 C CA . LEU B 1 185 ? -30.815 -21.576 -37.403 1.00 50.65 185 LEU B CA 1
ATOM 5683 C C . LEU B 1 185 ? -29.872 -22.672 -36.931 1.00 50.30 185 LEU B C 1
ATOM 5684 O O . LEU B 1 185 ? -28.659 -22.544 -37.082 1.00 50.30 185 LEU B O 1
ATOM 5689 N N . ARG B 1 186 ? -30.439 -23.737 -36.358 1.00 49.92 186 ARG B N 1
ATOM 5690 C CA . ARG B 1 186 ? -29.669 -24.912 -35.970 1.00 49.49 186 ARG B CA 1
ATOM 5691 C C . ARG B 1 186 ? -29.045 -25.563 -37.180 1.00 48.62 186 ARG B C 1
ATOM 5692 O O . ARG B 1 186 ? -27.881 -25.973 -37.130 1.00 48.38 186 ARG B O 1
ATOM 5700 N N . ALA B 1 187 ? -29.822 -25.664 -38.258 1.00 47.44 187 ALA B N 1
ATOM 5701 C CA . ALA B 1 187 ? -29.394 -26.422 -39.429 1.00 46.68 187 ALA B CA 1
ATOM 5702 C C . ALA B 1 187 ? -28.195 -25.773 -40.123 1.00 46.38 187 ALA B C 1
ATOM 5703 O O . ALA B 1 187 ? -27.294 -26.463 -40.588 1.00 46.14 187 ALA B O 1
ATOM 5705 N N . LEU B 1 188 ? -28.180 -24.447 -40.168 1.00 46.40 188 LEU B N 1
ATOM 5706 C CA . LEU B 1 188 ? -27.055 -23.708 -40.744 1.00 46.53 188 LEU B CA 1
ATOM 5707 C C . LEU B 1 188 ? -25.802 -23.728 -39.884 1.00 46.63 188 LEU B C 1
ATOM 5708 O O . LEU B 1 188 ? -24.700 -23.575 -40.405 1.00 46.66 188 LEU B O 1
ATOM 5713 N N . ASN B 1 189 ? -25.975 -23.897 -38.576 1.00 46.65 189 ASN B N 1
ATOM 5714 C CA . ASN B 1 189 ? -24.866 -23.722 -37.651 1.00 46.66 189 ASN B CA 1
ATOM 5715 C C . ASN B 1 189 ? -23.729 -24.722 -37.819 1.00 46.52 189 ASN B C 1
ATOM 5716 O O . ASN B 1 189 ? -22.565 -24.329 -37.820 1.00 46.50 189 ASN B O 1
ATOM 5721 N N . GLY B 1 190 ? -24.067 -26.000 -37.968 1.00 46.15 190 GLY B N 1
ATOM 5722 C CA . GLY B 1 190 ? -23.055 -27.028 -38.180 1.00 46.07 190 GLY B CA 1
ATOM 5723 C C . GLY B 1 190 ? -22.046 -26.641 -39.253 1.0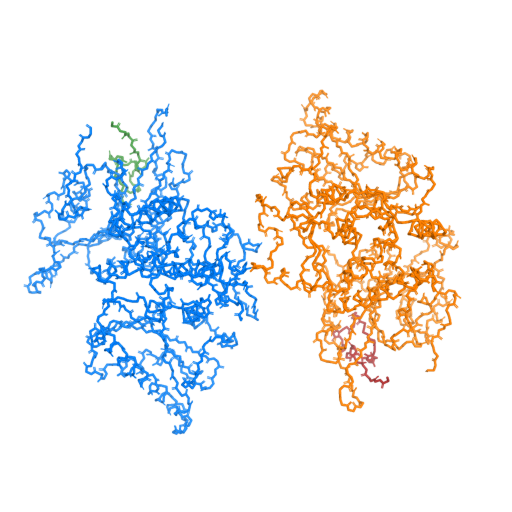0 46.00 190 GLY B C 1
ATOM 5724 O O . GLY B 1 190 ? -20.835 -26.622 -39.007 1.00 46.18 190 GLY B O 1
ATOM 5725 N N . THR B 1 191 ? -22.565 -26.306 -40.434 1.00 45.55 191 THR B N 1
ATOM 5726 C CA . THR B 1 191 ? -21.756 -25.973 -41.578 1.00 45.40 191 THR B CA 1
ATOM 5727 C C . THR B 1 191 ? -20.989 -24.676 -41.396 1.00 45.75 191 THR B C 1
ATOM 5728 O O . THR B 1 191 ? -19.816 -24.604 -41.753 1.00 46.16 191 THR B O 1
ATOM 5732 N N . ARG B 1 192 ? -21.638 -23.655 -40.854 1.00 45.56 192 ARG B N 1
ATOM 5733 C CA . ARG B 1 192 ? -20.972 -22.386 -40.682 1.00 46.04 192 ARG B CA 1
ATOM 5734 C C . ARG B 1 192 ? -19.763 -22.522 -39.735 1.00 46.53 192 ARG B C 1
ATOM 5735 O O . ARG B 1 192 ? -18.704 -21.917 -39.964 1.00 46.10 192 ARG B O 1
ATOM 5743 N N . VAL B 1 193 ? -19.936 -23.344 -38.699 1.00 47.00 193 VAL B N 1
ATOM 5744 C CA . VAL B 1 193 ? -18.907 -23.601 -37.695 1.00 47.66 193 VAL B CA 1
ATOM 5745 C C . VAL B 1 193 ? -17.714 -24.362 -38.291 1.00 48.20 193 VAL B C 1
ATOM 5746 O O . VAL B 1 193 ? -16.568 -23.919 -38.195 1.00 48.42 193 VAL B O 1
ATOM 5750 N N . THR B 1 194 ? -17.993 -25.495 -38.918 1.00 48.98 194 THR B N 1
ATOM 5751 C CA . THR B 1 194 ? -16.962 -26.281 -39.602 1.00 49.33 194 THR B CA 1
ATOM 5752 C C . THR B 1 194 ? -16.168 -25.450 -40.607 1.00 49.65 194 THR B C 1
ATOM 5753 O O . THR B 1 194 ? -14.936 -25.494 -40.624 1.00 50.71 194 THR B O 1
ATOM 5757 N N . ASP B 1 195 ? -16.865 -24.687 -41.436 1.00 49.84 195 ASP B N 1
ATOM 5758 C CA . ASP B 1 195 ? -16.206 -23.817 -42.395 1.00 50.66 195 ASP B CA 1
ATOM 5759 C C . ASP B 1 195 ? -15.288 -22.810 -41.714 1.00 51.06 195 ASP B C 1
ATOM 5760 O O . ASP B 1 195 ? -14.170 -22.584 -42.180 1.00 51.13 195 ASP B O 1
ATOM 5765 N N . GLU B 1 196 ? -15.764 -22.226 -40.611 1.00 51.53 196 GLU B N 1
ATOM 5766 C CA . GLU B 1 196 ? -14.992 -21.250 -39.856 1.00 52.06 196 GLU B CA 1
ATOM 5767 C C . GLU B 1 196 ? -13.807 -21.902 -39.191 1.00 51.97 196 GLU B C 1
ATOM 5768 O O . GLU B 1 196 ? -12.720 -21.322 -39.189 1.00 52.10 196 GLU B O 1
ATOM 5774 N N . ILE B 1 197 ? -13.995 -23.112 -38.667 1.00 51.80 197 ILE B N 1
ATOM 5775 C CA . ILE B 1 197 ? -12.865 -23.855 -38.121 1.00 52.47 197 ILE B CA 1
ATOM 5776 C C . ILE B 1 197 ? -11.751 -24.010 -39.161 1.00 52.73 197 ILE B C 1
ATOM 5777 O O . ILE B 1 197 ? -10.631 -23.617 -38.902 1.00 52.57 197 ILE B O 1
ATOM 5782 N N . LEU B 1 198 ? -12.067 -24.535 -40.343 1.00 53.25 198 LEU B N 1
ATOM 5783 C CA . LEU B 1 198 ? -11.069 -24.665 -41.407 1.00 53.72 198 LEU B CA 1
ATOM 5784 C C . LEU B 1 198 ? -10.354 -23.357 -41.750 1.00 54.17 198 LEU B C 1
ATOM 5785 O O . LEU B 1 198 ? -9.156 -23.362 -42.063 1.00 54.25 198 LEU B O 1
ATOM 5790 N N . GLU B 1 199 ? -11.073 -22.242 -41.667 1.00 54.53 199 GLU B N 1
ATOM 5791 C CA . GLU B 1 199 ? -10.503 -20.927 -41.984 1.00 55.26 199 GLU B CA 1
ATOM 5792 C C . GLU B 1 199 ? -9.671 -20.272 -40.858 1.00 54.68 199 GLU B C 1
ATOM 5793 O O . GLU B 1 199 ? -9.129 -19.180 -41.040 1.00 54.64 199 GLU B O 1
ATOM 5799 N N . LEU B 1 200 ? -9.564 -20.944 -39.715 1.00 54.20 200 LEU B N 1
ATOM 5800 C CA . LEU B 1 200 ? -8.988 -20.352 -38.507 1.00 53.92 200 LEU B CA 1
ATOM 5801 C C . LEU B 1 200 ? -7.706 -21.032 -38.047 1.00 54.05 200 LEU B C 1
ATOM 5802 O O . LEU B 1 200 ? -7.187 -20.755 -36.962 1.00 54.12 200 LEU B O 1
ATOM 5807 N N . VAL B 1 201 ? -7.196 -21.894 -38.915 1.00 54.11 201 VAL B N 1
ATOM 5808 C CA . VAL B 1 201 ? -6.096 -22.795 -38.643 1.00 53.69 201 VAL B CA 1
ATOM 5809 C C . VAL B 1 201 ? -5.032 -22.449 -39.680 1.00 53.71 201 VAL B C 1
ATOM 5810 O O . VAL B 1 201 ? -5.367 -22.289 -40.856 1.00 53.86 201 VAL B O 1
ATOM 5814 N N . PRO B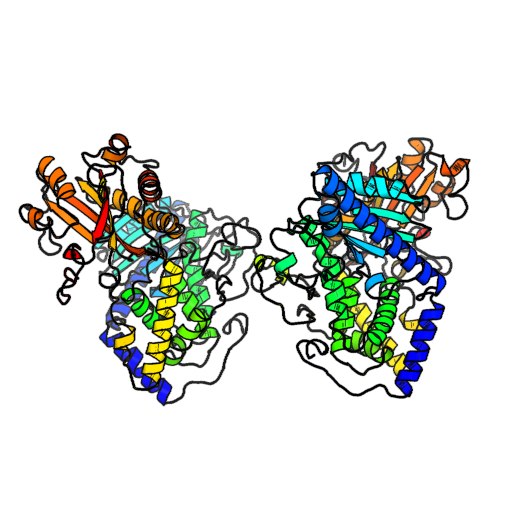 1 202 ? -3.763 -22.317 -39.280 1.00 53.57 202 PRO B N 1
ATOM 5815 C CA . PRO B 1 202 ? -2.734 -21.883 -40.214 1.00 53.36 202 PRO B CA 1
ATOM 5816 C C . PRO B 1 202 ? -2.287 -22.981 -41.181 1.00 53.34 202 PRO B C 1
ATOM 5817 O O . PRO B 1 202 ? -1.995 -22.691 -42.339 1.00 53.46 202 PRO B O 1
ATOM 5821 N N . LYS B 1 203 ? -2.222 -24.221 -40.701 1.00 53.04 203 LYS B N 1
ATOM 5822 C CA . LYS B 1 203 ? -1.825 -25.356 -41.530 1.00 52.66 203 LYS B CA 1
ATOM 5823 C C . LYS B 1 203 ? -2.804 -26.530 -41.306 1.00 52.49 203 LYS B C 1
ATOM 5824 O O . LYS B 1 203 ? -2.598 -27.369 -40.421 1.00 52.48 203 LYS B O 1
ATOM 5830 N N . PRO B 1 204 ? -3.882 -26.551 -42.098 1.00 52.29 204 PRO B N 1
ATOM 5831 C CA . PRO B 1 204 ? -4.955 -27.553 -41.988 1.00 52.07 204 PRO B CA 1
ATOM 5832 C C . PRO B 1 204 ? -4.494 -29.000 -41.968 1.00 52.04 204 PRO B C 1
ATOM 5833 O O . PRO B 1 204 ? -5.060 -29.817 -41.242 1.00 51.72 204 PRO B O 1
ATOM 5837 N N . ASN B 1 205 ? -3.488 -29.318 -42.779 1.00 52.17 205 ASN B N 1
ATOM 5838 C CA . ASN B 1 205 ? -2.906 -30.666 -42.812 1.00 52.19 205 ASN B CA 1
ATOM 5839 C C . ASN B 1 205 ? -2.427 -31.179 -41.434 1.00 51.25 205 ASN B C 1
ATOM 5840 O O . ASN B 1 205 ? -2.696 -32.320 -41.049 1.00 51.27 205 ASN B O 1
ATOM 5845 N N . VAL B 1 206 ? -1.733 -30.312 -40.705 1.00 50.08 206 VAL B N 1
ATOM 5846 C CA . VAL B 1 206 ? -1.241 -30.568 -39.352 1.00 48.55 206 VAL B CA 1
ATOM 5847 C C . VAL B 1 206 ? -2.423 -30.678 -38.394 1.00 47.98 206 VAL B C 1
ATOM 5848 O O . VAL B 1 206 ? -2.441 -31.505 -37.461 1.00 47.20 206 VAL B O 1
ATOM 5852 N N . PHE B 1 207 ? -3.404 -29.813 -38.633 1.00 47.19 207 PHE B N 1
ATOM 5853 C CA . PHE B 1 207 ? -4.611 -29.767 -37.834 1.00 46.48 207 PHE B CA 1
ATOM 5854 C C . PHE B 1 207 ? -5.300 -31.125 -37.908 1.00 46.43 207 PHE B C 1
ATOM 5855 O O . PHE B 1 207 ? -5.652 -31.703 -36.871 1.00 46.21 207 PHE B O 1
ATOM 5863 N N . ARG B 1 208 ? -5.430 -31.638 -39.134 1.00 46.44 208 ARG B N 1
ATOM 5864 C CA . ARG B 1 208 ? -6.132 -32.884 -39.404 1.00 46.64 208 ARG B CA 1
ATOM 5865 C C . ARG B 1 208 ? -5.507 -34.052 -38.687 1.00 46.27 208 ARG B C 1
ATOM 5866 O O . ARG B 1 208 ? -6.191 -34.773 -37.950 1.00 46.78 208 ARG B O 1
ATOM 5874 N N . ILE B 1 209 ? -4.208 -34.232 -38.879 1.00 46.00 209 ILE B N 1
ATOM 5875 C CA . ILE B 1 209 ? -3.495 -35.291 -38.182 1.00 45.60 209 ILE B CA 1
ATOM 5876 C C . ILE B 1 209 ? -3.679 -35.124 -36.662 1.00 45.80 209 ILE B C 1
ATOM 5877 O O . ILE B 1 209 ? -4.175 -36.041 -35.997 1.00 45.36 209 ILE B O 1
ATOM 5882 N N . ALA B 1 210 ? -3.348 -33.942 -36.134 1.00 45.81 210 ALA B N 1
ATOM 5883 C CA . ALA B 1 210 ? -3.601 -33.649 -34.710 1.00 46.22 210 ALA B CA 1
ATOM 5884 C C . ALA B 1 210 ? -5.020 -34.019 -34.223 1.00 45.99 210 ALA B C 1
ATOM 5885 O O . ALA B 1 210 ? -5.165 -34.655 -33.168 1.00 45.74 210 ALA B O 1
ATOM 5887 N N . LEU B 1 211 ? -6.052 -33.633 -34.981 1.00 46.15 211 LEU B N 1
ATOM 5888 C CA . LEU B 1 211 ? -7.444 -33.976 -34.612 1.00 45.66 211 LEU B CA 1
ATOM 5889 C C . LEU B 1 211 ? -7.627 -35.473 -34.703 1.00 46.06 211 LEU B C 1
ATOM 5890 O O . LEU B 1 211 ? -8.026 -36.085 -33.732 1.00 46.90 211 LEU B O 1
ATOM 5895 N N . ARG B 1 212 ? -7.319 -36.078 -35.850 1.00 46.06 212 ARG B N 1
ATOM 5896 C CA . ARG B 1 212 ? -7.374 -37.534 -35.947 1.00 45.84 212 ARG B CA 1
ATOM 5897 C C . ARG B 1 212 ? -6.871 -38.189 -34.658 1.00 46.43 212 ARG B C 1
ATOM 5898 O O . ARG B 1 212 ? -7.550 -39.043 -34.079 1.00 45.94 212 ARG B O 1
ATOM 5906 N N . ALA B 1 213 ? -5.684 -37.769 -34.210 1.00 47.19 213 ALA B N 1
ATOM 5907 C CA . ALA B 1 213 ? -5.093 -38.285 -32.988 1.00 47.73 213 ALA B CA 1
ATOM 5908 C C . ALA B 1 213 ? -6.016 -38.067 -31.791 1.00 48.31 213 ALA B C 1
ATOM 5909 O O . ALA B 1 213 ? -6.220 -38.983 -30.991 1.00 48.58 213 ALA B O 1
ATOM 5911 N N . ILE B 1 214 ? -6.579 -36.860 -31.680 1.00 48.32 214 ILE B N 1
ATOM 5912 C CA . ILE B 1 214 ? -7.358 -36.498 -30.509 1.00 48.57 214 ILE B CA 1
ATOM 5913 C C . ILE B 1 214 ? -8.679 -37.257 -30.442 1.00 49.04 214 ILE B C 1
ATOM 5914 O O . ILE B 1 214 ? -9.048 -37.755 -29.378 1.00 49.42 214 ILE B O 1
ATOM 5919 N N . LYS B 1 215 ? -9.370 -37.358 -31.574 1.00 49.64 215 LYS B N 1
ATOM 5920 C CA . LYS B 1 215 ? -10.571 -38.185 -31.695 1.00 50.65 215 LYS B CA 1
ATOM 5921 C C . LYS B 1 215 ? -10.325 -39.626 -31.186 1.00 50.40 215 LYS B C 1
ATOM 5922 O O . LYS B 1 215 ? -11.068 -40.120 -30.321 1.00 50.66 215 LYS B O 1
ATOM 5928 N N . LEU B 1 216 ? -9.269 -40.268 -31.693 1.00 49.75 216 LEU B N 1
ATOM 5929 C CA . LEU B 1 216 ? -8.878 -41.617 -31.259 1.00 49.57 216 LEU B CA 1
ATOM 5930 C C . LEU B 1 216 ? -8.601 -41.715 -29.738 1.00 49.11 216 LEU B C 1
ATOM 5931 O O . LEU B 1 216 ? -9.193 -42.534 -29.033 1.00 48.56 216 LEU B O 1
ATOM 5936 N N . TRP B 1 217 ? -7.697 -40.866 -29.258 1.00 48.93 217 TRP B N 1
ATOM 5937 C CA . TRP B 1 217 ? -7.452 -40.667 -27.837 1.00 49.05 217 TRP B CA 1
ATOM 5938 C C . TRP B 1 217 ? -8.732 -40.514 -27.008 1.00 49.56 217 TRP B C 1
ATOM 5939 O O . TRP B 1 217 ? -8.874 -41.149 -25.959 1.00 49.46 217 TRP B O 1
ATOM 5950 N N . ALA B 1 218 ? -9.654 -39.662 -27.469 1.00 49.73 218 ALA B N 1
ATOM 5951 C CA . ALA B 1 218 ? -10.777 -39.280 -26.631 1.00 49.90 218 ALA B CA 1
ATOM 5952 C C . ALA B 1 218 ? -11.785 -40.415 -26.542 1.00 50.07 218 ALA B C 1
ATOM 5953 O O . ALA B 1 218 ? -12.342 -40.684 -25.479 1.00 48.85 218 ALA B O 1
ATOM 5955 N N . GLN B 1 219 ? -11.981 -41.086 -27.672 1.00 51.03 219 GLN B N 1
ATOM 5956 C CA . GLN B 1 219 ? -12.767 -42.308 -27.718 1.00 52.60 219 GLN B CA 1
ATOM 5957 C C . GLN B 1 219 ? -12.202 -43.348 -26.759 1.00 52.75 219 GLN B C 1
ATOM 5958 O O . GLN B 1 219 ? -12.937 -43.912 -25.942 1.00 52.93 219 GLN B O 1
ATOM 5964 N N . ARG B 1 220 ? -10.894 -43.567 -26.842 1.00 52.65 220 ARG B N 1
ATOM 5965 C CA . ARG B 1 220 ? -10.264 -44.615 -26.079 1.00 52.79 220 ARG B CA 1
ATOM 5966 C C . ARG B 1 220 ? -10.278 -44.334 -24.569 1.00 52.92 220 ARG B C 1
ATOM 5967 O O . ARG B 1 220 ? -10.538 -45.249 -23.766 1.00 52.70 220 ARG B O 1
ATOM 5975 N N . ARG B 1 221 ? -10.025 -43.076 -24.191 1.00 52.47 221 ARG B N 1
ATOM 5976 C CA . ARG B 1 221 ? -9.981 -42.688 -22.778 1.00 52.03 221 ARG B CA 1
ATOM 5977 C C . ARG B 1 221 ? -11.376 -42.378 -22.224 1.00 51.75 221 ARG B C 1
ATOM 5978 O O . ARG B 1 221 ? -11.518 -41.962 -21.080 1.00 51.75 221 ARG B O 1
ATOM 5986 N N . ALA B 1 222 ? -12.398 -42.599 -23.046 1.00 51.95 222 ALA B N 1
ATOM 5987 C CA . ALA B 1 222 ? -13.822 -42.365 -22.695 1.00 52.01 222 ALA B CA 1
ATOM 5988 C C . ALA B 1 222 ? -14.154 -40.915 -22.295 1.00 52.05 222 ALA B C 1
ATOM 5989 O O . ALA B 1 222 ? -14.844 -40.678 -21.321 1.00 52.15 222 ALA B O 1
ATOM 5991 N N . VAL B 1 223 ? -13.645 -39.952 -23.055 1.00 52.61 223 VAL B N 1
ATOM 5992 C CA . VAL B 1 223 ? -13.930 -38.527 -22.830 1.00 52.74 223 VAL B CA 1
ATOM 5993 C C . VAL B 1 223 ? -14.503 -37.900 -24.118 1.00 53.12 223 VAL B C 1
ATOM 5994 O O . VAL B 1 223 ? -14.290 -36.716 -24.440 1.00 53.39 223 VAL B O 1
ATOM 5998 N N . TYR B 1 224 ? -15.246 -38.714 -24.851 1.00 53.12 224 TYR B N 1
ATOM 5999 C CA . TYR B 1 224 ? -15.788 -38.290 -26.113 1.00 53.37 224 TYR B CA 1
ATOM 6000 C C . TYR B 1 224 ? -17.232 -38.701 -26.135 1.00 52.86 224 TYR B C 1
ATOM 6001 O O . TYR B 1 224 ? -17.523 -39.864 -26.425 1.00 53.79 224 TYR B O 1
ATOM 6010 N N . ALA B 1 225 ? -18.132 -37.769 -25.814 1.00 51.89 225 ALA B N 1
ATOM 6011 C CA . ALA B 1 225 ? -19.601 -38.023 -25.868 1.00 50.74 225 ALA B CA 1
ATOM 6012 C C . ALA B 1 225 ? -20.410 -36.887 -25.278 1.00 50.08 225 ALA B C 1
ATOM 6013 O O . ALA B 1 225 ? -20.706 -36.856 -24.089 1.00 50.00 225 ALA B O 1
ATOM 6015 N N . ASN B 1 226 ? -20.763 -35.949 -26.134 1.00 49.80 226 ASN B N 1
ATOM 6016 C CA . ASN B 1 226 ? -21.601 -34.824 -25.752 1.00 49.78 226 ASN B CA 1
ATOM 6017 C C . ASN B 1 226 ? -22.809 -35.104 -24.828 1.00 49.38 226 ASN B C 1
ATOM 6018 O O . ASN B 1 226 ? -23.017 -34.383 -23.844 1.00 49.04 226 ASN B O 1
ATOM 6023 N N . ILE B 1 227 ? -23.597 -36.126 -25.152 1.00 48.88 227 ILE B N 1
ATOM 6024 C CA . ILE B 1 227 ? -24.855 -36.364 -24.437 1.00 49.12 227 ILE B CA 1
ATOM 6025 C C . ILE B 1 227 ? -24.623 -36.794 -22.989 1.00 49.23 227 ILE B C 1
ATOM 6026 O O . ILE B 1 227 ? -25.537 -36.704 -22.154 1.00 49.43 227 ILE B O 1
ATOM 6031 N N . PHE B 1 228 ? -23.398 -37.235 -22.707 1.00 48.52 228 PHE B N 1
ATOM 6032 C CA . PHE B 1 228 ? -23.020 -37.673 -21.371 1.00 48.68 228 PHE B CA 1
ATOM 6033 C C . PHE B 1 228 ? -22.097 -36.721 -20.608 1.00 48.63 228 PHE B C 1
ATOM 6034 O O . PHE B 1 228 ? -21.413 -37.137 -19.663 1.00 48.85 228 PHE B O 1
ATOM 6042 N N . GLY B 1 229 ? -22.068 -35.456 -21.012 1.00 48.35 229 GLY B N 1
ATOM 6043 C CA . GLY B 1 229 ? -21.255 -34.452 -20.327 1.00 47.65 229 GLY B CA 1
ATOM 6044 C C . GLY B 1 229 ? -19.816 -34.367 -20.802 1.00 47.36 229 GLY B C 1
ATOM 6045 O O . GLY B 1 229 ? -18.991 -33.717 -20.182 1.00 47.73 229 GLY B O 1
ATOM 6046 N N . PHE B 1 230 ? -19.493 -35.005 -21.913 1.00 46.99 230 PHE B N 1
ATOM 6047 C CA . PHE B 1 230 ? -18.130 -34.895 -22.437 1.00 46.27 230 PHE B CA 1
ATOM 6048 C C . PHE B 1 230 ? -18.106 -34.059 -23.698 1.00 45.99 230 PHE B C 1
ATOM 6049 O O . PHE B 1 230 ? -19.131 -33.885 -24.329 1.00 46.10 230 PHE B O 1
ATOM 6057 N N . PRO B 1 231 ? -16.943 -33.564 -24.096 1.00 46.44 231 PRO B N 1
ATOM 6058 C CA . PRO B 1 231 ? -16.841 -32.904 -25.395 1.00 46.71 231 PRO B CA 1
ATOM 6059 C C . PRO B 1 231 ? -17.180 -33.881 -26.546 1.00 47.22 231 PRO B C 1
ATOM 6060 O O . PRO B 1 231 ? -16.944 -35.092 -26.444 1.00 47.80 231 PRO B O 1
ATOM 6064 N N . GLY B 1 232 ? -17.796 -33.364 -27.602 1.00 47.24 232 GLY B N 1
ATOM 6065 C CA . GLY B 1 232 ? -18.110 -34.160 -28.767 1.00 47.05 232 GLY B CA 1
ATOM 6066 C C . GLY B 1 232 ? -17.200 -33.704 -29.874 1.00 47.28 232 GLY B C 1
ATOM 6067 O O . GLY B 1 232 ? -16.270 -32.922 -29.623 1.00 47.76 232 GLY B O 1
ATOM 6068 N N . GLY B 1 233 ? -17.481 -34.156 -31.096 1.00 47.15 233 GLY B N 1
ATOM 6069 C CA . GLY B 1 233 ? -16.590 -33.947 -32.238 1.00 47.21 233 GLY B CA 1
ATOM 6070 C C . GLY B 1 233 ? -16.173 -32.519 -32.503 1.00 47.79 233 GLY B C 1
ATOM 6071 O O . GLY B 1 233 ? -14.977 -32.247 -32.646 1.00 48.87 233 GLY B O 1
ATOM 6072 N N . VAL B 1 234 ? -17.144 -31.606 -32.554 1.00 47.86 234 VAL B N 1
ATOM 6073 C CA . VAL B 1 234 ? -16.892 -30.204 -32.901 1.00 47.83 234 VAL B CA 1
ATOM 6074 C C . VAL B 1 234 ? -16.114 -29.494 -31.804 1.00 47.89 234 VAL B C 1
ATOM 6075 O O . VAL B 1 234 ? -15.251 -28.645 -32.101 1.00 48.38 234 VAL B O 1
ATOM 6079 N N . ALA B 1 235 ? -16.424 -29.830 -30.548 1.00 47.58 235 ALA B N 1
ATOM 6080 C CA . ALA B 1 235 ? -15.695 -29.304 -29.380 1.00 47.35 235 ALA B CA 1
ATOM 6081 C C . ALA B 1 235 ? -14.210 -29.676 -29.434 1.00 47.67 235 ALA B C 1
ATOM 6082 O O . ALA B 1 235 ? -13.347 -28.793 -29.391 1.00 47.69 235 ALA B O 1
ATOM 6084 N N . TRP B 1 236 ? -13.921 -30.976 -29.572 1.00 48.07 236 TRP B N 1
ATOM 6085 C CA . TRP B 1 236 ? -12.537 -31.436 -29.732 1.00 48.40 236 TRP B CA 1
ATOM 6086 C C . TRP B 1 236 ? -11.866 -30.765 -30.924 1.00 48.59 236 TRP B C 1
ATOM 6087 O O . TRP B 1 236 ? -10.677 -30.371 -30.854 1.00 47.98 236 TRP B O 1
ATOM 6098 N N . ALA B 1 237 ? -12.637 -30.602 -32.003 1.00 48.54 237 ALA B N 1
ATOM 6099 C CA . ALA B 1 237 ? -12.117 -29.929 -33.191 1.00 49.03 237 ALA B CA 1
ATOM 6100 C C . ALA B 1 237 ? -11.653 -28.518 -32.835 1.00 49.23 237 ALA B C 1
ATOM 6101 O O . ALA B 1 237 ? -10.566 -28.082 -33.246 1.00 49.71 237 ALA B O 1
ATOM 6103 N N . MET B 1 238 ? -12.444 -27.822 -32.026 1.00 49.20 238 MET B N 1
ATOM 6104 C CA . MET B 1 238 ? -12.103 -26.444 -31.691 1.00 49.16 238 MET B CA 1
ATOM 6105 C C . MET B 1 238 ? -10.978 -26.389 -30.688 1.00 48.82 238 MET B C 1
ATOM 6106 O O . MET B 1 238 ? -10.086 -25.530 -30.785 1.00 48.93 238 MET B O 1
ATOM 6111 N N . LEU B 1 239 ? -11.005 -27.302 -29.720 1.00 48.28 239 LEU B N 1
ATOM 6112 C CA . LEU B 1 239 ? -9.887 -27.394 -28.787 1.00 48.12 239 LEU B CA 1
ATOM 6113 C C . LEU B 1 239 ? -8.561 -27.560 -29.540 1.00 47.86 239 LEU B C 1
ATOM 6114 O O . LEU B 1 239 ? -7.604 -26.864 -29.255 1.00 47.45 239 LEU B O 1
ATOM 6119 N N . VAL B 1 240 ? -8.530 -28.433 -30.544 1.00 47.99 240 VAL B N 1
ATOM 6120 C CA . VAL B 1 240 ? -7.304 -28.641 -31.318 1.00 47.78 240 VAL B CA 1
ATOM 6121 C C . VAL B 1 240 ? -6.930 -27.401 -32.152 1.00 47.52 240 VAL B C 1
ATOM 6122 O O . VAL B 1 240 ? -5.743 -27.059 -32.291 1.00 47.47 240 VAL B O 1
ATOM 6126 N N . ALA B 1 241 ? -7.936 -26.713 -32.678 1.00 46.90 241 ALA B N 1
ATOM 6127 C CA . ALA B 1 241 ? -7.689 -25.496 -33.446 1.00 46.43 241 ALA B CA 1
ATOM 6128 C C . ALA B 1 241 ? -6.931 -24.456 -32.632 1.00 46.45 241 ALA B C 1
ATOM 6129 O O . ALA B 1 241 ? -5.980 -23.825 -33.146 1.00 45.79 241 ALA B O 1
ATOM 6131 N N . ARG B 1 242 ? -7.348 -24.276 -31.371 1.00 46.19 242 ARG B N 1
ATOM 6132 C CA . ARG B 1 242 ? -6.758 -23.254 -30.509 1.00 46.22 242 ARG B CA 1
ATOM 6133 C C . ARG B 1 242 ? -5.261 -23.479 -30.407 1.00 46.85 242 ARG B C 1
ATOM 6134 O O . ARG B 1 242 ? -4.464 -22.528 -30.482 1.00 46.89 242 ARG B O 1
ATOM 6142 N N . ILE B 1 243 ? -4.865 -24.734 -30.249 1.00 46.81 243 ILE B N 1
ATOM 6143 C CA . ILE B 1 243 ? -3.449 -25.001 -30.106 1.00 46.89 243 ILE B CA 1
ATOM 6144 C C . ILE B 1 243 ? -2.764 -24.754 -31.431 1.00 47.39 243 ILE B C 1
ATOM 6145 O O . ILE B 1 243 ? -1.723 -24.098 -31.465 1.00 48.37 243 ILE B O 1
ATOM 6150 N N . CYS B 1 244 ? -3.342 -25.254 -32.520 1.00 47.43 244 CYS B N 1
ATOM 6151 C CA . CYS B 1 244 ? -2.783 -25.003 -33.847 1.00 47.63 244 CYS B CA 1
ATOM 6152 C C . CYS B 1 244 ? -2.492 -23.516 -34.046 1.00 47.99 244 CYS B C 1
ATOM 6153 O O . CYS B 1 244 ? -1.388 -23.156 -34.469 1.00 48.51 244 CYS B O 1
ATOM 6156 N N . GLN B 1 245 ? -3.465 -22.665 -33.707 1.00 47.93 245 GLN B N 1
ATOM 6157 C CA . GLN B 1 245 ? -3.315 -21.209 -33.785 1.00 47.78 245 GLN B CA 1
ATOM 6158 C C . GLN B 1 245 ? -2.097 -20.758 -33.014 1.00 47.08 245 GLN B C 1
ATOM 6159 O O . GLN B 1 245 ? -1.371 -19.884 -33.462 1.00 47.86 245 GLN B O 1
ATOM 6165 N N . LEU B 1 246 ? -1.884 -21.368 -31.856 1.00 46.36 246 LEU B N 1
ATOM 6166 C CA . LEU B 1 246 ? -0.766 -21.039 -30.991 1.00 45.97 246 LEU B CA 1
ATOM 6167 C C . LEU B 1 246 ? 0.615 -21.361 -31.557 1.00 46.03 246 LEU B C 1
ATOM 6168 O O . LEU B 1 246 ? 1.578 -20.750 -31.128 1.00 46.32 246 LEU B O 1
ATOM 6173 N N . TYR B 1 247 ? 0.702 -22.322 -32.481 1.00 46.20 247 TYR B N 1
ATOM 6174 C CA . TYR B 1 247 ? 1.989 -22.837 -33.013 1.00 46.58 247 TYR B CA 1
ATOM 6175 C C . TYR B 1 247 ? 1.949 -23.096 -34.530 1.00 46.61 247 TYR B C 1
ATOM 6176 O O . TYR B 1 247 ? 2.016 -24.254 -34.972 1.00 45.97 247 TYR B O 1
ATOM 6185 N N . PRO B 1 248 ? 1.855 -22.021 -35.317 1.00 46.81 248 PRO B N 1
ATOM 6186 C CA . PRO B 1 248 ? 1.530 -22.115 -36.748 1.00 46.56 248 PRO B CA 1
ATOM 6187 C C . PRO B 1 248 ? 2.518 -22.895 -37.622 1.00 46.19 248 PRO B C 1
ATOM 6188 O O . PRO B 1 248 ? 2.184 -23.218 -38.758 1.00 46.75 248 PRO B O 1
ATOM 6192 N N . ASN B 1 249 ? 3.712 -23.198 -37.124 1.00 45.53 249 ASN B N 1
ATOM 6193 C CA . ASN B 1 249 ? 4.683 -23.917 -37.951 1.00 44.64 249 ASN B CA 1
ATOM 6194 C C . ASN B 1 249 ? 5.126 -25.233 -37.354 1.00 44.21 249 ASN B C 1
ATOM 6195 O O . ASN B 1 249 ? 6.139 -25.803 -37.753 1.00 44.57 249 ASN B O 1
ATOM 6200 N N . ALA B 1 250 ? 4.356 -25.715 -36.394 1.00 43.61 250 ALA B N 1
ATOM 6201 C CA . ALA B 1 250 ? 4.691 -26.934 -35.716 1.00 43.37 250 ALA B CA 1
ATOM 6202 C C . ALA B 1 250 ? 4.169 -28.127 -36.493 1.00 43.58 250 ALA B C 1
ATOM 6203 O O . ALA B 1 250 ? 3.199 -28.028 -37.261 1.00 43.58 250 ALA B O 1
ATOM 6205 N N . CYS B 1 251 ? 4.821 -29.263 -36.291 1.00 43.57 251 CYS B N 1
ATOM 6206 C CA . CYS B 1 251 ? 4.274 -30.527 -36.757 1.00 43.92 251 CYS B CA 1
ATOM 6207 C C . CYS B 1 251 ? 3.184 -30.996 -35.776 1.00 43.28 251 CYS B C 1
ATOM 6208 O O . CYS B 1 251 ? 3.061 -30.448 -34.682 1.00 42.41 251 CYS B O 1
ATOM 6211 N N . SER B 1 252 ? 2.411 -32.012 -36.161 1.00 43.43 252 SER B N 1
ATOM 6212 C CA . SER B 1 252 ? 1.236 -32.431 -35.358 1.00 43.77 252 SER B CA 1
ATOM 6213 C C . SER B 1 252 ? 1.625 -33.124 -34.048 1.00 43.94 252 SER B C 1
ATOM 6214 O O . SER B 1 252 ? 0.897 -33.046 -33.055 1.00 43.50 252 SER B O 1
ATOM 6217 N N . ALA B 1 253 ? 2.777 -33.795 -34.063 1.00 44.22 253 ALA B N 1
ATOM 6218 C CA . ALA B 1 253 ? 3.367 -34.382 -32.859 1.00 44.65 253 ALA B CA 1
ATOM 6219 C C . ALA B 1 253 ? 3.414 -33.330 -31.755 1.00 44.87 253 ALA B C 1
ATOM 6220 O O . ALA B 1 253 ? 2.992 -33.577 -30.619 1.00 44.98 253 ALA B O 1
ATOM 6222 N N . VAL B 1 254 ? 3.913 -32.151 -32.121 1.00 45.39 254 VAL B N 1
ATOM 6223 C CA . VAL B 1 254 ? 4.162 -31.064 -31.183 1.00 45.46 254 VAL B CA 1
ATOM 6224 C C . VAL B 1 254 ? 2.837 -30.503 -30.701 1.00 45.59 254 VAL B C 1
ATOM 6225 O O . VAL B 1 254 ? 2.651 -30.296 -29.496 1.00 45.95 254 VAL B O 1
ATOM 6229 N N . ILE B 1 255 ? 1.902 -30.297 -31.627 1.00 45.68 255 ILE B N 1
ATOM 6230 C CA . ILE B 1 255 ? 0.568 -29.846 -31.240 1.00 45.94 255 ILE B CA 1
ATOM 6231 C C . ILE B 1 255 ? 0.026 -30.739 -30.125 1.00 45.73 255 ILE B C 1
ATOM 6232 O O . ILE B 1 255 ? -0.476 -30.225 -29.128 1.00 45.72 255 ILE B O 1
ATOM 6237 N N . LEU B 1 256 ? 0.150 -32.057 -30.276 1.00 45.45 256 LEU B N 1
ATOM 6238 C CA . LEU B 1 256 ? -0.399 -32.970 -29.276 1.00 45.84 256 LEU B CA 1
ATOM 6239 C C . LEU B 1 256 ? 0.190 -32.718 -27.900 1.00 46.36 256 LEU B C 1
ATOM 6240 O O . LEU B 1 256 ? -0.556 -32.501 -26.939 1.00 46.43 256 LEU B O 1
ATOM 6245 N N . ASN B 1 257 ? 1.522 -32.727 -27.823 1.00 46.39 257 ASN B N 1
ATOM 6246 C CA . ASN B 1 257 ? 2.229 -32.471 -26.583 1.00 46.94 257 ASN B CA 1
ATOM 6247 C C . ASN B 1 257 ? 1.741 -31.164 -25.985 1.00 47.42 257 ASN B C 1
ATOM 6248 O O . ASN B 1 257 ? 1.276 -31.143 -24.849 1.00 48.03 257 ASN B O 1
ATOM 6253 N N . ARG B 1 258 ? 1.816 -30.088 -26.770 1.00 47.54 258 ARG B N 1
ATOM 6254 C CA . ARG B 1 258 ? 1.360 -28.761 -26.343 1.00 47.48 258 ARG B CA 1
ATOM 6255 C C . ARG B 1 258 ? -0.117 -28.665 -25.956 1.00 46.73 258 ARG B C 1
ATOM 6256 O O . ARG B 1 258 ? -0.498 -27.853 -25.096 1.00 46.57 258 ARG B O 1
ATOM 6264 N N . PHE B 1 259 ? -0.933 -29.489 -26.598 1.00 46.41 259 PHE B N 1
ATOM 6265 C CA . PHE B 1 259 ? -2.392 -29.507 -26.401 1.00 46.50 259 PHE B CA 1
ATOM 6266 C C . PHE B 1 259 ? -2.722 -29.944 -24.951 1.00 46.12 259 PHE B C 1
ATOM 6267 O O . PHE B 1 259 ? -3.460 -29.258 -24.240 1.00 46.21 259 PHE B O 1
ATOM 6275 N N . PHE B 1 260 ? -2.114 -31.041 -24.512 1.00 45.06 260 PHE B N 1
ATOM 6276 C CA . PHE B 1 260 ? -2.321 -31.557 -23.179 1.00 44.75 260 PHE B CA 1
ATOM 6277 C C . PHE B 1 260 ? -1.710 -30.674 -22.101 1.00 45.70 260 PHE B C 1
ATOM 6278 O O . PHE B 1 260 ? -2.192 -30.629 -20.966 1.00 46.34 260 PHE B O 1
ATOM 6286 N N . ILE B 1 261 ? -0.618 -29.997 -22.431 1.00 46.00 261 ILE B N 1
ATOM 6287 C CA . ILE B 1 261 ? -0.001 -29.126 -21.457 1.00 45.57 261 ILE B CA 1
ATOM 6288 C C . ILE B 1 261 ? -0.842 -27.868 -21.325 1.00 45.75 261 ILE B C 1
ATOM 6289 O O . ILE B 1 261 ? -1.172 -27.468 -20.210 1.00 46.41 261 ILE B O 1
ATOM 6294 N N . ILE B 1 262 ? -1.179 -27.239 -22.447 1.00 45.33 262 ILE B N 1
ATOM 6295 C CA . ILE B 1 262 ? -1.869 -25.951 -22.367 1.00 45.69 262 ILE B CA 1
ATOM 6296 C C . ILE B 1 262 ? -3.304 -26.123 -21.821 1.00 45.55 262 ILE B C 1
ATOM 6297 O O . ILE B 1 262 ? -3.761 -25.332 -21.003 1.00 45.23 262 ILE B O 1
ATOM 6302 N N . LEU B 1 263 ? -3.983 -27.185 -22.243 1.00 45.78 263 LEU B N 1
ATOM 6303 C CA . LEU B 1 263 ? -5.363 -27.437 -21.789 1.00 45.96 263 LEU B CA 1
ATOM 6304 C C . LEU B 1 263 ? -5.478 -27.919 -20.332 1.00 46.35 263 LEU B C 1
ATOM 6305 O O . LEU B 1 263 ? -6.486 -27.627 -19.667 1.00 45.55 263 LEU B O 1
ATOM 6310 N N . SER B 1 264 ? -4.453 -28.623 -19.839 1.00 46.31 264 SER B N 1
ATOM 6311 C CA . SER B 1 264 ? -4.495 -29.064 -18.448 1.00 47.45 264 SER B CA 1
ATOM 6312 C C . SER B 1 264 ? -4.241 -27.886 -17.507 1.00 48.13 264 SER B C 1
ATOM 6313 O O . SER B 1 264 ? -4.857 -27.794 -16.441 1.00 48.40 264 SER B O 1
ATOM 6316 N N . GLU B 1 265 ? -3.359 -26.982 -17.930 1.00 48.38 265 GLU B N 1
ATOM 6317 C CA . GLU B 1 265 ? -3.022 -25.803 -17.150 1.00 48.73 265 GLU B CA 1
ATOM 6318 C C . GLU B 1 265 ? -3.962 -24.619 -17.360 1.00 48.24 265 GLU B C 1
ATOM 6319 O O . GLU B 1 265 ? -3.982 -23.695 -16.566 1.00 48.41 265 GLU B O 1
ATOM 6325 N N . TRP B 1 266 ? -4.744 -24.655 -18.423 1.00 48.37 266 TRP B N 1
ATOM 6326 C CA . TRP B 1 266 ? -5.785 -23.651 -18.680 1.00 48.33 266 TRP B CA 1
ATOM 6327 C C . TRP B 1 266 ? -6.537 -23.232 -17.412 1.00 48.47 266 TRP B C 1
ATOM 6328 O O . TRP B 1 266 ? -6.910 -24.074 -16.597 1.00 48.22 266 TRP B O 1
ATOM 6339 N N . ASN B 1 267 ? -6.736 -21.928 -17.243 1.00 48.83 267 ASN B N 1
ATOM 6340 C CA . ASN B 1 267 ? -7.403 -21.397 -16.060 1.00 49.15 267 ASN B CA 1
ATOM 6341 C C . ASN B 1 267 ? -8.929 -21.500 -16.174 1.00 49.46 267 ASN B C 1
ATOM 6342 O O . ASN B 1 267 ? -9.645 -20.486 -16.270 1.00 49.48 267 ASN B O 1
ATOM 6347 N N . TRP B 1 268 ? -9.430 -22.730 -16.154 1.00 49.32 268 TRP B N 1
ATOM 6348 C CA . TRP B 1 268 ? -10.849 -22.951 -16.355 1.00 49.17 268 TRP B CA 1
ATOM 6349 C C . TRP B 1 268 ? -11.746 -22.410 -15.273 1.00 49.20 268 TRP B C 1
ATOM 6350 O O . TRP B 1 268 ? -11.522 -22.696 -14.111 1.00 49.32 268 TRP B O 1
ATOM 6361 N N . PRO B 1 269 ? -12.540 -21.411 -15.610 1.00 49.43 269 PRO B N 1
ATOM 6362 C CA . PRO B 1 269 ? -13.722 -21.555 -16.454 1.00 49.07 269 PRO B CA 1
ATOM 6363 C C . PRO B 1 269 ? -13.476 -20.626 -17.675 1.00 48.76 269 PRO B C 1
ATOM 6364 O O . PRO B 1 269 ? -14.351 -20.492 -18.509 1.00 48.89 269 PRO B O 1
ATOM 6368 N N . GLN B 1 270 ? -12.291 -19.995 -17.758 1.00 48.56 270 GLN B N 1
ATOM 6369 C CA A GLN B 1 270 ? -11.910 -19.107 -18.876 0.50 48.78 270 GLN B CA 1
ATOM 6370 C CA B GLN B 1 270 ? -11.983 -19.098 -18.871 0.50 48.75 270 GLN B CA 1
ATOM 6371 C C . GLN B 1 270 ? -12.167 -19.828 -20.201 1.00 48.72 270 GLN B C 1
ATOM 6372 O O . GLN B 1 270 ? -11.663 -20.928 -20.401 1.00 48.68 270 GLN B O 1
ATOM 6383 N N . PRO B 1 271 ? -12.935 -19.225 -21.106 1.00 48.79 271 PRO B N 1
ATOM 6384 C CA . PRO B 1 271 ? -13.412 -19.955 -22.292 1.00 48.16 271 PRO B CA 1
ATOM 6385 C C . PRO B 1 271 ? -12.353 -20.093 -23.364 1.00 47.85 271 PRO B C 1
ATOM 6386 O O . PRO B 1 271 ? -11.547 -19.179 -23.527 1.00 47.38 271 PRO B O 1
ATOM 6390 N N . VAL B 1 272 ? -12.350 -21.204 -24.109 1.00 47.68 272 VAL B N 1
ATOM 6391 C CA . VAL B 1 272 ? -11.521 -21.212 -25.323 1.00 47.26 272 VAL B CA 1
ATOM 6392 C C . VAL B 1 272 ? -12.257 -20.662 -26.540 1.00 47.33 272 VAL B C 1
ATOM 6393 O O . VAL B 1 272 ? -13.272 -21.188 -26.939 1.00 47.30 272 VAL B O 1
ATOM 6397 N N . ILE B 1 273 ? -11.726 -19.567 -27.074 1.00 47.97 273 ILE B N 1
ATOM 6398 C CA . ILE B 1 273 ? -12.306 -18.814 -28.176 1.00 48.28 273 ILE B CA 1
ATOM 6399 C C . ILE B 1 273 ? -11.300 -18.744 -29.349 1.00 48.53 273 ILE B C 1
ATOM 6400 O O . ILE B 1 273 ? -10.089 -18.572 -29.139 1.00 48.26 273 ILE B O 1
ATOM 6405 N N . LEU B 1 274 ? -11.801 -18.883 -30.578 1.00 48.06 274 LEU B N 1
ATOM 6406 C CA . LEU B 1 274 ? -10.936 -19.062 -31.739 1.00 47.28 274 LEU B CA 1
ATOM 6407 C C . LEU B 1 274 ? -10.733 -17.757 -32.491 1.00 48.10 274 LEU B C 1
ATOM 6408 O O . LEU B 1 274 ? -9.688 -17.549 -33.144 1.00 48.52 274 LEU B O 1
ATOM 6413 N N . LYS B 1 275 ? -11.744 -16.894 -32.424 1.00 47.85 275 LYS B N 1
ATOM 6414 C CA . LYS B 1 275 ? -11.640 -15.546 -32.933 1.00 48.22 275 LYS B CA 1
ATOM 6415 C C . LYS B 1 275 ? -12.459 -14.636 -32.015 1.00 48.51 275 LYS B C 1
ATOM 6416 O O . LYS B 1 275 ? -13.199 -15.127 -31.167 1.00 48.65 275 LYS B O 1
ATOM 6422 N N . PRO B 1 276 ? -12.324 -13.318 -32.146 1.00 48.79 276 PRO B N 1
ATOM 6423 C CA . PRO B 1 276 ? -13.125 -12.422 -31.317 1.00 48.88 276 PRO B CA 1
ATOM 6424 C C . PRO B 1 276 ? -14.599 -12.641 -31.606 1.00 49.23 276 PRO B C 1
ATOM 6425 O O . PRO B 1 276 ? -14.990 -12.858 -32.758 1.00 48.83 276 PRO B O 1
ATOM 6429 N N . ILE B 1 277 ? -15.391 -12.616 -30.543 1.00 50.29 277 ILE B N 1
ATOM 6430 C CA . ILE B 1 277 ? -16.830 -12.795 -30.623 1.00 51.33 277 ILE B CA 1
ATOM 6431 C C . ILE B 1 277 ? -17.390 -11.594 -31.332 1.00 52.41 277 ILE B C 1
ATOM 6432 O O . ILE B 1 277 ? -17.112 -10.461 -30.940 1.00 53.21 277 ILE B O 1
ATOM 6437 N N . GLU B 1 278 ? -18.138 -11.832 -32.400 1.00 53.52 278 GLU B N 1
ATOM 6438 C CA . GLU B 1 278 ? -18.647 -10.726 -33.212 1.00 54.70 278 GLU B CA 1
ATOM 6439 C C . GLU B 1 278 ? -20.060 -10.284 -32.805 1.00 54.75 278 GLU B C 1
ATOM 6440 O O . GLU B 1 278 ? -20.764 -11.004 -32.108 1.00 54.64 278 GLU B O 1
ATOM 6446 N N . ASP B 1 279 ? -20.430 -9.075 -33.220 1.00 55.26 279 ASP B N 1
ATOM 6447 C CA . ASP B 1 279 ? -21.751 -8.497 -32.974 1.00 55.80 279 ASP B CA 1
ATOM 6448 C C . ASP B 1 279 ? -22.659 -8.821 -34.180 1.00 55.75 279 ASP B C 1
ATOM 6449 O O . ASP B 1 279 ? -22.165 -9.122 -35.273 1.00 56.05 279 ASP B O 1
ATOM 6454 N N . GLY B 1 280 ? -23.973 -8.783 -33.984 1.00 55.41 280 GLY B N 1
ATOM 6455 C CA . GLY B 1 280 ? -24.915 -8.950 -35.083 1.00 55.46 280 GLY B CA 1
ATOM 6456 C C . GLY B 1 280 ? -26.370 -8.802 -34.671 1.00 55.71 280 GLY B C 1
ATOM 6457 O O . GLY B 1 280 ? -26.669 -8.360 -33.562 1.00 55.62 280 GLY B O 1
ATOM 6458 N N . PRO B 1 281 ? -27.289 -9.202 -35.547 1.00 55.98 281 PRO B N 1
ATOM 6459 C CA . PRO B 1 281 ? -28.713 -8.946 -35.322 1.00 55.97 281 PRO B CA 1
ATOM 6460 C C . PRO B 1 281 ? -29.391 -9.957 -34.392 1.00 56.09 281 PRO B C 1
ATOM 6461 O O . PRO B 1 281 ? -30.601 -9.869 -34.204 1.00 56.84 281 PRO B O 1
ATOM 6465 N N . LEU B 1 282 ? -28.628 -10.887 -33.812 1.00 55.68 282 LEU B N 1
ATOM 6466 C CA . LEU B 1 282 ? -29.168 -11.841 -32.833 1.00 55.19 282 LEU B CA 1
ATOM 6467 C C . LEU B 1 282 ? -28.337 -11.895 -31.544 1.00 55.07 282 LEU B C 1
ATOM 6468 O O . LEU B 1 282 ? -27.993 -12.985 -31.090 1.00 54.38 282 LEU B O 1
ATOM 6473 N N . GLN B 1 283 ? -28.024 -10.730 -30.962 1.00 55.20 283 GLN B N 1
ATOM 6474 C CA . GLN B 1 283 ? -27.046 -10.628 -29.855 1.00 55.19 283 GLN B CA 1
ATOM 6475 C C . GLN B 1 283 ? -27.423 -11.465 -28.663 1.00 54.95 283 GLN B C 1
ATOM 6476 O O . GLN B 1 283 ? -26.580 -12.097 -28.041 1.00 54.51 283 GLN B O 1
ATOM 6482 N N . VAL B 1 284 ? -28.712 -11.458 -28.361 1.00 54.99 284 VAL B N 1
ATOM 6483 C CA . VAL B 1 284 ? -29.271 -12.169 -27.222 1.00 55.15 284 VAL B CA 1
ATOM 6484 C C . VAL B 1 284 ? -28.821 -13.637 -27.152 1.00 54.94 284 VAL B C 1
ATOM 6485 O O . VAL B 1 284 ? -28.773 -14.245 -26.084 1.00 55.40 284 VAL B O 1
ATOM 6489 N N . ARG B 1 285 ? -28.426 -14.165 -28.298 1.00 54.46 285 ARG B N 1
ATOM 6490 C CA . ARG B 1 285 ? -28.128 -15.579 -28.484 1.00 53.84 285 ARG B CA 1
ATOM 6491 C C . ARG B 1 285 ? -26.634 -15.910 -28.277 1.00 52.47 285 ARG B C 1
ATOM 6492 O O . ARG B 1 285 ? -26.229 -17.086 -28.199 1.00 52.57 285 ARG B O 1
ATOM 6500 N N . VAL B 1 286 ? -25.821 -14.861 -28.210 1.00 50.57 286 VAL B N 1
ATOM 6501 C CA . VAL B 1 286 ? -24.381 -14.974 -28.085 1.00 48.75 286 VAL B CA 1
ATOM 6502 C C . VAL B 1 286 ? -24.017 -15.332 -26.652 1.00 47.74 286 VAL B C 1
ATOM 6503 O O . VAL B 1 286 ? -24.611 -14.813 -25.706 1.00 47.87 286 VAL B O 1
ATOM 6507 N N . TRP B 1 287 ? -23.051 -16.226 -26.484 1.00 46.53 287 TRP B N 1
ATOM 6508 C CA . TRP B 1 287 ? -22.573 -16.588 -25.153 1.00 45.80 287 TRP B CA 1
ATOM 6509 C C . TRP B 1 287 ? -22.016 -15.345 -24.485 1.00 45.69 287 TRP B C 1
ATOM 6510 O O . TRP B 1 287 ? -21.338 -14.528 -25.136 1.00 46.00 287 TRP B O 1
ATOM 6521 N N . ASN B 1 288 ? -22.338 -15.166 -23.206 1.00 44.97 288 ASN B N 1
ATOM 6522 C CA . ASN B 1 288 ? -21.850 -14.017 -22.464 1.00 44.46 288 ASN B CA 1
ATOM 6523 C C . ASN B 1 288 ? -22.075 -14.242 -20.999 1.00 44.24 288 ASN B C 1
ATOM 6524 O O . ASN B 1 288 ? -23.210 -14.085 -20.533 1.00 45.20 288 ASN B O 1
ATOM 6529 N N . PRO B 1 289 ? -21.018 -14.622 -20.274 1.00 43.41 289 PRO B N 1
ATOM 6530 C CA . PRO B 1 289 ? -21.156 -15.033 -18.899 1.00 43.42 289 PRO B CA 1
ATOM 6531 C C . PRO B 1 289 ? -21.379 -13.843 -17.996 1.00 43.48 289 PRO B C 1
ATOM 6532 O O . PRO B 1 289 ? -21.624 -14.027 -16.818 1.00 43.95 289 PRO B O 1
ATOM 6536 N N . LYS B 1 290 ? -21.300 -12.638 -18.549 1.00 43.52 290 LYS B N 1
ATOM 6537 C CA . LYS B 1 290 ? -21.415 -11.414 -17.759 1.00 43.83 290 LYS B CA 1
ATOM 6538 C C . LYS B 1 290 ? -22.861 -11.026 -17.559 1.00 43.54 290 LYS B C 1
ATOM 6539 O O . LYS B 1 290 ? -23.218 -10.498 -16.512 1.00 43.54 290 LYS B O 1
ATOM 6545 N N . ILE B 1 291 ? -23.682 -11.309 -18.572 1.00 43.58 291 ILE B N 1
ATOM 6546 C CA . ILE B 1 291 ? -25.104 -11.031 -18.572 1.00 43.05 291 ILE B CA 1
ATOM 6547 C C . ILE B 1 291 ? -25.896 -12.247 -18.109 1.00 43.67 291 ILE B C 1
ATOM 6548 O O . ILE B 1 291 ? -26.928 -12.097 -17.443 1.00 43.94 291 ILE B O 1
ATOM 6553 N N . TYR B 1 292 ? -25.432 -13.450 -18.458 1.00 43.97 292 TYR B N 1
ATOM 6554 C CA . TYR B 1 292 ? -26.203 -14.675 -18.159 1.00 44.46 292 TYR B CA 1
ATOM 6555 C C . TYR B 1 292 ? -25.546 -15.583 -17.132 1.00 45.21 292 TYR B C 1
ATOM 6556 O O . TYR B 1 292 ? -24.481 -16.149 -17.394 1.00 45.19 292 TYR B O 1
ATOM 6565 N N . ALA B 1 293 ? -26.197 -15.747 -15.979 1.00 45.87 293 ALA B N 1
ATOM 6566 C CA . ALA B 1 293 ? -25.690 -16.659 -14.954 1.00 46.84 293 ALA B CA 1
ATOM 6567 C C . ALA B 1 293 ? -25.486 -18.070 -15.509 1.00 47.61 293 ALA B C 1
ATOM 6568 O O . ALA B 1 293 ? -24.517 -18.747 -15.155 1.00 48.63 293 ALA B O 1
ATOM 6570 N N . GLN B 1 294 ? -26.386 -18.501 -16.389 1.00 48.50 294 GLN B N 1
ATOM 6571 C CA . GLN B 1 294 ? -26.325 -19.831 -16.967 1.00 49.23 294 GLN B CA 1
ATOM 6572 C C . GLN B 1 294 ? -25.073 -20.016 -17.816 1.00 49.63 294 GLN B C 1
ATOM 6573 O O . GLN B 1 294 ? -24.404 -21.052 -17.717 1.00 50.37 294 GLN B O 1
ATOM 6579 N N . ASP B 1 295 ? -24.743 -19.020 -18.640 1.00 49.63 295 ASP B N 1
ATOM 6580 C CA . ASP B 1 295 ? -23.463 -19.052 -19.356 1.00 49.74 295 ASP B CA 1
ATOM 6581 C C . ASP B 1 295 ? -22.291 -19.064 -18.415 1.00 49.27 295 ASP B C 1
ATOM 6582 O O . ASP B 1 295 ? -21.319 -19.772 -18.666 1.00 50.63 295 ASP B O 1
ATOM 6587 N N . ARG B 1 296 ? -22.375 -18.276 -17.349 1.00 47.90 296 ARG B N 1
ATOM 6588 C CA . ARG B 1 296 ? -21.279 -18.124 -16.400 1.00 46.79 296 ARG B CA 1
ATOM 6589 C C . ARG B 1 296 ? -20.967 -19.423 -15.663 1.00 46.90 296 ARG B C 1
ATOM 6590 O O . ARG B 1 296 ? -19.847 -19.633 -15.164 1.00 46.11 296 ARG B O 1
ATOM 6598 N N . SER B 1 297 ? -21.965 -20.296 -15.579 1.00 46.79 297 SER B N 1
ATOM 6599 C CA . SER B 1 297 ? -21.767 -21.544 -14.858 1.00 46.49 297 SER B CA 1
ATOM 6600 C C . SER B 1 297 ? -21.243 -22.675 -15.759 1.00 46.51 297 SER B C 1
ATOM 6601 O O . SER B 1 297 ? -21.108 -23.810 -15.299 1.00 46.59 297 SER B O 1
ATOM 6604 N N . HIS B 1 298 ? -20.943 -22.377 -17.024 1.00 46.01 298 HIS B N 1
ATOM 6605 C CA . HIS B 1 298 ? -20.269 -23.363 -17.846 1.00 46.31 298 HIS B CA 1
ATOM 6606 C C . HIS B 1 298 ? -18.891 -23.579 -17.241 1.00 46.57 298 HIS B C 1
ATOM 6607 O O . HIS B 1 298 ? -18.233 -22.627 -16.838 1.00 46.32 298 HIS B O 1
ATOM 6614 N N . ARG B 1 299 ? -18.473 -24.831 -17.132 1.00 47.30 299 ARG B N 1
ATOM 6615 C CA A ARG B 1 299 ? -17.257 -25.150 -16.380 0.50 47.84 299 ARG B CA 1
ATOM 6616 C CA B ARG B 1 299 ? -17.254 -25.158 -16.382 0.50 47.75 299 ARG B CA 1
ATOM 6617 C C . ARG B 1 299 ? -16.005 -25.210 -17.256 1.00 48.00 299 ARG B C 1
ATOM 6618 O O . ARG B 1 299 ? -14.925 -24.955 -16.783 1.00 47.71 299 ARG B O 1
ATOM 6633 N N . MET B 1 300 ? -16.182 -25.519 -18.540 1.00 48.37 300 MET B N 1
ATOM 6634 C CA . MET B 1 300 ? -15.079 -25.659 -19.494 1.00 49.48 300 MET B CA 1
ATOM 6635 C C . MET B 1 300 ? -15.495 -25.154 -20.887 1.00 48.70 300 MET B C 1
ATOM 6636 O O . MET B 1 300 ? -15.627 -25.946 -21.829 1.00 48.86 300 MET B O 1
ATOM 6641 N N . PRO B 1 301 ? -15.710 -23.850 -21.023 1.00 48.30 301 PRO B N 1
ATOM 6642 C CA . PRO B 1 301 ? -16.380 -23.315 -22.201 1.00 47.58 301 PRO B CA 1
ATOM 6643 C C . PRO B 1 301 ? -15.519 -23.376 -23.440 1.00 46.96 301 PRO B C 1
ATOM 6644 O O . PRO B 1 301 ? -14.358 -22.934 -23.420 1.00 46.71 301 PRO B O 1
ATOM 6648 N N . VAL B 1 302 ? -16.095 -23.946 -24.501 1.00 46.54 302 VAL B N 1
ATOM 6649 C CA . VAL B 1 302 ? -15.492 -23.942 -25.834 1.00 45.83 302 VAL B CA 1
ATOM 6650 C C . VAL B 1 302 ? -16.522 -23.300 -26.734 1.00 45.91 302 VAL B C 1
ATOM 6651 O O . VAL B 1 302 ? -17.601 -23.848 -26.952 1.00 45.70 302 VAL B O 1
ATOM 6655 N N . ILE B 1 303 ? -16.180 -22.123 -27.241 1.00 46.48 303 ILE B N 1
ATOM 6656 C CA . ILE B 1 303 ? -17.153 -21.243 -27.894 1.00 47.15 303 ILE B CA 1
ATOM 6657 C C . ILE B 1 303 ? -17.031 -21.337 -29.412 1.00 47.54 303 ILE B C 1
ATOM 6658 O O . ILE B 1 303 ? -15.949 -21.090 -29.948 1.00 47.44 303 ILE B O 1
ATOM 6663 N N . THR B 1 304 ? -18.127 -21.685 -30.092 1.00 47.59 304 THR B N 1
ATOM 6664 C CA . THR B 1 304 ? -18.141 -21.777 -31.554 1.00 47.92 304 THR B CA 1
ATOM 6665 C C . THR B 1 304 ? -17.780 -20.422 -32.170 1.00 48.53 304 THR B C 1
ATOM 6666 O O . THR B 1 304 ? -18.191 -19.394 -31.657 1.00 49.10 304 THR B O 1
ATOM 6670 N N . PRO B 1 305 ? -16.978 -20.390 -33.231 1.00 48.94 305 PRO B N 1
ATOM 6671 C CA . PRO B 1 305 ? -16.576 -19.108 -33.813 1.00 48.97 305 PRO B CA 1
ATOM 6672 C C . PRO B 1 305 ? -17.633 -18.416 -34.671 1.00 48.59 305 PRO B C 1
ATOM 6673 O O . PRO B 1 305 ? -17.663 -17.203 -34.726 1.00 48.63 305 PRO B O 1
ATOM 6677 N N . ALA B 1 306 ? -18.484 -19.171 -35.343 1.00 48.76 306 ALA B N 1
ATOM 6678 C CA . ALA B 1 306 ? -19.436 -18.566 -36.275 1.00 48.83 306 ALA B CA 1
ATOM 6679 C C . ALA B 1 306 ? -20.533 -17.814 -35.525 1.00 48.62 306 ALA B C 1
ATOM 6680 O O . ALA B 1 306 ? -20.954 -18.259 -34.471 1.00 47.45 306 ALA B O 1
ATOM 6682 N N . TYR B 1 307 ? -20.985 -16.680 -36.079 1.00 49.42 307 TYR B N 1
ATOM 6683 C CA . TYR B 1 307 ? -22.073 -15.897 -35.475 1.00 49.86 307 TYR B CA 1
ATOM 6684 C C . TYR B 1 307 ? -23.240 -16.839 -35.182 1.00 50.81 307 TYR B C 1
ATOM 6685 O O . TYR B 1 307 ? -23.509 -17.706 -36.002 1.00 51.54 307 TYR B O 1
ATOM 6694 N N . PRO B 1 308 ? -24.124 -16.469 -34.273 1.00 51.50 308 PRO B N 1
ATOM 6695 C CA . PRO B 1 308 ? -23.945 -16.489 -32.836 1.00 51.52 308 PRO B CA 1
ATOM 6696 C C . PRO B 1 308 ? -22.998 -17.486 -32.217 1.00 52.07 308 PRO B C 1
ATOM 6697 O O . PRO B 1 308 ? -23.261 -18.706 -32.231 1.00 51.94 308 PRO B O 1
ATOM 6701 N N . SER B 1 309 ? -21.907 -16.941 -31.658 1.00 52.19 309 SER B N 1
ATOM 6702 C CA . SER B 1 309 ? -20.989 -17.704 -30.822 1.00 52.18 309 SER B CA 1
ATOM 6703 C C . SER B 1 309 ? -21.743 -18.287 -29.636 1.00 52.08 309 SER B C 1
ATOM 6704 O O . SER B 1 309 ? -22.360 -17.546 -28.863 1.00 52.23 309 SER B O 1
ATOM 6707 N N . MET B 1 310 ? -21.729 -19.613 -29.529 1.00 51.66 310 MET B N 1
ATOM 6708 C CA A MET B 1 310 ? -22.387 -20.287 -28.419 0.50 51.21 310 MET B CA 1
ATOM 6709 C CA B MET B 1 310 ? -22.397 -20.326 -28.439 0.50 51.91 310 MET B CA 1
ATOM 6710 C C . MET B 1 310 ? -21.424 -21.282 -27.742 1.00 51.17 310 MET B C 1
ATOM 6711 O O . MET B 1 310 ? -20.361 -21.603 -28.282 1.00 51.39 310 MET B O 1
ATOM 6720 N N . CYS B 1 311 ? -21.778 -21.741 -26.544 1.00 50.19 311 CYS B N 1
ATOM 6721 C CA . CYS B 1 311 ? -20.939 -22.707 -25.857 1.00 49.09 311 CYS B CA 1
ATOM 6722 C C . CYS B 1 311 ? -21.298 -24.132 -26.261 1.00 48.14 311 CYS B C 1
ATOM 6723 O O . CYS B 1 311 ? -22.441 -24.564 -26.102 1.00 48.17 311 CYS B O 1
ATOM 6726 N N . ALA B 1 312 ? -20.312 -24.857 -26.761 1.00 46.65 312 ALA B N 1
ATOM 6727 C CA . ALA B 1 312 ? -20.540 -26.207 -27.258 1.00 46.65 312 ALA B CA 1
ATOM 6728 C C . ALA B 1 312 ? -20.276 -27.256 -26.190 1.00 46.62 312 ALA B C 1
ATOM 6729 O O . ALA B 1 312 ? -20.322 -28.439 -26.472 1.00 46.79 312 ALA B O 1
ATOM 6731 N N . THR B 1 313 ? -19.964 -26.831 -24.973 1.00 46.76 313 THR B N 1
ATOM 6732 C CA . THR B 1 313 ? -19.711 -27.783 -23.917 1.00 47.25 313 THR B CA 1
ATOM 6733 C C . THR B 1 313 ? -20.506 -27.501 -22.649 1.00 47.77 313 THR B C 1
ATOM 6734 O O . THR B 1 313 ? -20.080 -27.869 -21.560 1.00 47.36 313 THR B O 1
ATOM 6738 N N . HIS B 1 314 ? -21.683 -26.882 -22.786 1.00 48.83 314 HIS B N 1
ATOM 6739 C CA . HIS B 1 314 ? -22.509 -26.598 -21.613 1.00 49.76 314 HIS B CA 1
ATOM 6740 C C . HIS B 1 314 ? -22.846 -27.833 -20.796 1.00 49.28 314 HIS B C 1
ATOM 6741 O O . HIS B 1 314 ? -23.110 -27.727 -19.607 1.00 49.43 314 HIS B O 1
ATOM 6748 N N . ASN B 1 315 ? -22.798 -29.002 -21.425 1.00 49.08 315 ASN B N 1
ATOM 6749 C CA . ASN B 1 315 ? -23.160 -30.250 -20.770 1.00 48.95 315 ASN B CA 1
ATOM 6750 C C . ASN B 1 315 ? -22.183 -30.691 -19.698 1.00 48.97 315 ASN B C 1
ATOM 6751 O O . ASN B 1 315 ? -22.558 -31.420 -18.792 1.00 49.59 315 ASN B O 1
ATOM 6756 N N . ILE B 1 316 ? -20.941 -30.229 -19.801 1.00 48.53 316 ILE B N 1
ATOM 6757 C CA . ILE B 1 316 ? -19.868 -30.644 -18.919 1.00 47.92 316 ILE B CA 1
ATOM 6758 C C . ILE B 1 316 ? -20.238 -30.385 -17.463 1.00 48.69 316 ILE B C 1
ATOM 6759 O O . ILE B 1 316 ? -20.657 -29.282 -17.122 1.00 49.18 316 ILE B O 1
ATOM 6764 N N . THR B 1 317 ? -20.100 -31.417 -16.629 1.00 49.14 317 THR B N 1
ATOM 6765 C CA . THR B 1 317 ? -20.494 -31.358 -15.211 1.00 49.35 317 THR B CA 1
ATOM 6766 C C . THR B 1 317 ? -19.259 -31.424 -14.299 1.00 49.69 317 THR B C 1
ATOM 6767 O O . THR B 1 317 ? -18.146 -31.657 -14.777 1.00 49.55 317 THR B O 1
ATOM 6771 N N . GLU B 1 318 ? -19.472 -31.217 -12.995 1.00 49.90 318 GLU B N 1
ATOM 6772 C CA . GLU B 1 318 ? -18.417 -31.307 -11.985 1.00 50.50 318 GLU B CA 1
ATOM 6773 C C . GLU B 1 318 ? -17.552 -32.524 -12.257 1.00 50.06 318 GLU B C 1
ATOM 6774 O O . GLU B 1 318 ? -16.329 -32.408 -12.408 1.00 49.71 318 GLU B O 1
ATOM 6780 N N . SER B 1 319 ? -18.211 -33.681 -12.355 1.00 49.79 319 SER B N 1
ATOM 6781 C CA . SER B 1 319 ? -17.541 -34.973 -12.518 1.00 49.46 319 SER B CA 1
ATOM 6782 C C . SER B 1 319 ? -16.762 -35.081 -13.821 1.00 49.30 319 SER B C 1
ATOM 6783 O O . SER B 1 319 ? -15.552 -35.355 -13.805 1.00 49.43 319 SER B O 1
ATOM 6786 N N . THR B 1 320 ? -17.444 -34.866 -14.943 1.00 48.61 320 THR B N 1
ATOM 6787 C CA . THR B 1 320 ? -16.798 -35.015 -16.238 1.00 48.05 320 THR B CA 1
ATOM 6788 C C . THR B 1 320 ? -15.620 -34.059 -16.340 1.00 47.95 320 THR B C 1
ATOM 6789 O O . THR B 1 320 ? -14.592 -34.405 -16.924 1.00 48.66 320 THR B O 1
ATOM 6793 N N . LYS B 1 321 ? -15.757 -32.871 -15.755 1.00 47.17 321 LYS B N 1
ATOM 6794 C CA . LYS B 1 321 ? -14.654 -31.944 -15.684 1.00 47.00 321 LYS B CA 1
ATOM 6795 C C . LYS B 1 321 ? -13.409 -32.592 -15.011 1.00 46.69 321 LYS B C 1
ATOM 6796 O O . LYS B 1 321 ? -12.325 -32.586 -15.593 1.00 46.91 321 LYS B O 1
ATOM 6802 N N . LYS B 1 322 ? -13.570 -33.153 -13.813 1.00 46.03 322 LYS B N 1
ATOM 6803 C CA . LYS B 1 322 ? -12.478 -33.877 -13.144 1.00 46.03 322 LYS B CA 1
ATOM 6804 C C . LYS B 1 322 ? -11.846 -34.904 -14.089 1.00 46.30 322 LYS B C 1
ATOM 6805 O O . LYS B 1 322 ? -10.611 -35.031 -14.169 1.00 46.58 322 LYS B O 1
ATOM 6811 N N . VAL B 1 323 ? -12.704 -35.622 -14.811 1.00 46.11 323 VAL B N 1
ATOM 6812 C CA . VAL B 1 323 ? -12.263 -36.727 -15.649 1.00 46.08 323 VAL B CA 1
ATOM 6813 C C . VAL B 1 323 ? -11.443 -36.248 -16.852 1.00 46.35 323 VAL B C 1
ATOM 6814 O O . VAL B 1 323 ? -10.336 -36.772 -17.106 1.00 46.02 323 VAL B O 1
ATOM 6818 N N . ILE B 1 324 ? -11.974 -35.250 -17.563 1.00 46.08 324 ILE B N 1
ATOM 6819 C CA . ILE B 1 324 ? -11.263 -34.634 -18.674 1.00 46.35 324 ILE B CA 1
ATOM 6820 C C . ILE B 1 324 ? -9.916 -34.099 -18.189 1.00 47.37 324 ILE B C 1
ATOM 6821 O O . ILE B 1 324 ? -8.869 -34.321 -18.838 1.00 47.51 324 ILE B O 1
ATOM 6826 N N . LEU B 1 325 ? -9.941 -33.403 -17.050 1.00 47.87 325 LEU B N 1
ATOM 6827 C CA . LEU B 1 325 ? -8.716 -32.852 -16.489 1.00 48.85 325 LEU B CA 1
ATOM 6828 C C . LEU B 1 325 ? -7.650 -33.923 -16.202 1.00 49.10 325 LEU B C 1
ATOM 6829 O O . LEU B 1 325 ? -6.508 -33.769 -16.643 1.00 48.71 325 LEU B O 1
ATOM 6834 N N . GLN B 1 326 ? -8.047 -35.006 -15.526 1.00 49.33 326 GLN B N 1
ATOM 6835 C CA . GLN B 1 326 ? -7.185 -36.180 -15.311 1.00 50.80 326 GLN B CA 1
ATOM 6836 C C . GLN B 1 326 ? -6.499 -36.634 -16.598 1.00 50.53 326 GLN B C 1
ATOM 6837 O O . GLN B 1 326 ? -5.269 -36.885 -16.633 1.00 50.42 326 GLN B O 1
ATOM 6843 N N . GLU B 1 327 ? -7.314 -36.748 -17.644 1.00 50.04 327 GLU B N 1
ATOM 6844 C CA . GLU B 1 327 ? -6.855 -37.286 -18.893 1.00 50.12 327 GLU B CA 1
ATOM 6845 C C . GLU B 1 327 ? -5.867 -36.345 -19.578 1.00 50.27 327 GLU B C 1
ATOM 6846 O O . GLU B 1 327 ? -4.904 -36.811 -20.187 1.00 50.28 327 GLU B O 1
ATOM 6852 N N . PHE B 1 328 ? -6.080 -35.030 -19.447 1.00 50.23 328 PHE B N 1
ATOM 6853 C CA . PHE B 1 328 ? -5.112 -34.062 -19.973 1.00 49.68 328 PHE B CA 1
ATOM 6854 C C . PHE B 1 328 ? -3.768 -34.298 -19.310 1.00 49.76 328 PHE B C 1
ATOM 6855 O O . PHE B 1 328 ? -2.752 -34.379 -20.006 1.00 49.91 328 PHE B O 1
ATOM 6863 N N . VAL B 1 329 ? -3.759 -34.465 -17.981 1.00 49.75 329 VAL B N 1
ATOM 6864 C CA . VAL B 1 329 ? -2.493 -34.694 -17.278 1.00 49.44 329 VAL B CA 1
ATOM 6865 C C . VAL B 1 329 ? -1.864 -36.028 -17.651 1.00 49.28 329 VAL B C 1
ATOM 6866 O O . VAL B 1 329 ? -0.642 -36.122 -17.697 1.00 49.66 329 VAL B O 1
ATOM 6870 N N . ARG B 1 330 ? -2.678 -37.043 -17.949 1.00 48.79 330 ARG B N 1
ATOM 6871 C CA . ARG B 1 330 ? -2.119 -38.307 -18.441 1.00 48.07 330 ARG B CA 1
ATOM 6872 C C . ARG B 1 330 ? -1.375 -38.043 -19.753 1.00 48.63 330 ARG B C 1
ATOM 6873 O O . ARG B 1 330 ? -0.214 -38.435 -19.905 1.00 49.39 330 ARG B O 1
ATOM 6881 N N . GLY B 1 331 ? -2.030 -37.338 -20.669 1.00 48.52 331 GLY B N 1
ATOM 6882 C CA . GLY B 1 331 ? -1.414 -36.896 -21.922 1.00 48.77 331 GLY B CA 1
ATOM 6883 C C . GLY B 1 331 ? -0.127 -36.093 -21.767 1.00 49.14 331 GLY B C 1
ATOM 6884 O O . GLY B 1 331 ? 0.791 -36.211 -22.587 1.00 48.87 331 GLY B O 1
ATOM 6885 N N . VAL B 1 332 ? -0.053 -35.273 -20.722 1.00 49.06 332 VAL B N 1
ATOM 6886 C CA . VAL B 1 332 ? 1.171 -34.545 -20.459 1.00 49.38 332 VAL B CA 1
ATOM 6887 C C . VAL B 1 332 ? 2.289 -35.555 -20.190 1.00 49.83 332 VAL B C 1
ATOM 6888 O O . VAL B 1 332 ? 3.343 -35.498 -20.829 1.00 49.49 332 VAL B O 1
ATOM 6892 N N . GLN B 1 333 ? 2.030 -36.478 -19.261 1.00 50.35 333 GLN B N 1
ATOM 6893 C CA . GLN B 1 333 ? 2.985 -37.507 -18.859 1.00 51.19 333 GLN B CA 1
ATOM 6894 C C . GLN B 1 333 ? 3.472 -38.333 -20.037 1.00 51.16 333 GLN B C 1
ATOM 6895 O O . GLN B 1 333 ? 4.680 -38.512 -20.227 1.00 50.96 333 GLN B O 1
ATOM 6901 N N . ILE B 1 334 ? 2.531 -38.830 -20.836 1.00 51.07 334 ILE B N 1
ATOM 6902 C CA . ILE B 1 334 ? 2.902 -39.730 -21.909 1.00 50.91 334 ILE B CA 1
ATOM 6903 C C . ILE B 1 334 ? 3.609 -39.020 -23.070 1.00 51.23 334 ILE B C 1
ATOM 6904 O O . ILE B 1 334 ? 4.684 -39.473 -23.496 1.00 51.16 334 ILE B O 1
ATOM 6909 N N . THR B 1 335 ? 3.056 -37.904 -23.554 1.00 51.35 335 THR B N 1
ATOM 6910 C CA . THR B 1 335 ? 3.706 -37.192 -24.673 1.00 51.37 335 THR B CA 1
ATOM 6911 C C . THR B 1 335 ? 5.148 -36.824 -24.335 1.00 51.64 335 THR B C 1
ATOM 6912 O O . THR B 1 335 ? 6.064 -37.057 -25.147 1.00 51.56 335 THR B O 1
ATOM 6916 N N . ASN B 1 336 ? 5.351 -36.284 -23.131 1.00 51.53 336 ASN B N 1
ATOM 6917 C CA . ASN B 1 336 ? 6.684 -35.902 -22.678 1.00 51.25 336 ASN B CA 1
ATOM 6918 C C . ASN B 1 336 ? 7.640 -37.091 -22.760 1.00 51.47 336 ASN B C 1
ATOM 6919 O O . ASN B 1 336 ? 8.780 -36.958 -23.225 1.00 51.44 336 ASN B O 1
ATOM 6924 N N . ASP B 1 337 ? 7.162 -38.256 -22.329 1.00 51.62 337 ASP B N 1
ATOM 6925 C CA . ASP B 1 337 ? 7.942 -39.484 -22.429 1.00 51.93 337 ASP B CA 1
ATOM 6926 C C . ASP B 1 337 ? 8.235 -39.869 -23.879 1.00 52.03 337 ASP B C 1
ATOM 6927 O O . ASP B 1 337 ? 9.339 -40.312 -24.179 1.00 52.07 337 ASP B O 1
ATOM 6932 N N . ILE B 1 338 ? 7.250 -39.701 -24.766 1.00 52.41 338 ILE B N 1
ATOM 6933 C CA . ILE B 1 338 ? 7.437 -39.952 -26.202 1.00 52.74 338 ILE B CA 1
ATOM 6934 C C . ILE B 1 338 ? 8.485 -38.996 -26.804 1.00 53.30 338 ILE B C 1
ATOM 6935 O O . ILE B 1 338 ? 9.258 -39.391 -27.676 1.00 53.34 338 ILE B O 1
ATOM 6940 N N . PHE B 1 339 ? 8.516 -37.748 -26.332 1.00 53.84 339 PHE B N 1
ATOM 6941 C CA . PHE B 1 339 ? 9.471 -36.754 -26.837 1.00 54.03 339 PHE B CA 1
ATOM 6942 C C . PHE B 1 339 ? 10.868 -36.979 -26.274 1.00 54.37 339 PHE B C 1
ATOM 6943 O O . PHE B 1 339 ? 11.846 -36.424 -26.776 1.00 54.21 339 PHE B O 1
ATOM 6951 N N . SER B 1 340 ? 10.957 -37.823 -25.252 1.00 54.90 340 SER B N 1
ATOM 6952 C CA . SER B 1 340 ? 12.242 -38.226 -24.693 1.00 55.46 340 SER B CA 1
ATOM 6953 C C . SER B 1 340 ? 12.553 -39.704 -24.938 1.00 55.71 340 SER B C 1
ATOM 6954 O O . SER B 1 340 ? 13.524 -40.238 -24.378 1.00 55.71 340 SER B O 1
ATOM 6957 N N . ASN B 1 341 ? 11.746 -40.351 -25.789 1.00 55.84 341 ASN B N 1
ATOM 6958 C CA . ASN B 1 341 ? 11.994 -41.742 -26.246 1.00 56.26 341 ASN B CA 1
ATOM 6959 C C . ASN B 1 341 ? 11.825 -42.797 -25.145 1.00 56.07 341 ASN B C 1
ATOM 6960 O O . ASN B 1 341 ? 12.409 -43.887 -25.210 1.00 55.88 341 ASN B O 1
ATOM 6965 N N . LYS B 1 342 ? 11.027 -42.453 -24.141 1.00 55.82 342 LYS B N 1
ATOM 6966 C CA . LYS B 1 342 ? 10.803 -43.300 -22.984 1.00 55.70 342 LYS B CA 1
ATOM 6967 C C . LYS B 1 342 ? 9.606 -44.187 -23.296 1.00 55.35 342 LYS B C 1
ATOM 6968 O O . LYS B 1 342 ? 9.526 -45.321 -22.828 1.00 54.89 342 LYS B O 1
ATOM 6974 N N . LYS B 1 343 ? 8.692 -43.651 -24.113 1.00 55.33 343 LYS B N 1
ATOM 6975 C CA . LYS B 1 343 ? 7.423 -44.291 -24.462 1.00 55.04 343 LYS B CA 1
ATOM 6976 C C . LYS B 1 343 ? 7.024 -44.124 -25.935 1.00 54.77 343 LYS B C 1
ATOM 6977 O O . LYS B 1 343 ? 7.818 -43.663 -26.756 1.00 54.92 343 LYS B O 1
ATOM 6983 N N . SER B 1 344 ? 5.779 -44.483 -26.250 1.00 54.15 344 SER B N 1
ATOM 6984 C CA . SER B 1 344 ? 5.318 -44.615 -27.633 1.00 53.43 344 SER B CA 1
ATOM 6985 C C . SER B 1 344 ? 3.924 -44.026 -27.819 1.00 52.88 344 SER B C 1
ATOM 6986 O O . SER B 1 344 ? 3.187 -43.832 -26.857 1.00 52.82 344 SER B O 1
ATOM 6989 N N . TRP B 1 345 ? 3.564 -43.760 -29.067 1.00 52.03 345 TRP B N 1
ATOM 6990 C CA . TRP B 1 345 ? 2.243 -43.265 -29.377 1.00 51.36 345 TRP B CA 1
ATOM 6991 C C . TRP B 1 345 ? 1.163 -44.281 -29.023 1.00 51.03 345 TRP B C 1
ATOM 6992 O O . TRP B 1 345 ? 0.118 -43.917 -28.493 1.00 51.54 345 TRP B O 1
ATOM 7003 N N . ALA B 1 346 ? 1.425 -45.554 -29.293 1.00 50.74 346 ALA B N 1
ATOM 7004 C CA . ALA B 1 346 ? 0.556 -46.650 -28.844 1.00 50.24 346 ALA B CA 1
ATOM 7005 C C . ALA B 1 346 ? 0.052 -46.496 -27.395 1.00 49.79 346 ALA B C 1
ATOM 7006 O O . ALA B 1 346 ? -1.136 -46.711 -27.131 1.00 49.62 346 ALA B O 1
ATOM 7008 N N . ASN B 1 347 ? 0.957 -46.121 -26.482 1.00 49.08 347 ASN B N 1
ATOM 7009 C CA . ASN B 1 347 ? 0.641 -45.924 -25.063 1.00 48.73 347 ASN B CA 1
ATOM 7010 C C . ASN B 1 347 ? -0.431 -44.865 -24.791 1.00 49.27 347 ASN B C 1
ATOM 7011 O O . ASN B 1 347 ? -1.312 -45.072 -23.954 1.00 49.52 347 ASN B O 1
ATOM 7016 N N . LEU B 1 348 ? -0.346 -43.731 -25.487 1.00 49.45 348 LEU B N 1
ATOM 7017 C CA . LEU B 1 348 ? -1.286 -42.636 -25.315 1.00 49.52 348 LEU B CA 1
ATOM 7018 C C . LEU B 1 348 ? -2.705 -43.104 -25.620 1.00 50.26 348 LEU B C 1
ATOM 7019 O O . LEU B 1 348 ? -3.665 -42.702 -24.954 1.00 49.96 348 LEU B O 1
ATOM 7024 N N . PHE B 1 349 ? -2.807 -43.983 -26.616 1.00 50.67 349 PHE B N 1
ATOM 7025 C CA . PHE B 1 349 ? -4.084 -44.458 -27.128 1.00 50.97 349 PHE B CA 1
ATOM 7026 C C . PHE B 1 349 ? -4.621 -45.709 -26.422 1.00 51.31 349 PHE B C 1
ATOM 7027 O O . PHE B 1 349 ? -5.644 -46.290 -26.855 1.00 51.45 349 PHE B O 1
ATOM 7035 N N . GLU B 1 350 ? -3.955 -46.120 -25.343 1.00 51.37 350 GLU B N 1
ATOM 7036 C CA . GLU B 1 350 ? -4.369 -47.331 -24.627 1.00 51.79 350 GLU B CA 1
ATOM 7037 C C . GLU B 1 350 ? -5.774 -47.172 -24.058 1.00 51.47 350 GLU B C 1
ATOM 7038 O O . GLU B 1 350 ? -6.093 -46.159 -23.435 1.00 51.40 350 GLU B O 1
ATOM 7044 N N . LYS B 1 351 ? -6.608 -48.171 -24.332 1.00 51.19 351 LYS B N 1
ATOM 7045 C CA . LYS B 1 351 ? -7.969 -48.235 -23.834 1.00 50.93 351 LYS B CA 1
ATOM 7046 C C . LYS B 1 351 ? -8.028 -47.857 -22.353 1.00 50.27 351 LYS B C 1
ATOM 7047 O O . LYS B 1 351 ? -7.138 -48.212 -21.569 1.00 49.68 351 LYS B O 1
ATOM 7053 N N . ASN B 1 352 ? -9.072 -47.111 -21.993 1.00 49.65 352 ASN B N 1
ATOM 7054 C CA . ASN B 1 352 ? -9.349 -46.750 -20.602 1.00 48.88 352 ASN B CA 1
ATOM 7055 C C . ASN B 1 352 ? -9.657 -48.012 -19.821 1.00 48.85 352 ASN B C 1
ATOM 7056 O O . ASN B 1 352 ? -9.879 -49.085 -20.411 1.00 48.47 352 ASN B O 1
ATOM 7061 N N . ASP B 1 353 ? -9.706 -47.863 -18.497 1.00 48.66 353 ASP B N 1
ATOM 7062 C CA . ASP B 1 353 ? -10.006 -48.975 -17.604 1.00 48.24 353 ASP B CA 1
ATOM 7063 C C . ASP B 1 353 ? -11.179 -48.698 -16.665 1.00 47.52 353 ASP B C 1
ATOM 7064 O O . ASP B 1 353 ? -11.159 -49.069 -15.482 1.00 48.07 353 ASP B O 1
ATOM 7069 N N . PHE B 1 354 ? -12.201 -48.060 -17.222 1.00 46.44 354 PHE B N 1
ATOM 7070 C CA . PHE B 1 354 ? -13.389 -47.609 -16.497 1.00 45.83 354 PHE B CA 1
ATOM 7071 C C . PHE B 1 354 ? -13.958 -48.675 -15.577 1.00 45.70 354 PHE B C 1
ATOM 7072 O O . PHE B 1 354 ? -14.310 -48.383 -14.444 1.00 45.98 354 PHE B O 1
ATOM 7080 N N . PHE B 1 355 ? -14.047 -49.909 -16.056 1.00 45.55 355 PHE B N 1
ATOM 7081 C CA . PHE B 1 355 ? -14.772 -50.926 -15.307 1.00 45.92 355 PHE B CA 1
ATOM 7082 C C . PHE B 1 355 ? -13.947 -51.599 -14.205 1.00 46.69 355 PHE B C 1
ATOM 7083 O O . PHE B 1 355 ? -14.467 -52.411 -13.424 1.00 46.58 355 PHE B O 1
ATOM 7091 N N . PHE B 1 356 ? -12.681 -51.186 -14.117 1.00 47.61 356 PHE B N 1
ATOM 7092 C CA . PHE B 1 356 ? -11.759 -51.642 -13.086 1.00 48.74 356 PHE B CA 1
ATOM 7093 C C . PHE B 1 356 ? -11.483 -50.578 -12.020 1.00 49.75 356 PHE B C 1
ATOM 7094 O O . PHE B 1 356 ? -11.110 -50.919 -10.897 1.00 50.02 356 PHE B O 1
ATOM 7102 N N . ARG B 1 357 ? -11.629 -49.298 -12.362 1.00 50.73 357 ARG B N 1
ATOM 7103 C CA . ARG B 1 357 ? -11.154 -48.242 -11.447 1.00 51.70 357 ARG B CA 1
ATOM 7104 C C . ARG B 1 357 ? -12.147 -47.754 -10.380 1.00 52.34 357 ARG B C 1
ATOM 7105 O O . ARG B 1 357 ? -11.772 -46.997 -9.482 1.00 52.76 357 ARG B O 1
ATOM 7113 N N . TYR B 1 358 ? -13.393 -48.208 -10.462 1.00 52.77 358 TYR B N 1
ATOM 7114 C CA . TYR B 1 358 ? -14.349 -47.998 -9.379 1.00 52.98 358 TYR B CA 1
ATOM 7115 C C . TYR B 1 358 ? -14.773 -49.336 -8.770 1.00 53.47 358 TYR B C 1
ATOM 7116 O O . TYR B 1 358 ? -14.708 -50.387 -9.431 1.00 53.40 358 TYR B O 1
ATOM 7125 N N . LYS B 1 359 ? -15.186 -49.297 -7.506 1.00 53.93 359 LYS B N 1
ATOM 7126 C CA . LYS B 1 359 ? -15.725 -50.479 -6.837 1.00 54.42 359 LYS B CA 1
ATOM 7127 C C . LYS B 1 359 ? -17.247 -50.502 -6.898 1.00 54.35 359 LYS B C 1
ATOM 7128 O O . LYS B 1 359 ? -17.862 -51.506 -6.558 1.00 54.45 359 LYS B O 1
ATOM 7134 N N . PHE B 1 360 ? -17.846 -49.392 -7.325 1.00 54.57 360 PHE B N 1
ATOM 7135 C CA . PHE B 1 360 ? -19.306 -49.240 -7.355 1.00 54.96 360 PHE B CA 1
ATOM 7136 C C . PHE B 1 360 ? -19.801 -48.587 -8.636 1.00 55.33 360 PHE B C 1
ATOM 7137 O O . PHE B 1 360 ? -19.203 -47.623 -9.124 1.00 55.25 360 PHE B O 1
ATOM 7145 N N . TYR B 1 361 ? -20.906 -49.114 -9.160 1.00 55.52 361 TYR B N 1
ATOM 7146 C CA . TYR B 1 361 ? -21.474 -48.657 -10.424 1.00 55.70 361 TYR B CA 1
ATOM 7147 C C . TYR B 1 361 ? -22.995 -48.630 -10.361 1.00 56.35 361 TYR B C 1
ATOM 7148 O O . TYR B 1 361 ? -23.629 -49.579 -9.863 1.00 56.58 361 TYR B O 1
ATOM 7157 N N . LEU B 1 362 ? -23.571 -47.539 -10.850 1.00 56.62 362 LEU B N 1
ATOM 7158 C CA . LEU B 1 362 ? -25.007 -47.476 -11.044 1.00 57.43 362 LEU B CA 1
ATOM 7159 C C . LEU B 1 362 ? -25.318 -47.697 -12.510 1.00 57.71 362 LEU B C 1
ATOM 7160 O O . LEU B 1 362 ? -24.819 -46.986 -13.398 1.00 57.73 362 LEU B O 1
ATOM 7165 N N . GLU B 1 363 ? -26.147 -48.691 -12.771 1.00 58.35 363 GLU B N 1
ATOM 7166 C CA . GLU B 1 363 ? -26.508 -48.979 -14.149 1.00 59.04 363 GLU B CA 1
ATOM 7167 C C . GLU B 1 363 ? -27.963 -48.648 -14.401 1.00 58.85 363 GLU B C 1
ATOM 7168 O O . GLU B 1 363 ? -28.836 -48.972 -13.588 1.00 59.27 363 GLU B O 1
ATOM 7174 N N . ILE B 1 364 ? -28.209 -47.977 -15.517 1.00 58.39 364 ILE B N 1
ATOM 7175 C CA . ILE B 1 364 ? -29.550 -47.564 -15.873 1.00 58.09 364 ILE B CA 1
ATOM 7176 C C . ILE B 1 364 ? -29.906 -48.355 -17.113 1.00 57.97 364 ILE B C 1
ATOM 7177 O O . ILE B 1 364 ? -29.193 -48.281 -18.115 1.00 57.23 364 ILE B O 1
ATOM 7182 N N . THR B 1 365 ? -30.990 -49.130 -17.037 1.00 58.00 365 THR B N 1
ATOM 7183 C CA . THR B 1 365 ? -31.395 -49.966 -18.168 1.00 58.23 365 THR B CA 1
ATOM 7184 C C . THR B 1 365 ? -32.778 -49.658 -18.747 1.00 58.45 365 THR B C 1
ATOM 7185 O O . THR B 1 365 ? -33.772 -49.601 -18.030 1.00 58.20 365 THR B O 1
ATOM 7189 N N . ALA B 1 366 ? -32.804 -49.474 -20.064 1.00 58.60 366 ALA B N 1
ATOM 7190 C CA . ALA B 1 366 ? -34.036 -49.269 -20.802 1.00 59.27 366 ALA B CA 1
ATOM 7191 C C . ALA B 1 366 ? -34.377 -50.568 -21.528 1.00 59.49 366 ALA B C 1
ATOM 7192 O O . ALA B 1 366 ? -33.525 -51.128 -22.243 1.00 59.43 366 ALA B O 1
ATOM 7194 N N . TYR B 1 367 ? -35.606 -51.052 -21.349 1.00 59.04 367 TYR B N 1
ATOM 7195 C CA . TYR B 1 367 ? -36.002 -52.310 -21.970 1.00 59.06 367 TYR B CA 1
ATOM 7196 C C . TYR B 1 367 ? -37.151 -52.121 -22.933 1.00 58.62 367 TYR B C 1
ATOM 7197 O O . TYR B 1 367 ? -38.090 -51.393 -22.621 1.00 59.08 367 TYR B O 1
ATOM 7206 N N . THR B 1 368 ? -37.119 -52.813 -24.070 1.00 57.81 368 THR B N 1
ATOM 7207 C CA . THR B 1 368 ? -38.273 -52.804 -24.979 1.00 57.26 368 THR B CA 1
ATOM 7208 C C . THR B 1 368 ? -38.627 -54.188 -25.483 1.00 56.60 368 THR B C 1
ATOM 7209 O O . THR B 1 368 ? -37.889 -54.769 -26.276 1.00 56.45 368 THR B O 1
ATOM 7213 N N . ARG B 1 369 ? -39.768 -54.707 -25.052 1.00 55.95 369 ARG B N 1
ATOM 7214 C CA . ARG B 1 369 ? -40.349 -55.854 -25.721 1.00 55.58 369 ARG B CA 1
ATOM 7215 C C . ARG B 1 369 ? -41.265 -55.277 -26.791 1.00 55.38 369 ARG B C 1
ATOM 7216 O O . ARG B 1 369 ? -42.411 -54.923 -26.514 1.00 56.09 369 ARG B O 1
ATOM 7224 N N . GLY B 1 370 ? -40.740 -55.151 -28.005 1.00 54.89 370 GLY B N 1
ATOM 7225 C CA . GLY B 1 370 ? -41.404 -54.400 -29.063 1.00 54.35 370 GLY B CA 1
ATOM 7226 C C . GLY B 1 370 ? -40.580 -54.370 -30.329 1.00 53.85 370 GLY B C 1
ATOM 7227 O O . GLY B 1 370 ? -39.935 -55.346 -30.653 1.00 53.85 370 GLY B O 1
ATOM 7228 N N . SER B 1 371 ? -40.601 -53.250 -31.043 1.00 53.89 371 SER B N 1
ATOM 7229 C CA . SER B 1 371 ? -39.876 -53.132 -32.304 1.00 54.13 371 SER B CA 1
ATOM 7230 C C . SER B 1 371 ? -38.561 -52.344 -32.175 1.00 54.38 371 SER B C 1
ATOM 7231 O O . SER B 1 371 ? -38.322 -51.652 -31.175 1.00 54.09 371 SER B O 1
ATOM 7234 N N . ASP B 1 372 ? -37.732 -52.446 -33.216 1.00 54.58 372 ASP B N 1
ATOM 7235 C CA A ASP B 1 372 ? -36.451 -51.748 -33.275 0.50 54.78 372 ASP B CA 1
ATOM 7236 C CA B ASP B 1 372 ? -36.451 -51.749 -33.253 0.50 54.74 372 ASP B CA 1
ATOM 7237 C C . ASP B 1 372 ? -36.590 -50.235 -33.048 1.00 54.94 372 ASP B C 1
ATOM 7238 O O . ASP B 1 372 ? -35.808 -49.633 -32.303 1.00 55.04 372 ASP B O 1
ATOM 7247 N N . GLU B 1 373 ? -37.589 -49.626 -33.681 1.00 55.23 373 GLU B N 1
ATOM 7248 C CA . GLU B 1 373 ? -37.763 -48.180 -33.549 1.00 55.94 373 GLU B CA 1
ATOM 7249 C C . GLU B 1 373 ? -38.499 -47.756 -32.268 1.00 55.85 373 GLU B C 1
ATOM 7250 O O . GLU B 1 373 ? -38.251 -46.669 -31.735 1.00 55.91 373 GLU B O 1
ATOM 7256 N N . GLN B 1 374 ? -39.375 -48.617 -31.758 1.00 55.76 374 GLN B N 1
ATOM 7257 C CA . GLN B 1 374 ? -39.865 -48.435 -30.396 1.00 55.46 374 GLN B CA 1
ATOM 7258 C C . GLN B 1 374 ? -38.669 -48.305 -29.437 1.00 55.65 374 GLN B C 1
ATOM 7259 O O . GLN B 1 374 ? -38.600 -47.357 -28.667 1.00 55.94 374 GLN B O 1
ATOM 7265 N N . HIS B 1 375 ? -37.703 -49.218 -29.520 1.00 55.69 375 HIS B N 1
ATOM 7266 C CA . HIS B 1 375 ? -36.528 -49.155 -28.634 1.00 55.70 375 HIS B CA 1
ATOM 7267 C C . HIS B 1 375 ? -35.618 -47.956 -28.887 1.00 55.56 375 HIS B C 1
ATOM 7268 O O . HIS B 1 375 ? -35.063 -47.387 -27.936 1.00 55.24 375 HIS B O 1
ATOM 7275 N N . LEU B 1 376 ? -35.465 -47.590 -30.164 1.00 55.29 376 LEU B N 1
ATOM 7276 C CA . LEU B 1 376 ? -34.699 -46.413 -30.542 1.00 55.22 376 LEU B CA 1
ATOM 7277 C C . LEU B 1 376 ? -35.160 -45.198 -29.766 1.00 54.88 376 LEU B C 1
ATOM 7278 O O . LEU B 1 376 ? -34.356 -44.531 -29.120 1.00 54.52 376 LEU B O 1
ATOM 7283 N N . LYS B 1 377 ? -36.462 -44.923 -29.847 1.00 54.71 377 LYS B N 1
ATOM 7284 C CA . LYS B 1 377 ? -37.064 -43.772 -29.197 1.00 54.37 377 LYS B CA 1
ATOM 7285 C C . LYS B 1 377 ? -36.956 -43.897 -27.684 1.00 53.75 377 LYS B C 1
ATOM 7286 O O . LYS B 1 377 ? -36.553 -42.958 -27.006 1.00 53.77 377 LYS B O 1
ATOM 7292 N N . TRP B 1 378 ? -37.285 -45.068 -27.159 1.00 53.17 378 TRP B N 1
ATOM 7293 C CA . TRP B 1 378 ? -37.402 -45.224 -25.724 1.00 53.03 378 TRP B CA 1
ATOM 7294 C C . TRP B 1 378 ? -36.057 -45.156 -25.011 1.00 53.60 378 TRP B C 1
ATOM 7295 O O . TRP B 1 378 ? -35.931 -44.490 -23.977 1.00 53.42 378 TRP B O 1
ATOM 7306 N N . SER B 1 379 ? -35.067 -45.861 -25.557 1.00 54.05 379 SER B N 1
ATOM 7307 C CA . SER B 1 379 ? -33.729 -45.839 -25.008 1.00 54.64 379 SER B CA 1
ATOM 7308 C C . SER B 1 379 ? -33.154 -44.458 -25.273 1.00 54.70 379 SER B C 1
ATOM 7309 O O . SER B 1 379 ? -32.443 -43.911 -24.433 1.00 55.16 379 SER B O 1
ATOM 7312 N N . GLY B 1 380 ? -33.475 -43.898 -26.437 1.00 54.45 380 GLY B N 1
ATOM 7313 C CA . GLY B 1 380 ? -33.052 -42.543 -26.780 1.00 54.64 380 GLY B CA 1
ATOM 7314 C C . GLY B 1 380 ? -33.438 -41.550 -25.697 1.00 54.96 380 GLY B C 1
ATOM 7315 O O . GLY B 1 380 ? -32.606 -40.773 -25.228 1.00 55.12 380 GLY B O 1
ATOM 7316 N N . LEU B 1 381 ? -34.700 -41.593 -25.287 1.00 54.91 381 LEU B N 1
ATOM 7317 C CA . LEU B 1 381 ? -35.203 -40.708 -24.264 1.00 54.97 381 LEU B CA 1
ATOM 7318 C C . LEU B 1 381 ? -34.429 -40.859 -22.949 1.00 55.32 381 LEU B C 1
ATOM 7319 O O . LEU B 1 381 ? -33.996 -39.865 -22.351 1.00 55.21 381 LEU B O 1
ATOM 7324 N N . VAL B 1 382 ? -34.262 -42.107 -22.513 1.00 55.39 382 VAL B N 1
ATOM 7325 C CA . VAL B 1 382 ? -33.668 -42.430 -21.222 1.00 55.32 382 VAL B CA 1
ATOM 7326 C C . VAL B 1 382 ? -32.210 -41.974 -21.214 1.00 55.99 382 VAL B C 1
ATOM 7327 O O . VAL B 1 382 ? -31.733 -41.312 -20.293 1.00 56.23 382 VAL B O 1
ATOM 7331 N N . GLU B 1 383 ? -31.523 -42.319 -22.285 1.00 56.66 383 GLU B N 1
ATOM 7332 C CA . GLU B 1 383 ? -30.165 -41.943 -22.509 1.00 57.21 383 GLU B CA 1
ATOM 7333 C C . GLU B 1 383 ? -29.979 -40.425 -22.402 1.00 56.68 383 GLU B C 1
ATOM 7334 O O . GLU B 1 383 ? -28.959 -39.956 -21.890 1.00 56.96 383 GLU B O 1
ATOM 7340 N N . SER B 1 384 ? -30.956 -39.656 -22.880 1.00 55.98 384 SER B N 1
ATOM 7341 C CA . SER B 1 384 ? -30.849 -38.188 -22.868 1.00 55.35 384 SER B CA 1
ATOM 7342 C C . SER B 1 384 ? -31.007 -37.565 -21.473 1.00 54.98 384 SER B C 1
ATOM 7343 O O . SER B 1 384 ? -30.709 -36.394 -21.277 1.00 54.86 384 SER B O 1
ATOM 7346 N N . LYS B 1 385 ? -31.459 -38.360 -20.512 1.00 54.52 385 LYS B N 1
ATOM 7347 C CA . LYS B 1 385 ? -31.674 -37.886 -19.158 1.00 54.17 385 LYS B CA 1
ATOM 7348 C C . LYS B 1 385 ? -30.547 -38.286 -18.205 1.00 53.89 385 LYS B C 1
ATOM 7349 O O . LYS B 1 385 ? -30.466 -37.761 -17.089 1.00 54.26 385 LYS B O 1
ATOM 7355 N N . VAL B 1 386 ? -29.692 -39.213 -18.633 1.00 52.84 386 VAL B N 1
ATOM 7356 C CA . VAL B 1 386 ? -28.677 -39.777 -17.743 1.00 51.99 386 VAL B CA 1
ATOM 7357 C C . VAL B 1 386 ? -27.775 -38.707 -17.128 1.00 51.44 386 VAL B C 1
ATOM 7358 O O . VAL B 1 386 ? -27.504 -38.723 -15.931 1.00 51.77 386 VAL B O 1
ATOM 7362 N N . ARG B 1 387 ? -27.343 -37.775 -17.963 1.00 50.96 387 ARG B N 1
ATOM 7363 C CA . ARG B 1 387 ? -26.485 -36.662 -17.576 1.00 50.57 387 ARG B CA 1
ATOM 7364 C C . ARG B 1 387 ? -27.070 -35.892 -16.408 1.00 50.44 387 ARG B C 1
ATOM 7365 O O . ARG B 1 387 ? -26.326 -35.354 -15.574 1.00 50.40 387 ARG B O 1
ATOM 7373 N N . LEU B 1 388 ? -28.400 -35.825 -16.370 1.00 49.88 388 LEU B N 1
ATOM 7374 C CA . LEU B 1 388 ? -29.091 -35.088 -15.340 1.00 49.63 388 LEU B CA 1
ATOM 7375 C C . LEU B 1 388 ? -28.932 -35.833 -14.022 1.00 49.82 388 LEU B C 1
ATOM 7376 O O . LEU B 1 388 ? -28.735 -35.218 -12.978 1.00 50.14 388 LEU B O 1
ATOM 7381 N N . LEU B 1 389 ? -28.972 -37.160 -14.072 1.00 49.96 389 LEU B N 1
ATOM 7382 C CA . LEU B 1 389 ? -28.736 -37.968 -12.865 1.00 50.16 389 LEU B CA 1
ATOM 7383 C C . LEU B 1 389 ? -27.334 -37.744 -12.300 1.00 50.15 389 LEU B C 1
ATOM 7384 O O . LEU B 1 389 ? -27.156 -37.657 -11.083 1.00 49.97 389 LEU B O 1
ATOM 7389 N N . VAL B 1 390 ? -26.350 -37.647 -13.196 1.00 50.26 390 VAL B N 1
ATOM 7390 C CA . VAL B 1 390 ? -24.990 -37.292 -12.819 1.00 50.33 390 VAL B CA 1
ATOM 7391 C C . VAL B 1 390 ? -25.052 -36.023 -11.973 1.00 50.39 390 VAL B C 1
ATOM 7392 O O . VAL B 1 390 ? -24.648 -36.028 -10.811 1.00 50.73 390 VAL B O 1
ATOM 7396 N N . MET B 1 391 ? -25.607 -34.956 -12.536 1.00 50.38 391 MET B N 1
ATOM 7397 C CA . MET B 1 391 ? -25.720 -33.681 -11.832 1.00 50.34 391 MET B CA 1
ATOM 7398 C C . MET B 1 391 ? -26.424 -33.781 -10.475 1.00 50.11 391 MET B C 1
ATOM 7399 O O . MET B 1 391 ? -25.946 -33.239 -9.475 1.00 49.92 391 MET B O 1
ATOM 7404 N N . LYS B 1 392 ? -27.541 -34.495 -10.447 1.00 50.04 392 LYS B N 1
ATOM 7405 C CA . LYS B 1 392 ? -28.309 -34.667 -9.229 1.00 50.16 392 LYS B CA 1
ATOM 7406 C C . LYS B 1 392 ? -27.493 -35.393 -8.167 1.00 50.55 392 LYS B C 1
ATOM 7407 O O . LYS B 1 392 ? -27.517 -35.019 -6.988 1.00 50.60 392 LYS B O 1
ATOM 7413 N N . LEU B 1 393 ? -26.764 -36.417 -8.605 1.00 50.85 393 LEU B N 1
ATOM 7414 C CA . LEU B 1 393 ? -25.928 -37.235 -7.732 1.00 50.88 393 LEU B CA 1
ATOM 7415 C C . LEU B 1 393 ? -24.719 -36.487 -7.220 1.00 50.70 393 LEU B C 1
ATOM 7416 O O . LEU B 1 393 ? -24.424 -36.539 -6.040 1.00 50.81 393 LEU B O 1
ATOM 7421 N N . GLU B 1 394 ? -24.018 -35.801 -8.120 1.00 50.76 394 GLU B N 1
ATOM 7422 C CA . GLU B 1 394 ? -22.680 -35.276 -7.825 1.00 50.62 394 GLU B CA 1
ATOM 7423 C C . GLU B 1 394 ? -22.665 -34.120 -6.827 1.00 50.55 394 GLU B C 1
ATOM 7424 O O . GLU B 1 394 ? -21.633 -33.853 -6.219 1.00 50.54 394 GLU B O 1
ATOM 7430 N N . VAL B 1 395 ? -23.801 -33.440 -6.672 1.00 50.62 395 VAL B N 1
ATOM 7431 C CA . VAL B 1 395 ? -23.908 -32.309 -5.749 1.00 50.67 395 VAL B CA 1
ATOM 7432 C C . VAL B 1 395 ? -24.106 -32.783 -4.312 1.00 50.96 395 VAL B C 1
ATOM 7433 O O . VAL B 1 395 ? -24.016 -31.996 -3.377 1.00 50.95 395 VAL B O 1
ATOM 7437 N N . LEU B 1 396 ? -24.352 -34.078 -4.145 1.00 51.21 396 LEU B N 1
ATOM 7438 C CA . LEU B 1 396 ? -24.593 -34.650 -2.827 1.00 51.71 396 LEU B CA 1
ATOM 7439 C C . LEU B 1 396 ? -23.352 -34.766 -1.951 1.00 51.88 396 LEU B C 1
ATOM 7440 O O . LEU B 1 396 ? -22.294 -35.203 -2.409 1.00 52.06 396 LEU B O 1
ATOM 7445 N N . ALA B 1 397 ? -23.500 -34.361 -0.692 1.00 52.00 397 ALA B N 1
ATOM 7446 C CA . ALA B 1 397 ? -22.538 -34.706 0.343 1.00 52.37 397 ALA B CA 1
ATOM 7447 C C . ALA B 1 397 ? -22.537 -36.227 0.452 1.00 52.58 397 ALA B C 1
ATOM 7448 O O . ALA B 1 397 ? -23.588 -36.860 0.647 1.00 52.81 397 ALA B O 1
ATOM 7450 N N . GLY B 1 398 ? -21.365 -36.820 0.280 1.00 52.65 398 GLY B N 1
ATOM 7451 C CA . GLY B 1 398 ? -21.277 -38.272 0.234 1.00 52.66 398 GLY B CA 1
ATOM 7452 C C . GLY B 1 398 ? -20.802 -38.769 -1.116 1.00 52.70 398 GLY B C 1
ATOM 7453 O O . GLY B 1 398 ? -20.002 -39.705 -1.176 1.00 53.00 398 GLY B O 1
ATOM 7454 N N . ILE B 1 399 ? -21.288 -38.156 -2.196 1.00 52.25 399 ILE B N 1
ATOM 7455 C CA . ILE B 1 399 ? -20.807 -38.501 -3.534 1.00 51.88 399 ILE B CA 1
ATOM 7456 C C . ILE B 1 399 ? -19.549 -37.694 -3.858 1.00 51.70 399 ILE B C 1
ATOM 7457 O O . ILE B 1 399 ? -19.584 -36.462 -3.910 1.00 51.52 399 ILE B O 1
ATOM 7462 N N . LYS B 1 400 ? -18.447 -38.412 -4.064 1.00 51.47 400 LYS B N 1
ATOM 7463 C CA . LYS B 1 400 ? -17.168 -37.822 -4.436 1.00 51.24 400 LYS B CA 1
ATOM 7464 C C . LYS B 1 400 ? -17.113 -37.641 -5.949 1.00 51.31 400 LYS B C 1
ATOM 7465 O O . LYS B 1 400 ? -16.563 -36.654 -6.442 1.00 51.77 400 LYS B O 1
ATOM 7471 N N . ILE B 1 401 ? -17.686 -38.596 -6.680 1.00 51.00 401 ILE B N 1
ATOM 7472 C CA . ILE B 1 401 ? -17.822 -38.504 -8.144 1.00 50.70 401 ILE B CA 1
ATOM 7473 C C . ILE B 1 401 ? -18.944 -39.427 -8.628 1.00 50.41 401 ILE B C 1
ATOM 7474 O O . ILE B 1 401 ? -19.153 -40.504 -8.058 1.00 49.99 401 ILE B O 1
ATOM 7479 N N . ALA B 1 402 ? -19.671 -38.977 -9.651 1.00 50.16 402 ALA B N 1
ATOM 7480 C CA . ALA B 1 402 ? -20.554 -39.838 -10.452 1.00 50.36 402 ALA B CA 1
ATOM 7481 C C . ALA B 1 402 ? -20.074 -39.758 -11.897 1.00 50.58 402 ALA B C 1
ATOM 7482 O O . ALA B 1 402 ? -20.327 -38.767 -12.583 1.00 50.69 402 ALA B O 1
ATOM 7484 N N . HIS B 1 403 ? -19.362 -40.793 -12.340 1.00 50.85 403 HIS B N 1
ATOM 7485 C CA . HIS B 1 403 ? -18.629 -40.787 -13.612 1.00 51.29 403 HIS B CA 1
ATOM 7486 C C . HIS B 1 403 ? -19.363 -41.582 -14.705 1.00 51.56 403 HIS B C 1
ATOM 7487 O O . HIS B 1 403 ? -19.300 -42.805 -14.707 1.00 52.27 403 HIS B O 1
ATOM 7494 N N . PRO B 1 404 ? -20.031 -40.918 -15.649 1.00 51.58 404 PRO B N 1
ATOM 7495 C CA . PRO B 1 404 ? -20.735 -41.657 -16.711 1.00 51.89 404 PRO B CA 1
ATOM 7496 C C . PRO B 1 404 ? -19.761 -42.241 -17.725 1.00 51.97 404 PRO B C 1
ATOM 7497 O O . PRO B 1 404 ? -18.806 -41.569 -18.111 1.00 52.67 404 PRO B O 1
ATOM 7501 N N . PHE B 1 405 ? -19.995 -43.474 -18.153 1.00 52.25 405 PHE B N 1
ATOM 7502 C CA . PHE B 1 405 ? -19.243 -44.040 -19.269 1.00 52.81 405 PHE B CA 1
ATOM 7503 C C . PHE B 1 405 ? -19.775 -43.409 -20.559 1.00 53.42 405 PHE B C 1
ATOM 7504 O O . PHE B 1 405 ? -20.795 -42.717 -20.520 1.00 53.84 405 PHE B O 1
ATOM 7512 N N . THR B 1 406 ? -19.091 -43.595 -21.683 1.00 54.24 406 THR B N 1
ATOM 7513 C CA . THR B 1 406 ? -19.429 -42.818 -22.874 1.00 55.63 406 THR B CA 1
ATOM 7514 C C . THR B 1 406 ? -20.268 -43.556 -23.888 1.00 56.30 406 THR B C 1
ATOM 7515 O O . THR B 1 406 ? -20.613 -42.983 -24.934 1.00 56.70 406 THR B O 1
ATOM 7519 N N . LYS B 1 407 ? -20.592 -44.808 -23.592 1.00 56.85 407 LYS B N 1
ATOM 7520 C CA . LYS B 1 407 ? -21.290 -45.655 -24.540 1.00 57.65 407 LYS B CA 1
ATOM 7521 C C . LYS B 1 407 ? -22.293 -46.537 -23.818 1.00 58.28 407 LYS B C 1
ATOM 7522 O O . LYS B 1 407 ? -21.988 -47.120 -22.786 1.00 58.52 407 LYS B O 1
ATOM 7524 N N . PRO B 1 408 ? -23.499 -46.640 -24.357 1.00 59.05 408 PRO B N 1
ATOM 7525 C CA . PRO B 1 408 ? -24.482 -47.570 -23.817 1.00 59.38 408 PRO B CA 1
ATOM 7526 C C . PRO B 1 408 ? -24.110 -48.984 -24.222 1.00 59.64 408 PRO B C 1
ATOM 7527 O O . PRO B 1 408 ? -23.477 -49.185 -25.258 1.00 59.68 408 PRO B O 1
ATOM 7531 N N . PHE B 1 409 ? -24.500 -49.948 -23.401 1.00 60.04 409 PHE B N 1
ATOM 7532 C CA . PHE B 1 409 ? -24.299 -51.344 -23.713 1.00 60.38 409 PHE B CA 1
ATOM 7533 C C . PHE B 1 409 ? -25.602 -51.936 -24.200 1.00 60.56 409 PHE B C 1
ATOM 7534 O O . PHE B 1 409 ? -26.638 -51.850 -23.519 1.00 60.92 409 PHE B O 1
ATOM 7542 N N . GLU B 1 410 ? -25.554 -52.510 -25.397 1.00 60.04 410 GLU B N 1
ATOM 7543 C CA . GLU B 1 410 ? -26.775 -52.898 -26.082 1.00 59.87 410 GLU B CA 1
ATOM 7544 C C . GLU B 1 410 ? -26.824 -54.356 -26.441 1.00 59.33 410 GLU B C 1
ATOM 7545 O O . GLU B 1 410 ? -25.841 -54.935 -26.923 1.00 59.62 410 GLU B O 1
ATOM 7551 N N . SER B 1 411 ? -27.976 -54.952 -26.177 1.00 58.27 411 SER B N 1
ATOM 7552 C CA . SER B 1 411 ? -28.229 -56.312 -26.583 1.00 57.68 411 SER B CA 1
ATOM 7553 C C . SER B 1 411 ? -29.728 -56.566 -26.753 1.00 57.47 411 SER B C 1
ATOM 7554 O O . SER B 1 411 ? -30.572 -55.792 -26.297 1.00 57.57 411 SER B O 1
ATOM 7557 N N . SER B 1 412 ? -30.048 -57.644 -27.444 1.00 57.07 412 SER B N 1
ATOM 7558 C CA . SER B 1 412 ? -31.418 -58.060 -27.573 1.00 57.39 412 SER B CA 1
ATOM 7559 C C . SER B 1 412 ? -31.497 -59.568 -27.552 1.00 57.22 412 SER B C 1
ATOM 7560 O O . SER B 1 412 ? -30.541 -60.259 -27.912 1.00 57.05 412 SER B O 1
ATOM 7563 N N . TYR B 1 413 ? -32.641 -60.075 -27.119 1.00 57.03 413 TYR B N 1
ATOM 7564 C CA . TYR B 1 413 ? -32.881 -61.504 -27.145 1.00 57.01 413 TYR B CA 1
ATOM 7565 C C . TYR B 1 413 ? -34.153 -61.766 -27.918 1.00 56.99 413 TYR B C 1
ATOM 7566 O O . TYR B 1 413 ? -35.026 -60.902 -27.992 1.00 56.85 413 TYR B O 1
ATOM 7575 N N . CYS B 1 414 ? -34.246 -62.954 -28.501 1.00 56.70 414 CYS B N 1
ATOM 7576 C CA . CYS B 1 414 ? -35.525 -63.459 -28.945 1.00 56.62 414 CYS B CA 1
ATOM 7577 C C . CYS B 1 414 ? -36.404 -63.618 -27.723 1.00 56.94 414 CYS B C 1
ATOM 7578 O O . CYS B 1 414 ? -36.003 -64.224 -26.732 1.00 57.00 414 CYS B O 1
ATOM 7581 N N . CYS B 1 415 ? -37.597 -63.051 -27.783 1.00 57.30 415 CYS B N 1
ATOM 7582 C CA . CYS B 1 415 ? -38.471 -63.083 -26.633 1.00 57.36 415 CYS B CA 1
ATOM 7583 C C . CYS B 1 415 ? -39.904 -63.450 -27.026 1.00 57.24 415 CYS B C 1
ATOM 7584 O O . CYS B 1 415 ? -40.697 -62.570 -27.357 1.00 57.57 415 CYS B O 1
ATOM 7587 N N . PRO B 1 416 ? -40.213 -64.748 -27.037 1.00 57.06 416 PRO B N 1
ATOM 7588 C CA . PRO B 1 416 ? -41.576 -65.220 -27.280 1.00 57.20 416 PRO B CA 1
ATOM 7589 C C . PRO B 1 416 ? -42.613 -64.818 -26.211 1.00 57.24 416 PRO B C 1
ATOM 7590 O O . PRO B 1 416 ? -43.614 -64.206 -26.558 1.00 57.43 416 PRO B O 1
ATOM 7594 N N . THR B 1 417 ? -42.377 -65.140 -24.941 1.00 57.31 417 THR B N 1
ATOM 7595 C CA . THR B 1 417 ? -43.397 -64.953 -23.897 1.00 57.56 417 THR B CA 1
ATOM 7596 C C . THR B 1 417 ? -43.223 -63.685 -23.061 1.00 57.68 417 THR B C 1
ATOM 7597 O O . THR B 1 417 ? -42.129 -63.128 -22.978 1.00 57.65 417 THR B O 1
ATOM 7601 N N . GLU B 1 418 ? -44.309 -63.243 -22.426 1.00 57.92 418 GLU B N 1
ATOM 7602 C CA . GLU B 1 418 ? -44.218 -62.221 -21.380 1.00 58.08 418 GLU B CA 1
ATOM 7603 C C . GLU B 1 418 ? -43.304 -62.701 -20.249 1.00 58.33 418 GLU B C 1
ATOM 7604 O O . GLU B 1 418 ? -42.468 -61.940 -19.723 1.00 58.11 418 GLU B O 1
ATOM 7610 N N . ASP B 1 419 ? -43.478 -63.974 -19.893 1.00 58.34 419 ASP B N 1
ATOM 7611 C CA . ASP B 1 419 ? -42.661 -64.627 -18.885 1.00 58.27 419 ASP B CA 1
ATOM 7612 C C . ASP B 1 419 ? -41.161 -64.377 -19.133 1.00 58.05 419 ASP B C 1
ATOM 7613 O O . ASP B 1 419 ? -40.422 -64.070 -18.193 1.00 58.03 419 ASP B O 1
ATOM 7618 N N . ASP B 1 420 ? -40.730 -64.485 -20.393 1.00 57.73 420 ASP B N 1
ATOM 7619 C CA . ASP B 1 420 ? -39.315 -64.310 -20.762 1.00 57.51 420 ASP B CA 1
ATOM 7620 C C . ASP B 1 420 ? -38.844 -62.875 -20.550 1.00 57.64 420 ASP B C 1
ATOM 7621 O O . ASP B 1 420 ? -37.799 -62.634 -19.939 1.00 57.64 420 ASP B O 1
ATOM 7626 N N . TYR B 1 421 ? -39.631 -61.929 -21.055 1.00 57.69 421 TYR B N 1
ATOM 7627 C CA . TYR B 1 421 ? -39.348 -60.514 -20.894 1.00 58.05 421 TYR B CA 1
ATOM 7628 C C . TYR B 1 421 ? -39.164 -60.164 -19.424 1.00 58.61 421 TYR B C 1
ATOM 7629 O O . TYR B 1 421 ? -38.283 -59.380 -19.057 1.00 58.60 421 TYR B O 1
ATOM 7638 N N . GLU B 1 422 ? -39.981 -60.776 -18.580 1.00 59.31 422 GLU B N 1
ATOM 7639 C CA . GLU B 1 422 ? -39.877 -60.548 -17.151 1.00 59.93 422 GLU B CA 1
ATOM 7640 C C . GLU B 1 422 ? -38.593 -61.132 -16.545 1.00 60.05 422 GLU B C 1
ATOM 7641 O O . GLU B 1 422 ? -37.902 -60.440 -15.782 1.00 60.33 422 GLU B O 1
ATOM 7647 N N . MET B 1 423 ? -38.228 -62.356 -16.929 1.00 60.01 423 MET B N 1
ATOM 7648 C CA . MET B 1 423 ? -37.004 -62.943 -16.387 1.00 60.40 423 MET B CA 1
ATOM 7649 C C . MET B 1 423 ? -35.760 -62.209 -16.884 1.00 60.43 423 MET B C 1
ATOM 7650 O O . MET B 1 423 ? -34.780 -62.112 -16.149 1.00 60.84 423 MET B O 1
ATOM 7655 N N . ILE B 1 424 ? -35.813 -61.665 -18.103 1.00 60.26 424 ILE B N 1
ATOM 7656 C CA . ILE B 1 424 ? -34.746 -60.790 -18.610 1.00 60.05 424 ILE B CA 1
ATOM 7657 C C . ILE B 1 424 ? -34.505 -59.608 -17.669 1.00 60.16 424 ILE B C 1
ATOM 7658 O O . ILE B 1 424 ? -33.368 -59.336 -17.294 1.00 59.84 424 ILE B O 1
ATOM 7663 N N . GLN B 1 425 ? -35.588 -58.936 -17.274 1.00 60.60 425 GLN B N 1
ATOM 7664 C CA . GLN B 1 425 ? -35.532 -57.778 -16.384 1.00 60.86 425 GLN B CA 1
ATOM 7665 C C . GLN B 1 425 ? -35.025 -58.188 -15.025 1.00 60.98 425 GLN B C 1
ATOM 7666 O O . GLN B 1 425 ? -34.178 -57.504 -14.439 1.00 61.16 425 GLN B O 1
ATOM 7672 N N . ASP B 1 426 ? -35.545 -59.306 -14.522 1.00 60.86 426 ASP B N 1
ATOM 7673 C CA . ASP B 1 426 ? -35.082 -59.843 -13.249 1.00 60.65 426 ASP B CA 1
ATOM 7674 C C . ASP B 1 426 ? -33.589 -60.184 -13.310 1.00 60.63 426 ASP B C 1
ATOM 7675 O O . ASP B 1 426 ? -32.795 -59.706 -12.489 1.00 60.81 426 ASP B O 1
ATOM 7680 N N . LYS B 1 427 ? -33.207 -60.977 -14.304 1.00 60.31 427 LYS B N 1
ATOM 7681 C CA . LYS B 1 427 ? -31.887 -61.587 -14.310 1.00 60.29 427 LYS B CA 1
ATOM 7682 C C . LYS B 1 427 ? -30.769 -60.739 -14.911 1.00 60.28 427 LYS B C 1
ATOM 7683 O O . LYS B 1 427 ? -29.602 -60.910 -14.548 1.00 60.23 427 LYS B O 1
ATOM 7689 N N . TYR B 1 428 ? -31.112 -59.823 -15.814 1.00 60.42 428 TYR B N 1
ATOM 7690 C CA . TYR B 1 428 ? -30.102 -58.965 -16.416 1.00 60.50 428 TYR B CA 1
ATOM 7691 C C . TYR B 1 428 ? -29.466 -58.091 -15.328 1.00 60.89 428 TYR B C 1
ATOM 7692 O O . TYR B 1 428 ? -30.103 -57.819 -14.304 1.00 61.19 428 TYR B O 1
ATOM 7701 N N . GLY B 1 429 ? -28.206 -57.690 -15.535 1.00 60.81 429 GLY B N 1
ATOM 7702 C CA . GLY B 1 429 ? -27.578 -56.661 -14.712 1.00 60.48 429 GLY B CA 1
ATOM 7703 C C . GLY B 1 429 ? -26.484 -57.094 -13.756 1.00 60.48 429 GLY B C 1
ATOM 7704 O O . GLY B 1 429 ? -25.554 -56.335 -13.498 1.00 60.73 429 GLY B O 1
ATOM 7705 N N . SER B 1 430 ? -26.603 -58.302 -13.210 1.00 60.23 430 SER B N 1
ATOM 7706 C CA . SER B 1 430 ? -25.647 -58.822 -12.232 1.00 59.73 430 SER B CA 1
ATOM 7707 C C . SER B 1 430 ? -24.951 -60.048 -12.787 1.00 59.63 430 SER B C 1
ATOM 7708 O O . SER B 1 430 ? -25.596 -60.892 -13.418 1.00 60.01 430 SER B O 1
ATOM 7711 N N . HIS B 1 431 ? -23.648 -60.166 -12.539 1.00 59.03 431 HIS B N 1
ATOM 7712 C CA . HIS B 1 431 ? -22.912 -61.347 -12.976 1.00 58.33 431 HIS B CA 1
ATOM 7713 C C . HIS B 1 431 ? -23.314 -62.617 -12.213 1.00 58.35 431 HIS B C 1
ATOM 7714 O O . HIS B 1 431 ? -23.130 -63.731 -12.724 1.00 58.27 431 HIS B O 1
ATOM 7721 N N . LYS B 1 432 ? -23.864 -62.455 -11.005 1.00 58.30 432 LYS B N 1
ATOM 7722 C CA . LYS B 1 432 ? -24.439 -63.596 -10.264 1.00 58.31 432 LYS B CA 1
ATOM 7723 C C . LYS B 1 432 ? -25.564 -64.230 -11.082 1.00 57.50 432 LYS B C 1
ATOM 7724 O O . LYS B 1 432 ? -25.627 -65.443 -11.205 1.00 57.26 432 LYS B O 1
ATOM 7730 N N . THR B 1 433 ? -26.420 -63.394 -11.672 1.00 56.91 433 THR B N 1
ATOM 7731 C CA . THR B 1 433 ? -27.670 -63.865 -12.304 1.00 56.09 433 THR B CA 1
ATOM 7732 C C . THR B 1 433 ? -27.714 -63.931 -13.844 1.00 55.70 433 THR B C 1
ATOM 7733 O O . THR B 1 433 ? -28.511 -64.677 -14.406 1.00 55.52 433 THR B O 1
ATOM 7737 N N . GLU B 1 434 ? -26.867 -63.153 -14.516 1.00 55.33 434 GLU B N 1
ATOM 7738 C CA . GLU B 1 434 ? -26.954 -62.965 -15.965 1.00 54.79 434 GLU B CA 1
ATOM 7739 C C . GLU B 1 434 ? -26.851 -64.264 -16.767 1.00 54.81 434 GLU B C 1
ATOM 7740 O O . GLU B 1 434 ? -27.174 -64.301 -17.951 1.00 54.48 434 GLU B O 1
ATOM 7746 N N . THR B 1 435 ? -26.417 -65.327 -16.102 1.00 55.19 435 THR B N 1
ATOM 7747 C CA . THR B 1 435 ? -26.260 -66.639 -16.716 1.00 55.45 435 THR B CA 1
ATOM 7748 C C . THR B 1 435 ? -27.610 -67.215 -17.158 1.00 55.92 435 THR B C 1
ATOM 7749 O O . THR B 1 435 ? -27.680 -67.962 -18.141 1.00 56.13 435 THR B O 1
ATOM 7753 N N . ALA B 1 436 ? -28.675 -66.863 -16.436 1.00 55.93 436 ALA B N 1
ATOM 7754 C CA . ALA B 1 436 ? -30.007 -67.366 -16.740 1.00 56.25 436 ALA B CA 1
ATOM 7755 C C . ALA B 1 436 ? -30.469 -66.902 -18.131 1.00 56.47 436 ALA B C 1
ATOM 7756 O O . ALA B 1 436 ? -31.335 -67.541 -18.751 1.00 56.39 436 ALA B O 1
ATOM 7758 N N . LEU B 1 437 ? -29.872 -65.810 -18.618 1.00 56.07 437 LEU B N 1
ATOM 7759 C CA . LEU B 1 437 ? -30.136 -65.316 -19.973 1.00 56.37 437 LEU B CA 1
ATOM 7760 C C . LEU B 1 437 ? -29.733 -66.302 -21.096 1.00 56.49 437 LEU B C 1
ATOM 7761 O O . LEU B 1 437 ? -30.223 -66.192 -22.225 1.00 56.24 437 LEU B O 1
ATOM 7766 N N . ASN B 1 438 ? -28.857 -67.262 -20.788 1.00 56.54 438 ASN B N 1
ATOM 7767 C CA . ASN B 1 438 ? -28.490 -68.284 -21.767 1.00 56.81 438 ASN B CA 1
ATOM 7768 C C . ASN B 1 438 ? -29.666 -69.163 -22.199 1.00 56.84 438 ASN B C 1
ATOM 7769 O O . ASN B 1 438 ? -29.594 -69.817 -23.235 1.00 56.60 438 ASN B O 1
ATOM 7774 N N . ALA B 1 439 ? -30.741 -69.178 -21.411 1.00 57.08 439 ALA B N 1
ATOM 7775 C CA . ALA B 1 439 ? -31.966 -69.893 -21.793 1.00 57.50 439 ALA B CA 1
ATOM 7776 C C . ALA B 1 439 ? -32.650 -69.293 -23.044 1.00 57.74 439 ALA B C 1
ATOM 7777 O O . ALA B 1 439 ? -33.374 -69.983 -23.757 1.00 57.84 439 ALA B O 1
ATOM 7779 N N . LEU B 1 440 ? -32.400 -68.015 -23.309 1.00 57.95 440 LEU B N 1
ATOM 7780 C CA . LEU B 1 440 ? -32.913 -67.352 -24.510 1.00 58.12 440 LEU B CA 1
ATOM 7781 C C . LEU B 1 440 ? -31.818 -67.141 -25.551 1.00 58.27 440 LEU B C 1
ATOM 7782 O O . LEU B 1 440 ? -30.631 -67.128 -25.216 1.00 58.37 440 LEU B O 1
ATOM 7787 N N . LYS B 1 441 ? -32.220 -66.975 -26.809 1.00 58.47 441 LYS B N 1
ATOM 7788 C CA . LYS B 1 441 ? -31.274 -66.786 -27.900 1.00 58.70 441 LYS B CA 1
ATOM 7789 C C . LYS B 1 441 ? -30.859 -65.322 -28.011 1.00 58.94 441 LYS B C 1
ATOM 7790 O O . LYS B 1 441 ? -31.696 -64.456 -28.238 1.00 58.83 441 LYS B O 1
ATOM 7792 N N . LEU B 1 442 ? -29.564 -65.062 -27.832 1.00 59.68 442 LEU B N 1
ATOM 7793 C CA . LEU B 1 442 ? -28.998 -63.716 -27.908 1.00 60.79 442 LEU B CA 1
ATOM 7794 C C . LEU B 1 442 ? -28.632 -63.352 -29.340 1.00 61.47 442 LEU B C 1
ATOM 7795 O O . LEU B 1 442 ? -28.036 -64.154 -30.042 1.00 61.59 442 LEU B O 1
ATOM 7800 N N . VAL B 1 443 ? -28.979 -62.141 -29.760 1.00 62.79 443 VAL B N 1
ATOM 7801 C CA . VAL B 1 443 ? -28.735 -61.689 -31.128 1.00 64.61 443 VAL B CA 1
ATOM 7802 C C . VAL B 1 443 ? -27.305 -61.158 -31.250 1.00 66.38 443 VAL B C 1
ATOM 7803 O O . VAL B 1 443 ? -26.921 -60.219 -30.552 1.00 66.73 443 VAL B O 1
ATOM 7807 N N . THR B 1 444 ? -26.529 -61.773 -32.146 1.00 68.45 444 THR B N 1
ATOM 7808 C CA . THR B 1 444 ? -25.075 -61.586 -32.217 1.00 70.34 444 THR B CA 1
ATOM 7809 C C . THR B 1 444 ? -24.666 -60.963 -33.538 1.00 71.45 444 THR B C 1
ATOM 7810 O O . THR B 1 444 ? -25.510 -60.598 -34.359 1.00 71.69 444 THR B O 1
ATOM 7814 N N . ASP B 1 445 ? -23.357 -60.839 -33.730 1.00 72.80 445 ASP B N 1
ATOM 7815 C CA . ASP B 1 445 ? -22.806 -60.447 -35.010 1.00 73.98 445 ASP B CA 1
ATOM 7816 C C . ASP B 1 445 ? -23.009 -61.553 -36.052 1.00 74.24 445 ASP B C 1
ATOM 7817 O O . ASP B 1 445 ? -23.270 -61.259 -37.218 1.00 74.34 445 ASP B O 1
ATOM 7822 N N . GLU B 1 446 ? -22.907 -62.815 -35.634 1.00 74.68 446 GLU B N 1
ATOM 7823 C CA . GLU B 1 446 ? -23.028 -63.939 -36.575 1.00 75.20 446 GLU B CA 1
ATOM 7824 C C . GLU B 1 446 ? -24.465 -64.250 -36.977 1.00 75.13 446 GLU B C 1
ATOM 7825 O O . GLU B 1 446 ? -24.746 -64.501 -38.152 1.00 75.24 446 GLU B O 1
ATOM 7831 N N . ASN B 1 447 ? -25.364 -64.261 -35.994 1.00 74.99 447 ASN B N 1
ATOM 7832 C CA . ASN B 1 447 ? -26.712 -64.787 -36.204 1.00 74.55 447 ASN B CA 1
ATOM 7833 C C . ASN B 1 447 ? -27.800 -63.751 -36.509 1.00 74.71 447 ASN B C 1
ATOM 7834 O O . ASN B 1 447 ? -28.936 -64.123 -36.820 1.00 74.70 447 ASN B O 1
ATOM 7839 N N . LYS B 1 448 ? -27.448 -62.463 -36.434 1.00 74.88 448 LYS B N 1
ATOM 7840 C CA . LYS B 1 448 ? -28.398 -61.359 -36.669 1.00 74.92 448 LYS B CA 1
ATOM 7841 C C . LYS B 1 448 ? -29.064 -61.434 -38.043 1.00 74.99 448 LYS B C 1
ATOM 7842 O O . LYS B 1 448 ? -30.092 -60.787 -38.286 1.00 75.18 448 LYS B O 1
ATOM 7844 N N . GLU B 1 449 ? -28.464 -62.238 -38.920 1.00 74.87 449 GLU B N 1
ATOM 7845 C CA . GLU B 1 449 ? -28.847 -62.341 -40.322 1.00 74.58 449 GLU B CA 1
ATOM 7846 C C . GLU B 1 449 ? -29.601 -63.622 -40.628 1.00 74.28 449 GLU B C 1
ATOM 7847 O O . GLU B 1 449 ? -30.104 -63.790 -41.735 1.00 74.27 449 GLU B O 1
ATOM 7853 N N . GLU B 1 450 ? -29.669 -64.520 -39.650 1.00 73.91 450 GLU B N 1
ATOM 7854 C CA . GLU B 1 450 ? -30.359 -65.796 -39.819 1.00 73.60 450 GLU B CA 1
ATOM 7855 C C . GLU B 1 450 ? -31.877 -65.645 -39.864 1.00 73.17 450 GLU B C 1
ATOM 7856 O O . GLU B 1 450 ? -32.452 -64.776 -39.204 1.00 73.05 450 GLU B O 1
ATOM 7862 N N . GLU B 1 451 ? -32.495 -66.518 -40.657 1.00 72.72 451 GLU B N 1
ATOM 7863 C CA . GLU B 1 451 ? -33.942 -66.628 -40.824 1.00 72.03 451 GLU B CA 1
ATOM 7864 C C . GLU B 1 451 ? -34.685 -66.559 -39.486 1.00 71.54 451 GLU B C 1
ATOM 7865 O O . GLU B 1 451 ? -35.334 -65.551 -39.185 1.00 71.39 451 GLU B O 1
ATOM 7871 N N . SER B 1 452 ? -34.548 -67.615 -38.681 1.00 70.86 452 SER B N 1
ATOM 7872 C CA . SER B 1 452 ? -35.342 -67.794 -37.467 1.00 70.18 452 SER B CA 1
ATOM 7873 C C . SER B 1 452 ? -35.006 -66.776 -36.373 1.00 69.98 452 SER B C 1
ATOM 7874 O O . SER B 1 452 ? -35.629 -66.777 -35.303 1.00 70.00 452 SER B O 1
ATOM 7877 N N . ILE B 1 453 ? -34.029 -65.912 -36.645 1.00 69.41 453 ILE B N 1
ATOM 7878 C CA . ILE B 1 453 ? -33.672 -64.842 -35.718 1.00 68.92 453 ILE B CA 1
ATOM 7879 C C . ILE B 1 453 ? -34.072 -63.479 -36.255 1.00 68.62 453 ILE B C 1
ATOM 7880 O O . ILE B 1 453 ? -34.729 -62.718 -35.551 1.00 68.60 453 ILE B O 1
ATOM 7885 N N . LYS B 1 454 ? -33.689 -63.170 -37.494 1.00 68.27 454 LYS B N 1
ATOM 7886 C CA . LYS B 1 454 ? -34.046 -61.881 -38.103 1.00 67.92 454 LYS B CA 1
ATOM 7887 C C . LYS B 1 454 ? -35.549 -61.603 -37.954 1.00 67.23 454 LYS B C 1
ATOM 7888 O O . LYS B 1 454 ? -35.952 -60.478 -37.669 1.00 66.98 454 LYS B O 1
ATOM 7894 N N . ASP B 1 455 ? -36.356 -62.649 -38.110 1.00 66.45 455 ASP B N 1
ATOM 7895 C CA . ASP B 1 455 ? -37.809 -62.538 -38.042 1.00 65.77 455 ASP B CA 1
ATOM 7896 C C . ASP B 1 455 ? -38.427 -62.586 -36.637 1.00 65.17 455 ASP B C 1
ATOM 7897 O O . ASP B 1 455 ? -39.508 -62.041 -36.427 1.00 65.10 455 ASP B O 1
ATOM 7902 N N . ALA B 1 456 ? -37.754 -63.229 -35.686 1.00 64.53 456 ALA B N 1
ATOM 7903 C CA . ALA B 1 456 ? -38.321 -63.451 -34.346 1.00 64.06 456 ALA B CA 1
ATOM 7904 C C . ALA B 1 456 ? -38.535 -62.167 -33.535 1.00 63.68 456 ALA B C 1
ATOM 7905 O O . ALA B 1 456 ? -37.711 -61.249 -33.587 1.00 63.40 456 ALA B O 1
ATOM 7907 N N . PRO B 1 457 ? -39.661 -62.092 -32.821 1.00 63.38 457 PRO B N 1
ATOM 7908 C CA . PRO B 1 457 ? -39.904 -61.014 -31.856 1.00 62.89 457 PRO B CA 1
ATOM 7909 C C . PRO B 1 457 ? -38.767 -60.897 -30.855 1.00 62.45 457 PRO B C 1
ATOM 7910 O O . PRO B 1 457 ? -38.281 -61.911 -30.343 1.00 62.57 457 PRO B O 1
ATOM 7914 N N . LYS B 1 458 ? -38.341 -59.670 -30.585 1.00 61.62 458 LYS B N 1
ATOM 7915 C CA . LYS B 1 458 ? -37.164 -59.462 -29.760 1.00 61.12 458 LYS B CA 1
ATOM 7916 C C . LYS B 1 458 ? -37.432 -58.564 -28.572 1.00 60.81 458 LYS B C 1
ATOM 7917 O O . LYS B 1 458 ? -38.404 -57.814 -28.567 1.00 60.82 458 LYS B O 1
ATOM 7923 N N . ALA B 1 459 ? -36.568 -58.654 -27.562 1.00 60.39 459 ALA B N 1
ATOM 7924 C CA . ALA B 1 459 ? -36.557 -57.683 -26.470 1.00 60.26 459 ALA B CA 1
ATOM 7925 C C . ALA B 1 459 ? -35.214 -56.995 -26.461 1.00 60.14 459 ALA B C 1
ATOM 7926 O O . ALA B 1 459 ? -34.173 -57.649 -26.534 1.00 60.66 459 ALA B O 1
ATOM 7928 N N . TYR B 1 460 ? -35.236 -55.678 -26.364 1.00 59.74 460 TYR B N 1
ATOM 7929 C CA . TYR B 1 460 ? -34.024 -54.906 -26.500 1.00 59.88 460 TYR B CA 1
ATOM 7930 C C . TYR B 1 460 ? -33.608 -54.344 -25.140 1.00 60.17 460 TYR B C 1
ATOM 7931 O O . TYR B 1 460 ? -34.465 -54.071 -24.295 1.00 59.99 460 TYR B O 1
ATOM 7940 N N . LEU B 1 461 ? -32.294 -54.196 -24.942 1.00 60.33 461 LEU B N 1
ATOM 7941 C CA . LEU B 1 461 ? -31.701 -53.649 -23.715 1.00 60.48 461 LEU B CA 1
ATOM 7942 C C . LEU B 1 461 ? -30.738 -52.539 -24.087 1.00 60.26 461 LEU B C 1
ATOM 7943 O O . LEU B 1 461 ? -29.960 -52.682 -25.035 1.00 60.31 461 LEU B O 1
ATOM 7948 N N . SER B 1 462 ? -30.772 -51.449 -23.329 1.00 60.09 462 SER B N 1
ATOM 7949 C CA . SER B 1 462 ? -29.759 -50.408 -23.421 1.00 59.98 462 SER B CA 1
ATOM 7950 C C . SER B 1 462 ? -29.396 -49.961 -22.018 1.00 60.00 462 SER B C 1
ATOM 7951 O O . SER B 1 462 ? -30.258 -49.457 -21.280 1.00 60.24 462 SER B O 1
ATOM 7954 N N . THR B 1 463 ? -28.134 -50.187 -21.641 1.00 59.45 463 THR B N 1
ATOM 7955 C CA . THR B 1 463 ? -27.653 -49.893 -20.296 1.00 58.82 463 THR B CA 1
ATOM 7956 C C . THR B 1 463 ? -26.541 -48.860 -20.291 1.00 59.03 463 THR B C 1
ATOM 7957 O O . THR B 1 463 ? -25.551 -48.966 -21.029 1.00 58.68 463 THR B O 1
ATOM 7961 N N . MET B 1 464 ? -26.693 -47.861 -19.437 1.00 59.46 464 MET B N 1
ATOM 7962 C CA . MET B 1 464 ? -25.588 -46.949 -19.189 1.00 60.24 464 MET B CA 1
ATOM 7963 C C . MET B 1 464 ? -25.035 -47.138 -17.789 1.00 59.84 464 MET B C 1
ATOM 7964 O O . MET B 1 464 ? -25.737 -47.588 -16.879 1.00 60.41 464 MET B O 1
ATOM 7969 N N . TYR B 1 465 ? -23.756 -46.835 -17.631 1.00 59.52 465 TYR B N 1
ATOM 7970 C CA . TYR B 1 465 ? -23.094 -47.004 -16.352 1.00 58.72 465 TYR B CA 1
ATOM 7971 C C . TYR B 1 465 ? -22.644 -45.667 -15.816 1.00 58.78 465 TYR B C 1
ATOM 7972 O O . TYR B 1 465 ? -22.018 -44.877 -16.537 1.00 58.53 465 TYR B O 1
ATOM 7981 N N . ILE B 1 466 ? -23.016 -45.398 -14.566 1.00 58.82 466 ILE B N 1
ATOM 7982 C CA . ILE B 1 466 ? -22.364 -44.351 -13.786 1.00 58.86 466 ILE B CA 1
ATOM 7983 C C . ILE B 1 466 ? -21.533 -45.029 -12.706 1.00 58.76 466 ILE B C 1
ATOM 7984 O O . ILE B 1 466 ? -22.063 -45.738 -11.843 1.00 58.99 466 ILE B O 1
ATOM 7989 N N . GLY B 1 467 ? -20.229 -44.807 -12.766 1.00 58.59 467 GLY B N 1
ATOM 7990 C CA . GLY B 1 467 ? -19.326 -45.264 -11.720 1.00 58.48 467 GLY B CA 1
ATOM 7991 C C . GLY B 1 467 ? -19.343 -44.308 -10.541 1.00 58.73 467 GLY B C 1
ATOM 7992 O O . GLY B 1 467 ? -19.247 -43.081 -10.707 1.00 58.68 467 GLY B O 1
ATOM 7993 N N . LEU B 1 468 ? -19.460 -44.872 -9.344 1.00 58.46 468 LEU B N 1
ATOM 7994 C CA . LEU B 1 468 ? -19.527 -44.073 -8.135 1.00 58.19 468 LEU B CA 1
ATOM 7995 C C . LEU B 1 468 ? -18.318 -44.247 -7.231 1.00 58.30 468 LEU B C 1
ATOM 7996 O O . LEU B 1 468 ? -17.704 -45.307 -7.187 1.00 58.49 468 LEU B O 1
ATOM 8001 N N . ASP B 1 469 ? -18.005 -43.174 -6.514 1.00 58.43 469 ASP B N 1
ATOM 8002 C CA . ASP B 1 469 ? -16.909 -43.098 -5.576 1.00 58.59 469 ASP B CA 1
ATOM 8003 C C . ASP B 1 469 ? -17.436 -42.256 -4.409 1.00 58.81 469 ASP B C 1
ATOM 8004 O O . ASP B 1 469 ? -18.211 -41.325 -4.617 1.00 58.54 469 ASP B O 1
ATOM 8009 N N . PHE B 1 470 ? -17.035 -42.584 -3.184 1.00 59.57 470 PHE B N 1
ATOM 8010 C CA . PHE B 1 470 ? -17.685 -41.996 -1.994 1.00 60.05 470 PHE B CA 1
ATOM 8011 C C . PHE B 1 470 ? -16.797 -41.254 -1.002 1.00 60.33 470 PHE B C 1
ATOM 8012 O O . PHE B 1 470 ? -15.672 -41.673 -0.733 1.00 60.19 470 PHE B O 1
ATOM 8020 N N . ASN B 1 471 ? -17.336 -40.147 -0.475 1.00 61.09 471 ASN B N 1
ATOM 8021 C CA . ASN B 1 471 ? -16.834 -39.488 0.735 1.00 61.77 471 ASN B CA 1
ATOM 8022 C C . ASN B 1 471 ? -17.303 -40.327 1.935 1.00 62.26 471 ASN B C 1
ATOM 8023 O O . ASN B 1 471 ? -18.469 -40.230 2.331 1.00 62.27 471 ASN B O 1
ATOM 8028 N N . ILE B 1 472 ? -16.434 -41.145 2.525 1.00 62.86 472 ILE B N 1
ATOM 8029 C CA . ILE B 1 472 ? -16.931 -42.054 3.575 1.00 63.73 472 ILE B CA 1
ATOM 8030 C C . ILE B 1 472 ? -17.066 -41.487 5.015 1.00 63.88 472 ILE B C 1
ATOM 8031 O O . ILE B 1 472 ? -16.494 -42.009 5.968 1.00 63.62 472 ILE B O 1
ATOM 8036 N N . GLU B 1 473 ? -17.819 -40.385 5.114 1.00 64.48 473 GLU B N 1
ATOM 8037 C CA . GLU B 1 473 ? -18.518 -39.923 6.336 1.00 65.15 473 GLU B CA 1
ATOM 8038 C C . GLU B 1 473 ? -17.730 -40.013 7.649 1.00 65.39 473 GLU B C 1
ATOM 8039 O O . GLU B 1 473 ? -16.607 -39.512 7.756 1.00 65.39 473 GLU B O 1
ATOM 8045 N N . ASN B 1 474 ? -18.369 -40.619 8.652 1.00 65.62 474 ASN B N 1
ATOM 8046 C CA . ASN B 1 474 ? -17.684 -41.146 9.822 1.00 66.05 474 ASN B CA 1
ATOM 8047 C C . ASN B 1 474 ? -17.672 -42.676 9.680 1.00 66.23 474 ASN B C 1
ATOM 8048 O O . ASN B 1 474 ? -17.286 -43.186 8.620 1.00 65.90 474 ASN B O 1
ATOM 8050 N N . LYS B 1 475 ? -18.102 -43.397 10.723 1.00 66.62 475 LYS B N 1
ATOM 8051 C CA . LYS B 1 475 ? -18.115 -44.876 10.725 1.00 66.83 475 LYS B CA 1
ATOM 8052 C C . LYS B 1 475 ? -18.895 -45.485 9.538 1.00 66.93 475 LYS B C 1
ATOM 8053 O O . LYS B 1 475 ? -19.514 -44.752 8.747 1.00 66.91 475 LYS B O 1
ATOM 8055 N N . LYS B 1 476 ? -18.843 -46.813 9.402 1.00 66.94 476 LYS B N 1
ATOM 8056 C CA . LYS B 1 476 ? -19.544 -47.505 8.317 1.00 66.95 476 LYS B CA 1
ATOM 8057 C C . LYS B 1 476 ? -21.044 -47.240 8.412 1.00 66.84 476 LYS B C 1
ATOM 8058 O O . LYS B 1 476 ? -21.728 -47.766 9.293 1.00 66.72 476 LYS B O 1
ATOM 8060 N N . GLU B 1 477 ? -21.534 -46.389 7.513 1.00 66.68 477 GLU B N 1
ATOM 8061 C CA . GLU B 1 477 ? -22.905 -45.891 7.577 1.00 66.40 477 GLU B CA 1
ATOM 8062 C C . GLU B 1 477 ? -23.597 -46.114 6.234 1.00 66.04 477 GLU B C 1
ATOM 8063 O O . GLU B 1 477 ? -22.935 -46.247 5.204 1.00 65.95 477 GLU B O 1
ATOM 8069 N N . LYS B 1 478 ? -24.927 -46.167 6.265 1.00 65.67 478 LYS B N 1
ATOM 8070 C CA . LYS B 1 478 ? -25.753 -46.267 5.062 1.00 65.29 478 LYS B CA 1
ATOM 8071 C C . LYS B 1 478 ? -25.734 -44.937 4.315 1.00 64.88 478 LYS B C 1
ATOM 8072 O O . LYS B 1 478 ? -25.860 -43.881 4.937 1.00 64.95 478 LYS B O 1
ATOM 8078 N N . VAL B 1 479 ? -25.569 -44.981 2.993 1.00 64.22 479 VAL B N 1
ATOM 8079 C CA . VAL B 1 479 ? -25.729 -43.770 2.190 1.00 63.58 479 VAL B CA 1
ATOM 8080 C C . VAL B 1 479 ? -26.941 -43.879 1.255 1.00 62.98 479 VAL B C 1
ATOM 8081 O O . VAL B 1 479 ? -27.050 -44.816 0.467 1.00 62.74 479 VAL B O 1
ATOM 8085 N N . ASP B 1 480 ? -27.851 -42.913 1.376 1.00 62.26 480 ASP B N 1
ATOM 8086 C CA . ASP B 1 480 ? -29.154 -42.955 0.705 1.00 61.47 480 ASP B CA 1
ATOM 8087 C C . ASP B 1 480 ? -29.239 -42.036 -0.525 1.00 61.00 480 ASP B C 1
ATOM 8088 O O . ASP B 1 480 ? -29.367 -40.813 -0.401 1.00 60.84 480 ASP B O 1
ATOM 8093 N N . ILE B 1 481 ? -29.193 -42.637 -1.709 1.00 60.25 481 ILE B N 1
ATOM 8094 C CA . ILE B 1 481 ? -29.342 -41.876 -2.942 1.00 59.63 481 ILE B CA 1
ATOM 8095 C C . ILE B 1 481 ? -30.648 -42.219 -3.654 1.00 59.31 481 ILE B C 1
ATOM 8096 O O . ILE B 1 481 ? -30.690 -42.296 -4.879 1.00 59.47 481 ILE B O 1
ATOM 8101 N N . HIS B 1 482 ? -31.719 -42.427 -2.898 1.00 58.85 482 HIS B N 1
ATOM 8102 C CA . HIS B 1 482 ? -32.952 -42.868 -3.529 1.00 58.63 482 HIS B CA 1
ATOM 8103 C C . HIS B 1 482 ? -33.711 -41.759 -4.261 1.00 58.57 482 HIS B C 1
ATOM 8104 O O . HIS B 1 482 ? -34.176 -41.991 -5.370 1.00 58.67 482 HIS B O 1
ATOM 8111 N N . ILE B 1 483 ? -33.805 -40.564 -3.672 1.00 58.49 483 ILE B N 1
ATOM 8112 C CA . ILE B 1 483 ? -34.555 -39.455 -4.285 1.00 58.40 483 ILE B CA 1
ATOM 8113 C C . ILE B 1 483 ? -34.041 -39.103 -5.684 1.00 58.40 483 ILE B C 1
ATOM 8114 O O . ILE B 1 483 ? -34.815 -39.125 -6.640 1.00 58.50 483 ILE B O 1
ATOM 8119 N N . PRO B 1 484 ? -32.747 -38.815 -5.828 1.00 58.40 484 PRO B N 1
ATOM 8120 C CA . PRO B 1 484 ? -32.189 -38.495 -7.144 1.00 58.27 484 PRO B CA 1
ATOM 8121 C C . PRO B 1 484 ? -32.421 -39.594 -8.181 1.00 58.24 484 PRO B C 1
ATOM 8122 O O . PRO B 1 484 ? -32.478 -39.305 -9.375 1.00 58.49 484 PRO B O 1
ATOM 8126 N N . CYS B 1 485 ? -32.557 -40.837 -7.728 1.00 58.05 485 CYS B N 1
ATOM 8127 C CA . CYS B 1 485 ? -32.830 -41.963 -8.620 1.00 57.93 485 CYS B CA 1
ATOM 8128 C C . CYS B 1 485 ? -34.269 -42.002 -9.073 1.00 58.14 485 CYS B C 1
ATOM 8129 O O . CYS B 1 485 ? -34.545 -42.331 -10.234 1.00 58.55 485 CYS B O 1
ATOM 8132 N N . THR B 1 486 ? -35.188 -41.696 -8.162 1.00 57.86 486 THR B N 1
ATOM 8133 C CA . THR B 1 486 ? -36.586 -41.636 -8.545 1.00 57.81 486 THR B CA 1
ATOM 8134 C C . THR B 1 486 ? -36.880 -40.360 -9.332 1.00 58.05 486 THR B C 1
ATOM 8135 O O . THR B 1 486 ? -37.658 -40.403 -10.284 1.00 58.66 486 THR B O 1
ATOM 8139 N N . GLU B 1 487 ? -36.238 -39.246 -8.963 1.00 57.62 487 GLU B N 1
ATOM 8140 C CA . GLU B 1 487 ? -36.365 -37.999 -9.727 1.00 57.27 487 GLU B CA 1
ATOM 8141 C C . GLU B 1 487 ? -35.911 -38.202 -11.171 1.00 57.30 487 GLU B C 1
ATOM 8142 O O . GLU B 1 487 ? -36.560 -37.728 -12.107 1.00 57.50 487 GLU B O 1
ATOM 8148 N N . PHE B 1 488 ? -34.810 -38.927 -11.348 1.00 57.16 488 PHE B N 1
ATOM 8149 C CA . PHE B 1 488 ? -34.371 -39.330 -12.674 1.00 57.05 488 PHE B CA 1
ATOM 8150 C C . PHE B 1 488 ? -35.458 -40.125 -13.400 1.00 57.27 488 PHE B C 1
ATOM 8151 O O . PHE B 1 488 ? -35.728 -39.856 -14.568 1.00 57.40 488 PHE B O 1
ATOM 8159 N N . VAL B 1 489 ? -36.070 -41.099 -12.715 1.00 57.42 489 VAL B N 1
ATOM 8160 C CA . VAL B 1 489 ? -37.133 -41.923 -13.321 1.00 57.00 489 VAL B CA 1
ATOM 8161 C C . VAL B 1 489 ? -38.276 -41.037 -13.818 1.00 57.30 489 VAL B C 1
ATOM 8162 O O . VAL B 1 489 ? -38.680 -41.142 -14.971 1.00 57.03 489 VAL B O 1
ATOM 8166 N N . ASN B 1 490 ? -38.753 -40.139 -12.960 1.00 57.77 490 ASN B N 1
ATOM 8167 C CA . ASN B 1 490 ? -39.843 -39.223 -13.301 1.00 58.42 490 ASN B CA 1
ATOM 8168 C C . ASN B 1 490 ? -39.515 -38.317 -14.500 1.00 59.02 490 ASN B C 1
ATOM 8169 O O . ASN B 1 490 ? -40.420 -37.827 -15.191 1.00 58.94 490 ASN B O 1
ATOM 8174 N N . LEU B 1 491 ? -38.219 -38.107 -14.735 1.00 59.59 491 LEU B N 1
ATOM 8175 C CA . LEU B 1 491 ? -37.735 -37.304 -15.857 1.00 60.13 491 LEU B CA 1
ATOM 8176 C C . LEU B 1 491 ? -37.726 -38.079 -17.176 1.00 60.88 491 LEU B C 1
ATOM 8177 O O . LEU B 1 491 ? -37.595 -37.482 -18.252 1.00 60.93 491 LEU B O 1
ATOM 8182 N N . CYS B 1 492 ? -37.859 -39.405 -17.091 1.00 61.47 492 CYS B N 1
ATOM 8183 C CA . CYS B 1 492 ? -37.874 -40.262 -18.276 1.00 62.06 492 CYS B CA 1
ATOM 8184 C C . CYS B 1 492 ? -39.286 -40.389 -18.853 1.00 63.39 492 CYS B C 1
ATOM 8185 O O . CYS B 1 492 ? -39.895 -41.462 -18.839 1.00 63.31 492 CYS B O 1
ATOM 8188 N N . ARG B 1 493 ? -39.796 -39.274 -19.368 1.00 65.05 493 ARG B N 1
ATOM 8189 C CA . ARG B 1 493 ? -41.163 -39.210 -19.876 1.00 66.59 493 ARG B CA 1
ATOM 8190 C C . ARG B 1 493 ? -41.273 -38.333 -21.117 1.00 66.96 493 ARG B C 1
ATOM 8191 O O . ARG B 1 493 ? -40.408 -37.488 -21.392 1.00 66.76 493 ARG B O 1
ATOM 8199 N N . SER B 1 494 ? -42.348 -38.556 -21.864 1.00 68.04 494 SER B N 1
ATOM 8200 C CA . SER B 1 494 ? -42.697 -37.715 -22.998 1.00 69.09 494 SER B CA 1
ATOM 8201 C C . SER B 1 494 ? -44.201 -37.529 -22.997 1.00 69.69 494 SER B C 1
ATOM 8202 O O . SER B 1 494 ? -44.948 -38.478 -22.738 1.00 70.09 494 SER B O 1
ATOM 8205 N N . PHE B 1 495 ? -44.637 -36.304 -23.268 1.00 70.26 495 PHE B N 1
ATOM 8206 C CA . PHE B 1 495 ? -46.062 -35.972 -23.287 1.00 70.84 495 PHE B CA 1
ATOM 8207 C C . PHE B 1 495 ? -46.686 -36.278 -24.649 1.00 70.60 495 PHE B C 1
ATOM 8208 O O . PHE B 1 495 ? -47.915 -36.383 -24.781 1.00 70.48 495 PHE B O 1
ATOM 8216 N N . ASN B 1 496 ? -45.826 -36.416 -25.655 1.00 70.22 496 ASN B N 1
ATOM 8217 C CA . ASN B 1 496 ? -46.254 -36.732 -27.014 1.00 69.87 496 ASN B CA 1
ATOM 8218 C C . ASN B 1 496 ? -45.914 -38.164 -27.428 1.00 69.51 496 ASN B C 1
ATOM 8219 O O . ASN B 1 496 ? -46.041 -38.524 -28.601 1.00 69.51 496 ASN B O 1
ATOM 8224 N N . GLU B 1 497 ? -45.494 -38.975 -26.456 1.00 69.00 497 GLU B N 1
ATOM 8225 C CA . GLU B 1 497 ? -45.216 -40.396 -26.684 1.00 68.59 497 GLU B CA 1
ATOM 8226 C C . GLU B 1 497 ? -45.412 -41.249 -25.429 1.00 67.90 497 GLU B C 1
ATOM 8227 O O . GLU B 1 497 ? -44.632 -41.184 -24.470 1.00 67.84 497 GLU B O 1
ATOM 8233 N N . ASP B 1 498 ? -46.482 -42.037 -25.454 1.00 66.91 498 ASP B N 1
ATOM 8234 C CA . ASP B 1 498 ? -46.842 -42.920 -24.359 1.00 65.78 498 ASP B CA 1
ATOM 8235 C C . ASP B 1 498 ? -45.860 -44.100 -24.230 1.00 65.17 498 ASP B C 1
ATOM 8236 O O . ASP B 1 498 ? -45.785 -44.971 -25.109 1.00 64.89 498 ASP B O 1
ATOM 8241 N N . TYR B 1 499 ? -45.108 -44.106 -23.132 1.00 64.15 499 TYR B N 1
ATOM 8242 C CA . TYR B 1 499 ? -44.287 -45.250 -22.767 1.00 63.50 499 TYR B CA 1
ATOM 8243 C C . TYR B 1 499 ? -44.880 -45.968 -21.556 1.00 63.00 499 TYR B C 1
ATOM 8244 O O . TYR B 1 499 ? -44.161 -46.576 -20.754 1.00 62.74 499 TYR B O 1
ATOM 8253 N N . GLY B 1 500 ? -46.208 -45.903 -21.455 1.00 62.47 500 GLY B N 1
ATOM 8254 C CA . GLY B 1 500 ? -46.954 -46.431 -20.309 1.00 61.70 500 GLY B CA 1
ATOM 8255 C C . GLY B 1 500 ? -47.152 -47.937 -20.300 1.00 61.11 500 GLY B C 1
ATOM 8256 O O . GLY B 1 500 ? -47.199 -48.560 -19.232 1.00 61.13 500 GLY B O 1
ATOM 8257 N N . ASP B 1 501 ? -47.269 -48.519 -21.490 1.00 60.32 501 ASP B N 1
ATOM 8258 C CA . ASP B 1 501 ? -47.492 -49.946 -21.638 1.00 59.51 501 ASP B CA 1
ATOM 8259 C C . ASP B 1 501 ? -46.249 -50.733 -21.201 1.00 60.11 501 ASP B C 1
ATOM 8260 O O . ASP B 1 501 ? -45.273 -50.872 -21.958 1.00 60.22 501 ASP B O 1
ATOM 8265 N N . HIS B 1 502 ? -46.280 -51.250 -19.975 1.00 60.33 502 HIS B N 1
ATOM 8266 C CA . HIS B 1 502 ? -45.112 -51.947 -19.428 1.00 60.28 502 HIS B CA 1
ATOM 8267 C C . HIS B 1 502 ? -44.968 -53.376 -19.942 1.00 60.15 502 HIS B C 1
ATOM 8268 O O . HIS B 1 502 ? -43.917 -54.007 -19.756 1.00 59.92 502 HIS B O 1
ATOM 8275 N N . LYS B 1 503 ? -46.019 -53.877 -20.607 1.00 20.00 503 LYS B N 1
ATOM 8276 C CA . LYS B 1 503 ? -45.927 -55.063 -21.450 1.00 20.00 503 LYS B CA 1
ATOM 8277 C C . LYS B 1 503 ? -45.031 -54.812 -22.658 1.00 20.00 503 LYS B C 1
ATOM 8278 O O . LYS B 1 503 ? -44.745 -55.725 -23.472 1.00 60.26 503 LYS B O 1
ATOM 8280 N N . VAL B 1 504 ? -44.548 -53.566 -22.797 1.00 60.10 504 VAL B N 1
ATOM 8281 C CA . VAL B 1 504 ? -43.640 -53.138 -23.868 1.00 59.56 504 VAL B CA 1
ATOM 8282 C C . VAL B 1 504 ? -42.404 -52.430 -23.281 1.00 59.12 504 VAL B C 1
ATOM 8283 O O . VAL B 1 504 ? -41.298 -52.964 -23.347 1.00 59.50 504 VAL B O 1
ATOM 8287 N N . PHE B 1 505 ? -42.595 -51.247 -22.694 1.00 58.40 505 PHE B N 1
ATOM 8288 C CA . PHE B 1 505 ? -41.477 -50.427 -22.209 1.00 57.81 505 PHE B CA 1
ATOM 8289 C C . PHE B 1 505 ? -41.187 -50.561 -20.714 1.00 58.06 505 PHE B C 1
ATOM 8290 O O . PHE B 1 505 ? -42.101 -50.568 -19.894 1.00 58.09 505 PHE B O 1
ATOM 8298 N N . ASN B 1 506 ? -39.903 -50.645 -20.367 1.00 58.52 506 ASN B N 1
ATOM 8299 C CA . ASN B 1 506 ? -39.467 -50.694 -18.966 1.00 58.71 506 ASN B CA 1
ATOM 8300 C C . ASN B 1 506 ? -38.145 -49.987 -18.734 1.00 58.79 506 ASN B C 1
ATOM 8301 O O . ASN B 1 506 ? -37.301 -49.912 -19.624 1.00 58.92 506 ASN B O 1
ATOM 8306 N N . LEU B 1 507 ? -37.980 -49.487 -17.515 1.00 59.24 507 LEU B N 1
ATOM 8307 C CA . LEU B 1 507 ? -36.751 -48.847 -17.067 1.00 59.52 507 LEU B CA 1
ATOM 8308 C C . LEU B 1 507 ? -36.382 -49.372 -15.678 1.00 59.80 507 LEU B C 1
ATOM 8309 O O . LEU B 1 507 ? -37.252 -49.493 -14.806 1.00 60.12 507 LEU B O 1
ATOM 8314 N N . ALA B 1 508 ? -35.099 -49.692 -15.497 1.00 60.10 508 ALA B N 1
ATOM 8315 C CA . ALA B 1 508 ? -34.546 -50.219 -14.233 1.00 60.03 508 ALA B CA 1
ATOM 8316 C C . ALA B 1 508 ? -33.175 -49.622 -13.902 1.00 59.86 508 ALA B C 1
ATOM 8317 O O . ALA B 1 508 ? -32.413 -49.256 -14.802 1.00 59.72 508 ALA B O 1
ATOM 8319 N N . LEU B 1 509 ? -32.881 -49.529 -12.605 1.00 59.67 509 LEU B N 1
ATOM 8320 C CA . LEU B 1 509 ? -31.581 -49.087 -12.124 1.00 59.25 509 LEU B CA 1
ATOM 8321 C C . LEU B 1 509 ? -31.032 -50.076 -11.109 1.00 59.60 509 LEU B C 1
ATOM 8322 O O . LEU B 1 509 ? -31.775 -50.598 -10.280 1.00 59.64 509 LEU B O 1
ATOM 8327 N N . ARG B 1 510 ? -29.730 -50.342 -11.189 1.00 59.80 510 ARG B N 1
ATOM 8328 C CA . ARG B 1 510 ? -29.064 -51.224 -10.233 1.00 59.97 510 ARG B CA 1
ATOM 8329 C C . ARG B 1 510 ? -27.816 -50.589 -9.657 1.00 59.57 510 ARG B C 1
ATOM 8330 O O . ARG B 1 510 ? -27.070 -49.901 -10.358 1.00 59.49 510 ARG B O 1
ATOM 8338 N N . PHE B 1 511 ? -27.595 -50.841 -8.375 1.00 59.03 511 PHE B N 1
ATOM 8339 C CA . PHE B 1 511 ? -26.320 -50.569 -7.758 1.00 58.77 511 PHE B CA 1
ATOM 8340 C C . PHE B 1 511 ? -25.562 -51.889 -7.678 1.00 58.96 511 PHE B C 1
ATOM 8341 O O . PHE B 1 511 ? -25.972 -52.839 -6.993 1.00 58.71 511 PHE B O 1
ATOM 8349 N N . VAL B 1 512 ? -24.455 -51.943 -8.397 1.00 59.12 512 VAL B N 1
ATOM 8350 C CA . VAL B 1 512 ? -23.733 -53.185 -8.572 1.00 59.41 512 VAL B CA 1
ATOM 8351 C C . VAL B 1 512 ? -22.268 -52.961 -8.220 1.00 59.65 512 VAL B C 1
ATOM 8352 O O . VAL B 1 512 ? -21.679 -51.959 -8.623 1.00 60.42 512 VAL B O 1
ATOM 8356 N N . LYS B 1 513 ? -21.697 -53.865 -7.436 1.00 59.84 513 LYS B N 1
ATOM 8357 C CA . LYS B 1 513 ? -20.287 -53.784 -7.081 1.00 60.04 513 LYS B CA 1
ATOM 8358 C C . LYS B 1 513 ? -19.435 -54.219 -8.265 1.00 60.12 513 LYS B C 1
ATOM 8359 O O . LYS B 1 513 ? -19.842 -55.089 -9.038 1.00 59.96 513 LYS B O 1
ATOM 8365 N N . GLY B 1 514 ? -18.260 -53.603 -8.393 1.00 60.29 514 GLY B N 1
ATOM 8366 C CA . GLY B 1 514 ? -17.271 -53.927 -9.428 1.00 60.72 514 GLY B CA 1
ATOM 8367 C C . GLY B 1 514 ? -17.206 -55.385 -9.857 1.00 61.19 514 GLY B C 1
ATOM 8368 O O . GLY B 1 514 ? -17.503 -55.707 -11.011 1.00 61.28 514 GLY B O 1
ATOM 8369 N N . TYR B 1 515 ? -16.837 -56.273 -8.931 1.00 61.69 515 TYR B N 1
ATOM 8370 C CA . TYR B 1 515 ? -16.710 -57.708 -9.241 1.00 61.92 515 TYR B CA 1
ATOM 8371 C C . TYR B 1 515 ? -17.969 -58.339 -9.840 1.00 61.58 515 TYR B C 1
ATOM 8372 O O . TYR B 1 515 ? -17.888 -59.378 -10.487 1.00 61.52 515 TYR B O 1
ATOM 8381 N N . ASP B 1 516 ? -19.114 -57.691 -9.645 1.00 61.21 516 ASP B N 1
ATOM 8382 C CA . ASP B 1 516 ? -20.391 -58.234 -10.072 1.00 61.02 516 ASP B CA 1
ATOM 8383 C C . ASP B 1 516 ? -20.925 -57.586 -11.361 1.00 60.51 516 ASP B C 1
ATOM 8384 O O . ASP B 1 516 ? -22.083 -57.789 -11.735 1.00 60.64 516 ASP B O 1
ATOM 8389 N N . LEU B 1 517 ? -20.084 -56.828 -12.054 1.00 59.74 517 LEU B N 1
ATOM 8390 C CA . LEU B 1 517 ? -20.492 -56.235 -13.326 1.00 59.30 517 LEU B CA 1
ATOM 8391 C C . LEU B 1 517 ? -20.733 -57.302 -14.401 1.00 59.05 517 LEU B C 1
ATOM 8392 O O . LEU B 1 517 ? -20.004 -58.299 -14.449 1.00 58.88 517 LEU B O 1
ATOM 8397 N N . PRO B 1 518 ? -21.731 -57.080 -15.267 1.00 58.69 518 PRO B N 1
ATOM 8398 C CA . PRO B 1 518 ? -22.017 -57.977 -16.396 1.00 58.46 518 PRO B CA 1
ATOM 8399 C C . PRO B 1 518 ? -20.798 -58.202 -17.278 1.00 58.58 518 PRO B C 1
ATOM 8400 O O . PRO B 1 518 ? -20.067 -57.255 -17.550 1.00 58.64 518 PRO B O 1
ATOM 8404 N N . ASP B 1 519 ? -20.603 -59.439 -17.736 1.00 58.75 519 ASP B N 1
ATOM 8405 C CA . ASP B 1 519 ? -19.514 -59.794 -18.661 1.00 59.07 519 ASP B CA 1
ATOM 8406 C C . ASP B 1 519 ? -19.302 -58.820 -19.804 1.00 59.05 519 ASP B C 1
ATOM 8407 O O . ASP B 1 519 ? -18.164 -58.511 -20.148 1.00 59.04 519 ASP B O 1
ATOM 8412 N N . GLU B 1 520 ? -20.407 -58.377 -20.397 1.00 59.08 520 GLU B N 1
ATOM 8413 C CA . GLU B 1 520 ? -20.395 -57.517 -21.566 1.00 59.50 520 GLU B CA 1
ATOM 8414 C C . GLU B 1 520 ? -19.421 -56.334 -21.466 1.00 59.30 520 GLU B C 1
ATOM 8415 O O . GLU B 1 520 ? -18.921 -55.870 -22.496 1.00 59.01 520 GLU B O 1
ATOM 8421 N N . VAL B 1 521 ? -19.169 -55.842 -20.247 1.00 59.37 521 VAL B N 1
ATOM 8422 C CA . VAL B 1 521 ? -18.342 -54.636 -20.061 1.00 59.60 521 VAL B CA 1
ATOM 8423 C C . VAL B 1 521 ? -16.839 -54.873 -20.125 1.00 60.17 521 VAL B C 1
ATOM 8424 O O . VAL B 1 521 ? -16.077 -53.921 -20.260 1.00 60.12 521 VAL B O 1
ATOM 8428 N N . PHE B 1 522 ? -16.429 -56.136 -20.016 1.00 60.91 522 PHE B N 1
ATOM 8429 C CA . PHE B 1 522 ? -15.034 -56.530 -20.178 1.00 61.90 522 PHE B CA 1
ATOM 8430 C C . PHE B 1 522 ? -14.863 -57.192 -21.540 1.00 62.73 522 PHE B C 1
ATOM 8431 O O . PHE B 1 522 ? -15.637 -58.086 -21.904 1.00 62.58 522 PHE B O 1
ATOM 8439 N N . ASP B 1 523 ? -13.857 -56.758 -22.294 1.00 63.68 523 ASP B N 1
ATOM 8440 C CA . ASP B 1 523 ? -13.653 -57.327 -23.617 1.00 65.24 523 ASP B CA 1
ATOM 8441 C C . ASP B 1 523 ? -12.885 -58.675 -23.570 1.00 66.25 523 ASP B C 1
ATOM 8442 O O . ASP B 1 523 ? -12.689 -59.244 -22.489 1.00 66.37 523 ASP B O 1
ATOM 8447 N N . GLU B 1 524 ? -12.477 -59.191 -24.729 1.00 67.51 524 GLU B N 1
ATOM 8448 C CA . GLU B 1 524 ? -11.822 -60.511 -24.799 1.00 68.88 524 GLU B CA 1
ATOM 8449 C C . GLU B 1 524 ? -10.496 -60.603 -24.022 1.00 69.23 524 GLU B C 1
ATOM 8450 O O . GLU B 1 524 ? -10.111 -61.693 -23.581 1.00 69.27 524 GLU B O 1
ATOM 8456 N N . ASN B 1 525 ? -9.812 -59.467 -23.859 1.00 69.72 525 ASN B N 1
ATOM 8457 C CA . ASN B 1 525 ? -8.510 -59.421 -23.167 1.00 70.23 525 ASN B CA 1
ATOM 8458 C C . ASN B 1 525 ? -8.643 -59.547 -21.658 1.00 70.48 525 ASN B C 1
ATOM 8459 O O . ASN B 1 525 ? -7.977 -60.363 -21.026 1.00 70.63 525 ASN B O 1
ATOM 8464 N N . GLU B 1 526 ? -9.526 -58.726 -21.107 1.00 70.75 526 GLU B N 1
ATOM 8465 C CA . GLU B 1 526 ? -9.558 -58.417 -19.690 1.00 70.93 526 GLU B CA 1
ATOM 8466 C C . GLU B 1 526 ? -10.114 -59.556 -18.839 1.00 70.84 526 GLU B C 1
ATOM 8467 O O . GLU B 1 526 ? -11.146 -60.134 -19.163 1.00 70.65 526 GLU B O 1
ATOM 8473 N N . LYS B 1 527 ? -9.409 -59.886 -17.759 1.00 71.01 527 LYS B N 1
ATOM 8474 C CA . LYS B 1 527 ? -9.986 -60.712 -16.700 1.00 71.19 527 LYS B CA 1
ATOM 8475 C C . LYS B 1 527 ? -10.917 -59.784 -15.922 1.00 71.22 527 LYS B C 1
ATOM 8476 O O . LYS B 1 527 ? -10.773 -58.565 -16.008 1.00 71.57 527 LYS B O 1
ATOM 8478 N N . ARG B 1 528 ? -11.876 -60.344 -15.182 1.00 71.31 528 ARG B N 1
ATOM 8479 C CA . ARG B 1 528 ? -12.778 -59.522 -14.371 1.00 71.16 528 ARG B CA 1
ATOM 8480 C C . ARG B 1 528 ? -12.270 -59.401 -12.925 1.00 71.58 528 ARG B C 1
ATOM 8481 O O . ARG B 1 528 ? -11.617 -60.319 -12.431 1.00 71.77 528 ARG B O 1
ATOM 8489 N N . PRO B 1 529 ? -12.551 -58.278 -12.258 1.00 71.94 529 PRO B N 1
ATOM 8490 C CA . PRO B 1 529 ? -12.164 -58.084 -10.848 1.00 72.42 529 PRO B CA 1
ATOM 8491 C C . PRO B 1 529 ? -12.719 -59.161 -9.893 1.00 73.05 529 PRO B C 1
ATOM 8492 O O . PRO B 1 529 ? -13.794 -59.721 -10.151 1.00 73.05 529 PRO B O 1
ATOM 8496 N N . SER B 1 530 ? -12.000 -59.410 -8.790 1.00 73.62 530 SER B N 1
ATOM 8497 C CA . SER B 1 530 ? -12.118 -60.667 -8.025 1.00 74.27 530 SER B CA 1
ATOM 8498 C C . SER B 1 530 ? -12.997 -60.686 -6.750 1.00 74.51 530 SER B C 1
ATOM 8499 O O . SER B 1 530 ? -14.222 -60.570 -6.831 1.00 74.50 530 SER B O 1
ATOM 8502 N N . LYS B 1 531 ? -12.354 -60.860 -5.589 1.00 74.84 531 LYS B N 1
ATOM 8503 C CA . LYS B 1 531 ? -13.032 -61.116 -4.303 1.00 74.92 531 LYS B CA 1
ATOM 8504 C C . LYS B 1 531 ? -14.025 -60.021 -3.890 1.00 74.96 531 LYS B C 1
ATOM 8505 O O . LYS B 1 531 ? -15.159 -60.315 -3.468 1.00 74.81 531 LYS B O 1
ATOM 8507 N N . ASP C 2 1 ? -46.890 27.188 -44.103 1.00 62.25 80 ASP C N 1
ATOM 8508 C CA . ASP C 2 1 ? -48.218 26.733 -43.292 1.00 62.64 80 ASP C CA 1
ATOM 8509 C C . ASP C 2 1 ? -48.451 25.239 -43.562 1.00 62.64 80 ASP C C 1
ATOM 8510 O O . ASP C 2 1 ? -49.026 24.860 -44.599 1.00 62.74 80 ASP C O 1
ATOM 8512 N N . LEU C 2 2 ? -47.971 24.401 -42.639 1.00 62.43 81 LEU C N 1
ATOM 8513 C CA . LEU C 2 2 ? -48.125 22.944 -42.739 1.00 62.31 81 LEU C CA 1
ATOM 8514 C C . LEU C 2 2 ? -49.442 22.516 -42.115 1.00 62.11 81 LEU C C 1
ATOM 8515 O O . LEU C 2 2 ? -49.791 22.972 -41.020 1.00 62.29 81 LEU C O 1
ATOM 8520 N N . GLU C 2 3 ? -50.171 21.640 -42.801 1.00 61.74 82 GLU C N 1
ATOM 8521 C CA . GLU C 2 3 ? -51.402 21.083 -42.234 1.00 61.29 82 GLU C CA 1
ATOM 8522 C C . GLU C 2 3 ? -51.138 19.790 -41.444 1.00 60.75 82 GLU C C 1
ATOM 8523 O O . GLU C 2 3 ? -50.511 18.863 -41.953 1.00 60.83 82 GLU C O 1
ATOM 8525 N N . VAL C 2 4 ? -51.594 19.743 -40.195 1.00 60.03 83 VAL C N 1
ATOM 8526 C CA . VAL C 2 4 ? -51.480 18.528 -39.394 1.00 59.54 83 VAL C CA 1
ATOM 8527 C C . VAL C 2 4 ? -52.820 18.203 -38.753 1.00 59.47 83 VAL C C 1
ATOM 8528 O O . VAL C 2 4 ? -53.371 19.009 -38.005 1.00 60.01 83 VAL C O 1
ATOM 8532 N N . ILE C 2 5 ? -53.333 17.012 -39.047 1.00 58.94 84 ILE C N 1
ATOM 8533 C CA . ILE C 2 5 ? -54.591 16.541 -38.482 1.00 57.95 84 ILE C CA 1
ATOM 8534 C C . ILE C 2 5 ? -54.343 15.697 -37.234 1.00 57.81 84 ILE C C 1
ATOM 8535 O O . ILE C 2 5 ? -53.647 14.671 -37.298 1.00 57.37 84 ILE C O 1
ATOM 8540 N N . ILE C 2 6 ? -54.896 16.145 -36.099 1.00 57.67 85 ILE C N 1
ATOM 8541 C CA . ILE C 2 6 ? -54.881 15.343 -34.857 1.00 57.44 85 ILE C CA 1
ATOM 8542 C C . ILE C 2 6 ? -56.267 14.845 -34.457 1.00 57.55 85 ILE C C 1
ATOM 8543 O O . ILE C 2 6 ? -56.390 13.877 -33.703 1.00 57.82 85 ILE C O 1
ATOM 8548 N N . SER C 2 7 ? -57.307 15.515 -34.944 1.00 57.66 86 SER C N 1
ATOM 8549 C CA . SER C 2 7 ? -58.664 15.015 -34.761 1.00 57.55 86 SER C CA 1
ATOM 8550 C C . SER C 2 7 ? -59.500 15.241 -35.997 1.00 57.20 86 SER C C 1
ATOM 8551 O O . SER C 2 7 ? -59.093 15.958 -36.904 1.00 57.30 86 SER C O 1
ATOM 8554 N N . LEU C 2 8 ? -60.673 14.616 -36.004 1.00 57.31 87 LEU C N 1
ATOM 8555 C CA . LEU C 2 8 ? -61.673 14.752 -37.064 1.00 56.87 87 LEU C CA 1
ATOM 8556 C C . LEU C 2 8 ? -62.764 15.792 -36.730 1.00 56.76 87 LEU C C 1
ATOM 8557 O O . LEU C 2 8 ? -63.798 15.889 -37.424 1.00 56.89 87 LEU C O 1
ATOM 8562 N N . GLY C 2 9 ? -62.535 16.577 -35.676 1.00 56.31 88 GLY C N 1
ATOM 8563 C CA . GLY C 2 9 ? -63.469 17.631 -35.278 1.00 55.83 88 GLY C CA 1
ATOM 8564 C C . GLY C 2 9 ? -63.498 18.799 -36.241 1.00 55.58 88 GLY C C 1
ATOM 8565 O O . GLY C 2 9 ? -62.800 18.787 -37.255 1.00 55.69 88 GLY C O 1
ATOM 8566 N N . PRO C 2 10 ? -64.310 19.809 -35.942 1.00 55.45 89 PRO C N 1
ATOM 8567 C CA . PRO C 2 10 ? -64.328 21.042 -36.760 1.00 55.26 89 PRO C CA 1
ATOM 8568 C C . PRO C 2 10 ? -62.944 21.731 -36.849 1.00 55.05 89 PRO C C 1
ATOM 8569 O O . PRO C 2 10 ? -62.621 22.306 -37.887 1.00 54.97 89 PRO C O 1
ATOM 8573 N N . ASP C 2 11 ? -62.145 21.658 -35.780 1.00 54.77 90 ASP C N 1
ATOM 8574 C CA . ASP C 2 11 ? -60.761 22.158 -35.783 1.00 54.68 90 ASP C CA 1
ATOM 8575 C C . ASP C 2 11 ? -59.796 20.965 -35.769 1.00 54.55 90 ASP C C 1
ATOM 8576 O O . ASP C 2 11 ? -59.640 20.309 -34.745 1.00 54.55 90 ASP C O 1
ATOM 8581 N N . PRO C 2 12 ? -59.167 20.664 -36.903 1.00 54.50 91 PRO C N 1
ATOM 8582 C CA . PRO C 2 12 ? -58.289 19.494 -36.994 1.00 54.29 91 PRO C CA 1
ATOM 8583 C C . PRO C 2 12 ? -57.059 19.555 -36.083 1.00 54.77 91 PRO C C 1
ATOM 8584 O O . PRO C 2 12 ? -56.371 18.538 -35.918 1.00 55.49 91 PRO C O 1
ATOM 8588 N N . THR C 2 13 ? -56.782 20.712 -35.480 1.00 54.70 92 THR C N 1
ATOM 8589 C CA . THR C 2 13 ? -55.616 20.836 -34.577 1.00 54.54 92 THR C CA 1
ATOM 8590 C C . THR C 2 13 ? -55.995 20.735 -33.094 1.00 54.69 92 THR C C 1
ATOM 8591 O O . THR C 2 13 ? -55.182 21.070 -32.218 1.00 54.98 92 THR C O 1
ATOM 8595 N N . ARG C 2 14 ? -57.226 20.305 -32.827 1.00 54.27 93 ARG C N 1
ATOM 8596 C CA . ARG C 2 14 ? -57.779 20.237 -31.468 1.00 54.18 93 ARG C CA 1
ATOM 8597 C C . ARG C 2 14 ? -58.609 18.960 -31.283 1.00 54.21 93 ARG C C 1
ATOM 8598 O O . ARG C 2 14 ? -59.480 18.649 -32.103 1.00 53.42 93 ARG C O 1
ATOM 8606 N N . LEU C 2 15 ? -58.306 18.231 -30.210 1.00 54.15 94 LEU C N 1
ATOM 8607 C CA . LEU C 2 15 ? -58.992 17.006 -29.866 1.00 54.49 94 LEU C CA 1
ATOM 8608 C C . LEU C 2 15 ? -59.405 17.130 -28.414 1.00 55.08 94 LEU C C 1
ATOM 8609 O O . LEU C 2 15 ? -58.558 17.180 -27.512 1.00 55.50 94 LEU C O 1
ATOM 8614 N N . ASP C 2 16 ? -60.710 17.187 -28.210 1.00 55.09 95 ASP C N 1
ATOM 8615 C CA . ASP C 2 16 ? -61.300 17.274 -26.894 1.00 55.38 95 ASP C CA 1
ATOM 8616 C C . ASP C 2 16 ? -61.940 15.911 -26.634 1.00 55.18 95 ASP C C 1
ATOM 8617 O O . ASP C 2 16 ? -62.796 15.458 -27.400 1.00 54.91 95 ASP C O 1
ATOM 8622 N N . ALA C 2 17 ? -61.522 15.261 -25.556 1.00 54.82 96 ALA C N 1
ATOM 8623 C CA . ALA C 2 17 ? -61.816 13.846 -25.390 1.00 54.52 96 ALA C CA 1
ATOM 8624 C C . ALA C 2 17 ? -63.327 13.528 -25.329 1.00 54.77 96 ALA C C 1
ATOM 8625 O O . ALA C 2 17 ? -63.766 12.485 -25.821 1.00 54.48 96 ALA C O 1
ATOM 8627 N N . LYS C 2 18 ? -64.117 14.431 -24.754 1.00 54.95 97 LYS C N 1
ATOM 8628 C CA . LYS C 2 18 ? -65.528 14.158 -24.539 1.00 55.09 97 LYS C CA 1
ATOM 8629 C C . LYS C 2 18 ? -66.323 14.295 -25.826 1.00 55.67 97 LYS C C 1
ATOM 8630 O O . LYS C 2 18 ? -67.448 13.807 -25.917 1.00 55.85 97 LYS C O 1
ATOM 8636 N N . LEU C 2 19 ? -65.732 14.956 -26.814 1.00 56.32 98 LEU C N 1
ATOM 8637 C CA . LEU C 2 19 ? -66.366 15.138 -28.114 1.00 57.32 98 LEU C CA 1
ATOM 8638 C C . LEU C 2 19 ? -65.956 14.051 -29.112 1.00 58.07 98 LEU C C 1
ATOM 8639 O O . LEU C 2 19 ? -66.565 13.908 -30.174 1.00 58.00 98 LEU C O 1
ATOM 8644 N N . LEU C 2 20 ? -64.933 13.276 -28.750 1.00 59.20 99 LEU C N 1
ATOM 8645 C CA . LEU C 2 20 ? -64.398 12.199 -29.599 1.00 60.06 99 LEU C CA 1
ATOM 8646 C C . LEU C 2 20 ? -65.479 11.414 -30.376 1.00 60.43 99 LEU C C 1
ATOM 8647 O O . LEU C 2 20 ? -65.380 11.262 -31.594 1.00 60.34 99 LEU C O 1
ATOM 8652 N N . ASP C 2 21 ? -66.510 10.938 -29.682 1.00 61.00 100 ASP C N 1
ATOM 8653 C CA . ASP C 2 21 ? -67.553 10.134 -30.343 1.00 61.84 100 ASP C CA 1
ATOM 8654 C C . ASP C 2 21 ? -68.461 10.914 -31.296 1.00 62.16 100 ASP C C 1
ATOM 8655 O O . ASP C 2 21 ? -69.155 10.312 -32.113 1.00 62.45 100 ASP C O 1
ATOM 8660 N N . SER C 2 22 ? -68.453 12.241 -31.191 1.00 62.45 101 SER C N 1
ATOM 8661 C CA . SER C 2 22 ? -69.285 13.085 -32.043 1.00 62.33 101 SER C CA 1
ATOM 8662 C C . SER C 2 22 ? -68.557 13.524 -33.317 1.00 62.48 101 SER C C 1
ATOM 8663 O O . SER C 2 22 ? -69.165 14.083 -34.224 1.00 62.57 101 SER C O 1
ATOM 8666 N N . TYR C 2 23 ? -67.260 13.258 -33.392 1.00 62.85 102 TYR C N 1
ATOM 8667 C CA . TYR C 2 23 ? -66.486 13.633 -34.570 1.00 63.17 102 TYR C CA 1
ATOM 8668 C C . TYR C 2 23 ? -66.738 12.693 -35.753 1.00 63.75 102 TYR C C 1
ATOM 8669 O O . TYR C 2 23 ? -67.623 12.947 -36.577 1.00 63.99 102 TYR C O 1
ATOM 8678 N N . SER C 2 24 ? -65.949 11.611 -35.798 1.00 64.02 103 SER C N 1
ATOM 8679 C CA . SER C 2 24 ? -65.800 10.687 -36.948 1.00 64.14 103 SER C CA 1
ATOM 8680 C C . SER C 2 24 ? -66.777 10.844 -38.136 1.00 64.05 103 SER C C 1
ATOM 8681 O O . SER C 2 24 ? -66.500 10.392 -39.255 1.00 63.54 103 SER C O 1
ATOM 8683 N N . ASP D 2 1 ? -16.985 -51.045 0.492 1.00 77.18 80 ASP D N 1
ATOM 8684 C CA . ASP D 2 1 ? -17.865 -51.964 1.273 1.00 77.20 80 ASP D CA 1
ATOM 8685 C C . ASP D 2 1 ? -18.811 -51.201 2.226 1.00 77.31 80 ASP D C 1
ATOM 8686 O O . ASP D 2 1 ? -18.549 -51.088 3.431 1.00 77.26 80 ASP D O 1
ATOM 8691 N N . LEU D 2 2 ? -19.903 -50.678 1.659 1.00 77.34 81 LEU D N 1
ATOM 8692 C CA . LEU D 2 2 ? -20.929 -49.930 2.405 1.00 77.22 81 LEU D CA 1
ATOM 8693 C C . LEU D 2 2 ? -22.326 -50.361 1.954 1.00 77.03 81 LEU D C 1
ATOM 8694 O O . LEU D 2 2 ? -22.466 -51.116 0.989 1.00 76.95 81 LEU D O 1
ATOM 8699 N N . GLU D 2 3 ? -23.352 -49.884 2.655 1.00 76.80 82 GLU D N 1
ATOM 8700 C CA . GLU D 2 3 ? -24.731 -50.025 2.189 1.00 76.54 82 GLU D CA 1
ATOM 8701 C C . GLU D 2 3 ? -25.158 -48.781 1.415 1.00 76.17 82 GLU D C 1
ATOM 8702 O O . GLU D 2 3 ? -25.000 -47.655 1.896 1.00 76.29 82 GLU D O 1
ATOM 8708 N N . VAL D 2 4 ? -25.684 -48.998 0.211 1.00 75.57 83 VAL D N 1
ATOM 8709 C CA . VAL D 2 4 ? -26.158 -47.921 -0.652 1.00 75.00 83 VAL D CA 1
ATOM 8710 C C . VAL D 2 4 ? -27.598 -48.226 -1.062 1.00 74.91 83 VAL D C 1
ATOM 8711 O O . VAL D 2 4 ? -27.901 -49.337 -1.490 1.00 75.15 83 VAL D O 1
ATOM 8715 N N . ILE D 2 5 ? -28.482 -47.242 -0.915 1.00 74.70 84 ILE D N 1
ATOM 8716 C CA . ILE D 2 5 ? -29.911 -47.416 -1.189 1.00 74.49 84 ILE D CA 1
ATOM 8717 C C . ILE D 2 5 ? -30.337 -46.580 -2.393 1.00 74.47 84 ILE D C 1
ATOM 8718 O O . ILE D 2 5 ? -30.259 -45.345 -2.361 1.00 74.59 84 ILE D O 1
ATOM 8723 N N . ILE D 2 6 ? -30.789 -47.246 -3.450 1.00 74.19 85 ILE D N 1
ATOM 8724 C CA . ILE D 2 6 ? -31.277 -46.515 -4.621 1.00 74.21 85 ILE D CA 1
ATOM 8725 C C . ILE D 2 6 ? -32.805 -46.483 -4.689 1.00 74.13 85 ILE D C 1
ATOM 8726 O O . ILE D 2 6 ? -33.379 -45.628 -5.364 1.00 74.22 85 ILE D O 1
ATOM 8731 N N . SER D 2 7 ? -33.452 -47.405 -3.977 1.00 73.90 86 SER D N 1
ATOM 8732 C CA . SER D 2 7 ? -34.910 -47.430 -3.905 1.00 73.83 86 SER D CA 1
ATOM 8733 C C . SER D 2 7 ? -35.429 -47.820 -2.522 1.00 73.77 86 SER D C 1
ATOM 8734 O O . SER D 2 7 ? -34.700 -48.381 -1.704 1.00 73.53 86 SER D O 1
ATOM 8737 N N . LEU D 2 8 ? -36.703 -47.525 -2.283 1.00 73.71 87 LEU D N 1
ATOM 8738 C CA . LEU D 2 8 ? -37.394 -47.977 -1.081 1.00 73.85 87 LEU D CA 1
ATOM 8739 C C . LEU D 2 8 ? -37.974 -49.395 -1.258 1.00 73.88 87 LEU D C 1
ATOM 8740 O O . LEU D 2 8 ? -38.674 -49.910 -0.378 1.00 73.84 87 LEU D O 1
ATOM 8745 N N . GLY D 2 9 ? -37.635 -50.024 -2.388 1.00 73.97 88 GLY D N 1
ATOM 8746 C CA . GLY D 2 9 ? -38.106 -51.365 -2.763 1.00 73.94 88 GLY D CA 1
ATOM 8747 C C . GLY D 2 9 ? -37.547 -52.533 -1.965 1.00 73.99 88 GLY D C 1
ATOM 8748 O O . GLY D 2 9 ? -36.654 -52.349 -1.128 1.00 74.08 88 GLY D O 1
ATOM 8749 N N . PRO D 2 10 ? -38.068 -53.742 -2.213 1.00 73.90 89 PRO D N 1
ATOM 8750 C CA . PRO D 2 10 ? -37.707 -54.910 -1.404 1.00 73.61 89 PRO D CA 1
ATOM 8751 C C . PRO D 2 10 ? -36.246 -55.289 -1.612 1.00 73.32 89 PRO D C 1
ATOM 8752 O O . PRO D 2 10 ? -35.606 -55.780 -0.684 1.00 73.38 89 PRO D O 1
ATOM 8756 N N . ASP D 2 11 ? -35.740 -55.061 -2.823 1.00 72.97 90 ASP D N 1
ATOM 8757 C CA . ASP D 2 11 ? -34.308 -55.073 -3.079 1.00 72.76 90 ASP D CA 1
ATOM 8758 C C . ASP D 2 11 ? -33.861 -53.615 -3.161 1.00 72.53 90 ASP D C 1
ATOM 8759 O O . ASP D 2 11 ? -34.195 -52.917 -4.115 1.00 72.31 90 ASP D O 1
ATOM 8764 N N . PRO D 2 12 ? -33.137 -53.150 -2.141 1.00 72.45 91 PRO D N 1
ATOM 8765 C CA . PRO D 2 12 ? -32.745 -51.739 -2.051 1.00 72.20 91 PRO D CA 1
ATOM 8766 C C . PRO D 2 12 ? -31.716 -51.311 -3.096 1.00 72.00 91 PRO D C 1
ATOM 8767 O O . PRO D 2 12 ? -31.608 -50.114 -3.388 1.00 72.10 91 PRO D O 1
ATOM 8771 N N . THR D 2 13 ? -30.969 -52.263 -3.657 1.00 71.59 92 THR D N 1
ATOM 8772 C CA . THR D 2 13 ? -30.012 -51.921 -4.725 1.00 71.15 92 THR D CA 1
ATOM 8773 C C . THR D 2 13 ? -30.678 -51.897 -6.092 1.00 70.54 92 THR D C 1
ATOM 8774 O O . THR D 2 13 ? -30.049 -51.506 -7.075 1.00 70.79 92 THR D O 1
ATOM 8778 N N . ARG D 2 14 ? -31.948 -52.306 -6.144 1.00 69.64 93 ARG D N 1
ATOM 8779 C CA . ARG D 2 14 ? -32.705 -52.356 -7.398 1.00 68.85 93 ARG D CA 1
ATOM 8780 C C . ARG D 2 14 ? -33.921 -51.426 -7.410 1.00 68.51 93 ARG D C 1
ATOM 8781 O O . ARG D 2 14 ? -34.687 -51.384 -6.448 1.00 68.34 93 ARG D O 1
ATOM 8789 N N . LEU D 2 15 ? -34.063 -50.669 -8.500 1.00 68.16 94 LEU D N 1
ATOM 8790 C CA . LEU D 2 15 ? -35.192 -49.751 -8.718 1.00 67.93 94 LEU D CA 1
ATOM 8791 C C . LEU D 2 15 ? -35.857 -50.041 -10.059 1.00 67.67 94 LEU D C 1
ATOM 8792 O O . LEU D 2 15 ? -35.297 -49.772 -11.133 1.00 67.42 94 LEU D O 1
ATOM 8797 N N . ASP D 2 16 ? -37.062 -50.583 -9.969 1.00 67.43 95 ASP D N 1
ATOM 8798 C CA . ASP D 2 16 ? -37.901 -50.875 -11.116 1.00 67.08 95 ASP D CA 1
ATOM 8799 C C . ASP D 2 16 ? -38.964 -49.776 -11.211 1.00 66.57 95 ASP D C 1
ATOM 8800 O O . ASP D 2 16 ? -39.690 -49.498 -10.246 1.00 66.16 95 ASP D O 1
ATOM 8805 N N . ALA D 2 17 ? -39.038 -49.144 -12.377 1.00 66.10 96 ALA D N 1
ATOM 8806 C CA . ALA D 2 17 ? -39.903 -47.980 -12.577 1.00 65.48 96 ALA D CA 1
ATOM 8807 C C . ALA D 2 17 ? -41.390 -48.302 -12.467 1.00 64.81 96 ALA D C 1
ATOM 8808 O O . ALA D 2 17 ? -42.112 -47.601 -11.774 1.00 64.76 96 ALA D O 1
ATOM 8810 N N . LYS D 2 18 ? -41.837 -49.365 -13.132 1.00 64.30 97 LYS D N 1
ATOM 8811 C CA . LYS D 2 18 ? -43.250 -49.750 -13.107 1.00 63.98 97 LYS D CA 1
ATOM 8812 C C . LYS D 2 18 ? -43.795 -49.917 -11.680 1.00 64.07 97 LYS D C 1
ATOM 8813 O O . LYS D 2 18 ? -44.999 -49.823 -11.460 1.00 63.85 97 LYS D O 1
ATOM 8819 N N . LEU D 2 19 ? -42.893 -50.129 -10.722 1.00 64.24 98 LEU D N 1
ATOM 8820 C CA . LEU D 2 19 ? -43.262 -50.401 -9.337 1.00 64.59 98 LEU D CA 1
ATOM 8821 C C . LEU D 2 19 ? -42.949 -49.266 -8.347 1.00 65.25 98 LEU D C 1
ATOM 8822 O O . LEU D 2 19 ? -43.122 -49.436 -7.132 1.00 65.64 98 LEU D O 1
ATOM 8827 N N . LEU D 2 20 ? -42.529 -48.110 -8.865 1.00 65.70 99 LEU D N 1
ATOM 8828 C CA . LEU D 2 20 ? -42.005 -47.005 -8.047 1.00 66.20 99 LEU D CA 1
ATOM 8829 C C . LEU D 2 20 ? -42.939 -46.539 -6.927 1.00 66.78 99 LEU D C 1
ATOM 8830 O O . LEU D 2 20 ? -42.520 -46.410 -5.770 1.00 66.85 99 LEU D O 1
ATOM 8835 N N . ASP D 2 21 ? -44.194 -46.276 -7.272 1.00 67.38 100 ASP D N 1
ATOM 8836 C CA . ASP D 2 21 ? -45.175 -45.808 -6.291 1.00 68.23 100 ASP D CA 1
ATOM 8837 C C . ASP D 2 21 ? -45.670 -46.921 -5.360 1.00 68.55 100 ASP D C 1
ATOM 8838 O O . ASP D 2 21 ? -46.091 -46.650 -4.231 1.00 68.46 100 ASP D O 1
ATOM 8843 N N . SER D 2 22 ? -45.601 -48.164 -5.845 1.00 69.08 101 SER D N 1
ATOM 8844 C CA . SER D 2 22 ? -46.028 -49.352 -5.096 1.00 69.41 101 SER D CA 1
ATOM 8845 C C . SER D 2 22 ? -45.260 -49.461 -3.786 1.00 69.67 101 SER D C 1
ATOM 8846 O O . SER D 2 22 ? -45.863 -49.633 -2.718 1.00 69.86 101 SER D O 1
ATOM 8849 N N . TYR D 2 23 ? -43.932 -49.355 -3.887 1.00 69.89 102 TYR D N 1
ATOM 8850 C CA . TYR D 2 23 ? -43.037 -49.404 -2.737 1.00 70.07 102 TYR D CA 1
ATOM 8851 C C . TYR D 2 23 ? -43.539 -48.479 -1.627 1.00 70.11 102 TYR D C 1
ATOM 8852 O O . TYR D 2 23 ? -43.031 -48.495 -0.506 1.00 70.13 102 TYR D O 1
#

CATH classification: 1.10.1410.10 (+2 more: 3.30.460.10, 3.30.70.590)

Radius of gyration: 37.16 Å; Cα contacts (8 Å, |Δi|>4): 2003; chains: 4; bounding box: 84×108×94 Å

Solvent-accessible surface area: 50150 Å² total; per-residue (Å²): 124,129,109,32,53,13,44,97,22,51,91,40,86,120,37,42,80,86,70,37,62,150,31,18,90,48,0,48,106,25,0,113,155,50,36,21,65,20,78,163,127,61,48,56,69,5,61,91,4,24,113,19,0,31,95,1,0,67,102,0,0,68,66,0,0,74,134,110,138,42,69,76,24,106,1,155,85,1,10,1,31,18,22,16,39,10,33,33,96,7,20,6,14,12,76,71,31,70,0,43,0,0,0,0,0,0,103,34,0,35,58,115,25,0,33,86,17,0,14,58,9,0,125,128,58,107,49,32,86,116,28,43,55,49,69,132,27,150,42,9,25,0,101,7,89,0,61,49,23,34,0,27,0,12,11,0,75,1,34,36,96,69,0,61,115,94,24,94,0,64,78,69,86,16,2,115,110,24,79,131,80,4,28,71,2,0,36,23,0,5,5,3,25,19,0,27,89,2,5,28,71,49,101,17,0,71,28,0,1,16,0,1,35,30,0,0,111,74,30,3,0,55,14,72,67,4,0,1,3,13,26,60,2,0,0,0,5,0,0,7,0,3,0,11,22,10,64,7,10,2,0,10,0,0,9,88,0,0,51,34,0,27,136,55,82,29,73,54,15,1,4,1,42,43,7,40,90,32,98,44,185,45,100,27,8,26,10,72,116,75,64,96,2,123,68,9,61,6,2,2,2,5,5,0,3,18,2,109,7,19,2,80,27,7,0,75,1,0,43,91,1,1,42,74,8,0,71,48,0,32,110,14,0,61,36,3,56,66,139,148,89,56,8,40,37,1,0,92,87,15,77,3,9,79,97,22,138,24,0,0,3,0,3,0,4,0,48,28,57,82,121,68,14,126,128,12,7,32,37,0,28,45,48,1,29,48,0,0,70,60,0,23,119,65,105,25,9,102,9,0,5,0,16,22,102,24,21,118,25,14,12,17,0,78,66,95,99,33,9,110,45,0,18,71,67,6,0,7,54,184,41,20,88,37,7,109,96,22,127,86,24,51,116,91,80,128,65,140,177,77,25,37,111,28,76,33,0,39,1,1,0,2,1,0,0,1,42,21,68,62,131,156,200,94,121,20,77,1,34,95,9,0,34,71,0,10,61,66,8,153,41,105,158,55,112,31,58,81,92,124,35,18,6,4,14,2,29,14,5,84,7,83,24,0,0,75,59,8,24,76,119,139,47,174,54,43,94,80,152,118,128,101,31,51,15,83,97,18,52,92,39,90,114,40,40,73,90,66,41,69,148,24,19,86,50,0,48,94,28,0,121,172,58,40,22,70,26,82,159,116,63,50,50,69,7,85,92,4,24,122,15,0,29,93,14,0,72,117,0,0,37,58,2,0,69,141,105,143,36,70,69,27,115,1,150,87,2,10,2,31,20,23,15,38,10,23,35,94,6,20,6,20,18,62,72,34,67,0,36,0,0,0,0,0,0,92,28,0,39,66,126,24,0,42,82,19,0,12,61,12,0,131,137,76,186,30,36,73,105,35,51,55,59,63,126,28,145,34,11,26,0,111,8,74,0,60,55,22,41,1,22,0,6,12,0,87,0,27,39,99,77,1,58,121,94,25,96,3,72,80,59,92,18,7,134,113,17,80,71,65,10,21,69,0,0,45,20,1,7,5,2,34,27,0,26,94,0,6,30,92,41,86,20,0,78,26,0,1,17,0,1,36,26,0,0,105,83,31,2,0,41,16,73,66,4,0,2,1,13,25,56,3,0,0,0,0,0,0,10,0,5,0,10,18,8,62,10,9,2,0,22,1,1,15,76,0,0,39,31,0,26,134,44,116,24,78,96,24,0,26,1,24,97,65,54,78,21,98,48,44,38,71,10,18,34,26,72,15,10,18,124,9,81,71,20,73,1,2,1,2,11,4,0,2,11,4,92,13,30,3,107,17,3,0,75,0,0,54,74,1,0,47,81,8,0,73,37,0,34,104,12,0,62,29,4,62,69,131,162,100,47,6,44,38,1,2,91,92,11,73,2,6,84,84,20,151,14,0,0,2,0,3,0,4,0,50,30,50,91,116,66,13,122,110,12,7,32,33,0,35,47,51,1,42,52,0,0,64,70,0,10,108,62,103,9,9,118,10,0,3,1,29,22,44,40,39,120,26,11,16,16,0,94,65,106,107,29,4,100,47,0,14,71,64,9,0,2,60,162,44,24,88,38,8,124,90,24,51,80,34,58,140,151,26,35,125,94,140,88,15,120,112,26,94,28,0,42,1,0,0,4,2,0,0,1,51,20,66,120,88,86,75,102,100,135,22,84,3,42,91,14,0,26,76,0,17,88,70,12,138,32,186,129,69,125,30,38,81,80,58,27,15,3,5,13,1,33,17,5,58,6,89,11,0,1,78,65,7,20,59,182,141,45,84,61,38,100,129,155,65,40,4,30,0,4,91,13,141,62,53,41,57,1,26,25,85,81,30,150,87,40,117,144,34,106,4,29,0,2,102,11,133,67,53,43,52,1,30,23,65,76,34,136,85,64

B-factor: mean 54.83, std 8.91, range [20.0, 97.92]

Secondary structure (DSSP, 8-state):
-GGGG-TT--S------HHHHHHHHHHHHHHHHTT-SPPHHHHHHHHHHHHHHHHHHHHHHHHHHHHTT--HHHHHHTB-EEEEEHHHHHT---TTPPEEEEEEE-TT--HHHIIIIIHHHHHT-TTEEEEEEETTSSS-EEEEEETTEEEEEEEEE-SSS-B-TT--S--GGGGTT--HHHHHHHHHHHHHHHHHHT-S-HHHHHHHHHHHHHHHHHTT---GGGTS--HHHHHHHHHHHHHH-TT--HHHHHHHHHHHHHHS-TTSPB-SS-----SSS-----TTT-HHHHT-SS-BB--SSS--BTTTT--HHHHHHHHHHHHHHHHHHHHHTTTSS-HHHHTPPP-HHHH-SEEEEEEEEEES-HHHHHHHHHHHHHHHHHHHHHHHTSTTEEEEEE-SS-EEEEEE--SHHHHHHHHHHTT-HHHHGGGGSS-B-BTTB--TTTTTTS-EEEEEEEEEEEEE-------EE-HHHHHHHHHHS--SSS----TTTEEEEEEEEEGGG--GGGS-SSPPPP---/--GGG-TT--S------HHHHHHHHHHHHHHHHTT-SPPHHHHHHHHHHHHHHHHHHHHHHHHHHHTTT--HHHHHHTB-EEEEEHHHHHT---SS--EEEEEEE-TT--HHHIIIIIHHHHHT-SSEEEEEEETTSSS-EEEEEETTEEEEEEEEE-SSS-B-TT--S--GGGGTT--HHHHHHHHHHHHHHHHHTT-S-HHHHHHHHHHHHHHHHHTT---GGGTS--HHHHHHHHHHHHHH-TT--HHHHHHHHHHHHHHS-TTSPEESSPPPP-TTGGGS--TTT-HHHHT-SS-EE-SSSS--BTTTT--HHHHHHHHHHHHHHHHHHHHHHTTSS-HHHHT----HHHH-SEEEEEEEEEEE-HHHHHHHHHHHHTTHHHHHHHHHTSTTEEEEEE-SS-EEEEEE--SHHHHHHHHHHTT-TTTGGGGGGSPBP-TTTTTSHHHHSS-EEEEEEEEEEEEE---SSS--EE-HHHHHHHHHHS--SSS----TTTEEEEEEEEEGGG--GGGS-SSPPPP--/---EES-SSSSTTEEEGGGHHHH-/---EES-SSSSTTEEEGGGTTT-

Organism: Saccharomyces cerevisiae (strain ATCC 204508 / S288c) (NCBI:txid559292)

Sequence (1105 aa):
SQKVFGITGPVSTVGATAAENKLNDSLIQELKKEGSFETEQETANRVQVLKILQELAQRFVYEEVSKKKNMSDGMARDAGGKIFTYGSYRLGVHGPGSDIDTLVVVPKHVTREDFFTVFDSLLRERKELDEIAPVPDAFVPIIKIKFSGISIDLICARLDQPQVPLSLTLSDKNLLRNLDEKDLRALNGTRVTDEILELVPKPNVFRRIALRAIKLWAQRRAVYANIFGFPGGVAWAMLVARICQLYPNACSAVILNRRFFIILSEWNWPQPVILKPIEDGPLQVRVWNPKIYAQQDRSHRMPVITPAYPSMCATHHNITEESTKKVILQEFVRGVQITNDIFSNKKSWANLFEKNDFFFRYKFYLEITAYTRGSDEQHLKWSGLVESKVRLLVMKLEVLAGIKIAHPFTKPFESSYCCPTEDDYEMIQDKYGSHKKTETALNALKLVTDENKEEESIKDAPKAYLSTMYIGLDFNINKKEKVDIHIPCTEFVNLCRSFNEDYGDHKVFNLALRFVKGYDLPDEVFDENEKRPSKKSQKVFGITGPVSTVGATAAENKLNDSLIQELKKEGSFETEQETANRVQVLKILQELAQRFVYEVSKKKNMSDGMARDAGGKIFTYGSYRLGVHGPGSDIDTLVVVPKHVTREDFFTVFDSLLRERKELDEIAPVPDAFVPIIKIKFSGISIDLICARLDQPQVPLSLTLSDKNLLRNLDEKDLRALNGTRVTDEILELVPKPNVFRIALRAIKLWAQRRAVYANIFGFPGGVAWAMLVARICQLYPNACSAVILNRFFIILSEWNWPQQPVILKPIEDGPLQVRVWNPKIYAQDRSHRRMPVITPAYPSMMCATHNITESTKKVILQEFVRGVQITNDIFSNKKSWANLFEKNDFFFRYKFYLEITAYTRGSDDEQHLKWSGLVESKVRLLVMKLEVLAGIKIAHPFTKPFESSYCCPTEDDYEMIQDKYGSHKTETALNALKLVTDENKEEESIKDAPKAYLSTMYIGLDFNIENKKEKVDIHIPCTEFVNLCRSFNEDYGDHKVFNLALRFVKGYDLPDEVFDENEKRPSKDLEVIISLGPDPTRLDAKLLDSYSDLEVIISLGPDPTRLDAKLLDSY